Protein AF-A0A7S4T4F6-F1 (afdb_monomer_lite)

Organism: NCBI:txid49249

Structure (mmCIF, N/CA/C/O backbone):
data_AF-A0A7S4T4F6-F1
#
_entry.id   AF-A0A7S4T4F6-F1
#
loop_
_atom_site.group_PDB
_atom_site.id
_atom_site.type_symbol
_atom_site.label_atom_id
_atom_site.label_alt_id
_atom_site.label_comp_id
_atom_site.label_asym_id
_atom_site.label_entity_id
_atom_site.label_seq_id
_atom_site.pdbx_PDB_ins_code
_atom_site.Cartn_x
_atom_site.Cartn_y
_atom_site.Cartn_z
_atom_site.occupancy
_atom_site.B_iso_or_equiv
_atom_site.auth_seq_id
_atom_site.auth_comp_id
_atom_site.auth_asym_id
_atom_site.auth_atom_id
_atom_site.pdbx_PDB_model_num
ATOM 1 N N . VAL A 1 1 ? -30.226 56.289 17.827 1.00 36.41 1 VAL A N 1
ATOM 2 C CA . VAL A 1 1 ? -30.047 55.655 19.162 1.00 36.41 1 VAL A CA 1
ATOM 3 C C . VAL A 1 1 ? -30.844 54.356 19.282 1.00 36.41 1 VAL A C 1
ATOM 5 O O . VAL A 1 1 ? -30.226 53.341 19.565 1.00 36.41 1 VAL A O 1
ATOM 8 N N . ALA A 1 2 ? -32.145 54.332 18.961 1.00 25.84 2 ALA A N 1
ATOM 9 C CA . ALA A 1 2 ? -32.967 53.109 18.965 1.00 25.84 2 ALA A CA 1
ATOM 10 C C . ALA A 1 2 ? -32.409 51.965 18.088 1.00 25.84 2 ALA A C 1
ATOM 12 O O . ALA A 1 2 ? -32.264 50.851 18.567 1.00 25.84 2 ALA A O 1
ATOM 13 N N . MET A 1 3 ? -31.965 52.248 16.858 1.00 32.84 3 MET A N 1
ATOM 14 C CA . MET A 1 3 ? -31.343 51.246 15.973 1.00 32.84 3 MET A CA 1
ATOM 15 C C . MET A 1 3 ? -29.999 50.713 16.511 1.00 32.84 3 MET A C 1
ATOM 17 O O . MET A 1 3 ? -29.707 49.529 16.394 1.00 32.84 3 MET A O 1
ATOM 21 N N . ARG A 1 4 ? -29.211 51.557 17.201 1.00 39.66 4 ARG A N 1
ATOM 22 C CA . ARG A 1 4 ? -27.985 51.129 17.905 1.00 39.66 4 ARG A CA 1
ATOM 23 C C . ARG A 1 4 ? -28.301 50.245 19.111 1.00 39.66 4 ARG A C 1
ATOM 25 O O . ARG A 1 4 ? -27.572 49.296 19.350 1.00 39.66 4 ARG A O 1
ATOM 32 N N . LEU A 1 5 ? -29.381 50.530 19.838 1.00 32.03 5 LEU A N 1
ATOM 33 C CA . LEU A 1 5 ? -29.854 49.698 20.945 1.00 32.03 5 LEU A CA 1
ATOM 34 C C . LEU A 1 5 ? -30.435 48.369 20.447 1.00 32.03 5 LEU A C 1
ATOM 36 O O . LEU A 1 5 ? -30.176 47.352 21.068 1.00 32.03 5 LEU A O 1
ATOM 40 N N . ILE A 1 6 ? -31.141 48.340 19.314 1.00 38.28 6 ILE A N 1
ATOM 41 C CA . ILE A 1 6 ? -31.662 47.106 18.698 1.00 38.28 6 ILE A CA 1
ATOM 42 C C . ILE A 1 6 ? -30.519 46.218 18.202 1.00 38.28 6 ILE A C 1
ATOM 44 O O . ILE A 1 6 ? -30.516 45.025 18.492 1.00 38.28 6 ILE A O 1
ATOM 48 N N . ILE A 1 7 ? -29.511 46.795 17.538 1.00 44.72 7 ILE A N 1
ATOM 49 C CA . ILE A 1 7 ? -28.300 46.064 17.150 1.00 44.72 7 ILE A CA 1
ATOM 50 C C . ILE A 1 7 ? -27.578 45.571 18.404 1.00 44.72 7 ILE A C 1
ATOM 52 O O . ILE A 1 7 ? -27.249 44.399 18.476 1.00 44.72 7 ILE A O 1
ATOM 56 N N . TRP A 1 8 ? -27.393 46.400 19.433 1.00 39.00 8 TRP A N 1
ATOM 57 C CA . TRP A 1 8 ? -26.679 46.003 20.650 1.00 39.00 8 TRP A CA 1
ATOM 58 C C . TRP A 1 8 ? -27.422 44.922 21.459 1.00 39.00 8 TRP A C 1
ATOM 60 O O . TRP A 1 8 ? -26.824 43.910 21.807 1.00 39.00 8 TRP A O 1
ATOM 70 N N . PHE A 1 9 ? -28.734 45.051 21.679 1.00 36.75 9 PHE A N 1
ATOM 71 C CA . PHE A 1 9 ? -29.552 44.031 22.353 1.00 36.75 9 PHE A CA 1
ATOM 72 C C . PHE A 1 9 ? -29.740 42.763 21.510 1.00 36.75 9 PHE A C 1
ATOM 74 O O . PHE A 1 9 ? -29.747 41.667 22.067 1.00 36.75 9 PHE A O 1
ATOM 81 N N . GLY A 1 10 ? -29.866 42.885 20.186 1.00 50.22 10 GLY A N 1
ATOM 82 C CA . GLY A 1 10 ? -29.889 41.752 19.258 1.00 50.22 10 GLY A CA 1
ATOM 83 C C . GLY A 1 10 ? -28.550 41.014 19.222 1.00 50.22 10 GLY A C 1
ATOM 84 O O . GLY A 1 10 ? -28.529 39.788 19.239 1.00 50.22 10 GLY A O 1
ATOM 85 N N . THR A 1 11 ? -27.439 41.752 19.292 1.00 50.75 11 THR A N 1
ATOM 86 C CA . THR A 1 11 ? -26.080 41.202 19.372 1.00 50.75 11 THR A CA 1
ATOM 87 C C . THR A 1 11 ? -25.874 40.506 20.714 1.00 50.75 11 THR A C 1
ATOM 89 O O . THR A 1 11 ? -25.476 39.356 20.720 1.00 50.75 11 THR A O 1
ATOM 92 N N . VAL A 1 12 ? -26.238 41.109 21.852 1.00 51.62 12 VAL A N 1
ATOM 93 C CA . VAL A 1 12 ? -26.118 40.465 23.177 1.00 51.62 12 VAL A CA 1
ATOM 94 C C . VAL A 1 12 ? -27.013 39.223 23.298 1.00 51.62 12 VAL A C 1
ATOM 96 O O . VAL A 1 12 ? -26.560 38.194 23.795 1.00 51.62 12 VAL A O 1
ATOM 99 N N . LYS A 1 13 ? -28.258 39.261 22.802 1.00 51.31 13 LYS A N 1
ATOM 100 C CA . LYS A 1 13 ? -29.128 38.070 22.753 1.00 51.31 13 LYS A CA 1
ATOM 101 C C . LYS A 1 13 ? -28.569 36.990 21.823 1.00 51.31 13 LYS A C 1
ATOM 103 O O . LYS A 1 13 ? -28.566 35.825 22.201 1.00 51.31 13 LYS A O 1
ATOM 108 N N . GLY A 1 14 ? -28.067 37.364 20.646 1.00 51.72 14 GLY A N 1
ATOM 109 C CA . GLY A 1 14 ? -27.404 36.445 19.717 1.00 51.72 14 GLY A CA 1
ATOM 110 C C . GLY A 1 14 ? -26.154 35.806 20.326 1.00 51.72 14 GLY A C 1
ATOM 111 O O . GLY A 1 14 ? -25.976 34.599 20.221 1.00 51.72 14 GLY A O 1
ATOM 112 N N . ILE A 1 15 ? -25.357 36.593 21.051 1.00 53.47 15 ILE A N 1
ATOM 113 C CA . ILE A 1 15 ? -24.171 36.167 21.803 1.00 53.47 15 ILE A CA 1
ATOM 114 C C . ILE A 1 15 ? -24.536 35.145 22.890 1.00 53.47 15 ILE A C 1
ATOM 116 O O . ILE A 1 15 ? -23.893 34.104 22.994 1.00 53.47 15 ILE A O 1
ATOM 120 N N . LEU A 1 16 ? -25.581 35.414 23.677 1.00 56.31 16 LEU A N 1
ATOM 121 C CA . LEU A 1 16 ? -26.024 34.530 24.761 1.00 56.31 16 LEU A CA 1
ATOM 122 C C . LEU A 1 16 ? -26.673 33.233 24.253 1.00 56.31 16 LEU A C 1
ATOM 124 O O . LEU A 1 16 ? -26.617 32.216 24.939 1.00 56.31 16 LEU A O 1
ATOM 128 N N . LEU A 1 17 ? -27.275 33.251 23.060 1.00 57.47 17 LEU A N 1
ATOM 129 C CA . LEU A 1 17 ? -27.930 32.084 22.460 1.00 57.47 17 LEU A CA 1
ATOM 130 C C . LEU A 1 17 ? -27.002 31.259 21.552 1.00 57.47 17 LEU A C 1
ATOM 132 O O . LEU A 1 17 ? -27.320 30.111 21.242 1.00 57.47 17 LEU A O 1
ATOM 136 N N . PHE A 1 18 ? -25.852 31.799 21.139 1.00 58.59 18 PHE A N 1
ATOM 137 C CA . PHE A 1 18 ? -24.901 31.117 20.254 1.00 58.59 18 PHE A CA 1
ATOM 138 C C . PHE A 1 18 ? -24.456 29.728 20.771 1.00 58.59 18 PHE A C 1
ATOM 140 O O . PHE A 1 18 ? -24.470 28.777 19.983 1.00 58.59 18 PHE A O 1
ATOM 147 N N . PRO A 1 19 ? -24.177 29.539 22.083 1.00 59.53 19 PRO A N 1
ATOM 148 C CA . PRO A 1 19 ? -23.882 28.221 22.661 1.00 59.53 19 PRO A CA 1
ATOM 149 C C . PRO A 1 19 ? -25.005 27.193 22.593 1.00 59.53 19 PRO A C 1
ATOM 151 O O . PRO A 1 19 ? -24.742 26.003 22.734 1.00 59.53 19 PRO A O 1
ATOM 154 N N . VAL A 1 20 ? -26.237 27.628 22.335 1.00 64.38 20 VAL A N 1
ATOM 155 C CA . VAL A 1 20 ? -27.398 26.750 22.150 1.00 64.38 20 VAL A CA 1
ATOM 156 C C . VAL A 1 20 ? -27.617 26.436 20.666 1.00 64.38 20 VAL A C 1
ATOM 158 O O . VAL A 1 20 ? -27.946 25.304 20.314 1.00 64.38 20 VAL A O 1
ATOM 161 N N . PHE A 1 21 ? -27.388 27.406 19.775 1.00 61.88 21 PHE A N 1
ATOM 162 C CA . PHE A 1 21 ? -27.631 27.247 18.337 1.00 61.88 21 PHE A CA 1
ATOM 163 C C . PHE A 1 21 ? -26.670 26.281 17.644 1.00 61.88 21 PHE A C 1
ATOM 165 O O . PHE A 1 21 ? -27.113 25.514 16.793 1.00 61.88 21 PHE A O 1
ATOM 172 N N . VAL A 1 22 ? -25.381 26.284 17.996 1.00 63.88 22 VAL A N 1
ATOM 173 C CA . VAL A 1 22 ? -24.397 25.367 17.392 1.00 63.88 22 VAL A CA 1
ATOM 174 C C . VAL A 1 22 ? -24.760 23.891 17.638 1.00 63.88 22 VAL A C 1
ATOM 176 O O . VAL A 1 22 ? -24.910 23.163 16.654 1.00 63.88 22 VAL A O 1
ATOM 179 N N . PRO A 1 23 ? -24.985 23.426 18.889 1.00 66.06 23 PRO A N 1
ATOM 180 C CA . PRO A 1 23 ? -25.430 22.051 19.126 1.00 66.06 23 PRO A CA 1
ATOM 181 C C . PRO A 1 23 ? -26.770 21.733 18.455 1.00 66.06 23 PRO A C 1
ATOM 183 O O . PRO A 1 23 ? -26.920 20.654 17.881 1.00 66.06 23 PRO A O 1
ATOM 186 N N . ALA A 1 24 ? -27.733 22.662 18.484 1.00 68.19 24 ALA A N 1
ATOM 187 C CA . ALA A 1 24 ? -29.025 22.478 17.821 1.00 68.19 24 ALA A CA 1
ATOM 188 C C . ALA A 1 24 ? -28.875 22.319 16.296 1.00 68.19 24 ALA A C 1
ATOM 190 O O . ALA A 1 24 ? -29.521 21.459 15.698 1.00 68.19 24 ALA A O 1
ATOM 191 N N . GLY A 1 25 ? -27.975 23.088 15.677 1.00 70.56 25 GLY A N 1
ATOM 192 C CA . GLY A 1 25 ? -27.618 22.980 14.265 1.00 70.56 25 GLY A CA 1
ATOM 193 C C . GLY A 1 25 ? -27.027 21.612 13.929 1.00 70.56 25 GLY A C 1
ATOM 194 O O . GLY A 1 25 ? -27.522 20.948 13.017 1.00 70.56 25 GLY A O 1
ATOM 195 N N . CYS A 1 26 ? -26.052 21.138 14.711 1.00 72.50 26 CYS A N 1
ATOM 196 C CA . CYS A 1 26 ? -25.473 19.801 14.541 1.00 72.50 26 CYS A CA 1
ATOM 197 C C . CYS A 1 26 ? -26.543 18.699 14.628 1.00 72.50 26 CYS A C 1
ATOM 199 O O . CYS A 1 26 ? -26.627 17.849 13.743 1.00 72.50 26 CYS A O 1
ATOM 201 N N . LEU A 1 27 ? -27.406 18.746 15.650 1.00 78.00 27 LEU A N 1
ATOM 202 C CA . LEU A 1 27 ? -28.495 17.779 15.827 1.00 78.00 27 LEU A CA 1
ATOM 203 C C . LEU A 1 27 ? -29.506 17.826 14.676 1.00 78.00 27 LEU A C 1
ATOM 205 O O . LEU A 1 27 ? -29.941 16.779 14.198 1.00 78.00 27 LEU A O 1
ATOM 209 N N . SER A 1 28 ? -29.855 19.023 14.197 1.00 78.50 28 SER A N 1
ATOM 210 C CA . SER A 1 28 ? -30.766 19.184 13.059 1.00 78.50 28 SER A CA 1
ATOM 211 C C . SER A 1 28 ? -30.188 18.588 11.772 1.00 78.50 28 SER A C 1
ATOM 213 O O . SER A 1 28 ? -30.903 17.917 11.029 1.00 78.50 28 SER A O 1
ATOM 215 N N . HIS A 1 29 ? -28.880 18.754 11.544 1.00 81.62 29 HIS A N 1
ATOM 216 C CA . HIS A 1 29 ? -28.192 18.175 10.397 1.00 81.62 29 HIS A CA 1
ATOM 217 C C . HIS A 1 29 ? -28.142 16.647 10.491 1.00 81.62 29 HIS A C 1
ATOM 219 O O . HIS A 1 29 ? -28.449 15.962 9.519 1.00 81.62 29 HIS A O 1
ATOM 225 N N . MET A 1 30 ? -27.835 16.096 11.668 1.00 85.75 30 MET A N 1
ATOM 226 C CA . MET A 1 30 ? -27.898 14.649 11.896 1.00 85.75 30 MET A CA 1
ATOM 227 C C . MET A 1 30 ? -29.306 14.099 11.646 1.00 85.75 30 MET A C 1
ATOM 229 O O . MET A 1 30 ? -29.468 13.101 10.951 1.00 85.75 30 MET A O 1
ATOM 233 N N . LEU A 1 31 ? -30.347 14.766 12.148 1.00 88.88 31 LEU A N 1
ATOM 234 C CA . LEU A 1 31 ? -31.725 14.350 11.895 1.00 88.88 31 LEU A CA 1
ATOM 235 C C . LEU A 1 31 ? 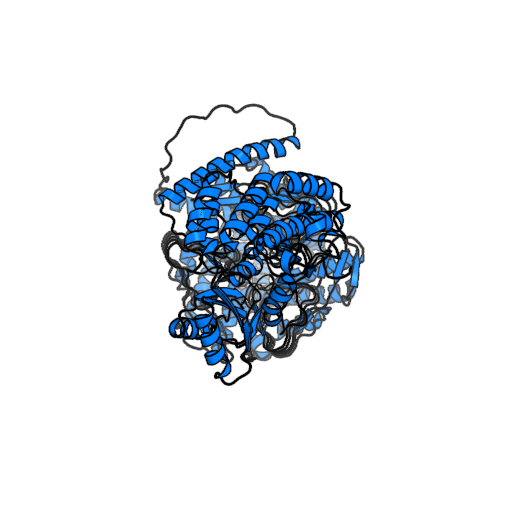-32.052 14.366 10.393 1.00 88.88 31 LEU A C 1
ATOM 237 O O . LEU A 1 31 ? -32.653 13.419 9.887 1.00 88.88 31 LEU A O 1
ATOM 241 N N . LEU A 1 32 ? -31.609 15.397 9.669 1.00 87.94 32 LEU A N 1
ATOM 242 C CA . LEU A 1 32 ? -31.768 15.485 8.219 1.00 87.94 32 LEU A CA 1
ATOM 243 C C . LEU A 1 32 ? -31.060 14.329 7.498 1.00 87.94 32 LEU A C 1
ATOM 245 O O . LEU A 1 32 ? -31.666 13.695 6.638 1.00 87.94 32 LEU A O 1
ATOM 249 N N . VAL A 1 33 ? -29.813 14.020 7.864 1.00 91.31 33 VAL A N 1
ATOM 250 C CA . VAL A 1 33 ? -29.036 12.902 7.298 1.00 91.31 33 VAL A CA 1
ATOM 251 C C . VAL A 1 33 ? -29.753 11.573 7.535 1.00 91.31 33 VAL A C 1
ATOM 253 O O . VAL A 1 33 ? -29.905 10.784 6.602 1.00 91.31 33 VAL A O 1
ATOM 256 N N . PHE A 1 34 ? -30.246 11.348 8.756 1.00 94.00 34 PHE A N 1
ATOM 257 C CA . PHE A 1 34 ? -31.019 10.160 9.108 1.00 94.00 34 PHE A CA 1
ATOM 258 C C . PHE A 1 34 ? -32.267 10.029 8.225 1.00 94.00 34 PHE A C 1
ATOM 260 O O . PHE A 1 34 ? -32.463 8.995 7.584 1.00 94.00 34 PHE A O 1
ATOM 267 N N . ILE A 1 35 ? -33.080 11.087 8.127 1.00 94.25 35 ILE A N 1
ATOM 268 C CA . ILE A 1 35 ? -34.299 11.089 7.306 1.00 94.25 35 ILE A CA 1
ATOM 269 C C . ILE A 1 35 ? -33.954 10.839 5.835 1.00 94.25 35 ILE A C 1
ATOM 271 O O . ILE A 1 35 ? -34.536 9.951 5.214 1.00 94.25 35 ILE A O 1
ATOM 275 N N . LEU A 1 36 ? -32.990 11.579 5.277 1.00 93.00 36 LEU A N 1
ATOM 276 C CA . LEU A 1 36 ? -32.601 11.458 3.871 1.00 93.00 36 LEU A CA 1
ATOM 277 C C . LEU A 1 36 ? -32.107 10.051 3.538 1.00 93.00 36 LEU A C 1
ATOM 279 O O . LEU A 1 36 ? -32.530 9.490 2.530 1.00 93.00 36 LEU A O 1
ATOM 283 N N . LYS A 1 37 ? -31.274 9.446 4.390 1.00 94.62 37 LYS A N 1
ATOM 284 C CA . LYS A 1 37 ? -30.804 8.068 4.200 1.00 94.62 37 LYS A CA 1
ATOM 285 C C . LYS A 1 37 ? -31.983 7.098 4.109 1.00 94.62 37 LYS A C 1
ATOM 287 O O . LYS A 1 37 ? -32.087 6.338 3.144 1.00 94.62 37 LYS A O 1
ATOM 292 N N . TRP A 1 38 ? -32.898 7.140 5.077 1.00 95.19 38 TRP A N 1
ATOM 293 C CA . TRP A 1 38 ? -34.017 6.196 5.140 1.00 95.19 38 TRP A CA 1
ATOM 294 C C . TRP A 1 38 ? -35.079 6.428 4.055 1.00 95.19 38 TRP A C 1
ATOM 296 O O . TRP A 1 38 ? -35.651 5.458 3.565 1.00 95.19 38 TRP A O 1
ATOM 306 N N . VAL A 1 39 ? -35.305 7.675 3.630 1.00 96.06 39 VAL A N 1
ATOM 307 C CA . VAL A 1 39 ? -36.279 8.020 2.578 1.00 96.06 39 VAL A CA 1
ATOM 308 C C . VAL A 1 39 ? -35.734 7.753 1.171 1.00 96.06 39 VAL A C 1
ATOM 310 O O . VAL A 1 39 ? -36.457 7.245 0.314 1.00 96.06 39 VAL A O 1
ATOM 313 N N . VAL A 1 40 ? -34.471 8.096 0.899 1.00 95.00 40 VAL A N 1
ATOM 314 C CA . VAL A 1 40 ? -33.906 8.028 -0.460 1.00 95.00 40 VAL A CA 1
ATOM 315 C C . VAL A 1 40 ? -33.525 6.596 -0.840 1.00 95.00 40 VAL A C 1
ATOM 317 O O . VAL A 1 40 ? -33.903 6.132 -1.926 1.00 95.00 40 VAL A O 1
ATOM 320 N N . ILE A 1 41 ? -32.779 5.904 0.034 1.00 94.56 41 ILE A N 1
ATOM 321 C CA . ILE A 1 41 ? -32.227 4.567 -0.245 1.00 94.56 41 ILE A CA 1
ATOM 322 C C . ILE A 1 41 ? -32.757 3.472 0.684 1.00 94.56 41 ILE A C 1
ATOM 324 O O . ILE A 1 41 ? -32.818 2.316 0.273 1.00 94.56 41 ILE A O 1
ATOM 328 N N . GLY A 1 42 ? -33.184 3.807 1.905 1.00 93.31 42 GLY A N 1
ATOM 329 C CA . GLY A 1 42 ? -33.629 2.811 2.879 1.00 93.31 42 GLY A CA 1
ATOM 330 C C . GLY A 1 42 ? -32.447 2.019 3.437 1.00 93.31 42 GLY A C 1
ATOM 331 O O . GLY A 1 42 ? -31.597 2.593 4.115 1.00 93.31 42 GLY A O 1
ATOM 332 N N . ARG A 1 43 ? -32.397 0.707 3.173 1.00 92.44 43 ARG A N 1
ATOM 333 C CA . ARG A 1 43 ? -31.244 -0.150 3.502 1.00 92.44 43 ARG A CA 1
ATOM 334 C C . ARG A 1 43 ? -30.447 -0.457 2.244 1.00 92.44 43 ARG A C 1
ATOM 336 O O . ARG A 1 43 ? -31.029 -0.907 1.256 1.00 92.44 43 ARG A O 1
ATOM 343 N N . PHE A 1 44 ? -29.128 -0.287 2.302 1.00 90.31 44 PHE A N 1
ATOM 344 C CA . PHE A 1 44 ? -28.256 -0.792 1.242 1.00 90.31 44 PHE A CA 1
ATOM 345 C C . PHE A 1 44 ? -28.384 -2.318 1.127 1.00 90.31 44 PHE A C 1
ATOM 347 O O . PHE A 1 44 ? -28.424 -3.027 2.133 1.00 90.31 44 PHE A O 1
ATOM 354 N N . GLN A 1 45 ? -28.456 -2.823 -0.104 1.00 86.94 45 GLN A N 1
ATOM 355 C CA . GLN A 1 45 ? -28.524 -4.257 -0.386 1.00 86.94 45 GLN A CA 1
ATOM 356 C C . GLN A 1 45 ? -27.231 -4.732 -1.046 1.00 86.94 45 GLN A C 1
ATOM 358 O O . GLN A 1 45 ? -26.673 -4.047 -1.902 1.00 86.94 45 GLN A O 1
ATOM 363 N N . VAL A 1 46 ? -26.781 -5.928 -0.661 1.00 90.44 46 VAL A N 1
ATOM 364 C CA . VAL A 1 46 ? -25.695 -6.640 -1.348 1.00 90.44 46 VAL A CA 1
ATOM 365 C C . VAL A 1 46 ? -26.138 -6.927 -2.780 1.00 90.44 46 VAL A C 1
ATOM 367 O O . VAL A 1 46 ? -27.240 -7.427 -3.000 1.00 90.44 46 VAL A O 1
ATOM 370 N N . GLY A 1 47 ? -25.291 -6.615 -3.759 1.00 89.69 47 GLY A N 1
ATOM 371 C CA . GLY A 1 47 ? -25.640 -6.793 -5.164 1.00 89.69 47 GLY A CA 1
ATOM 372 C C . GLY A 1 47 ? -24.892 -5.857 -6.101 1.00 89.69 47 GLY A C 1
ATOM 373 O O . GLY A 1 47 ? -23.913 -5.219 -5.725 1.00 89.69 47 GLY A O 1
ATOM 374 N N . LYS A 1 48 ? -25.361 -5.790 -7.350 1.00 92.00 48 LYS A N 1
ATOM 375 C CA . LYS A 1 48 ? -24.743 -5.013 -8.430 1.00 92.00 48 LYS A CA 1
ATOM 376 C C . LYS A 1 48 ? -25.725 -3.982 -8.974 1.00 92.00 48 LYS A C 1
ATOM 378 O O . LYS A 1 48 ? -26.874 -4.306 -9.259 1.00 92.00 48 LYS A O 1
ATOM 383 N N . ALA A 1 49 ? -25.250 -2.763 -9.186 1.00 90.88 49 ALA A N 1
ATOM 384 C CA . ALA A 1 49 ? -25.960 -1.688 -9.859 1.00 90.88 49 ALA A CA 1
ATOM 385 C C . ALA A 1 49 ? -25.111 -1.159 -11.020 1.00 90.88 49 ALA A C 1
ATOM 387 O O . ALA A 1 49 ? -23.887 -1.094 -10.942 1.00 90.88 49 ALA A O 1
ATOM 388 N N . ARG A 1 50 ? -25.749 -0.758 -12.122 1.00 89.12 50 ARG A N 1
ATOM 389 C CA . ARG A 1 50 ? -25.031 -0.093 -13.220 1.00 89.12 50 ARG A CA 1
ATOM 390 C C . ARG A 1 50 ? -24.649 1.326 -12.805 1.00 89.12 50 ARG A C 1
ATOM 392 O O . ARG A 1 50 ? -25.471 2.022 -12.194 1.00 89.12 50 ARG A O 1
ATOM 399 N N . MET A 1 51 ? -23.447 1.768 -13.174 1.00 86.31 51 MET A N 1
ATOM 400 C CA . MET A 1 51 ? -23.069 3.176 -13.050 1.00 86.31 51 MET A CA 1
ATOM 401 C C . MET A 1 51 ? -24.063 4.080 -13.782 1.00 86.31 51 MET A C 1
ATOM 403 O O . MET A 1 51 ? -24.661 3.684 -14.783 1.00 86.31 51 MET A O 1
ATOM 407 N N . PHE A 1 52 ? -24.254 5.288 -13.250 1.00 81.81 52 PHE A N 1
ATOM 408 C CA . PHE A 1 52 ? -25.175 6.301 -13.784 1.00 81.81 52 PHE A CA 1
ATOM 409 C C . PHE A 1 52 ? -26.649 5.861 -13.893 1.00 81.81 52 PHE A C 1
ATOM 411 O O . PHE A 1 52 ? -27.454 6.528 -14.537 1.00 81.81 52 PHE A O 1
ATOM 418 N N . SER A 1 53 ? -27.038 4.764 -13.236 1.00 89.12 53 SER A N 1
ATOM 419 C CA . SER A 1 53 ? -28.446 4.410 -13.039 1.00 89.12 53 SER A CA 1
ATOM 420 C C . SER A 1 53 ? -29.111 5.300 -11.980 1.00 89.12 53 SER A C 1
ATOM 422 O O . SER A 1 53 ? -28.446 5.961 -11.183 1.00 89.12 53 SER A O 1
ATOM 424 N N . PHE A 1 54 ? -30.443 5.274 -11.898 1.00 90.94 54 PHE A N 1
ATOM 425 C CA . PHE A 1 54 ? -31.157 5.984 -10.830 1.00 90.94 54 PHE A CA 1
ATOM 426 C C . PHE A 1 54 ? -30.766 5.481 -9.429 1.00 90.94 54 PHE A C 1
ATOM 428 O O . PHE A 1 54 ? -30.679 6.263 -8.486 1.00 90.94 54 PHE A O 1
ATOM 435 N N . TYR A 1 55 ? -30.459 4.185 -9.294 1.00 91.56 55 TYR A N 1
ATOM 436 C CA . TYR A 1 55 ? -29.931 3.635 -8.046 1.00 91.56 55 TYR A CA 1
ATOM 437 C C . TYR A 1 55 ? -28.537 4.192 -7.724 1.00 91.56 55 TYR A C 1
ATOM 439 O O . TYR A 1 55 ? -28.281 4.571 -6.585 1.00 91.56 55 TYR A O 1
ATOM 447 N N . PHE A 1 56 ? -27.658 4.310 -8.725 1.00 90.50 56 PHE A N 1
ATOM 448 C CA . PHE A 1 56 ? -26.351 4.952 -8.561 1.00 90.50 56 PHE A CA 1
ATOM 449 C C . PHE A 1 56 ? -26.488 6.402 -8.075 1.00 90.50 56 PHE A C 1
ATOM 451 O O . PHE A 1 56 ? -25.768 6.802 -7.168 1.00 90.50 56 PHE A O 1
ATOM 458 N N . LEU A 1 57 ? -27.445 7.171 -8.610 1.00 90.19 57 LEU A N 1
ATOM 459 C CA . LEU A 1 57 ? -27.715 8.539 -8.150 1.00 90.19 57 LEU A CA 1
ATOM 460 C C . LEU A 1 57 ? -28.162 8.580 -6.680 1.00 90.19 57 LEU A C 1
ATOM 462 O O . LEU A 1 57 ? -27.675 9.413 -5.917 1.00 90.19 57 LEU A O 1
ATOM 466 N N . LYS A 1 58 ? -29.056 7.668 -6.268 1.00 92.88 58 LYS A N 1
ATOM 467 C CA . LYS A 1 58 ? -29.477 7.532 -4.862 1.00 92.88 58 LYS A CA 1
ATOM 468 C C . LYS A 1 58 ? -28.298 7.204 -3.948 1.00 92.88 58 LYS A C 1
ATOM 470 O O . LYS A 1 58 ? -28.141 7.848 -2.915 1.00 92.88 58 LYS A O 1
ATOM 475 N N . TRP A 1 59 ? -27.477 6.225 -4.337 1.00 92.12 59 TRP A N 1
ATOM 476 C CA . TRP A 1 59 ? -26.268 5.849 -3.603 1.00 92.12 59 TRP A CA 1
ATOM 477 C C . TRP A 1 59 ? -25.307 7.033 -3.484 1.00 92.12 59 TRP A C 1
ATOM 479 O O . TRP A 1 59 ? -24.920 7.377 -2.373 1.00 92.12 59 TRP A O 1
ATOM 489 N N . TRP A 1 60 ? -24.998 7.707 -4.595 1.00 90.44 60 TRP A N 1
ATOM 490 C CA . TRP A 1 60 ? -24.117 8.874 -4.624 1.00 90.44 60 TRP A CA 1
ATOM 491 C C . TRP A 1 60 ? -24.611 9.986 -3.689 1.00 90.44 60 TRP A C 1
ATOM 493 O O . TRP A 1 60 ? -23.837 10.500 -2.883 1.00 90.44 60 TRP A O 1
ATOM 503 N N . LEU A 1 61 ? -25.906 10.318 -3.743 1.00 90.00 61 LEU A N 1
ATOM 504 C CA . LEU A 1 61 ? -26.493 11.373 -2.916 1.00 90.00 61 LEU A CA 1
ATOM 505 C C . LEU A 1 61 ? -26.387 11.036 -1.425 1.00 90.00 61 LEU A C 1
ATOM 507 O O . LEU A 1 61 ? -25.935 11.860 -0.632 1.00 90.00 61 LEU A O 1
ATOM 511 N N . VAL A 1 62 ? -26.783 9.821 -1.040 1.00 91.75 62 VAL A N 1
ATOM 512 C CA . VAL A 1 62 ? -26.746 9.390 0.364 1.00 91.75 62 VAL A CA 1
ATOM 513 C C . VAL A 1 62 ? -25.305 9.306 0.870 1.00 91.75 62 VAL A C 1
ATOM 515 O O . VAL A 1 62 ? -25.025 9.808 1.957 1.00 91.75 62 VAL A O 1
ATOM 518 N N . ARG A 1 63 ? -24.378 8.772 0.063 1.00 89.25 63 ARG A N 1
ATOM 519 C CA . ARG A 1 63 ? -22.937 8.720 0.356 1.00 89.25 63 ARG A CA 1
ATOM 520 C C . ARG A 1 63 ? -22.380 10.117 0.664 1.00 89.25 63 ARG A C 1
ATOM 522 O O . ARG A 1 63 ? -21.677 10.292 1.658 1.00 89.25 63 ARG A O 1
ATOM 529 N N . ARG A 1 64 ? -22.755 11.132 -0.127 1.00 86.38 64 ARG A N 1
ATOM 530 C CA . ARG A 1 64 ? -22.354 12.535 0.097 1.00 86.38 64 ARG A CA 1
ATOM 531 C C . ARG A 1 64 ? -22.927 13.115 1.382 1.00 86.38 64 ARG A C 1
ATOM 533 O O . ARG A 1 64 ? -22.189 13.723 2.149 1.00 86.38 64 ARG A O 1
ATOM 540 N N . VAL A 1 65 ? -24.218 12.913 1.631 1.00 86.62 65 VAL A N 1
ATOM 541 C CA . VAL A 1 65 ? -24.888 13.429 2.833 1.00 86.62 65 VAL A CA 1
ATOM 542 C C . VAL A 1 65 ? -24.302 12.798 4.103 1.00 86.62 65 VAL A C 1
ATOM 544 O O . VAL A 1 65 ? -24.020 13.512 5.064 1.00 86.62 65 VAL A O 1
ATOM 547 N N . ILE A 1 66 ? -24.038 11.486 4.096 1.00 89.25 66 ILE A N 1
ATOM 548 C CA . ILE A 1 66 ? -23.378 10.798 5.216 1.00 89.25 66 ILE A CA 1
ATOM 549 C C . ILE A 1 66 ? -21.956 11.326 5.411 1.00 89.25 66 ILE A C 1
ATOM 551 O O . ILE A 1 66 ? -21.585 11.639 6.540 1.00 89.25 66 ILE A O 1
ATOM 555 N N . HIS A 1 67 ? -21.173 11.495 4.344 1.00 84.69 67 HIS A N 1
ATOM 556 C CA . HIS A 1 67 ? -19.833 12.057 4.482 1.00 84.69 67 HIS A CA 1
ATOM 557 C C . HIS A 1 67 ? -19.855 13.472 5.074 1.00 84.69 67 HIS A C 1
ATOM 559 O O . HIS A 1 67 ? -19.119 13.743 6.016 1.00 84.69 67 HIS A O 1
ATOM 565 N N . VAL A 1 68 ? -20.720 14.368 4.586 1.00 79.75 68 VAL A N 1
ATOM 566 C CA . VAL A 1 68 ? -20.841 15.734 5.132 1.00 79.75 68 VAL A CA 1
ATOM 567 C C . VAL A 1 68 ? -21.218 15.703 6.617 1.00 79.75 68 VAL A C 1
ATOM 569 O O . VAL A 1 68 ? -20.714 16.517 7.389 1.00 79.75 68 VAL A O 1
ATOM 572 N N . SER A 1 69 ? -22.011 14.717 7.051 1.00 82.38 69 SER A N 1
ATOM 573 C CA . SER A 1 69 ? -22.358 14.550 8.467 1.00 82.38 69 SER A CA 1
ATOM 574 C C . SER A 1 69 ? -21.135 14.351 9.374 1.00 82.38 69 SER A C 1
ATOM 576 O O . SER A 1 69 ? -21.173 14.767 10.532 1.00 82.38 69 SER A O 1
ATOM 578 N N . THR A 1 70 ? -20.018 13.825 8.846 1.00 76.88 70 THR A N 1
ATOM 579 C CA . THR A 1 70 ? -18.769 13.642 9.610 1.00 76.88 70 THR A CA 1
ATOM 580 C C . THR A 1 70 ? -18.177 14.959 10.125 1.00 76.88 70 THR A C 1
ATOM 582 O O . THR A 1 70 ? -17.566 14.982 11.195 1.00 76.88 70 THR A O 1
ATOM 585 N N . LEU A 1 71 ? -18.463 16.085 9.454 1.00 70.31 71 LEU A N 1
ATOM 586 C CA . LEU A 1 71 ? -18.101 17.436 9.908 1.00 70.31 71 LEU A CA 1
ATOM 587 C C . LEU A 1 71 ? -18.828 17.861 11.192 1.00 70.31 71 LEU A C 1
ATOM 589 O O . LEU A 1 71 ? -18.398 18.803 11.858 1.00 70.31 71 LEU A O 1
ATOM 593 N N . TYR A 1 72 ? -19.908 17.169 11.555 1.00 74.69 72 TYR A N 1
ATOM 594 C CA . TYR A 1 72 ? -20.713 17.443 12.745 1.00 74.69 72 TYR A CA 1
ATOM 595 C C . TYR A 1 72 ? -20.592 16.337 13.796 1.00 74.69 72 TYR A C 1
ATOM 597 O O . TYR A 1 72 ? -20.768 16.605 14.984 1.00 74.69 72 TYR A O 1
ATOM 605 N N . THR A 1 73 ? -20.269 15.105 13.389 1.00 78.62 73 THR A N 1
ATOM 606 C CA . THR A 1 73 ? -20.201 13.956 14.303 1.00 78.62 73 THR A CA 1
ATOM 607 C C . THR A 1 73 ? -18.838 13.737 14.948 1.00 78.62 73 THR A C 1
ATOM 609 O O . THR A 1 73 ? -18.753 12.933 15.870 1.00 78.62 73 THR A O 1
ATOM 612 N N . TRP A 1 74 ? -17.790 14.457 14.534 1.00 78.00 74 TRP A N 1
ATOM 613 C CA . TRP A 1 74 ? -16.434 14.323 15.094 1.00 78.00 74 TRP A CA 1
ATOM 614 C C . TRP A 1 74 ? -16.348 14.567 16.614 1.00 78.00 74 TRP A C 1
ATOM 616 O O . TRP A 1 74 ? -15.428 14.092 17.282 1.00 78.00 74 TRP A O 1
ATOM 626 N N . VAL A 1 75 ? -17.313 15.303 17.181 1.00 78.00 75 VAL A N 1
ATOM 627 C CA . VAL A 1 75 ? -17.432 15.534 18.631 1.00 78.00 75 VAL A CA 1
ATOM 628 C C . VAL A 1 75 ? -17.896 14.268 19.365 1.00 78.00 75 VAL A C 1
ATOM 630 O O . VAL A 1 75 ? -17.760 14.190 20.575 1.00 78.00 75 VAL A O 1
ATOM 633 N N . PHE A 1 76 ? -18.441 13.266 18.670 1.00 79.25 76 PHE A N 1
ATOM 634 C CA . PHE A 1 76 ? -18.925 12.011 19.262 1.00 79.25 76 PHE A CA 1
ATOM 635 C C . PHE A 1 76 ? -17.921 10.862 19.179 1.00 79.25 76 PHE A C 1
ATOM 637 O O . PHE A 1 76 ? -18.172 9.804 19.764 1.00 79.25 76 PHE A O 1
ATOM 644 N N . ASP A 1 77 ? -16.824 11.037 18.446 1.00 81.50 77 ASP A N 1
ATOM 645 C CA . ASP A 1 77 ? -15.796 10.011 18.281 1.00 81.50 77 ASP A CA 1
ATOM 646 C C . ASP A 1 77 ? -15.264 9.531 19.635 1.00 81.50 77 ASP A C 1
ATOM 648 O O . ASP A 1 77 ? -15.155 10.304 20.589 1.00 81.50 77 ASP A O 1
ATOM 652 N N . GLU A 1 78 ? -14.935 8.243 19.711 1.00 78.50 78 GLU A N 1
ATOM 653 C CA . GLU A 1 78 ? -14.448 7.567 20.924 1.00 78.50 78 GLU A CA 1
ATOM 654 C C . GLU A 1 78 ? -15.429 7.633 22.116 1.00 78.50 78 GLU A C 1
ATOM 656 O O . GLU A 1 78 ? -15.064 7.401 23.271 1.00 78.50 78 GLU A O 1
ATOM 661 N N . THR A 1 79 ? -16.708 7.916 21.841 1.00 83.75 79 THR A N 1
ATOM 662 C CA . THR A 1 79 ? -17.802 7.830 22.816 1.00 83.75 79 THR A CA 1
ATOM 663 C C . THR A 1 79 ? -18.883 6.847 22.359 1.00 83.75 79 THR A C 1
ATOM 665 O O . THR A 1 79 ? -19.042 6.623 21.153 1.00 83.75 79 THR A O 1
ATOM 668 N N . PRO A 1 80 ? -19.732 6.334 23.272 1.00 83.56 80 PRO A N 1
ATOM 669 C CA . PRO A 1 80 ? -20.877 5.498 22.902 1.00 83.56 80 PRO A CA 1
ATOM 670 C C . PRO A 1 80 ? -21.865 6.150 21.914 1.00 83.56 80 PRO A C 1
ATOM 672 O O . PRO A 1 80 ? -22.636 5.436 21.266 1.00 83.56 80 PRO A O 1
ATOM 675 N N . MET A 1 81 ? -21.854 7.485 21.778 1.00 83.44 81 MET A N 1
ATOM 676 C CA . MET A 1 81 ? -22.722 8.211 20.842 1.00 83.44 81 MET A CA 1
ATOM 677 C C . MET A 1 81 ? -22.364 7.934 19.378 1.00 83.44 81 MET A C 1
ATOM 679 O O . MET A 1 81 ? -23.270 7.831 18.554 1.00 83.44 81 MET A O 1
ATOM 683 N N . SER A 1 82 ? -21.082 7.726 19.053 1.00 86.25 82 SER A N 1
ATOM 684 C CA . SER A 1 82 ? -20.646 7.342 17.698 1.00 86.25 82 SER A CA 1
ATOM 685 C C . SER A 1 82 ? -21.267 6.007 17.262 1.00 86.25 82 SER A C 1
ATOM 687 O O . SER A 1 82 ? -21.856 5.894 16.187 1.00 86.25 82 SER A O 1
ATOM 689 N N . SER A 1 83 ? -21.237 5.015 18.155 1.00 89.25 83 SER A N 1
ATOM 690 C CA . SER A 1 83 ? -21.856 3.707 17.936 1.00 89.25 83 SER A CA 1
ATOM 691 C C . SER A 1 83 ? -23.378 3.810 17.818 1.00 89.25 83 SER A C 1
ATOM 693 O O . SER A 1 83 ? -23.985 3.131 16.993 1.00 89.25 83 SER A O 1
ATOM 695 N N . PHE A 1 84 ? -24.021 4.659 18.630 1.00 88.94 84 PHE A N 1
ATOM 696 C CA . PHE A 1 84 ? -25.460 4.912 18.519 1.00 88.94 84 PHE A CA 1
ATOM 697 C C . PHE A 1 84 ? -25.825 5.526 17.164 1.00 88.94 84 PHE A C 1
ATOM 699 O O . PHE A 1 84 ? -26.759 5.054 16.520 1.00 88.94 84 PHE A O 1
ATOM 706 N N . TRP A 1 85 ? -25.066 6.527 16.716 1.00 90.44 85 TRP A N 1
ATOM 707 C CA . TRP A 1 85 ? -25.274 7.181 15.429 1.00 90.44 85 TRP A CA 1
ATOM 708 C C . TRP A 1 85 ? -25.159 6.199 14.256 1.00 90.44 85 TRP A C 1
ATOM 710 O O . TRP A 1 85 ? -26.068 6.122 13.431 1.00 90.44 85 TRP A O 1
ATOM 720 N N . LEU A 1 86 ? -24.113 5.369 14.220 1.00 92.38 86 LEU A N 1
ATOM 721 C CA . LEU A 1 86 ? -23.958 4.356 13.170 1.00 92.38 86 LEU A CA 1
ATOM 722 C C . LEU A 1 86 ? -25.069 3.297 13.193 1.00 92.38 86 LEU A C 1
ATOM 724 O O . LEU A 1 86 ? -25.565 2.917 12.132 1.00 92.38 86 LEU A O 1
ATOM 728 N N . ARG A 1 87 ? -25.518 2.866 14.382 1.00 94.12 87 ARG A N 1
ATOM 729 C CA . ARG A 1 87 ? -26.677 1.966 14.514 1.00 94.12 87 ARG A CA 1
ATOM 730 C C . ARG A 1 87 ? -27.968 2.601 14.002 1.00 94.12 87 ARG A C 1
ATOM 732 O O . ARG A 1 87 ? -28.744 1.929 13.331 1.00 94.12 87 ARG A O 1
ATOM 739 N N . ALA A 1 88 ? -28.187 3.892 14.258 1.00 93.56 88 ALA A N 1
ATOM 740 C CA . ALA A 1 88 ? -29.336 4.624 13.720 1.00 93.56 88 ALA A CA 1
ATOM 741 C C . ALA A 1 88 ? -29.300 4.701 12.182 1.00 93.56 88 ALA A C 1
ATOM 743 O O . ALA A 1 88 ? -30.342 4.633 11.525 1.00 93.56 88 ALA A O 1
ATOM 744 N N . LEU A 1 89 ? -28.104 4.780 11.594 1.00 94.06 89 LEU A N 1
ATOM 745 C CA . LEU A 1 89 ? -27.916 4.701 10.146 1.00 94.06 89 LEU A CA 1
ATOM 746 C C . LEU A 1 89 ? -27.973 3.269 9.590 1.00 94.06 89 LEU A C 1
ATOM 748 O O . LEU A 1 89 ? -28.024 3.120 8.374 1.00 94.06 89 LEU A O 1
ATOM 752 N N . GLY A 1 90 ? -28.032 2.235 10.434 1.00 94.44 90 GLY A N 1
ATOM 753 C CA . GLY A 1 90 ? -28.285 0.844 10.040 1.00 94.44 90 GLY A CA 1
ATOM 754 C C . GLY A 1 90 ? -27.130 -0.139 10.242 1.00 94.44 90 GLY A C 1
ATOM 755 O O . GLY A 1 90 ? -27.332 -1.329 10.013 1.00 94.44 90 GLY A O 1
ATOM 756 N N . ALA A 1 91 ? -25.956 0.310 10.698 1.00 95.50 91 ALA A N 1
ATOM 757 C CA . ALA A 1 91 ? -24.849 -0.595 11.017 1.00 95.50 91 ALA A CA 1
ATOM 758 C C . ALA A 1 91 ? -25.148 -1.472 12.237 1.00 95.50 91 ALA A C 1
ATOM 760 O O . ALA A 1 91 ? -25.846 -1.063 13.167 1.00 95.50 91 ALA A O 1
ATOM 761 N N . SER A 1 92 ? -24.541 -2.656 12.276 1.00 95.69 92 SER A N 1
ATOM 762 C CA . SER A 1 92 ? -24.445 -3.450 13.500 1.00 95.69 92 SER A CA 1
ATOM 763 C C . SER A 1 92 ? -23.135 -3.091 14.195 1.00 95.69 92 SER A C 1
ATOM 765 O O . SER A 1 92 ? -22.068 -3.341 13.650 1.00 95.69 92 SER A O 1
ATOM 767 N N . VAL A 1 93 ? -23.208 -2.459 15.368 1.00 95.06 93 VAL A N 1
ATOM 768 C CA . VAL A 1 93 ? -22.027 -2.091 16.166 1.00 95.06 93 VAL A CA 1
ATOM 769 C C . VAL A 1 93 ? -22.212 -2.618 17.579 1.00 95.06 93 VAL A C 1
ATOM 771 O O . VAL A 1 93 ? -23.189 -2.246 18.247 1.00 95.06 93 VAL A O 1
ATOM 774 N N . GLY A 1 94 ? -21.284 -3.467 18.018 1.00 90.69 94 GLY A N 1
ATOM 775 C CA . GLY A 1 94 ? -21.268 -4.089 19.333 1.00 90.69 94 GLY A CA 1
ATOM 776 C C . GLY A 1 94 ? -21.081 -3.106 20.489 1.00 90.69 94 GLY A C 1
ATOM 777 O O . GLY A 1 94 ? -21.022 -1.880 20.339 1.00 90.69 94 GLY A O 1
ATOM 778 N N . LYS A 1 95 ? -21.048 -3.654 21.703 1.00 86.94 95 LYS A N 1
ATOM 779 C CA . LYS A 1 95 ? -20.832 -2.879 22.932 1.00 86.94 95 LYS A CA 1
ATOM 780 C C . LYS A 1 95 ? -19.356 -2.505 23.071 1.00 86.94 95 LYS A C 1
ATOM 782 O O . LYS A 1 95 ? -18.496 -3.169 22.506 1.00 86.94 95 LYS A O 1
ATOM 787 N N . ASN A 1 96 ? -19.080 -1.438 23.825 1.00 81.06 96 ASN A N 1
ATOM 788 C CA . ASN A 1 96 ? -17.724 -0.975 24.163 1.00 81.06 96 ASN A CA 1
ATOM 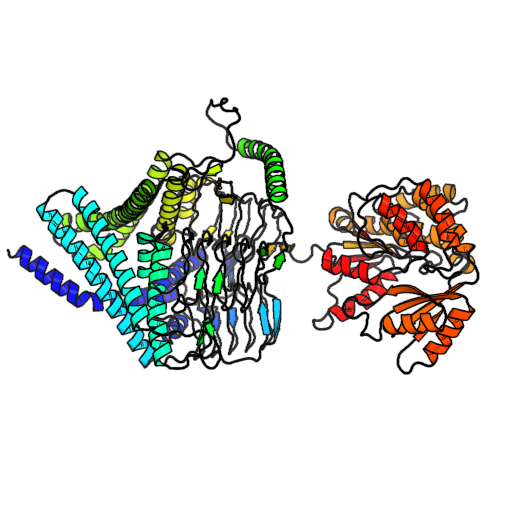789 C C . ASN A 1 96 ? -16.783 -0.786 22.959 1.00 81.06 96 ASN A C 1
ATOM 791 O O . ASN A 1 96 ? -15.571 -0.913 23.093 1.00 81.06 96 ASN A O 1
ATOM 795 N N . THR A 1 97 ? -17.333 -0.500 21.780 1.00 87.25 97 THR A N 1
ATOM 796 C CA . THR A 1 97 ? -16.530 -0.270 20.581 1.00 87.25 97 THR A CA 1
ATOM 797 C C . THR A 1 97 ? -16.072 1.182 20.536 1.00 87.25 97 THR A C 1
ATOM 799 O O . THR A 1 97 ? -16.900 2.095 20.607 1.00 87.25 97 THR A O 1
ATOM 802 N N . SER A 1 98 ? -14.763 1.398 20.406 1.00 86.12 98 SER A N 1
ATOM 803 C CA . SER A 1 98 ? -14.186 2.727 20.208 1.00 86.12 98 SER A CA 1
ATOM 804 C C . SER A 1 98 ? -14.033 3.018 18.721 1.00 86.12 98 SER A C 1
ATOM 806 O O . SER A 1 98 ? -13.464 2.218 17.978 1.00 86.12 98 SER A O 1
ATOM 808 N N . LEU A 1 99 ? -14.545 4.169 18.292 1.00 88.69 99 LEU A N 1
ATOM 809 C CA . LEU A 1 99 ? -14.575 4.591 16.897 1.00 88.69 99 LEU A CA 1
ATOM 810 C C . LEU A 1 99 ? -13.908 5.958 16.770 1.00 88.69 99 LEU A C 1
ATOM 812 O O . LEU A 1 99 ? -14.463 6.958 17.226 1.00 88.69 99 LEU A O 1
ATOM 816 N N . GLU A 1 100 ? -12.734 6.008 16.148 1.00 86.12 100 GLU A N 1
ATOM 817 C CA . GLU A 1 100 ? -11.974 7.239 15.954 1.00 86.12 100 GLU A CA 1
ATOM 818 C C . GLU A 1 100 ? -12.041 7.702 14.488 1.00 86.12 100 GLU A C 1
ATOM 820 O O . GLU A 1 100 ? -11.202 7.343 13.668 1.00 86.12 100 GLU A O 1
ATOM 825 N N . GLN A 1 101 ? -13.053 8.507 14.137 1.00 82.38 101 GLN A N 1
ATOM 826 C CA . GLN A 1 101 ? -13.284 8.986 12.760 1.00 82.38 101 GLN A CA 1
ATOM 827 C C . GLN A 1 101 ? -13.275 7.876 11.690 1.00 82.38 101 GLN A C 1
ATOM 829 O O . GLN A 1 101 ? -12.586 8.019 10.674 1.00 82.38 101 GLN A O 1
ATOM 834 N N . PRO A 1 102 ? -14.018 6.763 11.871 1.00 86.12 102 PRO A N 1
ATOM 835 C CA . PRO A 1 102 ? -14.073 5.739 10.844 1.00 86.12 102 PRO A CA 1
ATOM 836 C C . PRO A 1 102 ? -14.831 6.256 9.617 1.00 86.12 102 PRO A C 1
ATOM 838 O O . PRO A 1 102 ? -15.872 6.912 9.713 1.00 86.12 102 PRO A O 1
ATOM 841 N N . TYR A 1 103 ? -14.329 5.905 8.443 1.00 87.50 103 TYR A N 1
ATOM 842 C CA . TYR A 1 103 ? -14.941 6.212 7.166 1.00 87.50 103 TYR A CA 1
ATOM 843 C C . TYR A 1 103 ? -15.912 5.097 6.770 1.00 87.50 103 TYR A C 1
ATOM 845 O O . TYR A 1 103 ? -15.508 4.066 6.231 1.00 87.50 103 TYR A O 1
ATOM 853 N N . ILE A 1 104 ? -17.196 5.288 7.091 1.00 91.38 104 ILE A N 1
ATOM 854 C CA . ILE A 1 104 ? -18.270 4.317 6.841 1.00 91.38 104 ILE A CA 1
ATOM 855 C C . ILE A 1 104 ? -19.420 5.033 6.138 1.00 91.38 104 ILE A C 1
ATOM 857 O O . ILE A 1 104 ? -20.154 5.799 6.763 1.00 91.38 104 ILE A O 1
ATOM 861 N N . LEU A 1 105 ? -19.585 4.785 4.839 1.00 90.44 105 LEU A N 1
ATOM 862 C CA . LEU A 1 105 ? -20.589 5.486 4.032 1.00 90.44 105 LEU A CA 1
ATOM 863 C C . LEU A 1 105 ? -21.800 4.643 3.645 1.00 90.44 105 LEU A C 1
ATOM 865 O O . LEU A 1 105 ? -22.841 5.195 3.293 1.00 90.44 105 LEU A O 1
ATOM 869 N N . GLU A 1 106 ? -21.711 3.324 3.796 1.00 94.06 106 GLU A N 1
ATOM 870 C CA . GLU A 1 106 ? -22.850 2.417 3.676 1.00 94.06 106 GLU A CA 1
ATOM 871 C C . GLU A 1 106 ? -23.037 1.608 4.975 1.00 94.06 106 GLU A C 1
ATOM 873 O O . GLU A 1 106 ? -22.748 0.409 5.017 1.00 94.06 106 GLU A O 1
ATOM 878 N N . PRO A 1 107 ? -23.519 2.242 6.064 1.00 94.31 107 PRO A N 1
ATOM 879 C CA . PRO A 1 107 ? -23.540 1.630 7.393 1.00 94.31 107 PRO A CA 1
ATOM 880 C C . PRO A 1 107 ? -24.271 0.281 7.448 1.00 94.31 107 PRO A C 1
ATOM 882 O O . PRO A 1 107 ? -23.793 -0.624 8.119 1.00 94.31 107 PRO A O 1
ATOM 885 N N . ASP A 1 108 ? -25.367 0.096 6.697 1.00 94.69 108 ASP A N 1
ATOM 886 C CA . ASP A 1 108 ? -26.152 -1.157 6.684 1.00 94.69 108 ASP A CA 1
ATOM 887 C C . ASP A 1 108 ? -25.353 -2.408 6.273 1.00 94.69 108 ASP A C 1
ATOM 889 O O . ASP A 1 108 ? -25.782 -3.533 6.533 1.00 94.69 108 ASP A O 1
ATOM 893 N N . LEU A 1 109 ? -24.222 -2.230 5.588 1.00 96.44 109 LEU A N 1
ATOM 894 C CA . LEU A 1 109 ? -23.381 -3.320 5.094 1.00 96.44 109 LEU A CA 1
ATOM 895 C C . LEU A 1 109 ? -22.187 -3.611 6.013 1.00 96.44 109 LEU A C 1
ATOM 897 O O . LEU A 1 109 ? -21.346 -4.444 5.673 1.00 96.44 109 LEU A O 1
ATOM 901 N N . VAL A 1 110 ? -22.114 -2.956 7.173 1.00 97.38 110 VAL A N 1
ATOM 902 C CA . VAL A 1 110 ? -21.023 -3.100 8.137 1.00 97.38 110 VAL A CA 1
ATOM 903 C C . VAL A 1 110 ? -21.524 -3.753 9.425 1.00 97.38 110 VAL A C 1
ATOM 905 O O . VAL A 1 110 ? -22.490 -3.297 10.044 1.00 97.38 110 VAL A O 1
ATOM 908 N N . ASN A 1 111 ? -20.827 -4.809 9.847 1.00 97.69 111 ASN A N 1
ATOM 909 C CA . ASN A 1 111 ? -21.015 -5.452 11.142 1.00 97.69 111 ASN A CA 1
ATOM 910 C C . ASN A 1 111 ? -19.712 -5.410 11.948 1.00 97.69 111 ASN A C 1
ATOM 912 O O . ASN A 1 111 ? -18.697 -5.924 11.488 1.00 97.69 111 ASN A O 1
ATOM 916 N N . ILE A 1 112 ? -19.759 -4.800 13.129 1.00 96.94 112 ILE A N 1
ATOM 917 C CA . ILE A 1 112 ? -18.651 -4.660 14.074 1.00 96.94 112 ILE A CA 1
ATOM 918 C C . ILE A 1 112 ? -19.050 -5.342 15.380 1.00 96.94 112 ILE A C 1
ATOM 920 O O . ILE A 1 112 ? -20.080 -4.995 15.967 1.00 96.94 112 ILE A O 1
ATOM 924 N N . GLY A 1 113 ? -18.230 -6.292 15.824 1.00 94.75 113 GLY A N 1
ATOM 925 C CA . GLY A 1 113 ? -18.388 -7.014 17.081 1.00 94.75 113 GLY A CA 1
ATOM 926 C C . GLY A 1 113 ? -18.225 -6.150 18.335 1.00 94.75 113 GLY A C 1
ATOM 927 O O . GLY A 1 113 ? -18.135 -4.923 18.289 1.00 94.75 113 GLY A O 1
ATOM 928 N N . ASN A 1 114 ? -18.229 -6.797 19.495 1.00 91.75 114 ASN A N 1
ATOM 929 C CA . ASN A 1 114 ? -18.017 -6.158 20.792 1.00 91.75 114 ASN A CA 1
ATOM 930 C C . ASN A 1 114 ? -16.537 -5.838 21.031 1.00 91.75 114 ASN A C 1
ATOM 932 O O . ASN A 1 114 ? -15.656 -6.497 20.485 1.00 91.75 114 ASN A O 1
ATOM 936 N N . ASP A 1 115 ? -16.272 -4.838 21.875 1.00 88.31 115 ASP A N 1
ATOM 937 C CA . ASP A 1 115 ? -14.934 -4.497 22.382 1.00 88.31 115 ASP A CA 1
ATOM 938 C C . ASP A 1 115 ? -13.890 -4.260 21.267 1.00 88.31 115 ASP A C 1
ATOM 940 O O . ASP A 1 115 ? -12.705 -4.562 21.417 1.00 88.31 115 ASP A O 1
ATOM 944 N N . CYS A 1 116 ? -14.341 -3.737 20.123 1.00 90.88 116 CYS A N 1
ATOM 945 C CA . CYS A 1 116 ? -13.487 -3.410 18.986 1.00 90.88 116 CYS A CA 1
ATOM 946 C C . CYS A 1 116 ? -12.899 -1.998 19.101 1.00 90.88 116 CYS A C 1
ATOM 948 O O . CYS A 1 116 ? -13.513 -1.091 19.667 1.00 90.88 116 CYS A O 1
ATOM 950 N N . VAL A 1 117 ? -11.730 -1.781 18.501 1.00 89.44 117 VAL A N 1
ATOM 951 C CA . VAL A 1 117 ? -11.100 -0.456 18.402 1.00 89.44 117 VAL A CA 1
ATOM 952 C C . VAL A 1 117 ? -10.777 -0.164 16.950 1.00 89.44 117 VAL A C 1
ATOM 954 O O . VAL A 1 117 ? -9.955 -0.845 16.347 1.00 89.44 117 VAL A O 1
ATOM 957 N N . LEU A 1 118 ? -11.417 0.859 16.391 1.00 92.50 118 LEU A N 1
ATOM 958 C CA . LEU A 1 118 ? -11.105 1.388 15.069 1.00 92.50 118 LEU A CA 1
ATOM 959 C C . LEU A 1 118 ? -10.363 2.707 15.257 1.00 92.50 118 LEU A C 1
ATOM 961 O O . LEU A 1 118 ? -10.943 3.682 15.739 1.00 92.50 118 LEU A O 1
ATOM 965 N N . GLU A 1 119 ? -9.082 2.714 14.906 1.00 89.88 119 GLU A N 1
ATOM 966 C CA . GLU A 1 119 ? -8.224 3.888 15.026 1.00 89.88 119 GLU A CA 1
ATOM 967 C C . GLU A 1 119 ? -8.454 4.893 13.888 1.00 89.88 119 GLU A C 1
ATOM 969 O O . GLU A 1 119 ? -9.153 4.625 12.903 1.00 89.88 119 GLU A O 1
ATOM 974 N N . PHE A 1 120 ? -7.833 6.062 14.049 1.00 86.38 120 PHE A N 1
ATOM 975 C CA . PHE A 1 120 ? -7.935 7.221 13.170 1.00 86.38 120 PHE A CA 1
ATOM 976 C C . PHE A 1 120 ? -7.957 6.894 11.664 1.00 86.38 120 PHE A C 1
ATOM 978 O O . PHE A 1 120 ? -7.063 6.224 11.142 1.00 86.38 120 PHE A O 1
ATOM 985 N N . GLU A 1 121 ? -8.958 7.426 10.952 1.00 85.81 121 GLU A N 1
ATOM 986 C CA . GLU A 1 121 ? -9.117 7.331 9.488 1.00 85.81 121 GLU A CA 1
ATOM 987 C C . GLU A 1 121 ? -9.195 5.889 8.932 1.00 85.81 121 GLU A C 1
ATOM 989 O O . GLU A 1 121 ? -8.890 5.654 7.760 1.00 85.81 121 GLU A O 1
ATOM 994 N N . THR A 1 122 ? -9.628 4.912 9.737 1.00 91.44 122 THR A N 1
ATOM 995 C CA . THR A 1 122 ? -9.957 3.560 9.245 1.00 91.44 122 THR A CA 1
ATOM 996 C C . THR A 1 122 ? -11.094 3.623 8.224 1.00 91.44 122 THR A C 1
ATOM 998 O O . THR A 1 122 ? -12.121 4.240 8.495 1.00 91.44 122 THR A O 1
ATOM 1001 N N . GLN A 1 123 ? -10.964 2.953 7.077 1.00 91.31 123 GLN A N 1
ATOM 1002 C CA . GLN A 1 123 ? -11.981 2.957 6.023 1.00 91.31 123 GLN A CA 1
ATOM 1003 C C . GLN A 1 123 ? -12.634 1.588 5.857 1.00 91.31 123 GLN A C 1
ATOM 1005 O O . GLN A 1 123 ? -11.955 0.608 5.557 1.00 91.31 123 GLN A O 1
ATOM 1010 N N . LEU A 1 124 ? -13.961 1.531 6.000 1.00 94.31 124 LEU A N 1
ATOM 1011 C CA . LEU A 1 124 ? -14.756 0.331 5.735 1.00 94.31 124 LEU A CA 1
ATOM 1012 C C . LEU A 1 124 ? -15.583 0.569 4.469 1.00 94.31 124 LEU A C 1
ATOM 1014 O O . LEU A 1 124 ? -16.699 1.090 4.514 1.00 94.31 124 LEU A O 1
ATOM 1018 N N . ASN A 1 125 ? -15.005 0.219 3.323 1.00 91.12 125 ASN A N 1
ATOM 1019 C CA . ASN A 1 125 ? -15.567 0.508 2.009 1.00 91.12 125 ASN A CA 1
ATOM 1020 C C . ASN A 1 125 ? -16.305 -0.715 1.468 1.00 91.12 125 ASN A C 1
ATOM 1022 O O . ASN A 1 125 ? -15.710 -1.654 0.948 1.00 91.12 125 ASN A O 1
ATOM 1026 N N . THR A 1 126 ? -17.629 -0.690 1.571 1.00 92.62 126 THR A N 1
ATOM 1027 C CA . THR A 1 126 ? -18.495 -1.822 1.197 1.00 92.62 126 THR A CA 1
ATOM 1028 C C . THR A 1 126 ? -18.862 -1.831 -0.288 1.00 92.62 126 THR A C 1
ATOM 1030 O O . THR A 1 126 ? -19.363 -2.831 -0.805 1.00 92.62 126 THR A O 1
ATOM 1033 N N . SER A 1 127 ? -18.612 -0.716 -0.977 1.00 90.19 127 SER A N 1
ATOM 1034 C CA . SER A 1 127 ? -18.914 -0.523 -2.389 1.00 90.19 127 SER A CA 1
ATOM 1035 C C . SER A 1 127 ? -17.644 -0.372 -3.220 1.00 90.19 127 SER A C 1
ATOM 1037 O O . SER A 1 127 ? -16.754 0.396 -2.851 1.00 90.19 127 SER A O 1
ATOM 1039 N N . GLU A 1 128 ? -17.612 -1.001 -4.385 1.00 87.75 128 GLU A N 1
ATOM 1040 C CA . GLU A 1 128 ? -16.540 -0.852 -5.366 1.00 87.75 128 GLU A CA 1
ATOM 1041 C C . GLU A 1 128 ? -17.133 -0.611 -6.752 1.00 87.75 128 GLU A C 1
ATOM 1043 O O . GLU A 1 128 ? -18.182 -1.159 -7.095 1.00 87.75 128 GLU A O 1
ATOM 1048 N N . ILE A 1 129 ? -16.461 0.207 -7.558 1.00 86.31 129 ILE A N 1
ATOM 1049 C CA . ILE A 1 129 ? -16.803 0.399 -8.962 1.00 86.31 129 ILE A CA 1
ATOM 1050 C C . ILE A 1 129 ? -15.756 -0.329 -9.803 1.00 86.31 129 ILE A C 1
ATOM 1052 O O . ILE A 1 129 ? -14.594 0.062 -9.791 1.00 86.31 129 ILE A O 1
ATOM 1056 N N . LYS A 1 130 ? -16.178 -1.353 -10.551 1.00 77.06 130 LYS A N 1
ATOM 1057 C CA . LYS A 1 130 ? -15.315 -2.112 -11.467 1.00 77.06 130 LYS A CA 1
ATOM 1058 C C . LYS A 1 130 ? -15.998 -2.272 -12.816 1.00 77.06 130 LYS A C 1
ATOM 1060 O O . LYS A 1 130 ? -17.153 -2.702 -12.879 1.00 77.06 130 LYS A O 1
ATOM 1065 N N . LYS A 1 131 ? -15.307 -1.922 -13.908 1.00 76.12 131 LYS A N 1
ATOM 1066 C CA . LYS A 1 131 ? -15.827 -2.056 -15.293 1.00 76.12 131 LYS A CA 1
ATOM 1067 C C . LYS A 1 131 ? -17.250 -1.486 -15.490 1.00 76.12 131 LYS A C 1
ATOM 1069 O O . LYS A 1 131 ? -18.099 -2.110 -16.127 1.00 76.12 131 LYS A O 1
ATOM 1074 N N . GLY A 1 132 ? -17.544 -0.320 -14.910 1.00 79.88 132 GLY A N 1
ATOM 1075 C CA . GLY A 1 132 ? -18.855 0.337 -15.040 1.00 79.88 132 GLY A CA 1
ATOM 1076 C C . GLY A 1 132 ? -19.977 -0.233 -14.155 1.00 79.88 132 GLY A C 1
ATOM 1077 O O . GLY A 1 132 ? -21.140 0.165 -14.292 1.00 79.88 132 GLY A O 1
ATOM 1078 N N . ILE A 1 133 ? -19.659 -1.161 -13.248 1.00 87.94 133 ILE A N 1
ATOM 1079 C CA . ILE A 1 133 ? -20.604 -1.778 -12.313 1.00 87.94 133 ILE A CA 1
ATOM 1080 C C . ILE A 1 133 ? -20.228 -1.370 -10.890 1.00 87.94 133 ILE A C 1
ATOM 1082 O O . ILE A 1 133 ? -19.095 -1.567 -10.465 1.00 87.94 133 ILE A O 1
ATOM 1086 N N . LEU A 1 134 ? -21.199 -0.822 -10.162 1.00 90.50 134 LEU A N 1
ATOM 1087 C CA . LEU A 1 134 ? -21.129 -0.579 -8.727 1.00 90.50 134 LEU A CA 1
ATOM 1088 C C . LEU A 1 134 ? -21.568 -1.853 -7.999 1.00 90.50 134 LEU A C 1
ATOM 1090 O O . LEU A 1 134 ? -22.713 -2.283 -8.142 1.00 90.50 134 LEU A O 1
ATOM 1094 N N . GLU A 1 135 ? -20.675 -2.462 -7.234 1.00 92.50 135 GLU A N 1
ATOM 1095 C CA . GLU A 1 135 ? -20.929 -3.695 -6.494 1.00 92.50 135 GLU A CA 1
ATOM 1096 C C . GLU A 1 135 ? -20.842 -3.458 -4.988 1.00 92.50 135 GLU A C 1
ATOM 1098 O O . GLU A 1 135 ? -19.899 -2.839 -4.504 1.00 92.50 135 GLU A O 1
ATOM 1103 N N . PHE A 1 136 ? -21.828 -3.972 -4.256 1.00 93.56 136 PHE A N 1
ATOM 1104 C CA . PHE A 1 136 ? -21.949 -3.869 -2.807 1.00 93.56 136 PHE A CA 1
ATOM 1105 C C . PHE A 1 136 ? -21.710 -5.220 -2.154 1.00 93.56 136 PHE A C 1
ATOM 1107 O O . PHE A 1 136 ? -22.338 -6.213 -2.532 1.00 93.56 136 PHE A O 1
ATOM 1114 N N . ARG A 1 137 ? -20.858 -5.248 -1.132 1.00 95.06 137 ARG A N 1
ATOM 1115 C CA . ARG A 1 137 ? -20.550 -6.434 -0.329 1.00 95.06 137 ARG A CA 1
ATOM 1116 C C . ARG A 1 137 ? -20.422 -6.045 1.138 1.00 95.06 137 ARG A C 1
ATOM 1118 O O . ARG A 1 137 ? -20.022 -4.934 1.453 1.00 95.06 137 ARG A O 1
ATOM 1125 N N . GLN A 1 138 ? -20.729 -6.970 2.037 1.00 95.94 138 GLN A N 1
ATOM 1126 C CA . GLN A 1 138 ? -20.639 -6.706 3.472 1.00 95.94 138 GLN A CA 1
ATOM 1127 C C . GLN A 1 138 ? -19.203 -6.746 3.989 1.00 95.94 138 GLN A C 1
ATOM 1129 O O . GLN A 1 138 ? -18.382 -7.495 3.467 1.00 95.94 138 GLN A O 1
ATOM 1134 N N . VAL A 1 139 ? -18.936 -5.986 5.046 1.00 97.44 139 VAL A N 1
ATOM 1135 C CA . VAL A 1 139 ? -17.720 -6.080 5.862 1.00 97.44 139 VAL A CA 1
ATOM 1136 C C . VAL A 1 139 ? -18.123 -6.610 7.233 1.00 97.44 139 VAL A C 1
ATOM 1138 O O . VAL A 1 139 ? -19.005 -6.043 7.882 1.00 97.44 139 VAL A O 1
ATOM 1141 N N . ILE A 1 140 ? -17.505 -7.712 7.660 1.00 97.56 140 ILE A N 1
ATOM 1142 C CA . ILE A 1 140 ? -17.811 -8.378 8.930 1.00 97.56 140 ILE A CA 1
ATOM 1143 C C . ILE A 1 140 ? -16.558 -8.390 9.801 1.00 97.56 140 ILE A C 1
ATOM 1145 O O . ILE A 1 140 ? -15.535 -8.956 9.420 1.00 97.56 140 ILE A O 1
ATOM 1149 N N . ILE A 1 141 ? -16.658 -7.791 10.981 1.00 97.56 141 ILE A N 1
ATOM 1150 C CA . ILE A 1 141 ? -15.598 -7.696 11.981 1.00 97.56 141 ILE A CA 1
ATOM 1151 C C . ILE A 1 141 ? -16.088 -8.402 13.251 1.00 97.56 141 ILE A C 1
ATOM 1153 O O . ILE A 1 141 ? -17.146 -8.052 13.775 1.00 97.56 141 ILE A O 1
ATOM 1157 N N . GLY A 1 142 ? -15.343 -9.411 13.710 1.00 95.50 142 GLY A N 1
ATOM 1158 C CA . GLY A 1 142 ? -15.621 -10.160 14.938 1.00 95.50 142 GLY A CA 1
ATOM 1159 C C . GLY A 1 142 ? -15.389 -9.353 16.217 1.00 95.50 142 GLY A C 1
ATOM 1160 O O . GLY A 1 142 ? -15.102 -8.160 16.174 1.00 95.50 142 GLY A O 1
ATOM 1161 N N . ASP A 1 143 ? -15.513 -10.009 17.369 1.00 93.69 143 ASP A N 1
ATOM 1162 C CA . ASP A 1 143 ? -15.311 -9.375 18.676 1.00 93.69 143 ASP A CA 1
ATOM 1163 C C . ASP A 1 143 ? -13.814 -9.130 18.959 1.00 93.69 143 ASP A C 1
ATOM 1165 O O . ASP A 1 143 ? -12.943 -9.829 18.445 1.00 93.69 143 ASP A O 1
ATOM 1169 N N . ARG A 1 144 ? -13.490 -8.140 19.799 1.00 91.25 144 ARG A N 1
ATOM 1170 C CA . ARG A 1 144 ? -12.117 -7.806 20.238 1.00 91.25 144 ARG A CA 1
ATOM 1171 C C . ARG A 1 144 ? -11.120 -7.540 19.103 1.00 91.25 144 ARG A C 1
ATOM 1173 O O . ARG A 1 144 ? -9.925 -7.788 19.252 1.00 91.25 144 ARG A O 1
ATOM 1180 N N . VAL A 1 145 ? -11.594 -7.025 17.970 1.00 93.31 145 VAL A N 1
ATOM 1181 C CA . VAL A 1 145 ? -10.731 -6.673 16.837 1.00 93.31 145 VAL A CA 1
ATOM 1182 C C . VAL A 1 145 ? -10.195 -5.252 16.989 1.00 93.31 145 VAL A C 1
ATOM 1184 O O . VAL A 1 145 ? -10.952 -4.309 17.235 1.00 93.31 145 VAL A O 1
ATOM 1187 N N . LYS A 1 146 ? -8.890 -5.082 16.777 1.00 92.56 146 LYS A N 1
ATOM 1188 C CA . LYS A 1 146 ? -8.253 -3.767 16.639 1.00 92.56 146 LYS A CA 1
ATOM 1189 C C . LYS A 1 146 ? -7.903 -3.505 15.181 1.00 92.56 146 LYS A C 1
ATOM 1191 O O . LYS A 1 146 ? -7.277 -4.340 14.534 1.00 92.56 146 LYS A O 1
ATOM 1196 N N . ILE A 1 147 ? -8.282 -2.334 14.678 1.00 94.19 147 ILE A N 1
ATOM 1197 C CA . ILE A 1 147 ? -7.966 -1.864 13.331 1.00 94.19 147 ILE A CA 1
ATOM 1198 C C . ILE A 1 147 ? -7.112 -0.608 13.428 1.00 94.19 147 ILE A C 1
ATOM 1200 O O . ILE A 1 147 ? -7.555 0.411 13.953 1.00 94.19 147 ILE A O 1
ATOM 1204 N N . GLY A 1 148 ? -5.878 -0.709 12.940 1.00 91.56 148 GLY A N 1
ATOM 1205 C CA . GLY A 1 148 ? -4.870 0.333 13.038 1.00 91.56 148 GLY A CA 1
ATOM 1206 C C . GLY A 1 148 ? -5.123 1.518 12.111 1.00 91.56 148 GLY A C 1
ATOM 1207 O O . GLY A 1 148 ? -5.804 1.394 11.088 1.00 91.56 148 GLY A O 1
ATOM 1208 N N . VAL A 1 149 ? -4.507 2.653 12.451 1.00 89.69 149 VAL A N 1
ATOM 1209 C CA . VAL A 1 149 ? -4.621 3.938 11.734 1.00 89.69 149 VAL A CA 1
ATOM 1210 C C . VAL A 1 149 ? -4.577 3.775 10.213 1.00 89.69 149 VAL A C 1
ATOM 1212 O O . VAL A 1 149 ? -3.664 3.144 9.670 1.00 89.69 149 VAL A O 1
ATOM 1215 N N . ARG A 1 150 ? -5.529 4.413 9.520 1.00 90.06 150 ARG A N 1
ATOM 1216 C CA . ARG A 1 150 ? -5.628 4.465 8.051 1.00 90.06 150 ARG A CA 1
ATOM 1217 C C . ARG A 1 150 ? -5.665 3.099 7.366 1.00 90.06 150 ARG A C 1
ATOM 1219 O O . ARG A 1 150 ? -5.239 3.007 6.225 1.00 90.06 150 ARG A O 1
ATOM 1226 N N . SER A 1 151 ? -6.131 2.044 8.026 1.00 93.94 151 SER A N 1
ATOM 1227 C CA . SER A 1 151 ? -6.335 0.757 7.350 1.00 93.94 151 SER A CA 1
ATOM 1228 C C . SER A 1 151 ? -7.593 0.794 6.480 1.00 93.94 151 SER A C 1
ATOM 1230 O O . SER A 1 151 ? -8.570 1.462 6.821 1.00 93.94 151 SER A O 1
ATOM 1232 N N . VAL A 1 152 ? -7.582 0.064 5.366 1.00 93.44 152 VAL A N 1
ATOM 1233 C CA . VAL A 1 152 ? -8.706 -0.037 4.426 1.00 93.44 152 VAL A CA 1
ATOM 1234 C C . VAL A 1 152 ? -9.212 -1.473 4.403 1.00 93.44 152 VAL A C 1
ATOM 1236 O O . VAL A 1 152 ? -8.447 -2.399 4.145 1.00 93.44 152 VAL A O 1
ATOM 1239 N N . LEU A 1 153 ? -10.507 -1.656 4.651 1.00 95.25 153 LEU A N 1
ATOM 1240 C CA . LEU A 1 153 ? -11.212 -2.925 4.508 1.00 95.25 153 LEU A CA 1
ATOM 1241 C C . LEU A 1 153 ? -12.223 -2.784 3.375 1.00 95.25 153 LEU A C 1
ATOM 1243 O O . LEU A 1 153 ? -13.153 -1.977 3.462 1.00 95.25 153 LEU A O 1
ATOM 1247 N N . LEU A 1 154 ? -12.038 -3.559 2.308 1.00 93.38 154 LEU A N 1
ATOM 1248 C CA . LEU A 1 154 ? -12.967 -3.575 1.184 1.00 93.38 154 LEU A CA 1
ATOM 1249 C C . LEU A 1 154 ? -14.124 -4.558 1.405 1.00 93.38 154 LEU A C 1
ATOM 1251 O O . LEU A 1 154 ? -14.091 -5.438 2.265 1.00 93.38 154 LEU A O 1
ATOM 1255 N N . GLY A 1 155 ? -15.177 -4.410 0.607 1.00 91.56 155 GLY A N 1
ATOM 1256 C CA . GLY A 1 155 ? -16.365 -5.246 0.685 1.00 91.56 155 GLY A CA 1
ATOM 1257 C C . GLY A 1 155 ? -16.069 -6.741 0.482 1.00 91.56 155 GLY A C 1
ATOM 1258 O O . GLY A 1 155 ? -15.300 -7.144 -0.389 1.00 91.56 155 GLY A O 1
ATOM 1259 N N . GLY A 1 156 ? -16.734 -7.582 1.269 1.00 92.00 156 GLY A N 1
ATOM 1260 C CA . GLY A 1 156 ? -16.557 -9.035 1.304 1.00 92.00 156 GLY A CA 1
ATOM 1261 C C . GLY A 1 156 ? -15.565 -9.501 2.371 1.00 92.00 156 GLY A C 1
ATOM 1262 O O . GLY A 1 156 ? -15.423 -10.707 2.564 1.00 92.00 156 GLY A O 1
ATOM 1263 N N . THR A 1 157 ? -14.899 -8.573 3.062 1.00 94.88 157 THR A N 1
ATOM 1264 C CA . THR A 1 157 ? -13.930 -8.891 4.114 1.00 94.88 157 THR A CA 1
ATOM 1265 C C . THR A 1 157 ? -14.587 -9.495 5.355 1.00 94.88 157 THR A C 1
ATOM 1267 O O . THR A 1 157 ? -15.640 -9.038 5.812 1.00 94.88 157 THR A O 1
ATOM 1270 N N . LYS A 1 158 ? -13.944 -10.526 5.914 1.00 96.25 158 LYS A N 1
ATOM 1271 C CA . LYS A 1 158 ? -14.316 -11.153 7.188 1.00 96.25 158 LYS A CA 1
ATOM 1272 C C . LYS A 1 158 ? -13.107 -11.230 8.112 1.00 96.25 158 LYS A C 1
ATOM 1274 O O . LYS A 1 158 ? -12.106 -11.859 7.778 1.00 96.25 158 LYS A O 1
ATOM 1279 N N . VAL A 1 159 ? -13.203 -10.609 9.279 1.00 96.75 159 VAL A N 1
ATOM 1280 C CA . VAL A 1 159 ? -12.129 -10.583 10.275 1.00 96.75 159 VAL A CA 1
ATOM 1281 C C . VAL A 1 159 ? -12.581 -11.365 11.501 1.00 96.75 159 VAL A C 1
ATOM 1283 O O . VAL A 1 159 ? -13.607 -11.029 12.094 1.00 96.75 159 VAL A O 1
ATOM 1286 N N . GLY A 1 160 ? -11.842 -12.421 11.848 1.00 94.38 160 GLY A N 1
ATOM 1287 C CA . GLY A 1 160 ? -12.106 -13.248 13.022 1.00 94.38 160 GLY A CA 1
ATOM 1288 C C . GLY A 1 160 ? -11.956 -12.490 14.342 1.00 94.38 160 GLY A C 1
ATOM 1289 O O . GLY A 1 160 ? -11.384 -11.403 14.408 1.00 94.38 160 GLY A O 1
ATOM 1290 N N . GLU A 1 161 ? -12.465 -13.084 15.414 1.00 94.56 161 GLU A N 1
ATOM 1291 C CA . GLU A 1 161 ? -12.365 -12.551 16.773 1.00 94.56 161 GLU A CA 1
ATOM 1292 C C . GLU A 1 161 ? -10.903 -12.382 17.223 1.00 94.56 161 GLU A C 1
ATOM 1294 O O . GLU A 1 161 ? -10.040 -13.185 16.873 1.00 94.56 161 GLU A O 1
ATOM 1299 N N . GLY A 1 162 ? -10.606 -11.330 17.989 1.00 92.00 162 GLY A N 1
ATOM 1300 C CA . GLY A 1 162 ? -9.290 -11.098 18.597 1.00 92.00 162 GLY A CA 1
ATOM 1301 C C . GLY A 1 162 ? -8.177 -10.671 17.633 1.00 92.00 162 GLY A C 1
ATOM 1302 O O . GLY A 1 162 ? -7.014 -10.609 18.038 1.00 92.00 162 GLY A O 1
ATOM 1303 N N . CYS A 1 163 ? -8.489 -10.395 16.364 1.00 94.06 163 CYS A N 1
ATOM 1304 C CA . CYS A 1 163 ? -7.483 -9.995 15.380 1.00 94.06 163 CYS A CA 1
ATOM 1305 C C . CYS A 1 163 ? -6.939 -8.581 15.621 1.00 94.06 163 CYS A C 1
ATOM 1307 O O . CYS A 1 163 ? -7.654 -7.680 16.063 1.00 94.06 163 CYS A O 1
ATOM 1309 N N . GLU A 1 164 ? -5.686 -8.364 15.229 1.00 93.38 164 GLU A N 1
ATOM 1310 C CA . GLU A 1 164 ? -5.068 -7.039 15.182 1.00 93.38 164 GLU A CA 1
ATOM 1311 C C . GLU A 1 164 ? -4.631 -6.722 13.752 1.00 93.38 164 GLU A C 1
ATOM 1313 O O . GLU A 1 164 ? -3.723 -7.348 13.209 1.00 93.38 164 GLU A O 1
ATOM 1318 N N . ILE A 1 165 ? -5.276 -5.734 13.136 1.00 94.31 165 ILE A N 1
ATOM 1319 C CA . ILE A 1 165 ? -4.898 -5.191 11.832 1.00 94.31 165 ILE A CA 1
ATOM 1320 C C . ILE A 1 165 ? -3.966 -4.006 12.078 1.00 94.31 165 ILE A C 1
ATOM 1322 O O . ILE A 1 165 ? -4.370 -3.006 12.667 1.00 94.31 165 ILE A O 1
ATOM 1326 N N . LEU A 1 166 ? -2.718 -4.105 11.629 1.00 92.62 166 LEU A N 1
ATOM 1327 C CA . LEU A 1 166 ? -1.712 -3.060 11.812 1.00 92.62 166 LEU A CA 1
ATOM 1328 C C . LEU A 1 166 ? -1.953 -1.861 10.885 1.00 92.62 166 LEU A C 1
ATOM 1330 O O . LEU A 1 166 ? -2.650 -1.964 9.876 1.00 92.62 166 LEU A O 1
ATOM 1334 N N . ALA A 1 167 ? -1.357 -0.715 11.221 1.00 91.94 167 ALA A N 1
ATOM 1335 C CA . ALA A 1 167 ? -1.566 0.547 10.513 1.00 91.94 167 ALA A CA 1
ATOM 1336 C C . ALA A 1 167 ? -1.315 0.453 8.994 1.00 91.94 167 ALA A C 1
ATOM 1338 O O . ALA A 1 167 ? -0.399 -0.234 8.531 1.00 91.94 167 ALA A O 1
ATOM 1339 N N . LYS A 1 168 ? -2.125 1.193 8.225 1.00 91.81 168 LYS A N 1
ATOM 1340 C CA . LYS A 1 168 ? -2.132 1.222 6.750 1.00 91.81 168 LYS A CA 1
ATOM 1341 C C . LYS A 1 168 ? -2.196 -0.165 6.097 1.00 91.81 168 LYS A C 1
ATOM 1343 O O . LYS A 1 168 ? -1.608 -0.374 5.034 1.00 91.81 168 LYS A O 1
ATOM 1348 N N . SER A 1 169 ? -2.880 -1.122 6.721 1.00 93.25 169 SER A N 1
ATOM 1349 C CA . SER A 1 169 ? -3.121 -2.418 6.085 1.00 93.25 169 SER A CA 1
ATOM 1350 C C . SER A 1 169 ? -4.306 -2.331 5.124 1.00 93.25 169 SER A C 1
ATOM 1352 O O . SER A 1 169 ? -5.301 -1.671 5.420 1.00 93.25 169 SER A O 1
ATOM 1354 N N . ALA A 1 170 ? -4.209 -3.002 3.977 1.00 92.25 170 ALA A N 1
ATOM 1355 C CA . ALA A 1 170 ? -5.257 -3.049 2.961 1.00 92.25 170 ALA A CA 1
ATOM 1356 C C . ALA A 1 170 ? -5.820 -4.469 2.842 1.00 92.25 170 ALA A C 1
ATOM 1358 O O . ALA A 1 170 ? -5.210 -5.336 2.209 1.00 92.25 170 ALA A O 1
ATOM 1359 N N . LEU A 1 171 ? -6.985 -4.707 3.446 1.00 93.50 171 LEU A N 1
ATOM 1360 C CA . LEU A 1 171 ? -7.728 -5.954 3.302 1.00 93.50 171 LEU A CA 1
ATOM 1361 C C . LEU A 1 171 ? -8.570 -5.873 2.031 1.00 93.50 171 LEU A C 1
ATOM 1363 O O . LEU A 1 171 ? -9.506 -5.075 1.925 1.00 93.50 171 LEU A O 1
ATOM 1367 N N . ASP A 1 172 ? -8.196 -6.697 1.060 1.00 88.50 172 ASP A N 1
ATOM 1368 C CA . ASP A 1 172 ? -8.798 -6.686 -0.264 1.00 88.50 172 ASP A CA 1
ATOM 1369 C C . ASP A 1 172 ? -10.166 -7.400 -0.295 1.00 88.50 172 ASP A C 1
ATOM 1371 O O . ASP A 1 172 ? -10.586 -8.035 0.676 1.00 88.50 172 ASP A O 1
ATOM 1375 N N . LEU A 1 173 ? -10.875 -7.306 -1.419 1.00 87.12 173 LEU A N 1
ATOM 1376 C CA . LEU A 1 173 ? -12.179 -7.920 -1.642 1.00 87.12 173 LEU A CA 1
ATOM 1377 C C . LEU A 1 173 ? -12.208 -9.401 -1.269 1.00 87.12 173 LEU A C 1
ATOM 1379 O O . LEU A 1 173 ? -11.350 -10.179 -1.683 1.00 87.12 173 LEU A O 1
ATOM 1383 N N . ASN A 1 174 ? -13.278 -9.804 -0.585 1.00 85.38 174 ASN A N 1
ATOM 1384 C CA . ASN A 1 174 ? -13.549 -11.205 -0.243 1.00 85.38 174 ASN A CA 1
ATOM 1385 C C . ASN A 1 174 ? -12.410 -11.898 0.538 1.00 85.38 174 ASN A C 1
ATOM 1387 O O . ASN A 1 174 ? -12.323 -13.126 0.522 1.00 85.38 174 ASN A O 1
ATOM 1391 N N . THR A 1 175 ? -11.541 -11.141 1.218 1.00 86.94 175 THR A N 1
ATOM 1392 C CA . THR A 1 175 ? -10.503 -11.723 2.080 1.00 86.94 175 THR A CA 1
ATOM 1393 C C . THR A 1 175 ? -11.092 -12.139 3.430 1.00 86.94 175 THR A C 1
ATOM 1395 O O . THR A 1 175 ? -12.005 -11.503 3.958 1.00 86.94 175 THR A O 1
ATOM 1398 N N . SER A 1 176 ? -10.598 -13.240 3.997 1.00 90.38 176 SER A N 1
ATOM 1399 C CA . SER A 1 176 ? -11.028 -13.729 5.308 1.00 90.38 176 SER A CA 1
ATOM 1400 C C . SER A 1 176 ? -9.809 -14.066 6.145 1.00 90.38 176 SER A C 1
ATOM 1402 O O . SER A 1 176 ? -8.907 -14.743 5.660 1.00 90.38 176 SER A O 1
ATOM 1404 N N . PHE A 1 177 ? -9.807 -13.635 7.401 1.00 90.06 177 PHE A N 1
ATOM 1405 C CA . PHE A 1 177 ? -8.731 -13.914 8.347 1.00 90.06 177 PHE A CA 1
ATOM 1406 C C . PHE A 1 177 ? -9.276 -14.661 9.564 1.00 90.06 177 PHE A C 1
ATOM 1408 O O . PHE A 1 177 ? -10.371 -14.359 10.044 1.00 90.06 177 PHE A O 1
ATOM 1415 N N . GLY A 1 178 ? -8.524 -15.667 10.019 1.00 88.56 178 GLY A N 1
ATOM 1416 C CA . GLY A 1 178 ? -8.865 -16.481 11.186 1.00 88.56 178 GLY A CA 1
ATOM 1417 C C . GLY A 1 178 ? -8.726 -15.712 12.499 1.00 88.56 178 GLY A C 1
ATOM 1418 O O . GLY A 1 178 ? -8.162 -14.623 12.533 1.00 88.56 178 GLY A O 1
ATOM 1419 N N . GLU A 1 179 ? -9.245 -16.282 13.581 1.00 92.81 179 GLU A N 1
ATOM 1420 C CA . GLU A 1 179 ? -9.224 -15.679 14.918 1.00 92.81 179 GLU A CA 1
ATOM 1421 C C . GLU A 1 179 ? -7.802 -15.486 15.461 1.00 92.81 179 GLU A C 1
ATOM 1423 O O . GLU A 1 179 ? -6.898 -16.264 15.160 1.00 92.81 179 GLU A O 1
ATOM 1428 N N . ASN A 1 180 ? -7.625 -14.472 16.311 1.00 91.88 180 ASN A N 1
ATOM 1429 C CA . ASN A 1 180 ? -6.373 -14.144 16.996 1.00 91.88 180 ASN A CA 1
ATOM 1430 C C . ASN A 1 180 ? -5.176 -14.005 16.040 1.00 91.88 180 ASN A C 1
ATOM 1432 O O . ASN A 1 180 ? -4.054 -14.398 16.364 1.00 91.88 180 ASN A O 1
ATOM 1436 N N . THR A 1 181 ? -5.410 -13.460 14.844 1.00 92.25 181 THR A N 1
ATOM 1437 C CA . THR A 1 181 ? -4.356 -13.224 13.855 1.00 92.25 181 THR A CA 1
ATOM 1438 C C . THR A 1 181 ? -3.916 -11.766 13.853 1.00 92.25 181 THR A C 1
ATOM 1440 O O . THR A 1 181 ? -4.715 -10.836 13.975 1.00 92.25 181 THR A O 1
ATOM 1443 N N . MET A 1 182 ? -2.610 -11.563 13.716 1.00 91.50 182 MET A N 1
ATOM 1444 C CA . MET A 1 182 ? -2.019 -10.260 13.447 1.00 91.50 182 MET A CA 1
ATOM 1445 C C . MET A 1 182 ? -1.878 -10.109 11.937 1.00 91.50 182 MET A C 1
ATOM 1447 O O . MET A 1 182 ? -1.303 -10.973 11.274 1.00 91.50 182 MET A O 1
ATOM 1451 N N . ILE A 1 183 ? -2.401 -9.019 11.390 1.00 92.56 183 ILE A N 1
ATOM 1452 C CA . ILE A 1 183 ? -2.540 -8.788 9.953 1.00 92.56 183 ILE A CA 1
ATOM 1453 C C . ILE A 1 183 ? -1.800 -7.501 9.593 1.00 92.56 183 ILE A C 1
ATOM 1455 O O . ILE A 1 183 ? -1.989 -6.474 10.244 1.00 92.56 183 ILE A O 1
ATOM 1459 N N . GLN A 1 184 ? -0.975 -7.534 8.546 1.00 90.44 184 GLN A N 1
ATOM 1460 C CA . GLN A 1 184 ? -0.193 -6.375 8.121 1.00 90.44 184 GLN A CA 1
ATOM 1461 C C . GLN A 1 184 ? -0.083 -6.239 6.603 1.00 90.44 184 GLN A C 1
ATOM 1463 O O . GLN A 1 184 ? 0.085 -7.220 5.879 1.00 90.44 184 GLN A O 1
ATOM 1468 N N . GLY A 1 185 ? -0.068 -4.985 6.156 1.00 86.50 185 GLY A N 1
ATOM 1469 C CA . GLY A 1 185 ? 0.464 -4.556 4.868 1.00 86.50 185 GLY A CA 1
ATOM 1470 C C . GLY A 1 185 ? -0.585 -4.331 3.789 1.00 86.50 185 GLY A C 1
ATOM 1471 O O . GLY A 1 185 ? -1.784 -4.491 4.009 1.00 86.50 185 GLY A O 1
ATOM 1472 N N . ALA A 1 186 ? -0.123 -3.923 2.610 1.00 86.38 186 ALA A N 1
ATOM 1473 C CA . ALA A 1 186 ? -0.945 -3.735 1.420 1.00 86.38 186 ALA A CA 1
ATOM 1474 C C . ALA A 1 186 ? -0.307 -4.538 0.266 1.00 86.38 186 ALA A C 1
ATOM 1476 O O . ALA A 1 186 ? 0.770 -4.165 -0.187 1.00 86.38 186 ALA A O 1
ATOM 1477 N N . PRO A 1 187 ? -0.868 -5.681 -0.171 1.00 87.75 187 PRO A N 1
ATOM 1478 C CA . PRO A 1 187 ? -2.072 -6.308 0.361 1.00 87.75 187 PRO A CA 1
ATOM 1479 C C . PRO A 1 187 ? -1.817 -6.899 1.752 1.00 87.75 187 PRO A C 1
ATOM 1481 O O . PRO A 1 187 ? -0.698 -7.307 2.069 1.00 87.75 187 PRO A O 1
ATOM 1484 N N . ALA A 1 188 ? -2.866 -6.954 2.566 1.00 87.94 188 ALA A N 1
ATOM 1485 C CA . ALA A 1 188 ? -2.801 -7.483 3.918 1.00 87.94 188 ALA A CA 1
ATOM 1486 C C . ALA A 1 188 ? -2.475 -8.982 3.928 1.00 87.94 188 ALA A C 1
ATOM 1488 O O . ALA A 1 188 ? -3.074 -9.767 3.190 1.00 87.94 188 ALA A O 1
ATOM 1489 N N . LYS A 1 189 ? -1.536 -9.381 4.789 1.00 87.19 189 LYS A N 1
ATOM 1490 C CA . LYS A 1 189 ? -1.136 -10.775 5.030 1.00 87.19 189 LYS A CA 1
ATOM 1491 C C . LYS A 1 189 ? -1.051 -11.054 6.525 1.00 87.19 189 LYS A C 1
ATOM 1493 O O . LYS A 1 189 ? -0.890 -10.129 7.319 1.00 87.19 189 LYS A O 1
ATOM 1498 N N . VAL A 1 190 ? -1.125 -12.330 6.902 1.00 88.00 190 VAL A N 1
ATOM 1499 C CA . VAL A 1 190 ? -0.885 -12.757 8.286 1.00 88.00 190 VAL A CA 1
ATOM 1500 C C . VAL A 1 190 ? 0.586 -12.507 8.630 1.00 88.00 190 VAL A C 1
ATOM 1502 O O . VAL A 1 190 ? 1.484 -13.030 7.974 1.00 88.00 190 VAL A O 1
ATOM 1505 N N . ALA A 1 191 ? 0.820 -11.676 9.641 1.00 81.62 191 ALA A N 1
ATOM 1506 C CA . ALA A 1 191 ? 2.137 -11.348 10.180 1.00 81.62 191 ALA A CA 1
ATOM 1507 C C . ALA A 1 191 ? 2.485 -12.195 11.417 1.00 81.62 191 ALA A C 1
ATOM 1509 O O . ALA A 1 191 ? 3.659 -12.384 11.728 1.00 81.62 191 ALA A O 1
ATOM 1510 N N . GLY A 1 192 ? 1.476 -12.721 12.116 1.00 86.31 192 GLY A N 1
ATOM 1511 C CA . GLY A 1 192 ? 1.651 -13.540 13.311 1.00 86.31 192 GLY A CA 1
ATOM 1512 C C . GLY A 1 192 ? 0.327 -13.814 14.019 1.00 86.31 192 GLY A C 1
ATOM 1513 O O . GLY A 1 192 ? -0.741 -13.629 13.438 1.00 86.31 192 GLY A O 1
ATOM 1514 N N . ASN A 1 193 ? 0.410 -14.214 15.286 1.00 88.12 193 ASN A N 1
ATOM 1515 C CA . ASN A 1 193 ? -0.749 -14.430 16.152 1.00 88.12 193 ASN A CA 1
ATOM 1516 C C . ASN A 1 193 ? -0.798 -13.361 17.249 1.00 88.12 193 ASN A C 1
ATOM 1518 O O . ASN A 1 193 ? 0.239 -12.868 17.694 1.00 88.12 193 ASN A O 1
ATOM 1522 N N . THR A 1 194 ? -2.002 -13.030 17.694 1.00 84.56 194 THR A N 1
ATOM 1523 C CA . THR A 1 194 ? -2.268 -12.142 18.827 1.00 84.56 194 THR A CA 1
ATOM 1524 C C . THR A 1 194 ? -2.718 -12.968 20.030 1.00 84.56 194 THR A C 1
ATOM 1526 O O . THR A 1 194 ? -3.159 -14.109 19.904 1.00 84.56 194 THR A O 1
ATOM 1529 N N . ASN A 1 195 ? -2.655 -12.378 21.222 1.00 76.00 195 ASN A N 1
ATOM 1530 C CA . ASN A 1 195 ? -3.193 -13.000 22.436 1.00 76.00 195 ASN A CA 1
ATOM 1531 C C . ASN A 1 195 ? -4.701 -12.731 22.625 1.00 76.00 195 ASN A C 1
ATOM 1533 O O . ASN A 1 195 ? -5.227 -12.969 23.712 1.00 76.00 195 ASN A O 1
ATOM 1537 N N . GLY A 1 196 ? -5.391 -12.196 21.607 1.00 65.50 196 GLY A N 1
ATOM 1538 C CA . GLY A 1 196 ? -6.820 -11.871 21.677 1.00 65.50 196 GLY A CA 1
ATOM 1539 C C . GLY A 1 196 ? -7.178 -10.856 22.768 1.00 65.50 196 GLY A C 1
ATOM 1540 O O . GLY A 1 196 ? -8.240 -10.973 23.390 1.00 65.50 196 GLY A O 1
ATOM 1541 N N . GLU A 1 197 ? -6.278 -9.905 23.045 1.00 70.50 197 GLU A N 1
ATOM 1542 C CA . GLU A 1 197 ? -6.434 -8.945 24.140 1.00 70.50 197 GLU A CA 1
ATOM 1543 C C . GLU A 1 197 ? -7.698 -8.088 23.989 1.00 70.50 197 GLU A C 1
ATOM 1545 O O . GLU A 1 197 ? -8.090 -7.689 22.894 1.00 70.50 197 GLU A O 1
ATOM 1550 N N . VAL A 1 198 ? -8.340 -7.777 25.120 1.00 65.62 198 VAL A N 1
ATOM 1551 C CA . VAL A 1 198 ? -9.436 -6.803 25.161 1.00 65.62 198 VAL A CA 1
ATOM 1552 C C . VAL A 1 198 ? -8.840 -5.400 25.141 1.00 65.62 198 VAL A C 1
ATOM 1554 O O . VAL A 1 198 ? -8.160 -4.986 26.083 1.00 65.62 198 VAL A O 1
ATOM 1557 N N . TRP A 1 199 ? -9.163 -4.642 24.103 1.00 67.50 199 TRP A N 1
ATOM 1558 C CA . TRP A 1 199 ? -8.752 -3.254 23.953 1.00 67.50 199 TRP A CA 1
ATOM 1559 C C . TRP A 1 199 ? -9.752 -2.349 24.693 1.00 67.50 199 TRP A C 1
ATOM 1561 O O . TRP A 1 199 ? -10.840 -2.072 24.195 1.00 67.50 199 TRP A O 1
ATOM 1571 N N . GLN A 1 200 ? -9.449 -1.929 25.927 1.00 62.69 200 GLN A N 1
ATOM 1572 C CA . GLN A 1 200 ? -10.404 -1.134 26.713 1.00 62.69 200 GLN A CA 1
ATOM 1573 C C . GLN A 1 200 ? -10.423 0.347 26.317 1.00 62.69 200 GLN A C 1
ATOM 1575 O O . GLN A 1 200 ? -9.402 1.026 26.364 1.00 62.69 200 GLN A O 1
ATOM 1580 N N . VAL A 1 201 ? -11.630 0.886 26.107 1.00 55.41 201 VAL A N 1
ATOM 1581 C CA . VAL A 1 201 ? -11.925 2.318 26.280 1.00 55.41 201 VAL A CA 1
ATOM 1582 C C . VAL A 1 201 ? -13.221 2.448 27.083 1.00 55.41 201 VAL A C 1
ATOM 1584 O O . VAL A 1 201 ? -14.316 2.212 26.577 1.00 55.41 201 VAL A O 1
ATOM 1587 N N . LYS A 1 202 ? -13.118 2.790 28.373 1.00 55.03 202 LYS A N 1
ATOM 1588 C CA . LYS A 1 202 ? -14.288 3.008 29.240 1.00 55.03 202 LYS A CA 1
ATOM 1589 C C . LYS A 1 202 ? -14.656 4.488 29.287 1.00 55.03 202 LYS A C 1
ATOM 1591 O O . LYS A 1 202 ? -14.157 5.229 30.128 1.00 55.03 202 LYS A O 1
ATOM 1596 N N . THR A 1 203 ? -15.609 4.893 28.456 1.00 57.25 203 THR A N 1
ATOM 1597 C CA . THR A 1 203 ? -16.398 6.115 28.669 1.00 57.25 203 THR A CA 1
ATOM 1598 C C . THR A 1 203 ? -17.871 5.730 28.806 1.00 57.25 203 THR A C 1
ATOM 1600 O O . THR A 1 203 ? -18.527 5.303 27.860 1.00 57.25 203 THR A O 1
ATOM 1603 N N . GLY A 1 204 ? -18.409 5.825 30.026 1.00 62.12 204 GLY A N 1
ATOM 1604 C CA . GLY A 1 204 ? -19.843 5.630 30.259 1.00 62.12 204 GLY A CA 1
ATOM 1605 C C . GLY A 1 204 ? -20.667 6.738 29.592 1.00 62.12 204 GLY A C 1
ATOM 1606 O O . GLY A 1 204 ? -20.195 7.868 29.465 1.00 62.12 204 GLY A O 1
ATOM 1607 N N . CYS A 1 205 ? -21.911 6.442 29.199 1.00 64.81 205 CYS A N 1
ATOM 1608 C CA . CYS A 1 205 ? -22.762 7.385 28.457 1.00 64.81 205 CYS A CA 1
ATOM 1609 C C . CYS A 1 205 ? -22.953 8.738 29.166 1.00 64.81 205 CYS A C 1
ATOM 1611 O O . CYS A 1 205 ? -22.973 9.771 28.508 1.00 64.81 205 CYS A O 1
ATOM 1613 N N . SER A 1 206 ? -23.064 8.754 30.498 1.00 65.69 206 SER A N 1
ATOM 1614 C CA . SER A 1 206 ? -23.251 9.988 31.275 1.00 65.69 206 SER A CA 1
ATOM 1615 C C . SER A 1 206 ? -22.032 10.914 31.227 1.00 65.69 206 SER A C 1
ATOM 1617 O O . SER A 1 206 ? -22.186 12.120 31.041 1.00 65.69 206 SER A O 1
ATOM 1619 N N . LEU A 1 207 ? -20.824 10.355 31.342 1.00 71.06 207 LEU A N 1
ATOM 1620 C CA . LEU A 1 207 ? -19.577 11.113 31.242 1.00 71.06 207 LEU A CA 1
ATOM 1621 C C . LEU A 1 207 ? -19.364 11.627 29.814 1.00 71.06 207 LEU A C 1
ATOM 1623 O O . LEU A 1 207 ? -19.067 12.804 29.636 1.00 71.06 207 LEU A O 1
ATOM 1627 N N . ALA A 1 208 ? -19.620 10.783 28.810 1.00 72.31 208 ALA A N 1
ATOM 1628 C CA . ALA A 1 208 ? -19.545 11.166 27.403 1.00 72.31 208 ALA A CA 1
ATOM 1629 C C . ALA A 1 208 ? -20.459 12.359 27.075 1.00 72.31 208 ALA A C 1
ATOM 1631 O O . ALA A 1 208 ? -20.016 13.324 26.458 1.00 72.31 208 ALA A O 1
ATOM 1632 N N . CYS A 1 209 ? -21.715 12.341 27.538 1.00 72.25 209 CYS A N 1
ATOM 1633 C CA . CYS A 1 209 ? -22.642 13.454 27.326 1.00 72.25 209 CYS A CA 1
ATOM 1634 C C . CYS A 1 209 ? -22.122 14.767 27.928 1.00 72.25 209 CYS A C 1
ATOM 1636 O O . CYS A 1 209 ? -22.181 15.803 27.271 1.00 72.25 209 CYS A O 1
ATOM 1638 N N . LEU A 1 210 ? -21.579 14.736 29.149 1.00 69.88 210 LEU A N 1
ATOM 1639 C CA . LEU A 1 210 ? -21.012 15.929 29.788 1.00 69.88 210 LEU A CA 1
ATOM 1640 C C . LEU A 1 210 ? -19.785 16.460 29.038 1.00 69.88 210 LEU A C 1
ATOM 1642 O O . LEU A 1 210 ? -19.648 17.670 28.873 1.00 69.88 210 LEU A O 1
ATOM 1646 N N . GLN A 1 211 ? -18.924 15.569 28.546 1.00 74.88 211 GLN A N 1
ATOM 1647 C CA . GLN A 1 211 ? -17.749 15.935 27.754 1.00 74.88 211 GLN A CA 1
ATOM 1648 C C . GLN A 1 211 ? -18.136 16.594 26.424 1.00 74.88 211 GLN A C 1
ATOM 1650 O O . GLN A 1 211 ? -17.581 17.633 26.070 1.00 74.88 211 GLN A O 1
ATOM 1655 N N . ILE A 1 212 ? -19.128 16.035 25.726 1.00 73.38 212 ILE A N 1
ATOM 1656 C CA . ILE A 1 212 ? -19.679 16.595 24.487 1.00 73.38 212 ILE A CA 1
ATOM 1657 C C . ILE A 1 212 ? -20.278 17.977 24.752 1.00 73.38 212 ILE A C 1
ATOM 1659 O O . ILE A 1 212 ? -19.957 18.928 24.045 1.00 73.38 212 ILE A O 1
ATOM 1663 N N . ILE A 1 213 ? -21.120 18.111 25.782 1.00 72.12 213 ILE A N 1
ATOM 1664 C CA . ILE A 1 213 ? -21.750 19.391 26.133 1.00 72.12 213 ILE A CA 1
ATOM 1665 C C . ILE A 1 213 ? -20.680 20.437 26.459 1.00 72.12 213 ILE A C 1
ATOM 1667 O O . ILE A 1 213 ? -20.716 21.535 25.908 1.00 72.12 213 ILE A O 1
ATOM 1671 N N . GLY A 1 214 ? -19.698 20.091 27.296 1.00 73.50 214 GLY A N 1
ATOM 1672 C CA . GLY A 1 214 ? -18.589 20.981 27.636 1.00 73.50 214 GLY A CA 1
ATOM 1673 C C . GLY A 1 214 ? -17.784 21.416 26.410 1.00 73.50 214 GLY A C 1
ATOM 1674 O O . GLY A 1 214 ? -17.491 22.600 26.260 1.00 73.50 214 GLY A O 1
ATOM 1675 N N . MET A 1 215 ? -17.493 20.487 25.496 1.00 75.06 215 MET A N 1
ATOM 1676 C CA . MET A 1 215 ? -16.790 20.770 24.243 1.00 75.06 215 MET A CA 1
ATOM 1677 C C . MET A 1 215 ? -17.584 21.710 23.336 1.00 75.06 215 MET A C 1
ATOM 1679 O O . MET A 1 215 ? -17.045 22.693 22.833 1.00 75.06 215 MET A O 1
ATOM 1683 N N . VAL A 1 216 ? -18.876 21.448 23.145 1.00 71.06 216 VAL A N 1
ATOM 1684 C CA . VAL A 1 216 ? -19.722 22.292 22.297 1.00 71.06 216 VAL A CA 1
ATOM 1685 C C . VAL A 1 216 ? -19.868 23.694 22.886 1.00 71.06 216 VAL A C 1
ATOM 1687 O O . VAL A 1 216 ? -19.760 24.674 22.150 1.00 71.06 216 VAL A O 1
ATOM 1690 N N . ILE A 1 217 ? -20.048 23.807 24.204 1.00 69.38 217 ILE A N 1
ATOM 1691 C CA . ILE A 1 217 ? -20.077 25.102 24.893 1.00 69.38 217 ILE A CA 1
ATOM 1692 C C . ILE A 1 217 ? -18.750 25.835 24.691 1.00 69.38 217 ILE A C 1
ATOM 1694 O O . ILE A 1 217 ? -18.755 27.012 24.337 1.00 69.38 217 ILE A O 1
ATOM 1698 N N . PHE A 1 218 ? -17.618 25.150 24.864 1.00 74.81 218 PHE A N 1
ATOM 1699 C CA . PHE A 1 218 ? -16.297 25.744 24.676 1.00 74.81 218 PHE A CA 1
ATOM 1700 C C . PHE A 1 218 ? -16.104 26.278 23.249 1.00 74.81 218 PHE A C 1
ATOM 1702 O O . PHE A 1 218 ? -15.731 27.438 23.064 1.00 74.81 218 PHE A O 1
ATOM 1709 N N . LEU A 1 219 ? -16.425 25.474 22.234 1.00 68.12 219 LEU A N 1
ATOM 1710 C CA . LEU A 1 219 ? -16.348 25.900 20.835 1.00 68.12 219 LEU A CA 1
ATOM 1711 C C . LEU A 1 219 ? -17.292 27.061 20.536 1.00 68.12 219 LEU A C 1
ATOM 1713 O O . LEU A 1 219 ? -16.942 27.954 19.769 1.00 68.12 219 LEU A O 1
ATOM 1717 N N . ALA A 1 220 ? -18.475 27.075 21.143 1.00 65.69 220 ALA A N 1
ATOM 1718 C CA . ALA A 1 220 ? -19.406 28.170 20.964 1.00 65.69 220 ALA A CA 1
ATOM 1719 C C . ALA A 1 220 ? -18.924 29.469 21.617 1.00 65.69 220 ALA A C 1
ATOM 1721 O O . ALA A 1 220 ? -19.084 30.526 21.016 1.00 65.69 220 ALA A O 1
ATOM 1722 N N . ILE A 1 221 ? -18.297 29.404 22.796 1.00 67.19 221 ILE A N 1
ATOM 1723 C CA . ILE A 1 221 ? -17.635 30.557 23.428 1.00 67.19 221 ILE A CA 1
ATOM 1724 C C . ILE A 1 221 ? -16.521 31.086 22.519 1.00 67.19 221 ILE A C 1
ATOM 1726 O O . ILE A 1 221 ? -16.358 32.293 22.355 1.00 67.19 221 ILE A O 1
ATOM 1730 N N . LEU A 1 222 ? -15.774 30.196 21.876 1.00 65.25 222 LEU A N 1
ATOM 1731 C CA . LEU A 1 222 ? -14.703 30.596 20.978 1.00 65.25 222 LEU A CA 1
ATOM 1732 C C . LEU A 1 222 ? -15.210 31.220 19.665 1.00 65.25 222 LEU A C 1
ATOM 1734 O O . LEU A 1 222 ? -14.723 32.259 19.211 1.00 65.25 222 LEU A O 1
ATOM 1738 N N . ALA A 1 223 ? -16.220 30.607 19.056 1.00 62.59 223 ALA A N 1
ATOM 1739 C CA . ALA A 1 223 ? -16.893 31.154 17.888 1.00 62.59 223 ALA A CA 1
ATOM 1740 C C . ALA A 1 223 ? -17.556 32.503 18.212 1.00 62.59 223 ALA A C 1
ATOM 1742 O O . ALA A 1 223 ? -17.521 33.418 17.393 1.00 62.59 223 ALA A O 1
ATOM 1743 N N . LEU A 1 224 ? -18.060 32.667 19.436 1.00 62.78 224 LEU A N 1
ATOM 1744 C CA . LEU A 1 224 ? -18.538 33.936 19.966 1.00 62.78 224 LEU A CA 1
ATOM 1745 C C . LEU A 1 224 ? -17.428 35.003 20.010 1.00 62.78 224 LEU A C 1
ATOM 1747 O O . LEU A 1 224 ? -17.651 36.112 19.530 1.00 62.78 224 LEU A O 1
ATOM 1751 N N . ILE A 1 225 ? -16.235 34.688 20.525 1.00 64.00 225 ILE A N 1
ATOM 1752 C CA . ILE A 1 225 ? -15.089 35.622 20.518 1.00 64.00 225 ILE A CA 1
ATOM 1753 C C . ILE A 1 225 ? -14.789 36.090 19.083 1.00 64.00 225 ILE A C 1
ATOM 1755 O O . ILE A 1 225 ? -14.609 37.284 18.833 1.00 64.00 225 ILE A O 1
ATOM 1759 N N . THR A 1 226 ? -14.831 35.161 18.127 1.00 59.25 226 THR A N 1
ATOM 1760 C CA . THR A 1 226 ? -14.621 35.447 16.699 1.00 59.25 226 THR A CA 1
ATOM 1761 C C . THR A 1 226 ? -15.737 36.331 16.122 1.00 59.25 226 THR A C 1
ATOM 1763 O O . THR A 1 226 ? -15.473 37.303 15.412 1.00 59.25 226 THR A O 1
ATOM 1766 N N . PHE A 1 227 ? -16.996 36.042 16.463 1.00 58.84 227 PHE A N 1
ATOM 1767 C CA . PHE A 1 227 ? -18.172 36.797 16.026 1.00 58.84 227 PHE A CA 1
ATOM 1768 C C . PHE A 1 227 ? -18.191 38.232 16.574 1.00 58.84 227 PHE A C 1
ATOM 1770 O O . PHE A 1 227 ? -18.527 39.170 15.847 1.00 58.84 227 PHE A O 1
ATOM 1777 N N . VAL A 1 228 ? -17.783 38.431 17.831 1.00 59.97 228 VAL A N 1
ATOM 1778 C CA . VAL A 1 228 ? -17.615 39.766 18.426 1.00 59.97 228 VAL A CA 1
ATOM 1779 C C . VAL A 1 228 ? -16.565 40.563 17.650 1.00 59.97 228 VAL A C 1
ATOM 1781 O O . VAL A 1 228 ? -16.826 41.710 17.290 1.00 59.97 228 VAL A O 1
ATOM 1784 N N . GLY A 1 229 ? -15.426 39.948 17.308 1.00 57.38 229 GLY A N 1
ATOM 1785 C CA . GLY A 1 229 ? -14.402 40.571 16.463 1.00 57.38 229 GLY A CA 1
ATOM 1786 C C . GLY A 1 229 ? -14.938 40.995 15.090 1.00 57.38 229 GLY A C 1
ATOM 1787 O O . GLY A 1 229 ? -14.765 42.143 14.679 1.00 57.38 229 GLY A O 1
ATOM 1788 N N . ALA A 1 230 ? -15.675 40.109 14.413 1.00 55.56 230 ALA A N 1
ATOM 1789 C CA . ALA A 1 230 ? -16.307 40.413 13.127 1.00 55.56 230 ALA A CA 1
ATOM 1790 C C . ALA A 1 230 ? -17.337 41.557 13.230 1.00 55.56 230 ALA A C 1
ATOM 1792 O O . ALA A 1 230 ? -17.366 42.453 12.384 1.00 55.56 230 ALA A O 1
ATOM 1793 N N . THR A 1 231 ? -18.140 41.579 14.296 1.00 56.31 231 THR A N 1
ATOM 1794 C CA . THR A 1 231 ? -19.156 42.617 14.540 1.00 56.31 231 THR A CA 1
ATOM 1795 C C . THR A 1 231 ? -18.526 43.983 14.825 1.00 56.31 231 THR A C 1
ATOM 1797 O O . THR A 1 231 ? -19.035 45.010 14.369 1.00 56.31 231 THR A O 1
ATOM 1800 N N . ILE A 1 232 ? -17.390 44.020 15.532 1.00 59.28 232 ILE A N 1
ATOM 1801 C CA . ILE A 1 232 ? -16.591 45.241 15.715 1.00 59.28 232 ILE A CA 1
ATOM 1802 C C . ILE A 1 232 ? -16.083 45.739 14.356 1.00 59.28 232 ILE A C 1
ATOM 1804 O O . ILE A 1 232 ? -16.223 46.925 14.059 1.00 59.28 232 ILE A O 1
ATOM 1808 N N . GLY A 1 233 ? -15.581 44.843 13.499 1.00 55.47 233 GLY A N 1
ATOM 1809 C CA . GLY A 1 233 ? -15.183 45.169 12.125 1.00 55.47 233 GLY A CA 1
ATOM 1810 C C . GLY A 1 233 ? -16.318 45.792 11.298 1.00 55.47 233 GLY A C 1
ATOM 1811 O O . GLY A 1 233 ? -16.140 46.859 10.709 1.00 55.47 233 GLY A O 1
ATOM 1812 N N . LEU A 1 234 ? -17.511 45.191 11.327 1.00 53.75 234 LEU A N 1
ATOM 1813 C CA . LEU A 1 234 ? -18.715 45.712 10.656 1.00 53.75 234 LEU A CA 1
ATOM 1814 C C . LEU A 1 234 ? -19.203 47.046 11.257 1.00 53.75 234 LEU A C 1
ATOM 1816 O O . LEU A 1 234 ? -19.686 47.931 10.552 1.00 53.75 234 LEU A O 1
ATOM 1820 N N . SER A 1 235 ? -19.044 47.244 12.565 1.00 56.19 235 SER A N 1
ATOM 1821 C CA . SER A 1 235 ? -19.389 48.515 13.220 1.00 56.19 235 SER A CA 1
ATOM 1822 C C . SER A 1 235 ? -18.431 49.643 12.817 1.00 56.19 235 SER A C 1
ATOM 1824 O O . SER A 1 235 ? -18.849 50.792 12.653 1.00 56.19 235 SER A O 1
ATOM 1826 N N . LEU A 1 236 ? -17.148 49.321 12.620 1.00 57.59 236 LEU A N 1
ATOM 1827 C CA . LEU A 1 236 ? -16.147 50.247 12.087 1.00 57.59 236 LEU A CA 1
ATOM 1828 C C . LEU A 1 236 ? -16.427 50.577 10.612 1.00 57.59 236 LEU A C 1
ATOM 1830 O O . LEU A 1 236 ? -16.301 51.736 10.226 1.00 57.59 236 LEU A O 1
ATOM 1834 N N . GLN A 1 237 ? -16.905 49.621 9.809 1.00 56.28 237 GLN A N 1
ATOM 1835 C CA . GLN A 1 237 ? -17.339 49.867 8.426 1.00 56.28 237 GLN A CA 1
ATOM 1836 C C . GLN A 1 237 ? -18.394 50.973 8.334 1.00 56.28 237 GLN A C 1
ATOM 1838 O O . GLN A 1 237 ? -18.232 51.895 7.538 1.00 56.28 237 GLN A O 1
ATOM 1843 N N . HIS A 1 238 ? -19.447 50.931 9.158 1.00 56.97 238 HIS A N 1
ATOM 1844 C CA . HIS A 1 238 ? -20.485 51.972 9.149 1.00 56.97 238 HIS A CA 1
ATOM 1845 C C . HIS A 1 238 ? -19.900 53.367 9.458 1.00 56.97 238 HIS A C 1
ATOM 1847 O O . HIS A 1 238 ? -20.455 54.392 9.061 1.00 56.97 238 HIS A O 1
ATOM 1853 N N . ARG A 1 239 ? -18.769 53.427 10.166 1.00 59.19 239 ARG A N 1
ATOM 1854 C CA . ARG A 1 239 ? -18.099 54.678 10.529 1.00 59.19 239 ARG A CA 1
ATOM 1855 C C . ARG A 1 239 ? -17.156 55.209 9.442 1.00 59.19 239 ARG A C 1
ATOM 1857 O O . ARG A 1 239 ? -16.978 56.421 9.383 1.00 59.19 239 ARG A O 1
ATOM 1864 N N . PHE A 1 240 ? -16.572 54.339 8.612 1.00 59.53 240 PHE A N 1
ATOM 1865 C CA . PHE A 1 240 ? -15.517 54.698 7.646 1.00 59.53 240 PHE A CA 1
ATOM 1866 C C . PHE A 1 240 ? -15.868 54.450 6.161 1.00 59.53 240 PHE A C 1
ATOM 1868 O O . PHE A 1 240 ? -15.132 54.885 5.282 1.00 59.53 240 PHE A O 1
ATOM 1875 N N . GLY A 1 241 ? -17.000 53.807 5.856 1.00 54.94 241 GLY A N 1
ATOM 1876 C CA . GLY A 1 241 ? -17.700 53.901 4.566 1.00 54.94 241 GLY A CA 1
ATOM 1877 C C . GLY A 1 241 ? -17.134 53.146 3.354 1.00 54.94 241 GLY A C 1
ATOM 1878 O O . GLY A 1 241 ? -17.786 53.162 2.314 1.00 54.94 241 GLY A O 1
ATOM 1879 N N . SER A 1 242 ? -15.980 52.470 3.427 1.00 63.69 242 SER A N 1
ATOM 1880 C CA . SER A 1 242 ? -15.407 51.766 2.264 1.00 63.69 242 SER A CA 1
ATOM 1881 C C . SER A 1 242 ? -15.466 50.237 2.381 1.00 63.69 242 SER A C 1
ATOM 1883 O O . SER A 1 242 ? -15.122 49.655 3.409 1.00 63.69 242 SER A O 1
ATOM 1885 N N . VAL A 1 243 ? -15.863 49.567 1.291 1.00 56.19 243 VAL A N 1
ATOM 1886 C CA . VAL A 1 243 ? -15.881 48.093 1.162 1.00 56.19 243 VAL A CA 1
ATOM 1887 C C . VAL A 1 243 ? -14.477 47.498 1.337 1.00 56.19 243 VAL A C 1
ATOM 1889 O O . VAL A 1 243 ? -14.317 46.449 1.957 1.00 56.19 243 VAL A O 1
ATOM 1892 N N . ALA A 1 244 ? -13.441 48.206 0.876 1.00 57.06 244 ALA A N 1
ATOM 1893 C CA . ALA A 1 244 ? -12.044 47.812 1.059 1.00 57.06 244 ALA A CA 1
ATOM 1894 C C . ALA A 1 244 ? -11.660 47.680 2.544 1.00 57.06 244 ALA A C 1
ATOM 1896 O O . ALA A 1 244 ? -10.944 46.755 2.927 1.00 57.06 244 ALA A O 1
ATOM 1897 N N . MET A 1 245 ? -12.192 48.554 3.403 1.00 58.59 245 MET A N 1
ATOM 1898 C CA . MET A 1 245 ? -11.930 48.511 4.840 1.00 58.59 245 MET A CA 1
ATOM 1899 C C . MET A 1 245 ? -12.621 47.325 5.528 1.00 58.59 245 MET A C 1
ATOM 1901 O O . MET A 1 245 ? -12.109 46.831 6.527 1.00 58.59 245 MET A O 1
ATOM 1905 N N . VAL A 1 246 ? -13.722 46.809 4.969 1.00 55.19 246 VAL A N 1
ATOM 1906 C CA . VAL A 1 246 ? -14.420 45.598 5.452 1.00 55.19 246 VAL A CA 1
ATOM 1907 C C . VAL A 1 246 ? -13.583 44.356 5.223 1.00 55.19 246 VAL A C 1
ATOM 1909 O O . VAL A 1 246 ? -13.381 43.565 6.141 1.00 55.19 246 VAL A O 1
ATOM 1912 N N . VAL A 1 247 ? -13.082 44.201 3.998 1.00 57.41 247 VAL A N 1
ATOM 1913 C CA . VAL A 1 247 ? -12.242 43.063 3.617 1.00 57.41 247 VAL A CA 1
ATOM 1914 C C . VAL A 1 247 ? -10.955 43.081 4.440 1.00 57.41 247 VAL A C 1
ATOM 1916 O O . VAL A 1 247 ? -10.572 42.059 5.003 1.00 57.41 247 VAL A O 1
ATOM 1919 N N . TYR A 1 248 ? -10.340 44.259 4.589 1.00 60.78 248 TYR A N 1
ATOM 1920 C CA . TYR A 1 248 ? -9.118 44.426 5.369 1.00 60.78 248 TYR A CA 1
ATOM 1921 C C . TYR A 1 248 ? -9.321 44.149 6.867 1.00 60.78 248 TYR A C 1
ATOM 1923 O O . TYR A 1 248 ? -8.625 43.312 7.439 1.00 60.78 248 TYR A O 1
ATOM 1931 N N . LEU A 1 249 ? -10.294 44.802 7.515 1.00 60.94 249 LEU A N 1
ATOM 1932 C CA . LEU A 1 249 ? -10.550 44.596 8.945 1.00 60.94 249 LEU A CA 1
ATOM 1933 C C . LEU A 1 249 ? -11.029 43.171 9.228 1.00 60.94 249 LEU A C 1
ATOM 1935 O O . LEU A 1 249 ? -10.568 42.560 10.189 1.00 60.94 249 LEU A O 1
ATOM 1939 N N . GLY A 1 250 ? -11.893 42.611 8.380 1.00 60.50 250 GLY A N 1
ATOM 1940 C CA . GLY A 1 250 ? -12.324 41.219 8.484 1.00 60.50 250 GLY A CA 1
ATOM 1941 C C . GLY A 1 250 ? -11.148 40.245 8.427 1.00 60.50 250 GLY A C 1
ATOM 1942 O O . GLY A 1 250 ? -11.087 39.318 9.235 1.00 60.50 250 GLY A O 1
ATOM 1943 N N . ALA A 1 251 ? -10.187 40.473 7.522 1.00 61.38 251 ALA A N 1
ATOM 1944 C CA . ALA A 1 251 ? -8.998 39.630 7.397 1.00 61.38 251 ALA A CA 1
ATOM 1945 C C . ALA A 1 251 ? -8.128 39.692 8.655 1.00 61.38 251 ALA A C 1
ATOM 1947 O O . ALA A 1 251 ? -7.754 38.657 9.211 1.00 61.38 251 ALA A O 1
ATOM 1948 N N . VAL A 1 252 ? -7.886 40.901 9.165 1.00 66.38 252 VAL A N 1
ATOM 1949 C CA . VAL A 1 252 ? -7.130 41.119 10.403 1.00 66.38 252 VAL A CA 1
ATOM 1950 C C . VAL A 1 252 ? -7.810 40.433 11.594 1.00 66.38 252 VAL A C 1
ATOM 1952 O O . VAL A 1 252 ? -7.160 39.680 12.318 1.00 66.38 252 VAL A O 1
ATOM 1955 N N . PHE A 1 253 ? -9.121 40.613 11.778 1.00 66.56 253 PHE A N 1
ATOM 1956 C CA . PHE A 1 253 ? -9.857 39.994 12.887 1.00 66.56 253 PHE A CA 1
ATOM 1957 C C . PHE A 1 253 ? -9.920 38.468 12.790 1.00 66.56 253 PHE A C 1
ATOM 1959 O O . PHE A 1 253 ? -9.765 37.790 13.808 1.00 66.56 253 PHE A O 1
ATOM 1966 N N . SER A 1 254 ? -10.106 37.912 11.589 1.00 66.88 254 SER A N 1
ATOM 1967 C CA . SER A 1 254 ? -10.074 36.460 11.376 1.00 66.88 254 SER A CA 1
ATOM 1968 C C . SER A 1 254 ? -8.715 35.877 11.761 1.00 66.88 254 SER A C 1
ATOM 1970 O O . SER A 1 254 ? -8.658 34.857 12.445 1.00 66.88 254 SER A O 1
ATOM 1972 N N . THR A 1 255 ? -7.629 36.541 11.360 1.00 69.81 255 THR A N 1
ATOM 1973 C CA . THR A 1 255 ? -6.254 36.122 11.675 1.00 69.81 255 THR A CA 1
ATOM 1974 C C . THR A 1 255 ? -6.003 36.168 13.175 1.00 69.81 255 THR A C 1
ATOM 1976 O O . THR A 1 255 ? -5.574 35.177 13.756 1.00 69.81 255 THR A O 1
ATOM 1979 N N . LEU A 1 256 ? -6.348 37.284 13.827 1.00 71.44 256 LEU A N 1
ATOM 1980 C CA . LEU A 1 256 ? -6.220 37.445 15.277 1.00 71.44 256 LEU A CA 1
ATOM 1981 C C . LEU A 1 256 ? -7.013 36.383 16.044 1.00 71.44 256 LEU A C 1
ATOM 1983 O O . LEU A 1 256 ? -6.515 35.850 17.031 1.00 71.44 256 LEU A O 1
ATOM 1987 N N . SER A 1 257 ? -8.217 36.047 15.579 1.00 70.31 257 SER A N 1
ATOM 1988 C CA . SER A 1 257 ? -9.062 35.028 16.211 1.00 70.31 257 SER A CA 1
ATOM 1989 C C . SER A 1 257 ? -8.467 33.624 16.066 1.00 70.31 257 SER A C 1
ATOM 1991 O O . SER A 1 257 ? -8.445 32.874 17.039 1.00 70.31 257 SER A O 1
ATOM 1993 N N . CYS A 1 258 ? -7.926 33.281 14.889 1.00 75.06 258 CYS A N 1
ATOM 1994 C CA . CYS A 1 258 ? -7.230 32.008 14.668 1.00 75.06 258 CYS A CA 1
ATOM 1995 C C . CYS A 1 258 ? -5.967 31.909 15.535 1.00 75.06 258 CYS A C 1
ATOM 1997 O O . CYS A 1 258 ? -5.757 30.900 16.203 1.00 75.06 258 CYS A O 1
ATOM 1999 N N . THR A 1 259 ? -5.169 32.978 15.602 1.00 77.25 259 THR A N 1
ATOM 2000 C CA . THR A 1 259 ? -3.982 33.040 16.465 1.00 77.25 259 THR A CA 1
ATOM 2001 C C . THR A 1 259 ? -4.353 32.914 17.941 1.00 77.25 259 THR A C 1
ATOM 2003 O O . THR A 1 259 ? -3.737 32.135 18.663 1.00 77.25 259 THR A O 1
ATOM 2006 N N . LEU A 1 260 ? -5.384 33.630 18.399 1.00 79.94 260 LEU A N 1
ATOM 2007 C CA . LEU A 1 260 ? -5.869 33.533 19.775 1.00 79.94 260 LEU A CA 1
ATOM 2008 C C . LEU A 1 260 ? -6.356 32.117 20.094 1.00 79.94 260 LEU A C 1
ATOM 2010 O O . LEU A 1 260 ? -6.055 31.604 21.167 1.00 79.94 260 LEU A O 1
ATOM 2014 N N . PHE A 1 261 ? -7.064 31.468 19.166 1.00 79.38 261 PHE A N 1
ATOM 2015 C CA . PHE A 1 261 ? -7.484 30.083 19.336 1.00 79.38 261 PHE A CA 1
ATOM 2016 C C . PHE A 1 261 ? -6.293 29.143 19.522 1.00 79.38 261 PHE A C 1
ATOM 2018 O O . PHE A 1 261 ? -6.286 28.377 20.481 1.00 79.38 261 PHE A O 1
ATOM 2025 N N . LEU A 1 262 ? -5.270 29.254 18.668 1.00 83.62 262 LEU A N 1
ATOM 2026 C CA . LEU A 1 262 ? -4.045 28.459 18.777 1.00 83.62 262 LEU A CA 1
ATOM 2027 C C . LEU A 1 262 ? -3.349 28.678 20.133 1.00 83.62 262 LEU A C 1
ATOM 2029 O O . LEU A 1 262 ? -2.973 27.719 20.808 1.00 83.62 262 LEU A O 1
ATOM 2033 N N . LEU A 1 263 ? -3.241 29.929 20.591 1.00 86.75 263 LEU A N 1
ATOM 2034 C CA . LEU A 1 263 ? -2.665 30.246 21.903 1.00 86.75 263 LEU A CA 1
ATOM 2035 C C . LEU A 1 263 ? -3.483 29.656 23.060 1.00 86.75 263 LEU A C 1
ATOM 2037 O O . LEU A 1 263 ? -2.907 29.096 23.991 1.00 86.75 263 LEU A O 1
ATOM 2041 N N . ILE A 1 264 ? -4.816 29.734 22.994 1.00 85.69 264 ILE A N 1
ATOM 2042 C CA . ILE A 1 264 ? -5.704 29.121 23.989 1.00 85.69 264 ILE A CA 1
ATOM 2043 C C . ILE A 1 264 ? -5.520 27.603 23.996 1.00 85.69 264 ILE A C 1
ATOM 2045 O O . ILE A 1 264 ? -5.441 27.013 25.070 1.00 85.69 264 ILE A O 1
ATOM 2049 N N . THR A 1 265 ? -5.421 26.955 22.833 1.00 87.81 265 THR A N 1
ATOM 2050 C CA . THR A 1 265 ? -5.211 25.503 22.776 1.00 87.81 265 THR A CA 1
ATOM 2051 C C . THR A 1 265 ? -3.856 25.094 23.346 1.00 87.81 265 THR A C 1
ATOM 2053 O O . THR A 1 265 ? -3.796 24.107 24.075 1.00 87.81 265 THR A O 1
ATOM 2056 N N . ALA A 1 266 ? -2.792 25.867 23.111 1.00 89.44 266 ALA A N 1
ATOM 2057 C CA . ALA A 1 266 ? -1.497 25.614 23.741 1.00 89.44 266 ALA A CA 1
ATOM 2058 C C . ALA A 1 266 ? -1.549 25.798 25.268 1.00 89.44 266 ALA A C 1
ATOM 2060 O O . ALA A 1 266 ? -1.088 24.941 26.017 1.00 89.44 266 ALA A O 1
ATOM 2061 N N . PHE A 1 267 ? -2.195 26.865 25.741 1.00 90.75 267 PHE A N 1
ATOM 2062 C CA . PHE A 1 267 ? -2.390 27.113 27.171 1.00 90.75 267 PHE A CA 1
ATOM 2063 C C . PHE A 1 267 ? -3.201 26.002 27.857 1.00 90.75 267 PHE A C 1
ATOM 2065 O O . PHE A 1 267 ? -2.837 25.533 28.936 1.00 90.75 267 PHE A O 1
ATOM 2072 N N . LEU A 1 268 ? -4.282 25.541 27.221 1.00 89.50 268 LEU A N 1
ATOM 2073 C CA . LEU A 1 268 ? -5.082 24.422 27.717 1.00 89.50 268 LEU A CA 1
ATOM 2074 C C . LEU A 1 268 ? -4.278 23.125 27.757 1.00 89.50 268 LEU A C 1
ATOM 2076 O O . LEU A 1 268 ? -4.393 22.387 28.731 1.00 89.50 268 LEU A O 1
ATOM 2080 N N . HIS A 1 269 ? -3.453 22.855 26.742 1.00 90.44 269 HIS A N 1
ATOM 2081 C CA . HIS A 1 269 ? -2.575 21.685 26.731 1.00 90.44 269 HIS A CA 1
ATOM 2082 C C . HIS A 1 269 ? -1.650 21.674 27.955 1.00 90.44 269 HIS A C 1
ATOM 2084 O O . HIS A 1 269 ? -1.617 20.675 28.669 1.00 90.44 269 HIS A O 1
ATOM 2090 N N . TRP A 1 270 ? -1.022 22.809 28.280 1.00 89.44 270 TRP A N 1
ATOM 2091 C CA . TRP A 1 270 ? -0.135 22.938 29.444 1.00 89.44 270 TRP A CA 1
ATOM 2092 C C . TRP A 1 270 ? -0.857 22.735 30.776 1.00 89.44 270 TRP A C 1
ATOM 2094 O O . TRP A 1 270 ? -0.348 22.056 31.663 1.00 89.44 270 TRP A O 1
ATOM 2104 N N . ILE A 1 271 ? -2.058 23.301 30.925 1.00 90.38 271 ILE A N 1
ATOM 2105 C CA . ILE A 1 271 ? -2.848 23.152 32.157 1.00 90.38 271 ILE A CA 1
ATOM 2106 C C . ILE A 1 271 ? -3.347 21.720 32.329 1.00 90.38 271 ILE A C 1
ATOM 2108 O O . ILE A 1 271 ? -3.365 21.187 33.440 1.00 90.38 271 ILE A O 1
ATOM 2112 N N . LEU A 1 272 ? -3.810 21.102 31.245 1.00 89.00 272 LEU A N 1
ATOM 2113 C CA . LEU A 1 272 ? -4.395 19.770 31.302 1.00 89.00 272 LEU A CA 1
ATOM 2114 C C . LEU A 1 272 ? -3.320 18.681 31.421 1.00 89.00 272 LEU A C 1
ATOM 2116 O O . LEU A 1 272 ? -3.606 17.651 32.044 1.00 89.00 272 LEU A O 1
ATOM 2120 N N . PHE A 1 273 ? -2.115 18.925 30.893 1.00 89.56 273 PHE A N 1
ATOM 2121 C CA . PHE A 1 273 ? -0.997 17.978 30.820 1.00 89.56 273 PHE A CA 1
ATOM 2122 C C . PHE A 1 273 ? 0.365 18.593 31.208 1.00 89.56 273 PHE A C 1
ATOM 2124 O O . PHE A 1 273 ? 1.288 18.592 30.396 1.00 89.56 273 PHE A O 1
ATOM 2131 N N . PRO A 1 274 ? 0.536 19.075 32.453 1.00 79.88 274 PRO A N 1
ATOM 2132 C CA . PRO A 1 274 ? 1.795 19.685 32.891 1.00 79.88 274 PRO A CA 1
ATOM 2133 C C . PRO A 1 274 ? 2.959 18.681 32.986 1.00 79.88 274 PRO A C 1
ATOM 2135 O O . PRO A 1 274 ? 4.109 19.060 32.798 1.00 79.88 274 PRO A O 1
ATOM 2138 N N . GLU A 1 275 ? 2.669 17.401 33.252 1.00 71.44 275 GLU A N 1
ATOM 2139 C CA . GLU A 1 275 ? 3.666 16.332 33.410 1.00 71.44 275 GLU A CA 1
ATOM 2140 C C . GLU A 1 275 ? 3.218 15.056 32.672 1.00 71.44 275 GLU A C 1
ATOM 2142 O O . GLU A 1 275 ? 2.600 14.148 33.236 1.00 71.44 275 GLU A O 1
ATOM 2147 N N . LEU A 1 276 ? 3.508 14.997 31.370 1.00 83.75 276 LEU A N 1
ATOM 2148 C CA . LEU A 1 276 ? 3.432 13.768 30.575 1.00 83.75 276 LEU A CA 1
ATOM 2149 C C . LEU A 1 276 ? 4.814 13.108 30.573 1.00 83.75 276 LEU A C 1
ATOM 2151 O O . LEU A 1 276 ? 5.753 13.605 29.952 1.00 83.75 276 LEU A O 1
ATOM 2155 N N . SER A 1 277 ? 4.953 12.010 31.312 1.00 84.56 277 SER A N 1
ATOM 2156 C CA . SER A 1 277 ? 6.204 11.261 31.427 1.00 84.56 277 SER A CA 1
ATOM 2157 C C . SER A 1 277 ? 6.240 10.112 30.424 1.00 84.56 277 SER A C 1
ATOM 2159 O O . SER A 1 277 ? 5.279 9.351 30.294 1.00 84.56 277 SER A O 1
ATOM 2161 N N . ALA A 1 278 ? 7.381 9.949 29.753 1.00 84.06 278 ALA A N 1
ATOM 2162 C CA . ALA A 1 278 ? 7.593 8.826 28.851 1.00 84.06 278 ALA A CA 1
ATOM 2163 C C . ALA A 1 278 ? 7.596 7.496 29.628 1.00 84.06 278 ALA A C 1
ATOM 2165 O O . ALA A 1 278 ? 8.163 7.402 30.716 1.00 84.06 278 ALA A O 1
ATOM 2166 N N . GLY A 1 279 ? 6.954 6.469 29.072 1.00 81.00 279 GLY A N 1
ATOM 2167 C CA . GLY A 1 279 ? 6.897 5.115 29.631 1.00 81.00 279 GLY A CA 1
ATOM 2168 C C . GLY A 1 279 ? 5.941 4.911 30.814 1.00 81.00 279 GLY A C 1
ATOM 2169 O O . GLY A 1 279 ? 5.741 3.770 31.225 1.00 81.00 279 GLY A O 1
ATOM 2170 N N . VAL A 1 280 ? 5.310 5.965 31.344 1.00 83.56 280 VAL A N 1
ATOM 2171 C CA . VAL A 1 280 ? 4.299 5.842 32.410 1.00 83.56 280 VAL A CA 1
ATOM 2172 C C . VAL A 1 280 ? 2.953 5.429 31.814 1.00 83.56 280 VAL A C 1
ATOM 2174 O O . VAL A 1 280 ? 2.492 6.004 30.829 1.00 83.56 280 VAL A O 1
ATOM 2177 N N . GLU A 1 281 ? 2.311 4.425 32.417 1.00 82.94 281 GLU A N 1
ATOM 2178 C CA . GLU A 1 281 ? 0.995 3.938 31.998 1.00 82.94 281 GLU A CA 1
ATOM 2179 C C . GLU A 1 281 ? -0.129 4.696 32.721 1.00 82.94 281 GLU A C 1
ATOM 2181 O O . GLU A 1 281 ? -0.310 4.590 33.936 1.00 82.94 281 GLU A O 1
ATOM 2186 N N . TYR A 1 282 ? -0.906 5.467 31.961 1.00 82.56 282 TYR A N 1
ATOM 2187 C CA . TYR A 1 282 ? -2.025 6.255 32.461 1.00 82.56 282 TYR A CA 1
ATOM 2188 C C . TYR A 1 282 ? -3.336 5.471 32.346 1.00 82.56 282 TYR A C 1
ATOM 2190 O O . TYR A 1 282 ? -3.765 5.098 31.253 1.00 82.56 282 TYR A O 1
ATOM 2198 N N . THR A 1 283 ? -3.999 5.259 33.485 1.00 81.31 283 THR A N 1
ATOM 2199 C CA . THR A 1 283 ? -5.204 4.410 33.598 1.00 81.31 283 THR A CA 1
ATOM 2200 C C . THR A 1 283 ? -6.432 5.152 34.149 1.00 81.31 283 THR A C 1
ATOM 2202 O O . THR A 1 283 ? -7.546 4.632 34.136 1.00 81.31 283 THR A O 1
ATOM 2205 N N . SER A 1 284 ? -6.255 6.387 34.631 1.00 81.25 284 SER A N 1
ATOM 2206 C CA . SER A 1 284 ? -7.312 7.167 35.286 1.00 81.25 284 SER A CA 1
ATOM 2207 C C . SER A 1 284 ? -8.387 7.648 34.309 1.00 81.25 284 SER A C 1
ATOM 2209 O O . SER A 1 284 ? -8.086 8.297 33.307 1.00 81.25 284 SER A O 1
ATOM 2211 N N . THR A 1 285 ? -9.662 7.465 34.667 1.00 78.44 285 THR A N 1
ATOM 2212 C CA . THR A 1 285 ? -10.816 8.009 33.928 1.00 78.44 285 THR A CA 1
ATOM 2213 C C . THR A 1 285 ? -10.710 9.521 33.701 1.00 78.44 285 THR A C 1
ATOM 2215 O O . THR A 1 285 ? -11.083 10.018 32.641 1.00 78.44 285 THR A O 1
ATOM 2218 N N . TRP A 1 286 ? -10.163 10.271 34.665 1.00 81.38 286 TRP A N 1
ATOM 2219 C CA . TRP A 1 286 ? -9.980 11.720 34.529 1.00 81.38 286 TRP A CA 1
ATOM 2220 C C . TRP A 1 286 ? -8.871 12.089 33.539 1.00 81.38 286 TRP A C 1
ATOM 2222 O O . TRP A 1 286 ? -8.955 13.107 32.852 1.00 81.38 286 TRP A O 1
ATOM 2232 N N . PHE A 1 287 ? -7.825 11.265 33.437 1.00 84.69 287 PHE A N 1
ATOM 2233 C CA . PHE A 1 287 ? -6.814 11.424 32.395 1.00 84.69 287 PHE A CA 1
ATOM 2234 C C . PHE A 1 287 ? -7.438 11.230 31.009 1.00 84.69 287 PHE A C 1
ATOM 2236 O O . PHE A 1 287 ? -7.332 12.124 30.173 1.00 84.69 287 PHE A O 1
ATOM 2243 N N . PHE A 1 288 ? -8.175 10.133 30.802 1.00 80.75 288 PHE A N 1
ATOM 2244 C CA . PHE A 1 288 ? -8.879 9.876 29.542 1.00 80.75 288 PHE A CA 1
ATOM 2245 C C . PHE A 1 288 ? -9.875 10.979 29.188 1.00 80.75 288 PHE A C 1
ATOM 2247 O O . PHE A 1 288 ? -9.976 11.354 28.023 1.00 80.75 288 PHE A O 1
ATOM 2254 N N . ALA A 1 289 ? -10.565 11.547 30.181 1.00 81.56 289 ALA A N 1
ATOM 2255 C CA . ALA A 1 289 ? -11.523 12.611 29.931 1.00 81.56 289 ALA A CA 1
ATOM 2256 C C . ALA A 1 289 ? -10.868 13.903 29.417 1.00 81.56 289 ALA A C 1
ATOM 2258 O O . ALA A 1 289 ? -11.349 14.491 28.445 1.00 81.56 289 ALA A O 1
ATOM 2259 N N . ARG A 1 290 ? -9.752 14.313 30.036 1.00 86.00 290 ARG A N 1
ATOM 2260 C CA . ARG A 1 290 ? -8.942 15.456 29.584 1.00 86.00 290 ARG A CA 1
ATOM 2261 C C . ARG A 1 290 ? -8.289 15.180 28.232 1.00 86.00 290 ARG A C 1
ATOM 2263 O O . ARG A 1 290 ? -8.274 16.065 27.381 1.00 86.00 290 ARG A O 1
ATOM 2270 N N . LYS A 1 291 ? -7.772 13.959 28.030 1.00 85.88 291 LYS A N 1
ATOM 2271 C CA . LYS A 1 291 ? -7.117 13.536 26.781 1.00 85.88 291 LYS A CA 1
ATOM 2272 C C . LYS A 1 291 ? -8.091 13.617 25.623 1.00 85.88 291 LYS A C 1
ATOM 2274 O O . LYS A 1 291 ? -7.808 14.297 24.646 1.00 85.88 291 LYS A O 1
ATOM 2279 N N . TRP A 1 292 ? -9.266 13.015 25.790 1.00 86.00 292 TRP A N 1
ATOM 2280 C CA . TRP A 1 292 ? -10.339 13.074 24.811 1.00 86.00 292 TRP A CA 1
ATOM 2281 C C . TRP A 1 292 ? -10.687 14.520 24.445 1.00 86.00 292 TRP A C 1
ATOM 2283 O O . TRP A 1 292 ? -10.708 14.858 23.267 1.00 86.00 292 TRP A O 1
ATOM 2293 N N . PHE A 1 293 ? -10.885 15.398 25.437 1.00 86.06 293 PHE A N 1
ATOM 2294 C CA . PHE A 1 293 ? -11.219 16.806 25.192 1.00 86.06 293 PHE A CA 1
ATOM 2295 C C . PHE A 1 293 ? -10.144 17.509 24.352 1.00 86.06 293 PHE A C 1
ATOM 2297 O O . PHE A 1 293 ? -10.459 18.189 23.376 1.00 86.06 293 PHE A O 1
ATOM 2304 N N . MET A 1 294 ? -8.874 17.299 24.695 1.00 87.75 294 MET A N 1
ATOM 2305 C CA . MET A 1 294 ? -7.758 17.926 23.996 1.00 87.75 294 MET A CA 1
ATOM 2306 C C . MET A 1 294 ? -7.538 17.353 22.589 1.00 87.75 294 MET A C 1
ATOM 2308 O O . MET A 1 294 ? -7.345 18.114 21.644 1.00 87.75 294 MET A O 1
ATOM 2312 N N . ASP A 1 295 ? -7.640 16.034 22.410 1.00 86.00 295 ASP A N 1
ATOM 2313 C CA . ASP A 1 295 ? -7.554 15.408 21.087 1.00 86.00 295 ASP A CA 1
ATOM 2314 C C . ASP A 1 295 ? -8.713 15.840 20.183 1.00 86.00 295 ASP A C 1
ATOM 2316 O O . ASP A 1 295 ? -8.503 16.090 18.995 1.00 86.00 295 ASP A O 1
ATOM 2320 N N . ARG A 1 296 ? -9.927 15.998 20.733 1.00 85.88 296 ARG A N 1
ATOM 2321 C CA . ARG A 1 296 ? -11.059 16.574 19.998 1.00 85.88 296 ARG A CA 1
ATOM 2322 C C . ARG A 1 296 ? -10.770 18.020 19.595 1.00 85.88 296 ARG A C 1
ATOM 2324 O O . ARG A 1 296 ? -11.061 18.387 18.462 1.00 85.88 296 ARG A O 1
ATOM 2331 N N . LEU A 1 297 ? -10.162 18.836 20.460 1.00 84.19 297 LEU A N 1
ATOM 2332 C CA . LEU A 1 297 ? -9.753 20.197 20.089 1.00 84.19 297 LEU A CA 1
ATOM 2333 C C . LEU A 1 297 ? -8.764 20.193 18.923 1.00 84.19 297 LEU A C 1
ATOM 2335 O O . LEU A 1 297 ? -9.021 20.885 17.939 1.00 84.19 297 LEU A O 1
ATOM 2339 N N . PHE A 1 298 ? -7.709 19.377 18.982 1.00 84.38 298 PHE A N 1
ATOM 2340 C CA . PHE A 1 298 ? -6.723 19.261 17.901 1.00 84.38 298 PHE A CA 1
ATOM 2341 C C . PHE A 1 298 ? -7.309 18.705 16.595 1.00 84.38 298 PHE A C 1
ATOM 2343 O O . PHE A 1 298 ? -6.893 19.099 15.509 1.00 84.38 298 PHE A O 1
ATOM 2350 N N . LEU A 1 299 ? -8.299 17.814 16.671 1.00 79.44 299 LEU A N 1
ATOM 2351 C CA . LEU A 1 299 ? -8.974 17.278 15.486 1.00 79.44 299 LEU A CA 1
ATOM 2352 C C . LEU A 1 299 ? -10.113 18.149 14.964 1.00 79.44 299 LEU A C 1
ATOM 2354 O O . LEU A 1 299 ? -10.641 17.855 13.889 1.00 79.44 299 LEU A O 1
ATOM 2358 N N . SER A 1 300 ? -10.511 19.181 15.706 1.00 77.25 300 SER A N 1
ATOM 2359 C CA . SER A 1 300 ? -11.657 20.001 15.340 1.00 77.25 300 SER A CA 1
ATOM 2360 C C . SER A 1 300 ? -11.436 20.678 13.980 1.00 77.25 300 SER A C 1
ATOM 2362 O O . SER A 1 300 ? -10.325 21.136 13.691 1.00 77.25 300 SER A O 1
ATOM 2364 N N . PRO A 1 301 ? -12.485 20.827 13.147 1.00 73.31 301 PRO A N 1
ATOM 2365 C CA . PRO A 1 301 ? -12.387 21.586 11.902 1.00 73.31 301 PRO A CA 1
ATOM 2366 C C . PRO A 1 301 ? -11.896 23.020 12.125 1.00 73.31 301 PRO A C 1
ATOM 2368 O O . PRO A 1 301 ? -11.195 23.563 11.281 1.00 73.31 301 PRO A O 1
ATOM 2371 N N . ILE A 1 302 ? -12.221 23.616 13.278 1.00 73.19 302 ILE A N 1
ATOM 2372 C CA . ILE A 1 302 ? -11.774 24.960 13.668 1.00 73.19 302 ILE A CA 1
ATOM 2373 C C . ILE A 1 302 ? -10.265 24.982 13.913 1.00 73.19 302 ILE A C 1
ATOM 2375 O O . ILE A 1 302 ? -9.606 25.914 13.467 1.00 73.19 302 ILE A O 1
ATOM 2379 N N . PHE A 1 303 ? -9.706 23.966 14.576 1.00 78.44 303 PHE A N 1
ATOM 2380 C CA . PHE A 1 303 ? -8.260 23.859 14.750 1.00 78.44 303 PHE A CA 1
ATOM 2381 C C . PHE A 1 303 ? -7.544 23.629 13.445 1.00 78.44 303 PHE A C 1
ATOM 2383 O O . PHE A 1 303 ? -6.629 24.389 13.154 1.00 78.44 303 PHE A O 1
ATOM 2390 N N . ARG A 1 304 ? -7.998 22.662 12.640 1.00 74.62 304 ARG A N 1
ATOM 2391 C CA . ARG A 1 304 ? -7.426 22.425 11.310 1.00 74.62 304 ARG A CA 1
ATOM 2392 C C . ARG A 1 304 ? -7.423 23.714 10.505 1.00 74.62 304 ARG A C 1
ATOM 2394 O O . ARG A 1 304 ? -6.367 24.136 10.061 1.00 74.62 304 ARG A O 1
ATOM 2401 N N . TYR A 1 305 ? -8.556 24.410 10.472 1.00 70.94 305 TYR A N 1
ATOM 2402 C CA . TYR A 1 305 ? -8.690 25.705 9.821 1.00 70.94 305 TYR A CA 1
ATOM 2403 C C . TYR A 1 305 ? -7.763 26.778 10.402 1.00 70.94 305 TYR A C 1
ATOM 2405 O O . TYR A 1 305 ? -7.116 27.481 9.642 1.00 70.94 305 TYR A O 1
ATOM 2413 N N . ALA A 1 306 ? -7.670 26.934 11.723 1.00 73.06 306 ALA A N 1
ATOM 2414 C CA . ALA A 1 306 ? -6.808 27.942 12.341 1.00 73.06 306 ALA A CA 1
ATOM 2415 C C . ALA A 1 306 ? -5.320 27.640 12.107 1.00 73.06 306 ALA A C 1
ATOM 2417 O O . ALA A 1 306 ? -4.554 28.540 11.770 1.00 73.06 306 ALA A O 1
ATOM 2418 N N . SER A 1 307 ? -4.914 26.373 12.229 1.00 73.44 307 SER A N 1
ATOM 2419 C CA . SER A 1 307 ? -3.553 25.928 11.928 1.00 73.44 307 SER A CA 1
ATOM 2420 C C . SER A 1 307 ? -3.231 26.051 10.441 1.00 73.44 307 SER A C 1
ATOM 2422 O O . SER A 1 307 ? -2.141 26.491 10.096 1.00 73.44 307 SER A O 1
ATOM 2424 N N . GLU A 1 308 ? -4.191 25.746 9.565 1.00 66.00 308 GLU A N 1
ATOM 2425 C CA . GLU A 1 308 ? -4.096 25.958 8.123 1.00 66.00 308 GLU A CA 1
ATOM 2426 C C . GLU A 1 308 ? -3.890 27.448 7.841 1.00 66.00 308 GLU A C 1
ATOM 2428 O O . GLU A 1 308 ? -2.847 27.851 7.353 1.00 66.00 308 GLU A O 1
ATOM 2433 N N . ARG A 1 309 ? -4.808 28.308 8.277 1.00 60.59 309 ARG A N 1
ATOM 2434 C CA . ARG A 1 309 ? -4.798 29.751 7.990 1.00 60.59 309 ARG A CA 1
ATOM 2435 C C . ARG A 1 309 ? -3.586 30.499 8.536 1.00 60.59 309 ARG A C 1
ATOM 2437 O O . ARG A 1 309 ? -3.110 31.421 7.882 1.00 60.59 309 ARG A O 1
ATOM 2444 N N . THR A 1 310 ? -3.142 30.164 9.746 1.00 61.81 310 THR A N 1
ATOM 2445 C CA . THR A 1 310 ? -2.114 30.937 10.457 1.00 61.81 310 THR A CA 1
ATOM 2446 C C . THR A 1 310 ? -0.719 30.335 10.294 1.00 61.81 310 THR A C 1
ATOM 2448 O O . THR A 1 310 ? 0.262 31.074 10.346 1.00 61.81 310 THR A O 1
ATOM 2451 N N . LEU A 1 311 ? -0.608 29.013 10.110 1.00 66.81 311 LEU A N 1
ATOM 2452 C CA . LEU A 1 311 ? 0.668 28.300 10.193 1.00 66.81 311 LEU A CA 1
ATOM 2453 C C . LEU A 1 311 ? 1.058 27.546 8.900 1.00 66.81 311 LEU A C 1
ATOM 2455 O O . LEU A 1 311 ? 2.188 27.049 8.864 1.00 66.81 311 LEU A O 1
ATOM 2459 N N . GLN A 1 312 ? 0.210 27.489 7.848 1.00 54.88 312 GLN A N 1
ATOM 2460 C CA . GLN A 1 312 ? 0.377 26.593 6.674 1.00 54.88 312 GLN A CA 1
ATOM 2461 C C . GLN A 1 312 ? 1.730 26.642 5.976 1.00 54.88 312 GLN A C 1
ATOM 2463 O O . GLN A 1 312 ? 2.164 25.625 5.444 1.00 54.88 312 GLN A O 1
ATOM 2468 N N . THR A 1 313 ? 2.388 27.800 5.929 1.00 52.50 313 THR A N 1
ATOM 2469 C CA . THR A 1 313 ? 3.562 27.979 5.056 1.00 52.50 313 THR A CA 1
ATOM 2470 C C . THR A 1 313 ? 4.801 28.423 5.794 1.00 52.50 313 THR A C 1
ATOM 2472 O O . THR A 1 313 ? 5.616 29.184 5.274 1.00 52.50 313 THR A O 1
ATOM 2475 N N . SER A 1 314 ? 4.929 28.011 7.045 1.00 53.28 314 SER A N 1
ATOM 2476 C CA . SER A 1 314 ? 5.751 28.772 7.955 1.00 53.28 314 SER A CA 1
ATOM 2477 C C . SER A 1 314 ? 6.833 27.930 8.616 1.00 53.28 314 SER A C 1
ATOM 2479 O O . SER A 1 314 ? 6.589 26.903 9.243 1.00 53.28 314 SER A O 1
ATOM 2481 N N . SER A 1 315 ? 8.021 28.518 8.639 1.00 52.19 315 SER A N 1
ATOM 2482 C CA . SER A 1 315 ? 8.952 28.401 9.755 1.00 52.19 315 SER A CA 1
ATOM 2483 C C . SER A 1 315 ? 8.297 28.647 11.131 1.00 52.19 315 SER A C 1
ATOM 2485 O O . SER A 1 315 ? 8.963 28.416 12.130 1.00 52.19 315 SER A O 1
ATOM 2487 N N . THR A 1 316 ? 7.022 29.082 11.213 1.00 65.50 316 THR A N 1
ATOM 2488 C CA . THR A 1 316 ? 6.241 29.333 12.441 1.00 65.50 316 THR A CA 1
ATOM 2489 C C . THR A 1 316 ? 5.456 28.126 12.975 1.00 65.50 316 THR A C 1
ATOM 2491 O O . THR A 1 316 ? 5.230 28.065 14.180 1.00 65.50 316 THR A O 1
ATOM 2494 N N . PHE A 1 317 ? 5.116 27.115 12.162 1.00 76.56 317 PHE A N 1
ATOM 2495 C CA . PHE A 1 317 ? 4.534 25.860 12.671 1.00 76.56 317 PHE A CA 1
ATOM 2496 C C . PHE A 1 317 ? 5.479 25.156 13.668 1.00 76.56 317 PHE A C 1
ATOM 2498 O O . PHE A 1 317 ? 5.018 24.789 14.752 1.00 76.56 317 PHE A O 1
ATOM 2505 N N . PRO A 1 318 ? 6.806 25.069 13.403 1.00 78.38 318 PRO A N 1
ATOM 2506 C CA . PRO A 1 318 ? 7.803 24.713 14.414 1.00 78.38 318 PRO A CA 1
ATOM 2507 C C . PRO A 1 318 ? 7.655 25.450 15.752 1.00 78.38 318 PRO A C 1
ATOM 2509 O O . PRO A 1 318 ? 7.786 24.833 16.804 1.00 78.38 318 PRO A O 1
ATOM 2512 N N . TRP A 1 319 ? 7.352 26.754 15.747 1.00 79.12 319 TRP A N 1
ATOM 2513 C CA . TRP A 1 319 ? 7.180 27.531 16.982 1.00 79.12 319 TRP A CA 1
ATOM 2514 C C . TRP A 1 319 ? 5.926 27.130 17.743 1.00 79.12 319 TRP A C 1
ATOM 2516 O O . TRP A 1 319 ? 5.957 27.054 18.967 1.00 79.12 319 TRP A O 1
ATOM 2526 N N . TYR A 1 320 ? 4.835 26.843 17.037 1.00 85.00 320 TYR A N 1
ATOM 2527 C CA . TYR A 1 320 ? 3.624 26.357 17.681 1.00 85.00 320 TYR A CA 1
ATOM 2528 C C . TYR A 1 320 ? 3.825 24.968 18.307 1.00 85.00 320 TYR A C 1
ATOM 2530 O O . TYR A 1 320 ? 3.378 24.724 19.423 1.00 85.00 320 TYR A O 1
ATOM 2538 N N . LEU A 1 321 ? 4.578 24.080 17.652 1.00 85.81 321 LEU A N 1
ATOM 2539 C CA . LEU A 1 321 ? 4.957 22.793 18.244 1.00 85.81 321 LEU A CA 1
ATOM 2540 C C . LEU A 1 321 ? 5.871 22.954 19.467 1.00 85.81 321 LEU A C 1
ATOM 2542 O O . LEU A 1 321 ? 5.651 22.275 20.469 1.00 85.81 321 LEU A O 1
ATOM 2546 N N . LYS A 1 322 ? 6.823 23.899 19.440 1.00 86.81 322 LYS A N 1
ATOM 2547 C CA . LYS A 1 322 ? 7.611 24.278 20.629 1.00 86.81 322 LYS A CA 1
ATOM 2548 C C . LYS A 1 322 ? 6.724 24.782 21.764 1.00 86.81 322 LYS A C 1
ATOM 2550 O O . LYS A 1 322 ? 6.934 24.405 22.911 1.00 86.81 322 LYS A O 1
ATOM 2555 N N . LEU A 1 323 ? 5.706 25.591 21.450 1.00 88.44 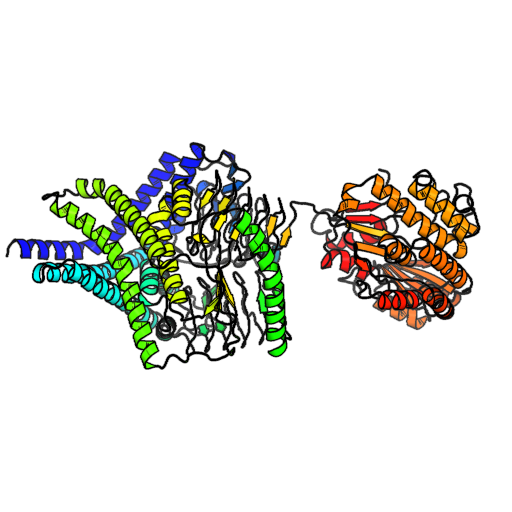323 LEU A N 1
ATOM 2556 C CA . LEU A 1 323 ? 4.708 26.030 22.430 1.00 88.44 323 LEU A CA 1
ATOM 2557 C C . LEU A 1 323 ? 3.915 24.856 23.010 1.00 88.44 323 LEU A C 1
ATOM 2559 O O . LEU A 1 323 ? 3.489 24.949 24.148 1.00 88.44 323 LEU A O 1
ATOM 2563 N N . LEU A 1 324 ? 3.740 23.751 22.286 1.00 88.31 324 LEU A N 1
ATOM 2564 C CA . LEU A 1 324 ? 3.127 22.517 22.797 1.00 88.31 324 LEU A CA 1
ATOM 2565 C C . LEU A 1 324 ? 4.123 21.575 23.505 1.00 88.31 324 LEU A C 1
ATOM 2567 O O . LEU A 1 324 ? 3.738 20.491 23.940 1.00 88.31 324 LEU A O 1
ATOM 2571 N N . GLY A 1 325 ? 5.391 21.978 23.634 1.00 87.75 325 GLY A N 1
ATOM 2572 C CA . GLY A 1 325 ? 6.436 21.228 24.331 1.00 87.75 325 GLY A CA 1
ATOM 2573 C C . GLY A 1 325 ? 7.243 20.254 23.467 1.00 87.75 325 GLY A C 1
ATOM 2574 O O . GLY A 1 325 ? 8.012 19.479 24.025 1.00 87.75 325 GLY A O 1
ATOM 2575 N N . ALA A 1 326 ? 7.089 20.260 22.138 1.00 88.25 326 ALA A N 1
ATOM 2576 C CA . ALA A 1 326 ? 7.936 19.467 21.242 1.00 88.25 326 ALA A CA 1
ATOM 2577 C C . ALA A 1 326 ? 9.337 20.089 21.088 1.00 88.25 326 ALA A C 1
ATOM 2579 O O . ALA A 1 326 ? 9.480 21.315 21.047 1.00 88.25 326 ALA A O 1
ATOM 2580 N N . ASP A 1 327 ? 10.365 19.254 20.930 1.00 89.12 327 ASP A N 1
ATOM 2581 C CA . ASP A 1 327 ? 11.735 19.709 20.660 1.00 89.12 327 ASP A CA 1
ATOM 2582 C C . ASP A 1 327 ? 11.942 19.848 19.147 1.00 89.12 327 ASP A C 1
ATOM 2584 O O . ASP A 1 327 ? 12.063 18.850 18.442 1.00 89.12 327 ASP A O 1
ATOM 2588 N N . VAL A 1 328 ? 11.935 21.081 18.628 1.00 87.31 328 VAL A N 1
ATOM 2589 C CA . VAL A 1 328 ? 12.037 21.344 17.182 1.00 87.31 328 VAL A CA 1
ATOM 2590 C C . VAL A 1 328 ? 13.270 22.196 16.848 1.00 87.31 328 VAL A C 1
ATOM 2592 O O . VAL A 1 328 ? 13.455 23.292 17.378 1.00 87.31 328 VAL A O 1
ATOM 2595 N N . GLY A 1 329 ? 14.114 21.732 15.933 1.00 80.94 329 GLY A N 1
ATOM 2596 C CA . GLY A 1 329 ? 15.311 22.418 15.455 1.00 80.94 329 GLY A CA 1
ATOM 2597 C C . GLY A 1 329 ? 15.010 23.622 14.559 1.00 80.94 329 GLY A C 1
ATOM 2598 O O . GLY A 1 329 ? 13.868 23.885 14.174 1.00 80.94 329 GLY A O 1
ATOM 2599 N N . GLU A 1 330 ? 16.046 24.394 14.236 1.00 73.19 330 GLU A N 1
ATOM 2600 C CA . GLU A 1 330 ? 15.935 25.512 13.292 1.00 73.19 330 GLU A CA 1
ATOM 2601 C C . GLU A 1 330 ? 15.724 25.007 11.853 1.00 73.19 330 GLU A C 1
ATOM 2603 O O . GLU A 1 330 ? 16.189 23.931 11.486 1.00 73.19 330 GLU A O 1
ATOM 2608 N N . HIS A 1 331 ? 14.991 25.774 11.040 1.00 70.50 331 HIS A N 1
ATOM 2609 C CA . HIS A 1 331 ? 14.703 25.481 9.623 1.00 70.50 331 HIS A CA 1
ATOM 2610 C C . HIS A 1 331 ? 13.977 24.154 9.315 1.00 70.50 331 HIS A C 1
ATOM 2612 O O . HIS A 1 331 ? 13.793 23.834 8.142 1.00 70.50 331 HIS A O 1
ATOM 2618 N N . ALA A 1 332 ? 13.498 23.414 10.323 1.00 72.50 332 ALA A N 1
ATOM 2619 C CA . ALA A 1 332 ? 12.646 22.248 10.103 1.00 72.50 332 ALA A CA 1
ATOM 2620 C C . ALA A 1 332 ? 11.384 22.649 9.320 1.00 72.50 332 ALA A C 1
ATOM 2622 O O . ALA A 1 332 ? 10.650 23.563 9.715 1.00 72.50 332 ALA A O 1
ATOM 2623 N N . TRP A 1 333 ? 11.133 21.963 8.207 1.00 70.75 333 TRP A N 1
ATOM 2624 C CA . TRP A 1 333 ? 9.993 22.229 7.339 1.00 70.75 333 TRP A CA 1
ATOM 2625 C C . TRP A 1 333 ? 8.929 21.158 7.538 1.00 70.75 333 TRP A C 1
ATOM 2627 O O . TRP A 1 333 ? 9.191 19.963 7.402 1.00 70.75 333 TRP A O 1
ATOM 2637 N N . MET A 1 334 ? 7.713 21.585 7.868 1.00 71.94 334 MET A N 1
ATOM 2638 C CA . MET A 1 334 ? 6.600 20.689 8.160 1.00 71.94 334 MET A CA 1
ATOM 2639 C C . MET A 1 334 ? 5.346 21.170 7.463 1.00 71.94 334 MET A C 1
ATOM 2641 O O . MET A 1 334 ? 5.022 22.356 7.502 1.00 71.94 334 MET A O 1
ATOM 2645 N N . ASN A 1 335 ? 4.617 20.229 6.875 1.00 65.50 335 ASN A N 1
ATOM 2646 C CA . ASN A 1 335 ? 3.347 20.503 6.231 1.00 65.50 335 ASN A CA 1
ATOM 2647 C C . ASN A 1 335 ? 2.264 19.630 6.882 1.00 65.50 335 ASN A C 1
ATOM 2649 O O . ASN A 1 335 ? 2.316 18.408 6.791 1.00 65.50 335 ASN A O 1
ATOM 2653 N N . HIS A 1 336 ? 1.305 20.239 7.583 1.00 65.75 336 HIS A N 1
ATOM 2654 C CA . HIS A 1 336 ? 0.125 19.557 8.147 1.00 65.75 336 HIS A CA 1
ATOM 2655 C C . HIS A 1 336 ? 0.373 18.250 8.932 1.00 65.75 336 HIS A C 1
ATOM 2657 O O . HIS A 1 336 ? -0.207 17.218 8.577 1.00 65.75 336 HIS A O 1
ATOM 2663 N N . PRO A 1 337 ? 1.203 18.227 9.994 1.00 69.19 337 PRO A N 1
ATOM 2664 C CA . PRO A 1 337 ? 1.258 17.063 10.871 1.00 69.19 337 PRO A CA 1
ATOM 2665 C C . PRO A 1 337 ? -0.012 16.980 11.731 1.00 69.19 337 PRO A C 1
ATOM 2667 O O . PRO A 1 337 ? -0.493 17.983 12.264 1.00 69.19 337 PRO A O 1
ATOM 2670 N N . TYR A 1 338 ? -0.543 15.771 11.908 1.00 75.06 338 TYR A N 1
ATOM 2671 C CA . TYR A 1 338 ? -1.634 15.545 12.857 1.00 75.06 338 TYR A CA 1
ATOM 2672 C C . TYR A 1 338 ? -1.105 15.617 14.296 1.00 75.06 338 TYR A C 1
ATOM 2674 O O . TYR A 1 338 ? -0.261 14.813 14.689 1.00 75.06 338 TYR A O 1
ATOM 2682 N N . ILE A 1 339 ? -1.609 16.581 15.073 1.00 77.50 339 ILE A N 1
ATOM 2683 C CA . ILE A 1 339 ? -1.202 16.824 16.465 1.00 77.50 339 ILE A CA 1
ATOM 2684 C C . ILE A 1 339 ? -2.091 16.026 17.430 1.00 77.50 339 ILE A C 1
ATOM 2686 O O . ILE A 1 339 ? -3.310 15.950 17.268 1.00 77.50 339 ILE A O 1
ATOM 2690 N N . ARG A 1 340 ? -1.459 15.455 18.460 1.00 84.69 340 ARG A N 1
ATOM 2691 C CA . ARG A 1 340 ? -2.072 14.707 19.568 1.00 84.69 340 ARG A CA 1
ATOM 2692 C C . ARG A 1 340 ? -1.535 15.206 20.903 1.00 84.69 340 ARG A C 1
ATOM 2694 O O . ARG A 1 340 ? -0.511 15.884 20.945 1.00 84.69 340 ARG A O 1
ATOM 2701 N N . VAL A 1 341 ? -2.181 14.820 22.004 1.00 83.44 341 VAL A N 1
ATOM 2702 C CA . VAL A 1 341 ? -1.733 15.160 23.370 1.00 83.44 341 VAL A CA 1
ATOM 2703 C C . VAL A 1 341 ? -0.255 14.829 23.624 1.00 83.44 341 VAL A C 1
ATOM 2705 O O . VAL A 1 341 ? 0.428 15.627 24.259 1.00 83.44 341 VAL A O 1
ATOM 2708 N N . GLY A 1 342 ? 0.258 13.718 23.085 1.00 83.06 342 GLY A N 1
ATOM 2709 C CA . GLY A 1 342 ? 1.644 13.272 23.278 1.00 83.06 342 GLY A CA 1
ATOM 2710 C C . GLY A 1 342 ? 2.701 13.949 22.394 1.00 83.06 342 GLY A C 1
ATOM 2711 O O . GLY A 1 342 ? 3.770 13.373 22.191 1.00 83.06 342 GLY A O 1
ATOM 2712 N N . ILE A 1 343 ? 2.408 15.119 21.819 1.00 85.88 343 ILE A N 1
ATOM 2713 C CA . ILE A 1 343 ? 3.317 15.862 20.928 1.00 85.88 343 ILE A CA 1
ATOM 2714 C C . ILE A 1 343 ? 4.611 16.322 21.619 1.00 85.88 343 ILE A C 1
ATOM 2716 O O . ILE A 1 343 ? 5.644 16.446 20.972 1.00 85.88 343 ILE A O 1
ATOM 2720 N N . ASN A 1 344 ? 4.584 16.490 22.941 1.00 87.94 344 ASN A N 1
ATOM 2721 C CA . ASN A 1 344 ? 5.745 16.797 23.783 1.00 87.94 344 ASN A CA 1
ATOM 2722 C C . ASN A 1 344 ? 6.821 15.690 23.788 1.00 87.94 344 ASN A C 1
ATOM 2724 O O . ASN A 1 344 ? 7.928 15.901 24.270 1.00 87.94 344 ASN A O 1
ATOM 2728 N N . HIS A 1 345 ? 6.500 14.504 23.266 1.00 90.06 345 HIS A N 1
ATOM 2729 C CA . HIS A 1 345 ? 7.437 13.393 23.096 1.00 90.06 345 HIS A CA 1
ATOM 2730 C C . HIS A 1 345 ? 7.975 13.278 21.661 1.00 90.06 345 HIS A C 1
ATOM 2732 O O . HIS A 1 345 ? 8.611 12.284 21.322 1.00 90.06 345 HIS A O 1
ATOM 2738 N N . VAL A 1 346 ? 7.722 14.262 20.800 1.00 89.75 346 VAL A N 1
ATOM 2739 C CA . VAL A 1 346 ? 8.267 14.297 19.441 1.00 89.75 346 VAL A CA 1
ATOM 2740 C C . VAL A 1 346 ? 9.460 15.249 19.409 1.00 89.75 346 VAL A C 1
ATOM 2742 O O . VAL A 1 346 ? 9.335 16.414 19.791 1.00 89.75 346 VAL A O 1
ATOM 2745 N N . SER A 1 347 ? 10.607 14.754 18.942 1.00 90.25 347 SER A N 1
ATOM 2746 C CA . SER A 1 347 ? 11.781 15.574 18.645 1.00 90.25 347 SER A CA 1
ATOM 2747 C C . SER A 1 347 ? 12.059 15.584 17.141 1.00 90.25 347 SER A C 1
ATOM 2749 O O . SER A 1 347 ? 12.024 14.547 16.479 1.00 90.25 347 SER A O 1
ATOM 2751 N N . ILE A 1 348 ? 12.280 16.773 16.583 1.00 88.62 348 ILE A N 1
ATOM 2752 C CA . ILE A 1 348 ? 12.559 17.007 15.163 1.00 88.62 348 ILE A CA 1
ATOM 2753 C C . ILE A 1 348 ? 13.746 17.957 15.084 1.00 88.62 348 ILE A C 1
ATOM 2755 O O . ILE A 1 348 ? 13.603 19.130 15.402 1.00 88.62 348 ILE A O 1
ATOM 2759 N N . ARG A 1 349 ? 14.923 17.486 14.680 1.00 88.81 349 ARG A N 1
ATOM 2760 C CA . ARG A 1 349 ? 16.145 18.301 14.600 1.00 88.81 349 ARG A CA 1
ATOM 2761 C C . ARG A 1 349 ? 16.159 19.214 13.366 1.00 88.81 349 ARG A C 1
ATOM 2763 O O . ARG A 1 349 ? 15.196 19.290 12.603 1.00 88.81 349 ARG A O 1
ATOM 2770 N N . ALA A 1 350 ? 17.239 19.981 13.223 1.00 82.12 350 ALA A N 1
ATOM 2771 C CA . ALA A 1 350 ? 17.368 21.004 12.192 1.00 82.12 350 ALA A CA 1
ATOM 2772 C C . ALA A 1 350 ? 17.312 20.423 10.766 1.00 82.12 350 ALA A C 1
ATOM 2774 O O . ALA A 1 350 ? 17.718 19.286 10.520 1.00 82.12 350 ALA A O 1
ATOM 2775 N N . ASP A 1 351 ? 16.797 21.218 9.825 1.00 75.81 351 ASP A N 1
ATOM 2776 C CA . ASP A 1 351 ? 16.703 20.893 8.390 1.00 75.81 351 ASP A CA 1
ATOM 2777 C C . ASP A 1 351 ? 15.906 19.615 8.029 1.00 75.81 351 ASP A C 1
ATOM 2779 O O . ASP A 1 351 ? 15.916 19.175 6.873 1.00 75.81 351 ASP A O 1
ATOM 2783 N N . ALA A 1 352 ? 15.185 19.010 8.979 1.00 80.56 352 ALA A N 1
ATOM 2784 C CA . ALA A 1 352 ? 14.292 17.889 8.700 1.00 80.56 352 ALA A CA 1
ATOM 2785 C C . ALA A 1 352 ? 13.082 18.347 7.864 1.00 80.56 352 ALA A C 1
ATOM 2787 O O . ALA A 1 352 ? 12.475 19.387 8.136 1.00 80.56 352 ALA A O 1
ATOM 2788 N N . HIS A 1 353 ? 12.720 17.556 6.853 1.00 77.81 353 HIS A N 1
ATOM 2789 C CA . HIS A 1 353 ? 11.602 17.823 5.949 1.00 77.81 353 HIS A CA 1
ATOM 2790 C C . HIS A 1 353 ? 10.500 16.785 6.146 1.00 77.81 353 HIS A C 1
ATOM 2792 O O . HIS A 1 353 ? 10.699 15.602 5.874 1.00 77.81 353 HIS A O 1
ATOM 2798 N N . LEU A 1 354 ? 9.325 17.228 6.595 1.00 77.69 354 LEU A N 1
ATOM 2799 C CA . LEU A 1 354 ? 8.171 16.370 6.844 1.00 77.69 354 LEU A CA 1
ATOM 2800 C C . LEU A 1 354 ? 7.089 16.575 5.786 1.00 77.69 354 LEU A C 1
ATOM 2802 O O . LEU A 1 354 ? 6.489 17.647 5.671 1.00 77.69 354 LEU A O 1
ATOM 2806 N N . GLY A 1 355 ? 6.802 15.504 5.050 1.00 73.88 355 GLY A N 1
ATOM 2807 C CA . GLY A 1 355 ? 5.726 15.452 4.077 1.00 73.88 355 GLY A CA 1
ATOM 2808 C C . GLY A 1 355 ? 4.336 15.604 4.700 1.00 73.88 355 GLY A C 1
ATOM 2809 O O . GLY A 1 355 ? 4.088 15.248 5.855 1.00 73.88 355 GLY A O 1
ATOM 2810 N N . MET A 1 356 ? 3.415 16.098 3.872 1.00 75.06 356 MET A N 1
ATOM 2811 C CA . MET A 1 356 ? 2.040 16.442 4.227 1.00 75.06 356 MET A CA 1
ATOM 2812 C C . MET A 1 356 ? 1.255 15.302 4.889 1.00 75.06 356 MET A C 1
ATOM 2814 O O . MET A 1 356 ? 1.398 14.147 4.488 1.00 75.06 356 MET A O 1
ATOM 2818 N N . LEU A 1 357 ? 0.372 15.622 5.844 1.00 76.38 357 LEU A N 1
ATOM 2819 C CA . LEU A 1 357 ? -0.575 14.682 6.472 1.00 76.38 357 LEU A CA 1
ATOM 2820 C C . LEU A 1 357 ? 0.090 13.473 7.159 1.00 76.38 357 LEU A C 1
ATOM 2822 O O . LEU A 1 357 ? -0.538 12.414 7.301 1.00 76.38 357 LEU A O 1
ATOM 2826 N N . SER A 1 358 ? 1.351 13.599 7.574 1.00 83.44 358 SER A N 1
ATOM 2827 C CA . SER A 1 358 ? 2.042 12.571 8.358 1.00 83.44 358 SER A CA 1
ATOM 2828 C C . SER A 1 358 ? 1.453 12.475 9.772 1.00 83.44 358 SER A C 1
ATOM 2830 O O . SER A 1 358 ? 1.093 13.485 10.382 1.00 83.44 358 SER A O 1
ATOM 2832 N N . TYR A 1 359 ? 1.314 11.250 10.279 1.00 86.00 359 TYR A N 1
ATOM 2833 C CA . TYR A 1 359 ? 0.696 10.951 11.572 1.00 86.00 359 TYR A CA 1
ATOM 2834 C C . TYR A 1 359 ? 1.754 10.481 12.574 1.00 86.00 359 TYR A C 1
ATOM 2836 O O . TYR A 1 359 ? 2.394 9.453 12.349 1.00 86.00 359 TYR A O 1
ATOM 2844 N N . PHE A 1 360 ? 1.920 11.218 13.675 1.00 87.25 360 PHE A N 1
ATOM 2845 C CA . PHE A 1 360 ? 2.840 10.881 14.765 1.00 87.25 360 PHE A CA 1
ATOM 2846 C C . PHE A 1 360 ? 2.054 10.353 15.963 1.00 87.25 360 PHE A C 1
ATOM 2848 O O . PHE A 1 360 ? 1.355 11.103 16.642 1.00 87.25 360 PHE A O 1
ATOM 2855 N N . SER A 1 361 ? 2.178 9.055 16.226 1.00 88.75 361 SER A N 1
ATOM 2856 C CA . SER A 1 361 ? 1.526 8.385 17.347 1.00 88.75 361 SER A CA 1
ATOM 2857 C C . SER A 1 361 ? 2.546 8.031 18.413 1.00 88.75 361 SER A C 1
ATOM 2859 O O . SER A 1 361 ? 3.116 6.943 18.398 1.00 88.75 361 SER A O 1
ATOM 2861 N N . THR A 1 362 ? 2.761 8.924 19.375 1.00 88.50 362 THR A N 1
ATOM 2862 C CA . THR A 1 362 ? 3.600 8.628 20.551 1.00 88.50 362 THR A CA 1
ATOM 2863 C C . THR A 1 362 ? 2.907 7.683 21.537 1.00 88.50 362 THR A C 1
ATOM 2865 O O . THR A 1 362 ? 3.541 7.171 22.453 1.00 88.50 362 THR A O 1
ATOM 2868 N N . GLU A 1 363 ? 1.622 7.395 21.331 1.00 88.06 363 GLU A N 1
ATOM 2869 C CA . GLU A 1 363 ? 0.793 6.554 22.191 1.00 88.06 363 GLU A CA 1
ATOM 2870 C C . GLU A 1 363 ? 1.002 5.051 21.943 1.00 88.06 363 GLU A C 1
ATOM 2872 O O . GLU A 1 363 ? 0.957 4.584 20.802 1.00 88.06 363 GLU A O 1
ATOM 2877 N N . ARG A 1 364 ? 1.122 4.277 23.030 1.00 85.44 364 ARG A N 1
ATOM 2878 C CA . ARG A 1 364 ? 0.871 2.828 23.067 1.00 85.44 364 ARG A CA 1
ATOM 2879 C C . ARG A 1 364 ? -0.373 2.562 23.895 1.00 85.44 364 ARG A C 1
ATOM 2881 O O . ARG A 1 364 ? -0.384 2.828 25.099 1.00 85.44 364 ARG A O 1
ATOM 2888 N N . LYS A 1 365 ? -1.404 2.027 23.242 1.00 78.31 365 LYS A N 1
ATOM 2889 C CA . LYS A 1 365 ? -2.639 1.563 23.882 1.00 78.31 365 LYS A CA 1
ATOM 2890 C C . LYS A 1 365 ? -2.441 0.112 24.329 1.00 78.31 365 LYS A C 1
ATOM 2892 O O . LYS A 1 365 ? -2.055 -0.725 23.516 1.00 78.31 365 LYS A O 1
ATOM 2897 N N . SER A 1 366 ? -2.699 -0.169 25.601 1.00 72.38 366 SER A N 1
ATOM 2898 C CA . SER A 1 366 ? -2.706 -1.513 26.188 1.00 72.38 366 SER A CA 1
ATOM 2899 C C . SER A 1 366 ? -4.109 -1.842 26.716 1.00 72.38 366 SER A C 1
ATOM 2901 O O . SER A 1 366 ? -5.002 -0.992 26.740 1.00 72.38 366 SER A O 1
ATOM 2903 N N . SER A 1 367 ? -4.304 -3.064 27.209 1.00 67.00 367 SER A N 1
ATOM 2904 C CA . SER A 1 367 ? -5.527 -3.445 27.931 1.00 67.00 367 SER A CA 1
ATOM 2905 C C . SER A 1 367 ? -5.707 -2.730 29.283 1.00 67.00 367 SER A C 1
ATOM 2907 O O . SER A 1 367 ? -6.807 -2.737 29.841 1.00 67.00 367 SER A O 1
ATOM 2909 N N . ARG A 1 368 ? -4.646 -2.108 29.820 1.00 68.44 368 ARG A N 1
ATOM 2910 C CA . ARG A 1 368 ? -4.626 -1.449 31.137 1.00 68.44 368 ARG A CA 1
ATOM 2911 C C . ARG A 1 368 ? -4.674 0.075 31.054 1.00 68.44 368 ARG A C 1
ATOM 2913 O O . ARG A 1 368 ? -5.208 0.696 31.972 1.00 68.44 368 ARG A O 1
ATOM 2920 N N . GLY A 1 369 ? -4.153 0.680 29.987 1.00 76.69 369 GLY A N 1
ATOM 2921 C CA . GLY A 1 369 ? -4.087 2.132 29.851 1.00 76.69 369 GLY A CA 1
ATOM 2922 C C . GLY A 1 369 ? -3.378 2.616 28.587 1.00 76.69 369 GLY A C 1
ATOM 2923 O O . GLY A 1 369 ? -3.256 1.897 27.596 1.00 76.69 369 GLY A O 1
ATOM 2924 N N . VAL A 1 370 ? -2.923 3.871 28.621 1.00 85.12 370 VAL A N 1
ATOM 2925 C CA . VAL A 1 370 ? -2.128 4.488 27.548 1.00 85.12 370 VAL A CA 1
ATOM 2926 C C . VAL A 1 370 ? -0.782 4.926 28.106 1.00 85.12 370 VAL A C 1
ATOM 2928 O O . VAL A 1 370 ? -0.734 5.587 29.140 1.00 85.12 370 VAL A O 1
ATOM 2931 N N . SER A 1 371 ? 0.301 4.583 27.414 1.00 88.75 371 SER A N 1
ATOM 2932 C CA . SER A 1 371 ? 1.647 5.105 27.688 1.00 88.75 371 SER A CA 1
ATOM 2933 C C . SER A 1 371 ? 2.168 5.901 26.497 1.00 88.75 371 SER A C 1
ATOM 2935 O O . SER A 1 371 ? 1.714 5.698 25.370 1.00 88.75 371 SER A O 1
ATOM 2937 N N . PHE A 1 372 ? 3.112 6.808 26.741 1.00 90.50 372 PHE A N 1
ATOM 2938 C CA . PHE A 1 372 ? 3.715 7.641 25.701 1.00 90.50 372 PHE A CA 1
ATOM 2939 C C . PHE A 1 372 ? 5.198 7.321 25.555 1.00 90.50 372 PHE A C 1
ATOM 2941 O O . PHE A 1 372 ? 5.902 7.184 26.554 1.00 90.50 372 PHE A O 1
ATOM 2948 N N . TRP A 1 373 ? 5.676 7.213 24.319 1.00 91.19 373 TRP A N 1
ATOM 2949 C CA . TRP A 1 373 ? 7.078 6.945 24.007 1.00 91.19 373 TRP A CA 1
ATOM 2950 C C . TRP A 1 373 ? 7.590 7.919 22.951 1.00 91.19 373 TRP A C 1
ATOM 2952 O O . TRP A 1 373 ? 6.826 8.290 22.052 1.00 91.19 373 TRP A O 1
ATOM 2962 N N . PRO A 1 374 ? 8.866 8.328 23.050 1.00 91.12 374 PRO A N 1
ATOM 2963 C CA . PRO A 1 374 ? 9.411 9.349 22.178 1.00 91.12 374 PRO A CA 1
ATOM 2964 C C . PRO A 1 374 ? 9.468 8.904 20.719 1.00 91.12 374 PRO A C 1
ATOM 2966 O O . PRO A 1 374 ? 9.636 7.721 20.426 1.00 91.12 374 PRO A O 1
ATOM 2969 N N . ILE A 1 375 ? 9.327 9.865 19.811 1.00 92.88 375 ILE A N 1
ATOM 2970 C CA . ILE A 1 375 ? 9.654 9.711 18.392 1.00 92.88 375 ILE A CA 1
ATOM 2971 C C . ILE A 1 375 ? 10.738 10.736 18.081 1.00 92.88 375 ILE A C 1
ATOM 2973 O O . ILE A 1 375 ? 10.524 11.928 18.302 1.00 92.88 375 ILE A O 1
ATOM 2977 N N . ASN A 1 376 ? 11.881 10.272 17.579 1.00 92.25 376 ASN A N 1
ATOM 2978 C CA . ASN A 1 376 ? 13.037 11.124 17.316 1.00 92.25 376 ASN A CA 1
ATOM 2979 C C . ASN A 1 376 ? 13.342 11.179 15.820 1.00 92.25 376 ASN A C 1
ATOM 2981 O O . ASN A 1 376 ? 13.483 10.143 15.167 1.00 92.25 376 ASN A O 1
ATOM 2985 N N . VAL A 1 377 ? 13.445 12.395 15.291 1.00 91.31 377 VAL A N 1
ATOM 2986 C CA . VAL A 1 377 ? 13.811 12.691 13.905 1.00 91.31 377 VAL A CA 1
ATOM 2987 C C . VAL A 1 377 ? 15.070 13.553 13.924 1.00 91.31 377 VAL A C 1
ATOM 2989 O O . VAL A 1 377 ? 15.016 14.712 14.332 1.00 91.31 377 VAL A O 1
ATOM 2992 N N . GLU A 1 378 ? 16.200 12.987 13.506 1.00 89.94 378 GLU A N 1
ATOM 2993 C CA . GLU A 1 378 ? 17.497 13.669 13.479 1.00 89.94 378 GLU A CA 1
ATOM 2994 C C . GLU A 1 378 ? 17.645 14.651 12.298 1.00 89.94 378 GLU A C 1
ATOM 2996 O O . GLU A 1 378 ? 16.712 14.904 11.529 1.00 89.94 378 GLU A O 1
ATOM 3001 N N . GLU A 1 379 ? 18.815 15.286 12.196 1.00 84.56 379 GLU A N 1
ATOM 3002 C CA . GLU A 1 379 ? 19.071 16.354 11.228 1.00 84.56 379 GLU A CA 1
ATOM 3003 C C . GLU A 1 379 ? 18.973 15.875 9.773 1.00 84.56 379 GLU A C 1
ATOM 3005 O O . GLU A 1 379 ? 19.401 14.770 9.422 1.00 84.56 379 GLU A O 1
ATOM 3010 N N . LYS A 1 380 ? 18.443 16.747 8.903 1.00 79.56 380 LYS A N 1
ATOM 3011 C CA . LYS A 1 380 ? 18.362 16.534 7.442 1.00 79.56 380 LYS A CA 1
ATOM 3012 C C . LYS A 1 380 ? 17.635 15.249 7.019 1.00 79.56 380 LYS A C 1
ATOM 3014 O O . LYS A 1 380 ? 17.850 14.737 5.919 1.00 79.56 380 LYS A O 1
ATOM 3019 N N . VAL A 1 381 ? 16.758 14.731 7.873 1.00 83.38 381 VAL A N 1
ATOM 3020 C CA . VAL A 1 381 ? 15.887 13.604 7.539 1.00 83.38 381 VAL A CA 1
ATOM 3021 C C . VAL A 1 381 ? 14.812 14.046 6.549 1.00 83.38 381 VAL A C 1
ATOM 3023 O O . VAL A 1 381 ? 14.213 15.113 6.696 1.00 83.38 381 VAL A O 1
ATOM 3026 N N . SER A 1 382 ? 14.550 13.215 5.540 1.00 83.12 382 SER A N 1
ATOM 3027 C CA . SER A 1 382 ? 13.516 13.460 4.529 1.00 83.12 382 SER A CA 1
ATOM 3028 C C . SER A 1 382 ? 12.370 12.463 4.672 1.00 83.12 382 SER A C 1
ATOM 3030 O O . SER A 1 382 ? 12.545 11.267 4.455 1.00 83.12 382 SER A O 1
ATOM 3032 N N . ILE A 1 383 ? 11.182 12.948 5.025 1.00 84.69 383 ILE A N 1
ATOM 3033 C CA . ILE A 1 383 ? 9.976 12.142 5.230 1.00 84.69 383 ILE A CA 1
ATOM 3034 C C . ILE A 1 383 ? 8.964 12.442 4.123 1.00 84.69 383 ILE A C 1
ATOM 3036 O O . ILE A 1 383 ? 8.544 13.582 3.929 1.00 84.69 383 ILE A O 1
ATOM 3040 N N . GLY A 1 384 ? 8.531 11.401 3.417 1.00 79.81 384 GLY A N 1
ATOM 3041 C CA . GLY A 1 384 ? 7.450 11.460 2.442 1.00 79.81 384 GLY A CA 1
ATOM 3042 C C . GLY A 1 384 ? 6.088 11.754 3.078 1.00 79.81 384 GLY A C 1
ATOM 3043 O O . GLY A 1 384 ? 5.920 11.794 4.293 1.00 79.81 384 GLY A O 1
ATOM 3044 N N . GLN A 1 385 ? 5.082 11.988 2.243 1.00 80.00 385 GLN A N 1
ATOM 3045 C CA . GLN A 1 385 ? 3.746 12.359 2.713 1.00 80.00 385 GLN A CA 1
ATOM 3046 C C . GLN A 1 385 ? 2.990 11.165 3.306 1.00 80.00 385 GLN A C 1
ATOM 3048 O O . GLN A 1 385 ? 3.238 10.015 2.941 1.00 80.00 385 GLN A O 1
ATOM 3053 N N . ARG A 1 386 ? 2.019 11.443 4.185 1.00 82.38 386 ARG A N 1
ATOM 3054 C CA . ARG A 1 386 ? 1.057 10.474 4.739 1.00 82.38 386 ARG A CA 1
ATOM 3055 C C . ARG A 1 386 ? 1.701 9.255 5.417 1.00 82.38 386 ARG A C 1
ATOM 3057 O O . ARG A 1 386 ? 1.061 8.200 5.539 1.00 82.38 386 ARG A O 1
ATOM 3064 N N . CYS A 1 387 ? 2.934 9.407 5.893 1.00 88.69 387 CYS A N 1
ATOM 3065 C CA . CYS A 1 387 ? 3.632 8.414 6.701 1.00 88.69 387 CYS A CA 1
ATOM 3066 C C . CYS A 1 387 ? 2.963 8.253 8.071 1.00 88.69 387 CYS A C 1
ATOM 3068 O O . CYS A 1 387 ? 2.311 9.175 8.570 1.00 88.69 387 CYS A O 1
ATOM 3070 N N . VAL A 1 388 ? 3.106 7.073 8.670 1.00 91.06 388 VAL A N 1
ATOM 3071 C CA . VAL A 1 388 ? 2.628 6.779 10.027 1.00 91.06 388 VAL A CA 1
ATOM 3072 C C . VAL A 1 388 ? 3.826 6.389 10.881 1.00 91.06 388 VAL A C 1
ATOM 3074 O O . VAL A 1 388 ? 4.484 5.388 10.608 1.00 91.06 388 VAL A O 1
ATOM 3077 N N . PHE A 1 389 ? 4.090 7.180 11.916 1.00 91.12 389 PHE A N 1
ATOM 3078 C CA . PHE A 1 389 ? 5.153 6.950 12.885 1.00 91.12 389 PHE A CA 1
ATOM 3079 C C . PHE A 1 389 ? 4.536 6.450 14.179 1.00 91.12 389 PHE A C 1
ATOM 3081 O O . PHE A 1 389 ? 3.779 7.177 14.828 1.00 91.12 389 PHE A O 1
ATOM 3088 N N . LEU A 1 390 ? 4.834 5.207 14.540 1.00 90.62 390 LEU A N 1
ATOM 3089 C CA . LEU A 1 390 ? 4.416 4.651 15.815 1.00 90.62 390 LEU A CA 1
ATOM 3090 C C . LEU A 1 390 ? 5.477 4.909 16.890 1.00 90.62 390 LEU A C 1
ATOM 3092 O O . LEU A 1 390 ? 6.644 5.186 16.623 1.00 90.62 390 LEU A O 1
ATOM 3096 N N . SER A 1 391 ? 5.035 4.857 18.137 1.00 90.06 391 SER A N 1
ATOM 3097 C CA . SER A 1 391 ? 5.795 5.303 19.299 1.00 90.06 391 SER A CA 1
ATOM 3098 C C . SER A 1 391 ? 7.142 4.569 19.438 1.00 90.06 391 SER A C 1
ATOM 3100 O O . SER A 1 391 ? 7.164 3.334 19.360 1.00 90.06 391 SER A O 1
ATOM 3102 N N . GLY A 1 392 ? 8.227 5.269 19.758 1.00 87.75 392 GLY A N 1
ATOM 3103 C CA . GLY A 1 392 ? 9.569 4.680 19.852 1.00 87.75 392 GLY A CA 1
ATOM 3104 C C . GLY A 1 392 ? 10.340 4.656 18.528 1.00 87.75 392 GLY A C 1
ATOM 3105 O O . GLY A 1 392 ? 11.453 4.143 18.500 1.00 87.75 392 GLY A O 1
ATOM 3106 N N . ALA A 1 393 ? 9.776 5.178 17.433 1.00 89.75 393 ALA A N 1
ATOM 3107 C CA . ALA A 1 393 ? 10.490 5.295 16.164 1.00 89.75 393 ALA A CA 1
ATOM 3108 C C . ALA A 1 393 ? 11.660 6.295 16.257 1.00 89.75 393 ALA A C 1
ATOM 3110 O O . ALA A 1 393 ? 11.498 7.406 16.767 1.00 89.75 393 ALA A O 1
ATOM 3111 N N . ASN A 1 394 ? 12.821 5.911 15.722 1.00 89.75 394 ASN A N 1
ATOM 3112 C CA . ASN A 1 394 ? 14.033 6.730 15.686 1.00 89.75 394 ASN A CA 1
ATOM 3113 C C . ASN A 1 394 ? 14.586 6.797 14.259 1.00 89.75 394 ASN A C 1
ATOM 3115 O O . ASN A 1 394 ? 14.838 5.763 13.636 1.00 89.75 394 ASN A O 1
ATOM 3119 N N . LEU A 1 395 ? 14.769 8.010 13.743 1.00 91.06 395 LEU A N 1
ATOM 3120 C CA . LEU A 1 395 ? 15.323 8.269 12.418 1.00 91.06 395 LEU A CA 1
ATOM 3121 C C . LEU A 1 395 ? 16.641 9.022 12.577 1.00 91.06 395 LEU A C 1
ATOM 3123 O O . LEU A 1 395 ? 16.636 10.159 13.041 1.00 91.06 395 LEU A O 1
ATOM 3127 N N . GLU A 1 396 ? 17.748 8.393 12.193 1.00 86.69 396 GLU A N 1
ATOM 3128 C CA . GLU A 1 396 ? 19.091 8.978 12.252 1.00 86.69 396 GLU A CA 1
ATOM 3129 C C . GLU A 1 396 ? 19.351 9.946 11.086 1.00 86.69 396 GLU A C 1
ATOM 3131 O O . GLU A 1 396 ? 18.567 10.037 10.134 1.00 86.69 396 GLU A O 1
ATOM 3136 N N . GLN A 1 397 ? 20.459 10.687 11.166 1.00 83.88 397 GLN A N 1
ATOM 3137 C CA . GLN A 1 397 ? 20.795 11.768 10.237 1.00 83.88 397 GLN A CA 1
ATOM 3138 C C . GLN A 1 397 ? 20.794 11.299 8.775 1.00 83.88 397 GLN A C 1
ATOM 3140 O O . GLN A 1 397 ? 21.139 10.159 8.459 1.00 83.88 397 GLN A O 1
ATOM 3145 N N . TYR A 1 398 ? 20.388 12.180 7.859 1.00 79.38 398 TYR A N 1
ATOM 3146 C CA . TYR A 1 398 ? 20.351 11.905 6.411 1.00 79.38 398 TYR A CA 1
ATOM 3147 C C . TYR A 1 398 ? 19.461 10.726 5.975 1.00 79.38 398 TYR A C 1
ATOM 3149 O O . TYR A 1 398 ? 19.482 10.343 4.801 1.00 79.38 398 TYR A O 1
ATOM 3157 N N . SER A 1 399 ? 18.682 10.131 6.881 1.00 83.94 399 SER A N 1
ATOM 3158 C CA . SER A 1 399 ? 17.783 9.039 6.528 1.00 83.94 399 SER A CA 1
ATOM 3159 C C . SER A 1 399 ? 16.591 9.527 5.699 1.00 83.94 399 SER A C 1
ATOM 3161 O O . SER A 1 399 ? 16.187 10.694 5.741 1.00 83.94 399 SER A O 1
ATOM 3163 N N . THR A 1 400 ? 16.030 8.620 4.898 1.00 84.06 400 THR A N 1
ATOM 3164 C CA . THR A 1 400 ? 14.879 8.898 4.033 1.00 84.06 400 THR A CA 1
ATOM 3165 C C . THR A 1 400 ? 13.745 7.919 4.310 1.00 84.06 400 THR A C 1
ATOM 3167 O O . THR A 1 400 ? 13.944 6.706 4.331 1.00 84.06 400 THR A O 1
ATOM 3170 N N . VAL A 1 401 ? 12.531 8.437 4.477 1.00 86.62 401 VAL A N 1
ATOM 3171 C CA . VAL A 1 401 ? 11.306 7.644 4.606 1.00 86.62 401 VAL A CA 1
ATOM 3172 C C . VAL A 1 401 ? 10.406 7.934 3.416 1.00 86.62 401 VAL A C 1
ATOM 3174 O O . VAL A 1 401 ? 10.002 9.071 3.194 1.00 86.62 401 VAL A O 1
ATOM 3177 N N . GLY A 1 402 ? 10.080 6.903 2.645 1.00 84.00 402 GLY A N 1
ATOM 3178 C CA . GLY A 1 402 ? 9.200 7.007 1.489 1.00 84.00 402 GLY A CA 1
ATOM 3179 C C . GLY A 1 402 ? 7.772 7.410 1.837 1.00 84.00 402 GLY A C 1
ATOM 3180 O O . GLY A 1 402 ? 7.305 7.134 2.939 1.00 84.00 402 GLY A O 1
ATOM 3181 N N . ALA A 1 403 ? 7.042 8.000 0.887 1.00 82.31 403 ALA A N 1
ATOM 3182 C CA . ALA A 1 403 ? 5.628 8.334 1.076 1.00 82.31 403 ALA A CA 1
ATOM 3183 C C . ALA A 1 403 ? 4.790 7.103 1.466 1.00 82.31 403 ALA A C 1
ATOM 3185 O O . ALA A 1 403 ? 5.090 5.984 1.056 1.00 82.31 403 ALA A O 1
ATOM 3186 N N . GLU A 1 404 ? 3.735 7.316 2.257 1.00 85.88 404 GLU A N 1
ATOM 3187 C CA . GLU A 1 404 ? 2.810 6.282 2.748 1.00 85.88 404 GLU A CA 1
ATOM 3188 C C . GLU A 1 404 ? 3.487 5.144 3.554 1.00 85.88 404 GLU A C 1
ATOM 3190 O O . GLU A 1 404 ? 2.894 4.082 3.742 1.00 85.88 404 GLU A O 1
ATOM 3195 N N . THR A 1 405 ? 4.711 5.340 4.050 1.00 89.62 405 THR A N 1
ATOM 3196 C CA . THR A 1 405 ? 5.440 4.330 4.839 1.00 89.62 405 THR A CA 1
ATOM 3197 C C . THR A 1 405 ? 4.928 4.273 6.279 1.00 89.62 405 THR A C 1
ATOM 3199 O O . THR A 1 405 ? 4.563 5.298 6.863 1.00 89.62 405 THR A O 1
ATOM 3202 N N . VAL A 1 406 ? 4.909 3.075 6.868 1.00 91.94 406 VAL A N 1
ATOM 3203 C CA . VAL A 1 406 ? 4.658 2.875 8.304 1.00 91.94 406 VAL A CA 1
ATOM 3204 C C . VAL A 1 406 ? 5.973 2.533 8.978 1.00 91.94 406 VAL A C 1
ATOM 3206 O O . VAL A 1 406 ? 6.618 1.566 8.585 1.00 91.94 406 VAL A O 1
ATOM 3209 N N . LEU A 1 407 ? 6.346 3.279 10.017 1.00 90.88 407 LEU A N 1
ATOM 3210 C CA . LEU A 1 407 ? 7.399 2.872 10.944 1.00 90.88 407 LEU A CA 1
ATOM 3211 C C . LEU A 1 407 ? 6.749 2.248 12.190 1.00 90.88 407 LEU A C 1
ATOM 3213 O O . LEU A 1 407 ? 6.042 2.958 12.913 1.00 90.88 407 LEU A O 1
ATOM 3217 N N . PRO A 1 408 ? 6.934 0.932 12.426 1.00 88.12 408 PRO A N 1
ATOM 3218 C CA . PRO A 1 408 ? 6.425 0.239 13.604 1.00 88.12 408 PRO A CA 1
ATOM 3219 C C . PRO A 1 408 ? 6.941 0.812 14.926 1.00 88.12 408 PRO A C 1
ATOM 3221 O O . PRO A 1 408 ? 7.862 1.628 14.959 1.00 88.12 408 PRO A O 1
ATOM 3224 N N . HIS A 1 409 ? 6.364 0.340 16.032 1.00 87.12 409 HIS A N 1
ATOM 3225 C CA . HIS A 1 409 ? 6.890 0.638 17.361 1.00 87.12 409 HIS A CA 1
ATOM 3226 C C . HIS A 1 409 ? 8.365 0.222 17.462 1.00 87.12 409 HIS A C 1
ATOM 3228 O O . HIS A 1 409 ? 8.735 -0.842 16.969 1.00 87.12 409 HIS A O 1
ATOM 3234 N N . ASP A 1 410 ? 9.185 1.059 18.102 1.00 87.06 410 ASP A N 1
ATOM 3235 C CA . ASP A 1 410 ? 10.619 0.803 18.327 1.00 87.06 410 ASP A CA 1
ATOM 3236 C C . ASP A 1 410 ? 11.447 0.586 17.043 1.00 87.06 410 ASP A C 1
ATOM 3238 O O . ASP A 1 410 ? 12.476 -0.091 17.060 1.00 87.06 410 ASP A O 1
ATOM 3242 N N . TYR A 1 411 ? 11.007 1.140 15.907 1.00 86.75 411 TYR A N 1
ATOM 3243 C CA . TYR A 1 411 ? 11.709 0.990 14.633 1.00 86.75 411 TYR A CA 1
ATOM 3244 C C . TYR A 1 411 ? 12.840 2.013 14.465 1.00 86.75 411 TYR A C 1
ATOM 3246 O O . TYR A 1 411 ? 12.653 3.204 14.713 1.00 86.75 411 TYR A O 1
ATOM 3254 N N . PHE A 1 412 ? 13.995 1.554 13.978 1.00 84.88 412 PHE A N 1
ATOM 3255 C CA . PHE A 1 412 ? 15.186 2.377 13.763 1.00 84.88 412 PHE A CA 1
ATOM 3256 C C . PHE A 1 412 ? 15.512 2.486 12.273 1.00 84.88 412 PHE A C 1
ATOM 3258 O O . PHE A 1 412 ? 15.663 1.473 11.587 1.00 84.88 412 PHE A O 1
ATOM 3265 N N . VAL A 1 413 ? 15.653 3.716 11.780 1.00 84.31 413 VAL A N 1
ATOM 3266 C CA . VAL A 1 413 ? 16.205 4.003 10.453 1.00 84.31 413 VAL A CA 1
ATOM 3267 C C . VAL A 1 413 ? 17.598 4.585 10.646 1.00 84.31 413 VAL A C 1
ATOM 3269 O O . VAL A 1 413 ? 17.737 5.712 11.112 1.00 84.31 413 VAL A O 1
ATOM 3272 N N . TYR A 1 414 ? 18.614 3.793 10.309 1.00 81.44 414 TYR A N 1
ATOM 3273 C CA . TYR A 1 414 ? 20.018 4.175 10.470 1.00 81.44 414 TYR A CA 1
ATOM 3274 C C . TYR A 1 414 ? 20.439 5.318 9.541 1.00 81.44 414 TYR A C 1
ATOM 3276 O O . TYR A 1 414 ? 19.794 5.565 8.517 1.00 81.44 414 TYR A O 1
ATOM 3284 N N . GLU A 1 415 ? 21.557 5.962 9.876 1.00 79.94 415 GLU A N 1
ATOM 3285 C CA . GLU A 1 415 ? 22.130 7.094 9.150 1.00 79.94 415 GLU A CA 1
ATOM 3286 C C . GLU A 1 415 ? 22.284 6.797 7.649 1.00 79.94 415 GLU A C 1
ATOM 3288 O O . GLU A 1 415 ? 22.791 5.743 7.247 1.00 79.94 415 GLU A O 1
ATOM 3293 N N . GLY A 1 416 ? 21.786 7.708 6.804 1.00 72.94 416 GLY A N 1
ATOM 3294 C CA . GLY A 1 416 ? 21.772 7.557 5.340 1.00 72.94 416 GLY A CA 1
ATOM 3295 C C . GLY A 1 416 ? 20.923 6.387 4.811 1.00 72.94 416 GLY A C 1
ATOM 3296 O O . GLY A 1 416 ? 20.918 6.111 3.607 1.00 72.94 416 GLY A O 1
ATOM 3297 N N . GLY A 1 417 ? 20.219 5.674 5.691 1.00 74.81 417 GLY A N 1
ATOM 3298 C CA . GLY A 1 417 ? 19.331 4.569 5.368 1.00 74.81 417 GLY A CA 1
ATOM 3299 C C . GLY A 1 417 ? 18.005 5.040 4.784 1.00 74.81 417 GLY A C 1
ATOM 3300 O O . GLY A 1 417 ? 17.537 6.149 5.040 1.00 74.81 417 GLY A O 1
ATOM 3301 N N . THR A 1 418 ? 17.382 4.171 3.994 1.00 81.25 418 THR A N 1
ATOM 3302 C CA . THR A 1 418 ? 16.126 4.477 3.311 1.00 81.25 418 THR A CA 1
ATOM 3303 C C . THR A 1 418 ? 15.062 3.434 3.654 1.00 81.25 418 THR A C 1
ATOM 3305 O O . THR A 1 418 ? 15.287 2.244 3.449 1.00 81.25 418 THR A O 1
ATOM 3308 N N . ALA A 1 419 ? 13.904 3.858 4.166 1.00 81.19 419 ALA A N 1
ATOM 3309 C CA . ALA A 1 419 ? 12.783 2.986 4.531 1.00 81.19 419 ALA A CA 1
ATOM 3310 C C . ALA A 1 419 ? 11.552 3.261 3.654 1.00 81.19 419 ALA A C 1
ATOM 3312 O O . ALA A 1 419 ? 11.130 4.408 3.518 1.00 81.19 419 ALA A O 1
ATOM 3313 N N . PHE A 1 420 ? 10.957 2.213 3.082 1.00 83.50 420 PHE A N 1
ATOM 3314 C CA . PHE A 1 420 ? 9.753 2.313 2.246 1.00 83.50 420 PHE A CA 1
ATOM 3315 C C . PHE A 1 420 ? 8.746 1.214 2.573 1.00 83.50 420 PHE A C 1
ATOM 3317 O O . PHE A 1 420 ? 9.116 0.044 2.618 1.00 83.50 420 PHE A O 1
ATOM 3324 N N . GLY A 1 421 ? 7.468 1.568 2.710 1.00 82.12 421 GLY A N 1
ATOM 3325 C CA . GLY A 1 421 ? 6.368 0.602 2.694 1.00 82.12 421 GLY A CA 1
ATOM 3326 C C . GLY A 1 421 ? 5.659 0.329 4.017 1.00 82.12 421 GLY A C 1
ATOM 3327 O O . GLY A 1 421 ? 5.899 0.963 5.041 1.00 82.12 421 GLY A O 1
ATOM 3328 N N . SER A 1 422 ? 4.739 -0.634 3.974 1.00 80.38 422 SER A N 1
ATOM 3329 C CA . SER A 1 422 ? 4.058 -1.202 5.142 1.00 80.38 422 SER A CA 1
ATOM 3330 C C . SER A 1 422 ? 3.896 -2.716 4.925 1.00 80.38 422 SER A C 1
ATOM 3332 O O . SER A 1 422 ? 3.087 -3.104 4.077 1.00 80.38 422 SER A O 1
ATOM 3334 N N . PRO A 1 423 ? 4.667 -3.582 5.617 1.00 77.38 423 PRO A N 1
ATOM 3335 C CA . PRO A 1 423 ? 5.780 -3.249 6.517 1.00 77.38 423 PRO A CA 1
ATOM 3336 C C . PRO A 1 423 ? 6.932 -2.522 5.793 1.00 77.38 423 PRO A C 1
ATOM 3338 O O . PRO A 1 423 ? 7.092 -2.695 4.583 1.00 77.38 423 PRO A O 1
ATOM 3341 N N . PRO A 1 424 ? 7.741 -1.719 6.507 1.00 81.69 424 PRO A N 1
ATOM 3342 C CA . PRO A 1 424 ? 8.838 -0.983 5.894 1.00 81.69 424 PRO A CA 1
ATOM 3343 C C . PRO A 1 424 ? 9.971 -1.928 5.474 1.00 81.69 424 PRO A C 1
ATOM 3345 O O . PRO A 1 424 ? 10.457 -2.747 6.258 1.00 81.69 424 PRO A O 1
ATOM 3348 N N . VAL A 1 425 ? 10.425 -1.781 4.234 1.00 74.75 425 VAL A N 1
ATOM 3349 C CA . VAL A 1 425 ? 11.634 -2.400 3.693 1.00 74.75 425 VAL A CA 1
ATOM 3350 C C . VAL A 1 425 ? 12.778 -1.402 3.812 1.00 74.75 425 VAL A C 1
ATOM 3352 O O . VAL A 1 425 ? 12.672 -0.267 3.346 1.00 74.75 425 VAL A O 1
ATOM 3355 N N . PHE A 1 426 ? 13.871 -1.839 4.434 1.00 71.19 426 PHE A N 1
ATOM 3356 C CA . PHE A 1 426 ? 15.070 -1.033 4.619 1.00 71.19 426 PHE A CA 1
ATOM 3357 C C . PHE A 1 426 ? 16.074 -1.261 3.485 1.00 71.19 426 PHE A C 1
ATOM 3359 O O . PHE A 1 426 ? 16.417 -2.399 3.156 1.00 71.19 426 PHE A O 1
ATOM 3366 N N . PHE A 1 427 ? 16.600 -0.168 2.943 1.00 62.56 427 PHE A N 1
ATOM 3367 C CA . PHE A 1 427 ? 17.685 -0.147 1.975 1.00 62.56 427 PHE A CA 1
ATOM 3368 C C . PHE A 1 427 ? 18.886 0.569 2.586 1.00 62.56 427 PHE A C 1
ATOM 3370 O O . PHE A 1 427 ? 18.791 1.710 3.040 1.00 62.56 427 PHE A O 1
ATOM 3377 N N . ARG A 1 428 ? 20.038 -0.108 2.580 1.00 47.75 428 ARG A N 1
ATOM 3378 C CA . ARG A 1 428 ? 21.307 0.488 2.993 1.00 47.75 428 ARG A CA 1
ATOM 3379 C C . ARG A 1 428 ? 21.947 1.147 1.779 1.00 47.75 428 ARG A C 1
ATOM 3381 O O . ARG A 1 428 ? 22.558 0.472 0.955 1.00 47.75 428 ARG A O 1
ATOM 3388 N N . THR A 1 429 ? 21.789 2.453 1.652 1.00 46.75 429 THR A N 1
ATOM 3389 C CA . THR A 1 429 ? 22.468 3.242 0.624 1.00 46.75 429 THR A CA 1
ATOM 3390 C C . THR A 1 429 ? 23.917 3.474 1.053 1.00 46.75 429 THR A C 1
ATOM 3392 O O . THR A 1 429 ? 24.216 4.392 1.803 1.00 46.75 429 THR A O 1
ATOM 3395 N N . SER A 1 430 ? 24.844 2.621 0.606 1.00 34.72 430 SER A N 1
ATOM 3396 C CA . SER A 1 430 ? 26.281 2.923 0.640 1.00 34.72 430 SER A CA 1
ATOM 3397 C C . SER A 1 430 ? 26.622 3.771 -0.583 1.00 34.72 430 SER A C 1
ATOM 3399 O O . SER A 1 430 ? 27.087 3.244 -1.592 1.00 34.72 430 SER A O 1
ATOM 3401 N N . VAL A 1 431 ? 26.300 5.060 -0.558 1.00 37.59 431 VAL A N 1
ATOM 3402 C CA . VAL A 1 431 ? 26.560 5.930 -1.709 1.00 37.59 431 VAL A CA 1
ATOM 3403 C C . VAL A 1 431 ? 27.183 7.217 -1.191 1.00 37.59 431 VAL A C 1
ATOM 3405 O O . VAL A 1 431 ? 26.532 7.972 -0.475 1.00 37.59 431 VAL A O 1
ATOM 3408 N N . SER A 1 432 ? 28.464 7.425 -1.506 1.00 37.50 432 SER A N 1
ATOM 3409 C CA . SER A 1 432 ? 29.162 8.688 -1.260 1.00 37.50 432 SER A CA 1
ATOM 3410 C C . SER A 1 432 ? 28.472 9.832 -2.011 1.00 37.50 432 SER A C 1
ATOM 3412 O O . SER A 1 432 ? 27.832 9.609 -3.042 1.00 37.50 432 SER A O 1
ATOM 3414 N N . GLU A 1 433 ? 28.624 11.062 -1.515 1.00 36.66 433 GLU A N 1
ATOM 3415 C CA . GLU A 1 433 ? 28.103 12.300 -2.122 1.00 36.66 433 GLU A CA 1
ATOM 3416 C C . GLU A 1 433 ? 28.353 12.353 -3.649 1.00 36.66 433 GLU A C 1
ATOM 3418 O O . GLU A 1 433 ? 27.478 12.711 -4.433 1.00 36.66 433 GLU A O 1
ATOM 3423 N N . GLU A 1 434 ? 29.526 11.886 -4.084 1.00 32.75 434 GLU A N 1
ATOM 3424 C CA . GLU A 1 434 ? 29.977 11.840 -5.482 1.00 32.75 434 GLU A CA 1
ATOM 3425 C C . GLU A 1 434 ? 29.152 10.879 -6.355 1.00 32.75 434 GLU A C 1
ATOM 3427 O O . GLU A 1 434 ? 28.865 11.176 -7.515 1.00 32.75 434 GLU A O 1
ATOM 3432 N N . ALA A 1 435 ? 28.705 9.751 -5.800 1.00 34.19 435 ALA A N 1
ATOM 3433 C CA . ALA A 1 435 ? 27.868 8.792 -6.513 1.00 34.19 435 ALA A CA 1
ATOM 3434 C C . ALA A 1 435 ? 26.380 9.203 -6.529 1.00 34.19 435 ALA A C 1
ATOM 3436 O O . ALA A 1 435 ? 25.676 8.853 -7.477 1.00 34.19 435 ALA A O 1
ATOM 3437 N N . ARG A 1 436 ? 25.913 10.031 -5.574 1.00 39.16 436 ARG A N 1
ATOM 3438 C CA . ARG A 1 436 ? 24.615 10.733 -5.696 1.00 39.16 436 ARG A CA 1
ATOM 3439 C C . ARG A 1 436 ? 24.651 11.739 -6.842 1.00 39.16 436 ARG A C 1
ATOM 3441 O O . ARG A 1 436 ? 23.716 11.769 -7.636 1.00 39.16 436 ARG A O 1
ATOM 3448 N N . VAL A 1 437 ? 25.732 12.510 -6.984 1.00 35.41 437 VAL A N 1
ATOM 3449 C CA . VAL A 1 437 ? 25.907 13.449 -8.109 1.00 35.41 437 VAL A CA 1
ATOM 3450 C C . VAL A 1 437 ? 25.966 12.701 -9.448 1.00 35.41 437 VAL A C 1
ATOM 3452 O O . VAL A 1 437 ? 25.298 13.110 -10.396 1.00 35.41 437 VAL A O 1
ATOM 3455 N N . ALA A 1 438 ? 26.658 11.558 -9.511 1.00 31.11 438 ALA A N 1
ATOM 3456 C CA . ALA A 1 438 ? 26.715 10.718 -10.710 1.00 31.11 438 ALA A CA 1
ATOM 3457 C C . ALA A 1 438 ? 25.357 10.079 -11.073 1.00 31.11 438 ALA A C 1
ATOM 3459 O O . ALA A 1 438 ? 24.963 10.122 -12.235 1.00 31.11 438 ALA A O 1
ATOM 3460 N N . GLN A 1 439 ? 24.588 9.569 -10.099 1.00 31.80 439 GLN A N 1
ATOM 3461 C CA . GLN A 1 439 ? 23.216 9.086 -10.337 1.00 31.80 439 GLN A CA 1
ATOM 3462 C C . GLN A 1 439 ? 22.262 10.211 -10.751 1.00 31.80 439 GLN A C 1
ATOM 3464 O O . GLN A 1 439 ? 21.352 9.984 -11.544 1.00 31.80 439 GLN A O 1
ATOM 3469 N N . THR A 1 440 ? 22.475 11.432 -10.256 1.00 34.12 440 THR A N 1
ATOM 3470 C CA . THR A 1 440 ? 21.697 12.613 -10.663 1.00 34.12 440 THR A CA 1
ATOM 3471 C C . THR A 1 440 ? 22.044 13.029 -12.101 1.00 34.12 440 THR A C 1
ATOM 3473 O O . THR A 1 440 ? 21.159 13.429 -12.854 1.00 34.12 440 THR A O 1
ATOM 3476 N N . GLN A 1 441 ? 23.302 12.861 -12.528 1.00 30.94 441 GLN A N 1
ATOM 3477 C CA . GLN A 1 441 ? 23.729 13.054 -13.921 1.00 30.94 441 GLN A CA 1
ATOM 3478 C C . GLN A 1 441 ? 23.227 11.942 -14.858 1.00 30.94 441 GLN A C 1
ATOM 3480 O O . GLN A 1 441 ? 22.794 12.247 -15.966 1.00 30.94 441 GLN A O 1
ATOM 3485 N N . GLU A 1 442 ? 23.196 10.677 -14.423 1.00 28.33 442 GLU A N 1
ATOM 3486 C CA . GLU A 1 442 ? 22.569 9.573 -15.171 1.00 28.33 442 GLU A CA 1
ATOM 3487 C C . GLU A 1 442 ? 21.040 9.718 -15.253 1.00 28.33 442 GLU A C 1
ATOM 3489 O O . GLU A 1 442 ? 20.453 9.459 -16.302 1.00 28.33 442 GLU A O 1
ATOM 3494 N N . ALA A 1 443 ? 20.382 10.210 -14.197 1.00 30.72 443 ALA A N 1
ATOM 3495 C CA . ALA A 1 443 ? 18.973 10.603 -14.239 1.00 30.72 443 ALA A CA 1
ATOM 3496 C C . ALA A 1 443 ? 18.751 11.787 -15.198 1.00 30.72 443 ALA A C 1
ATOM 3498 O O . ALA A 1 443 ? 17.766 11.797 -15.934 1.00 30.72 443 ALA A O 1
ATOM 3499 N N . GLY A 1 444 ? 19.700 12.730 -15.261 1.00 27.91 444 GLY A N 1
ATOM 3500 C CA . GLY A 1 444 ? 19.784 13.783 -16.280 1.00 27.91 444 GLY A CA 1
ATOM 3501 C C . GLY A 1 444 ? 19.957 13.245 -17.711 1.00 27.91 444 GLY A C 1
ATOM 3502 O O . GLY A 1 444 ? 19.394 13.792 -18.656 1.00 27.91 444 GLY A O 1
ATOM 3503 N N . ALA A 1 445 ? 20.666 12.127 -17.884 1.00 29.94 445 ALA A N 1
ATOM 3504 C CA . ALA A 1 445 ? 20.811 11.444 -19.170 1.00 29.94 445 ALA A CA 1
ATOM 3505 C C . ALA A 1 445 ? 19.552 10.640 -19.559 1.00 29.94 445 ALA A C 1
ATOM 3507 O O . ALA A 1 445 ? 19.167 10.628 -20.728 1.00 29.94 445 ALA A O 1
ATOM 3508 N N . LEU A 1 446 ? 18.843 10.044 -18.592 1.00 31.06 446 LEU A N 1
ATOM 3509 C CA . LEU A 1 446 ? 17.498 9.478 -18.785 1.00 31.06 446 LEU A CA 1
ATOM 3510 C C . LEU A 1 446 ? 16.454 10.573 -19.092 1.00 31.06 446 LEU A C 1
ATOM 3512 O O . LEU A 1 446 ? 15.519 10.338 -19.855 1.00 31.06 446 LEU A O 1
ATOM 3516 N N . LEU A 1 447 ? 16.652 11.795 -18.588 1.00 33.91 447 LEU A N 1
ATOM 3517 C CA . LEU A 1 447 ? 15.883 12.995 -18.945 1.00 33.91 447 LEU A CA 1
ATOM 3518 C C . LEU A 1 447 ? 16.039 13.371 -20.432 1.00 33.91 447 LEU A C 1
ATOM 3520 O O . LEU A 1 447 ? 15.061 13.792 -21.046 1.00 33.91 447 LEU A O 1
ATOM 3524 N N . ASN A 1 448 ? 17.187 13.101 -21.066 1.00 30.14 448 ASN A N 1
ATOM 3525 C CA . ASN A 1 448 ? 17.327 13.243 -22.526 1.00 30.14 448 ASN A CA 1
ATOM 3526 C C . ASN A 1 448 ? 16.517 12.201 -23.315 1.00 30.14 448 ASN A C 1
ATOM 3528 O O . ASN A 1 448 ? 16.062 12.497 -24.417 1.00 30.14 448 ASN A O 1
ATOM 3532 N N . ILE A 1 449 ? 16.257 11.020 -22.747 1.00 33.94 449 ILE A N 1
ATOM 3533 C CA . ILE A 1 449 ? 15.308 10.051 -23.324 1.00 33.94 449 ILE A CA 1
ATOM 3534 C C . ILE A 1 449 ? 13.863 10.520 -23.078 1.00 33.94 449 ILE A C 1
ATOM 3536 O O . ILE A 1 449 ? 12.996 10.329 -23.931 1.00 33.94 449 ILE A O 1
ATOM 3540 N N . SER A 1 450 ? 13.602 11.222 -21.968 1.00 35.88 450 SER A N 1
ATOM 3541 C CA . SER A 1 450 ? 12.296 11.841 -21.701 1.00 35.88 450 SER A CA 1
ATOM 3542 C C . SER A 1 450 ? 11.973 13.026 -22.623 1.00 35.88 450 SER A C 1
ATOM 3544 O O . SER A 1 450 ? 10.805 13.223 -22.946 1.00 35.88 450 SER A O 1
ATOM 3546 N N . ASN A 1 451 ? 12.978 13.738 -23.150 1.00 32.16 451 ASN A N 1
ATOM 3547 C CA . ASN A 1 451 ? 12.771 14.750 -24.194 1.00 32.16 451 ASN A CA 1
ATOM 3548 C C . ASN A 1 451 ? 12.195 14.139 -25.483 1.00 32.16 451 ASN A C 1
ATOM 3550 O O . ASN A 1 451 ? 11.370 14.763 -26.145 1.00 32.16 451 ASN A O 1
ATOM 3554 N N . HIS A 1 452 ? 12.516 12.876 -25.781 1.00 32.19 452 HIS A N 1
ATOM 3555 C CA . HIS A 1 452 ? 11.906 12.154 -26.899 1.00 32.19 452 HIS A CA 1
ATOM 3556 C C . HIS A 1 452 ? 10.449 11.734 -26.604 1.00 32.19 452 HIS A C 1
ATOM 3558 O O . HIS A 1 452 ? 9.630 11.636 -27.512 1.00 32.19 452 HIS A O 1
ATOM 3564 N N . LEU A 1 453 ? 10.077 11.551 -25.329 1.00 35.81 453 LEU A N 1
ATOM 3565 C CA . LEU A 1 453 ? 8.682 11.332 -24.910 1.00 35.81 453 LEU A CA 1
ATOM 3566 C C . LEU A 1 453 ? 7.862 12.637 -24.896 1.00 35.81 453 LEU A C 1
ATOM 3568 O O . LEU A 1 453 ? 6.656 12.599 -25.144 1.00 35.81 453 LEU A O 1
ATOM 3572 N N . ILE A 1 454 ? 8.504 13.791 -24.682 1.00 38.53 454 ILE A N 1
ATOM 3573 C CA . ILE A 1 454 ? 7.890 15.121 -24.844 1.00 38.53 454 ILE A CA 1
ATOM 3574 C C . ILE A 1 454 ? 7.540 15.382 -26.326 1.00 38.53 454 ILE A C 1
ATOM 3576 O O . ILE A 1 454 ? 6.480 15.946 -26.605 1.00 38.53 454 ILE A O 1
ATOM 3580 N N . GLU A 1 455 ? 8.329 14.886 -27.288 1.00 33.66 455 GLU A N 1
ATOM 3581 C CA . GLU A 1 455 ? 7.982 14.920 -28.727 1.00 33.66 455 GLU A CA 1
ATOM 3582 C C . GLU A 1 455 ? 6.767 14.040 -29.087 1.00 33.66 455 GLU A C 1
ATOM 3584 O O . GLU A 1 455 ? 5.965 14.395 -29.957 1.00 33.66 455 GLU A O 1
ATOM 3589 N N . VAL A 1 456 ? 6.571 12.916 -28.386 1.00 36.47 456 VAL A N 1
ATOM 3590 C CA . VAL A 1 456 ? 5.408 12.029 -28.594 1.00 36.47 456 VAL A CA 1
ATOM 3591 C C . VAL A 1 456 ? 4.143 12.581 -27.914 1.00 36.47 456 VAL A C 1
ATOM 3593 O O . VAL A 1 456 ? 3.042 12.444 -28.444 1.00 36.47 456 VAL A O 1
ATOM 3596 N N . GLY A 1 457 ? 4.276 13.272 -26.776 1.00 33.50 457 GLY A N 1
ATOM 3597 C CA . GLY A 1 457 ? 3.158 13.958 -26.110 1.00 33.50 457 GLY A CA 1
ATOM 3598 C C . GLY A 1 457 ? 2.681 15.222 -26.839 1.00 33.50 457 GLY A C 1
ATOM 3599 O O . GLY A 1 457 ? 1.489 15.527 -26.847 1.00 33.50 457 GLY A O 1
ATOM 3600 N N . THR A 1 458 ? 3.585 15.935 -27.516 1.00 34.97 458 THR A N 1
ATOM 3601 C CA . THR A 1 458 ? 3.265 17.149 -28.295 1.00 34.97 458 THR A CA 1
ATOM 3602 C C . THR A 1 458 ? 2.598 16.855 -29.642 1.00 34.97 458 THR A C 1
ATOM 3604 O O . THR A 1 458 ? 1.981 17.745 -30.232 1.00 34.97 458 THR A O 1
ATOM 3607 N N . THR A 1 459 ? 2.606 15.606 -30.122 1.00 30.48 459 THR A N 1
ATOM 3608 C CA . THR A 1 459 ? 1.934 15.246 -31.384 1.00 30.48 459 THR A CA 1
ATOM 3609 C C . THR A 1 459 ? 0.400 15.198 -31.281 1.00 30.48 459 THR A C 1
ATOM 3611 O O . THR A 1 459 ? -0.270 15.144 -32.312 1.00 30.48 459 THR A O 1
ATOM 3614 N N . LEU A 1 460 ? -0.173 15.301 -30.073 1.00 33.66 460 LEU A N 1
ATOM 3615 C CA . LEU A 1 460 ? -1.625 15.370 -29.829 1.00 33.66 460 LEU A CA 1
ATOM 3616 C C . LEU A 1 460 ? -2.160 16.780 -29.511 1.00 33.66 460 LEU A C 1
ATOM 3618 O O . LEU A 1 460 ? -3.344 16.929 -29.217 1.00 33.66 460 LEU A O 1
ATOM 3622 N N . GLY A 1 461 ? -1.342 17.828 -29.645 1.00 29.09 461 GLY A N 1
ATOM 3623 C CA . GLY A 1 461 ? -1.783 19.213 -29.459 1.00 29.09 461 GLY A CA 1
ATOM 3624 C C . GLY A 1 461 ? -1.016 20.193 -30.340 1.00 29.09 461 GLY A C 1
ATOM 3625 O O . GLY A 1 461 ? -0.094 20.850 -29.874 1.00 29.09 461 GLY A O 1
ATOM 3626 N N . LYS A 1 462 ? -1.391 20.322 -31.619 1.00 27.52 462 LYS A N 1
ATOM 3627 C CA . LYS A 1 462 ? -0.906 21.421 -32.471 1.00 27.52 462 LYS A CA 1
ATOM 3628 C C . LYS A 1 462 ? -1.887 22.593 -32.462 1.00 27.52 462 LYS A C 1
ATOM 3630 O O . LYS A 1 462 ? -2.957 22.463 -33.046 1.00 27.52 462 LYS A O 1
ATOM 3635 N N . SER A 1 463 ? -1.453 23.741 -31.935 1.00 25.58 463 SER A N 1
ATOM 3636 C CA . SER A 1 463 ? -1.407 25.028 -32.663 1.00 25.58 463 SER A CA 1
ATOM 3637 C C . SER A 1 463 ? -0.813 26.155 -31.798 1.00 25.58 463 SER A C 1
ATOM 3639 O O . SER A 1 463 ? -1.247 26.290 -30.658 1.00 25.58 463 SER A O 1
ATOM 3641 N N . THR A 1 464 ? 0.073 26.965 -32.416 1.00 26.62 464 THR A N 1
ATOM 3642 C CA . THR A 1 464 ? 0.513 28.359 -32.086 1.00 26.62 464 THR A CA 1
ATOM 3643 C C . THR A 1 464 ? 1.230 28.558 -30.740 1.00 26.62 464 THR A C 1
ATOM 3645 O O . THR A 1 464 ? 0.669 28.202 -29.717 1.00 26.62 464 THR A O 1
ATOM 3648 N N . ASP A 1 465 ? 2.445 29.092 -30.577 1.00 27.39 465 ASP A N 1
ATOM 3649 C CA . ASP A 1 465 ? 3.405 29.918 -31.340 1.00 27.39 465 ASP A CA 1
ATOM 3650 C C . ASP A 1 465 ? 4.826 29.508 -30.842 1.00 27.39 465 ASP A C 1
ATOM 3652 O O . ASP A 1 465 ? 4.951 28.972 -29.747 1.00 27.39 465 ASP A O 1
ATOM 3656 N N . GLY A 1 466 ? 5.944 29.558 -31.573 1.00 26.89 466 GLY A N 1
ATOM 3657 C CA . GLY A 1 466 ? 6.552 30.729 -32.203 1.00 26.89 466 GLY A CA 1
ATOM 3658 C C . GLY A 1 466 ? 7.492 31.465 -31.225 1.00 26.89 466 GLY A C 1
ATOM 3659 O O . GLY A 1 466 ? 7.034 32.360 -30.530 1.00 26.89 466 GLY A O 1
ATOM 3660 N N . ASN A 1 467 ? 8.795 31.130 -31.253 1.00 26.81 467 ASN A N 1
ATOM 3661 C CA . ASN A 1 467 ? 9.958 31.785 -30.605 1.00 26.81 467 ASN A CA 1
ATOM 3662 C C . ASN A 1 467 ? 10.274 31.491 -29.121 1.00 26.81 467 ASN A C 1
ATOM 3664 O O . ASN A 1 467 ? 9.705 32.116 -28.235 1.00 26.81 467 ASN A O 1
ATOM 3668 N N . SER A 1 468 ? 11.333 30.700 -28.885 1.00 25.27 468 SER A N 1
ATOM 3669 C CA . SER A 1 468 ? 12.440 31.053 -27.967 1.00 25.27 468 SER A CA 1
ATOM 3670 C C . SER A 1 468 ? 13.585 30.021 -28.055 1.00 25.27 468 SER A C 1
ATOM 3672 O O . SER A 1 468 ? 13.751 29.178 -27.177 1.00 25.27 468 SER A O 1
ATOM 3674 N N . GLU A 1 469 ? 14.376 30.075 -29.130 1.00 24.92 469 GLU A N 1
ATOM 3675 C CA . GLU A 1 469 ? 15.765 29.593 -29.121 1.00 24.92 469 GLU A CA 1
ATOM 3676 C C . GLU A 1 469 ? 16.654 30.784 -28.759 1.00 24.92 469 GLU A C 1
ATOM 3678 O O . GLU A 1 469 ? 16.879 31.646 -29.604 1.00 24.92 469 GLU A O 1
ATOM 3683 N N . GLN A 1 470 ? 17.092 30.861 -27.502 1.00 24.94 470 GLN A N 1
ATOM 3684 C CA . GLN A 1 470 ? 18.301 31.548 -27.026 1.00 24.94 470 GLN A CA 1
ATOM 3685 C C . GLN A 1 470 ? 18.268 31.518 -25.497 1.00 24.94 470 GLN A C 1
ATOM 3687 O O . GLN A 1 470 ? 17.495 32.249 -24.898 1.00 24.94 470 GLN A O 1
ATOM 3692 N N . ASP A 1 471 ? 19.022 30.590 -24.907 1.00 24.34 471 ASP A N 1
ATOM 3693 C CA . ASP A 1 471 ? 19.730 30.743 -23.624 1.00 24.34 471 ASP A CA 1
ATOM 3694 C C . ASP A 1 471 ? 20.419 29.409 -23.302 1.00 24.34 471 ASP A C 1
ATOM 3696 O O . ASP A 1 471 ? 20.035 28.636 -22.426 1.00 24.34 471 ASP A O 1
ATOM 3700 N N . SER A 1 472 ? 21.453 29.111 -24.090 1.00 26.05 472 SER A N 1
ATOM 3701 C CA . SER A 1 472 ? 22.447 28.084 -23.792 1.00 26.05 472 SER A CA 1
ATOM 3702 C C . SER A 1 472 ? 23.791 28.771 -23.564 1.00 26.05 472 SER A C 1
ATOM 3704 O O . SER A 1 472 ? 24.666 28.739 -24.427 1.00 26.05 472 SER A O 1
ATOM 3706 N N . GLU A 1 473 ? 23.956 29.405 -22.407 1.00 23.12 473 GLU A N 1
ATOM 3707 C CA . GLU A 1 473 ? 25.274 29.754 -21.879 1.00 23.12 473 GLU A CA 1
ATOM 3708 C C . GLU A 1 473 ? 25.422 29.171 -20.473 1.00 23.12 473 GLU A C 1
ATOM 3710 O O . GLU A 1 473 ? 24.564 29.330 -19.605 1.00 23.12 473 GLU A O 1
ATOM 3715 N N . GLY A 1 474 ? 26.507 28.417 -20.282 1.00 28.95 474 GLY A N 1
ATOM 3716 C CA . GLY A 1 474 ? 26.833 27.745 -19.033 1.00 28.95 474 GLY A CA 1
ATOM 3717 C C . GLY A 1 474 ? 27.000 28.738 -17.886 1.00 28.95 474 GLY A C 1
ATOM 3718 O O . GLY A 1 474 ? 27.931 29.539 -17.883 1.00 28.95 474 GLY A O 1
ATOM 3719 N N . GLY A 1 475 ? 26.114 28.647 -16.896 1.00 22.31 475 GLY A N 1
ATOM 3720 C CA . GLY A 1 475 ? 26.180 29.387 -15.640 1.00 22.31 475 GLY A CA 1
ATOM 3721 C C . GLY A 1 475 ? 26.399 28.442 -14.461 1.00 22.31 475 GLY A C 1
ATOM 3722 O O . GLY A 1 475 ? 25.727 27.421 -14.337 1.00 22.31 475 GLY A O 1
ATOM 3723 N N . GLU A 1 476 ? 27.364 28.792 -13.617 1.00 23.48 476 GLU A N 1
ATOM 3724 C CA . GLU A 1 476 ? 27.821 28.091 -12.415 1.00 23.48 476 GLU A CA 1
ATOM 3725 C C . GLU A 1 476 ? 26.697 27.463 -11.566 1.00 23.48 476 GLU A C 1
ATOM 3727 O O . GLU A 1 476 ? 25.821 28.136 -11.019 1.00 23.48 476 GLU A O 1
ATOM 3732 N N . ILE A 1 477 ? 26.780 26.144 -11.385 1.00 28.70 477 ILE A N 1
ATOM 3733 C CA . ILE A 1 477 ? 25.977 25.379 -10.431 1.00 28.70 477 ILE A CA 1
ATOM 3734 C C . ILE A 1 477 ? 26.542 25.644 -9.027 1.00 28.70 477 ILE A C 1
ATOM 3736 O O . ILE A 1 477 ? 27.648 25.207 -8.720 1.00 28.70 477 ILE A O 1
ATOM 3740 N N . GLY A 1 478 ? 25.779 26.319 -8.158 1.00 27.45 478 GLY A N 1
ATOM 3741 C CA . GLY A 1 478 ? 25.999 26.234 -6.706 1.00 27.45 478 GLY A CA 1
ATOM 3742 C C . GLY A 1 478 ? 26.188 27.533 -5.916 1.00 27.45 478 GLY A C 1
ATOM 3743 O O . GLY A 1 478 ? 27.094 27.609 -5.089 1.00 27.45 478 GLY A O 1
ATOM 3744 N N . ARG A 1 479 ? 25.295 28.523 -6.038 1.00 24.78 479 ARG A N 1
ATOM 3745 C CA . ARG A 1 479 ? 25.076 29.486 -4.939 1.00 24.78 479 ARG A CA 1
ATOM 3746 C C . ARG A 1 479 ? 23.636 29.416 -4.445 1.00 24.78 479 ARG A C 1
ATOM 3748 O O . ARG A 1 479 ? 22.719 29.857 -5.132 1.00 24.78 479 ARG A O 1
ATOM 3755 N N . ARG A 1 480 ? 23.449 28.893 -3.223 1.00 36.50 480 ARG A N 1
ATOM 3756 C CA . ARG A 1 480 ? 22.274 29.202 -2.394 1.00 36.50 480 ARG A CA 1
ATOM 3757 C C . ARG A 1 480 ? 22.190 30.727 -2.305 1.00 36.50 480 ARG A C 1
ATOM 3759 O O . ARG A 1 480 ? 23.127 31.357 -1.823 1.00 36.50 480 ARG A O 1
ATOM 3766 N N . GLN A 1 481 ? 21.110 31.327 -2.799 1.00 35.25 481 GLN A N 1
ATOM 3767 C CA . GLN A 1 481 ? 20.805 32.710 -2.446 1.00 35.25 481 GLN A CA 1
ATOM 3768 C C . GLN A 1 481 ? 20.425 32.719 -0.964 1.00 35.25 481 GLN A C 1
ATOM 3770 O O . GLN A 1 481 ? 19.303 32.368 -0.603 1.00 35.25 481 GLN A O 1
ATOM 3775 N N . ASP A 1 482 ? 21.377 33.080 -0.107 1.00 35.59 482 ASP A N 1
ATOM 3776 C CA . ASP A 1 482 ? 21.111 33.383 1.295 1.00 35.59 482 ASP A CA 1
ATOM 3777 C C . ASP A 1 482 ? 20.185 34.602 1.356 1.00 35.59 482 ASP A C 1
ATOM 3779 O O . ASP A 1 482 ? 20.598 35.752 1.185 1.00 35.59 482 ASP A O 1
ATOM 3783 N N . ILE A 1 483 ? 18.896 34.354 1.585 1.00 43.91 483 ILE A N 1
ATOM 3784 C CA . ILE A 1 483 ? 17.941 35.405 1.919 1.00 43.91 483 ILE A CA 1
ATOM 3785 C C . ILE A 1 483 ? 18.364 35.944 3.291 1.00 43.91 483 ILE A C 1
ATOM 3787 O O . ILE A 1 483 ? 18.212 35.272 4.310 1.00 43.91 483 ILE A O 1
ATOM 3791 N N . GLY A 1 484 ? 18.920 37.158 3.335 1.00 39.34 484 GLY A N 1
ATOM 3792 C CA . GLY A 1 484 ? 19.308 37.798 4.594 1.00 39.34 484 GLY A CA 1
ATOM 3793 C C . GLY A 1 484 ? 18.147 37.834 5.601 1.00 39.34 484 GLY A C 1
ATOM 3794 O O . GLY A 1 484 ? 16.990 38.028 5.220 1.00 39.34 484 GLY A O 1
ATOM 3795 N N . LYS A 1 485 ? 18.450 37.689 6.903 1.00 44.78 485 LYS A N 1
ATOM 3796 C CA . LYS A 1 485 ? 17.458 37.571 7.999 1.00 44.78 485 LYS A CA 1
ATOM 3797 C C . LYS A 1 485 ? 16.323 38.614 7.949 1.00 44.78 485 LYS A C 1
ATOM 3799 O O . LYS A 1 485 ? 15.195 38.292 8.303 1.00 44.78 485 LYS A O 1
ATOM 3804 N N . GLY A 1 486 ? 16.586 39.844 7.493 1.00 40.19 486 GLY A N 1
ATOM 3805 C CA . GLY A 1 486 ? 15.566 40.898 7.352 1.00 40.19 486 GLY A CA 1
ATOM 3806 C C . GLY A 1 486 ? 14.586 40.698 6.183 1.00 40.19 486 GLY A C 1
ATOM 3807 O O . GLY A 1 486 ? 13.395 40.990 6.316 1.00 40.19 486 GLY A O 1
ATOM 3808 N N . GLY A 1 487 ? 15.054 40.142 5.061 1.00 49.72 487 GLY A N 1
ATOM 3809 C CA . GLY A 1 487 ? 14.203 39.781 3.922 1.00 49.72 487 GLY A CA 1
ATOM 3810 C C . GLY A 1 487 ? 13.297 38.596 4.247 1.00 49.72 487 GLY A C 1
ATOM 3811 O O . GLY A 1 487 ? 12.122 38.609 3.894 1.00 49.72 487 GLY A O 1
ATOM 3812 N N . PHE A 1 488 ? 13.810 37.631 5.016 1.00 51.03 488 PHE A N 1
ATOM 3813 C CA . PHE A 1 488 ? 13.070 36.448 5.456 1.00 51.03 488 PHE A CA 1
ATOM 3814 C C . PHE A 1 488 ? 11.838 36.785 6.314 1.00 51.03 488 PHE A C 1
ATOM 3816 O O . PHE A 1 488 ? 10.755 36.263 6.067 1.00 51.03 488 PHE A O 1
ATOM 3823 N N . TRP A 1 489 ? 11.950 37.695 7.288 1.00 55.00 489 TRP A N 1
ATOM 3824 C CA . TRP A 1 489 ? 10.802 38.073 8.131 1.00 55.00 489 TRP A CA 1
ATOM 3825 C C . TRP A 1 489 ? 9.755 38.899 7.390 1.00 55.00 489 TRP A C 1
ATOM 3827 O O . TRP A 1 489 ? 8.558 38.676 7.563 1.00 55.00 489 TRP A O 1
ATOM 3837 N N . THR A 1 490 ? 10.198 39.812 6.527 1.00 55.41 490 THR A N 1
ATOM 3838 C CA . THR A 1 490 ? 9.295 40.575 5.653 1.00 55.41 490 THR A CA 1
ATOM 3839 C C . THR A 1 490 ? 8.513 39.627 4.734 1.00 55.41 490 THR A C 1
ATOM 3841 O O . THR A 1 490 ? 7.310 39.790 4.545 1.00 55.41 490 THR A O 1
ATOM 3844 N N . TYR A 1 491 ? 9.181 38.580 4.246 1.00 57.78 491 TYR A N 1
ATOM 3845 C CA . TYR A 1 491 ? 8.606 37.491 3.462 1.00 57.78 491 TYR A CA 1
ATOM 3846 C C . TYR A 1 491 ? 7.573 36.655 4.245 1.00 57.78 491 TYR A C 1
ATOM 3848 O O . TYR A 1 491 ? 6.445 36.499 3.778 1.00 57.78 491 TYR A O 1
ATOM 3856 N N . VAL A 1 492 ? 7.900 36.185 5.457 1.00 57.94 492 VAL A N 1
ATOM 3857 C CA . VAL A 1 492 ? 6.965 35.418 6.308 1.00 57.94 492 VAL A CA 1
ATOM 3858 C C . VAL A 1 492 ? 5.708 36.237 6.614 1.00 57.94 492 VAL A C 1
ATOM 3860 O O . VAL A 1 492 ? 4.592 35.731 6.507 1.00 57.94 492 VAL A O 1
ATOM 3863 N N . LEU A 1 493 ? 5.872 37.522 6.942 1.00 60.53 493 LEU A N 1
ATOM 3864 C CA . LEU A 1 493 ? 4.753 38.415 7.244 1.00 60.53 493 LEU A CA 1
ATOM 3865 C C . LEU A 1 493 ? 3.871 38.686 6.017 1.00 60.53 493 LEU A C 1
ATOM 3867 O O . LEU A 1 493 ? 2.647 38.674 6.141 1.00 60.53 493 LEU A O 1
ATOM 3871 N N . ALA A 1 494 ? 4.462 38.875 4.833 1.00 59.62 494 ALA A N 1
ATOM 3872 C CA . ALA A 1 494 ? 3.712 39.045 3.588 1.00 59.62 494 ALA A CA 1
ATOM 3873 C C . ALA A 1 494 ? 2.911 37.785 3.211 1.00 59.62 494 ALA A C 1
ATOM 3875 O O . ALA A 1 494 ? 1.769 37.904 2.766 1.00 59.62 494 ALA A O 1
ATOM 3876 N N . MET A 1 495 ? 3.462 36.585 3.434 1.00 58.44 495 MET A N 1
ATOM 3877 C CA . MET A 1 495 ? 2.743 35.324 3.203 1.00 58.44 495 MET A CA 1
ATOM 3878 C C . MET A 1 495 ? 1.562 35.146 4.152 1.00 58.44 495 MET A C 1
ATOM 3880 O O . MET A 1 495 ? 0.455 34.888 3.682 1.00 58.44 495 MET A O 1
ATOM 3884 N N . ILE A 1 496 ? 1.780 35.334 5.461 1.00 59.25 496 ILE A N 1
ATOM 3885 C CA . ILE A 1 496 ? 0.707 35.273 6.465 1.00 59.25 496 ILE A CA 1
ATOM 3886 C C . ILE A 1 496 ? -0.397 36.262 6.082 1.00 59.25 496 ILE A C 1
ATOM 3888 O O . ILE A 1 496 ? -1.575 35.913 6.109 1.00 59.25 496 ILE A O 1
ATOM 3892 N N . PHE A 1 497 ? -0.029 37.474 5.659 1.00 58.75 497 PHE A N 1
ATOM 3893 C CA . PHE A 1 497 ? -0.979 38.498 5.236 1.00 58.75 497 PHE A CA 1
ATOM 3894 C C . PHE A 1 497 ? -1.780 38.098 3.983 1.00 58.75 497 PHE A C 1
ATOM 3896 O O . PHE A 1 497 ? -3.009 38.153 4.018 1.00 58.75 497 PHE A O 1
ATOM 3903 N N . LEU A 1 498 ? -1.126 37.653 2.901 1.00 58.34 498 LEU A N 1
ATOM 3904 C CA . LEU A 1 498 ? -1.795 37.239 1.657 1.00 58.34 498 LEU A CA 1
ATOM 3905 C C . LEU A 1 498 ? -2.714 36.026 1.873 1.00 58.34 498 LEU A C 1
ATOM 3907 O O . LEU A 1 498 ? -3.871 36.046 1.454 1.00 58.34 498 LEU A O 1
ATOM 3911 N N . GLN A 1 499 ? -2.246 35.006 2.594 1.00 57.84 499 GLN A N 1
ATOM 3912 C CA . GLN A 1 499 ? -3.038 33.811 2.913 1.00 57.84 499 GLN A CA 1
ATOM 3913 C C . GLN A 1 499 ? -4.203 34.103 3.851 1.00 57.84 499 GLN A C 1
ATOM 3915 O O . GLN A 1 499 ? -5.249 33.468 3.749 1.00 57.84 499 GLN A O 1
ATOM 3920 N N . SER A 1 500 ? -4.057 35.086 4.737 1.00 54.56 500 SER A N 1
ATOM 3921 C CA . SER A 1 500 ? -5.141 35.523 5.615 1.00 54.56 500 SER A CA 1
ATOM 3922 C C . SER A 1 500 ? -6.202 36.341 4.876 1.00 54.56 500 SER A C 1
ATOM 3924 O O . SER A 1 500 ? -7.389 36.243 5.192 1.00 54.56 500 SER A O 1
ATOM 3926 N N . LEU A 1 501 ? -5.806 37.131 3.871 1.00 54.56 501 LEU A N 1
ATOM 3927 C CA . LEU A 1 501 ? -6.720 37.962 3.083 1.00 54.56 501 LEU A CA 1
ATOM 3928 C C . LEU A 1 501 ? -7.626 37.133 2.171 1.00 54.56 501 LEU A C 1
ATOM 3930 O O . LEU A 1 501 ? -8.809 37.435 2.032 1.00 54.56 501 LEU A O 1
ATOM 3934 N N . MET A 1 502 ? -7.085 36.093 1.538 1.00 55.69 502 MET A N 1
ATOM 3935 C CA . MET A 1 502 ? -7.733 35.440 0.395 1.00 55.69 502 MET A CA 1
ATOM 3936 C C . MET A 1 502 ? -8.997 34.642 0.758 1.00 55.69 502 MET A C 1
ATOM 3938 O O . MET A 1 502 ? -10.034 34.833 0.123 1.00 55.69 502 MET A O 1
ATOM 3942 N N . PRO A 1 503 ? -9.018 33.815 1.810 1.00 50.94 503 PRO A N 1
ATOM 3943 C CA . PRO A 1 503 ? -10.231 33.115 2.200 1.00 50.94 503 PRO A CA 1
ATOM 3944 C C . PRO A 1 503 ? -11.204 33.996 2.992 1.00 50.94 503 PRO A C 1
ATOM 3946 O O . PRO A 1 503 ? -12.380 33.657 3.107 1.00 50.94 503 PRO A O 1
ATOM 3949 N N . VAL A 1 504 ? -10.729 35.115 3.548 1.00 49.59 504 VAL A N 1
ATOM 3950 C CA . VAL A 1 504 ? -11.588 36.135 4.154 1.00 49.59 504 VAL A CA 1
ATOM 3951 C C . VAL A 1 504 ? -12.262 36.966 3.073 1.00 49.59 504 VAL A C 1
ATOM 3953 O O . VAL A 1 504 ? -13.438 37.263 3.222 1.00 49.59 504 VAL A O 1
ATOM 3956 N N . ALA A 1 505 ? -11.613 37.231 1.938 1.00 48.50 505 ALA A N 1
ATOM 3957 C CA . ALA A 1 505 ? -12.263 37.772 0.743 1.00 48.50 505 ALA A CA 1
ATOM 3958 C C . ALA A 1 505 ? -13.376 36.835 0.220 1.00 48.50 505 ALA A C 1
ATOM 3960 O O . 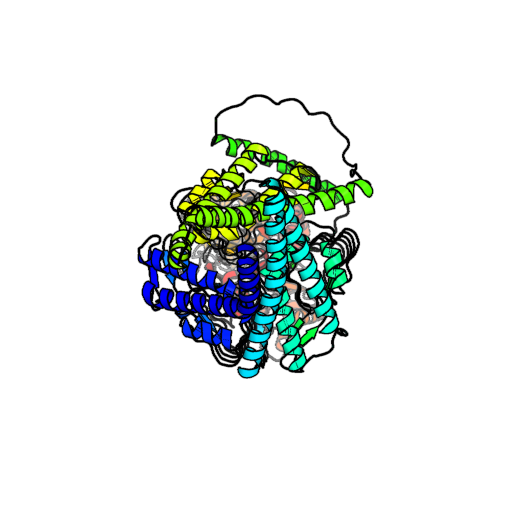ALA A 1 505 ? -14.428 37.295 -0.212 1.00 48.50 505 ALA A O 1
ATOM 3961 N N . LEU A 1 506 ? -13.204 35.514 0.350 1.00 50.06 506 LEU A N 1
ATOM 3962 C CA . LEU A 1 506 ? -14.209 34.516 -0.042 1.00 50.06 506 LEU A CA 1
ATOM 3963 C C . LEU A 1 506 ? -15.321 34.322 1.004 1.00 50.06 506 LEU A C 1
ATOM 3965 O O . LEU A 1 506 ? -16.498 34.339 0.659 1.00 50.06 506 LEU A O 1
ATOM 3969 N N . GLY A 1 507 ? -14.996 34.212 2.293 1.00 50.66 507 GLY A N 1
ATOM 3970 C CA . GLY A 1 507 ? -15.987 34.194 3.377 1.00 50.66 507 GLY A CA 1
ATOM 3971 C C . GLY A 1 507 ? -16.794 35.494 3.448 1.00 50.66 507 GLY A C 1
ATOM 3972 O O . GLY A 1 507 ? -18.006 35.466 3.650 1.00 50.66 507 GLY A O 1
ATO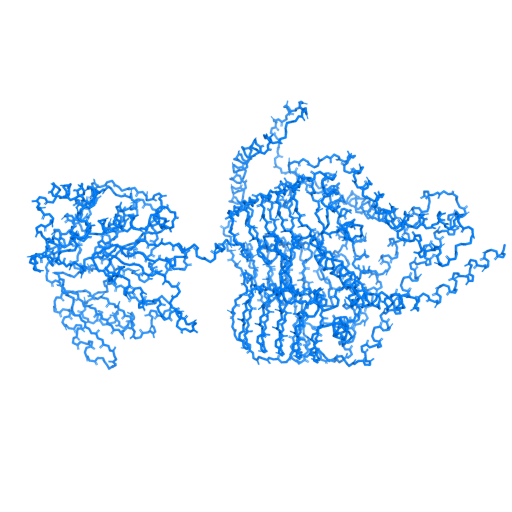M 3973 N N . SER A 1 508 ? -16.143 36.632 3.189 1.00 48.00 508 SER A N 1
ATOM 3974 C CA . SER A 1 508 ? -16.802 37.930 3.036 1.00 48.00 508 SER A CA 1
ATOM 3975 C C . SER A 1 508 ? -17.571 38.047 1.730 1.00 48.00 508 SER A C 1
ATOM 3977 O O . SER A 1 508 ? -18.502 38.829 1.713 1.00 48.00 508 SER A O 1
ATOM 3979 N N . SER A 1 509 ? -17.300 37.255 0.685 1.00 48.72 509 SER A N 1
ATOM 3980 C CA . SER A 1 509 ? -18.185 37.185 -0.487 1.00 48.72 509 SER A CA 1
ATOM 3981 C C . SER A 1 509 ? -19.515 36.489 -0.163 1.00 48.72 509 SER A C 1
ATOM 3983 O O . SER A 1 509 ? -20.568 37.030 -0.488 1.00 48.72 509 SER A O 1
ATOM 3985 N N . TYR A 1 510 ? -19.504 35.377 0.590 1.00 52.09 510 TYR A N 1
ATOM 3986 C CA . TYR A 1 510 ? -20.736 34.769 1.122 1.00 52.09 510 TYR A CA 1
ATOM 3987 C C . TYR A 1 510 ? -21.446 35.707 2.108 1.00 52.09 510 TYR A C 1
ATOM 3989 O O . TYR A 1 510 ? -22.661 35.879 2.031 1.00 52.09 510 TYR A O 1
ATOM 3997 N N . GLY A 1 511 ? -20.688 36.359 2.995 1.00 51.53 511 GLY A N 1
ATOM 3998 C CA . GLY A 1 511 ? -21.208 37.361 3.928 1.00 51.53 511 GLY A CA 1
ATOM 3999 C C . GLY A 1 511 ? -21.739 38.624 3.239 1.00 51.53 511 GLY A C 1
ATOM 4000 O O . GLY A 1 511 ? -22.732 39.185 3.685 1.00 51.53 511 GLY A O 1
ATOM 4001 N N . PHE A 1 512 ? -21.133 39.047 2.129 1.00 49.00 512 PHE A N 1
ATOM 4002 C CA . PHE A 1 512 ? -21.552 40.181 1.306 1.00 49.00 512 PHE A CA 1
ATOM 4003 C C . PHE A 1 512 ? -22.808 39.845 0.512 1.00 49.00 512 PHE A C 1
ATOM 4005 O O . PHE A 1 512 ? -23.727 40.648 0.501 1.00 49.00 512 PHE A O 1
ATOM 4012 N N . LEU A 1 513 ? -22.903 38.656 -0.089 1.00 54.19 513 LEU A N 1
ATOM 4013 C CA . LEU A 1 513 ? -24.132 38.189 -0.740 1.00 54.19 513 LEU A CA 1
ATOM 4014 C C . LEU A 1 513 ? -25.284 38.069 0.264 1.00 54.19 513 LEU A C 1
ATOM 4016 O O . LEU A 1 513 ? -26.406 38.468 -0.036 1.00 54.19 513 LEU A O 1
ATOM 4020 N N . PHE A 1 514 ? -24.995 37.588 1.476 1.00 54.16 514 PHE A N 1
ATOM 4021 C CA . PHE A 1 514 ? -25.951 37.580 2.579 1.00 54.16 514 PHE A CA 1
ATOM 4022 C C . PHE A 1 514 ? -26.356 39.004 2.991 1.00 54.16 514 PHE A C 1
ATOM 4024 O O . PHE A 1 514 ? -27.538 39.286 3.149 1.00 54.16 514 PHE A O 1
ATOM 4031 N N . TYR A 1 515 ? -25.400 39.928 3.093 1.00 50.84 515 TYR A N 1
ATOM 4032 C CA . TYR A 1 515 ? -25.657 41.334 3.407 1.00 50.84 515 TYR A CA 1
ATOM 4033 C C . TYR A 1 515 ? -26.471 42.051 2.315 1.00 50.84 515 TYR A C 1
ATOM 4035 O O . TYR A 1 515 ? -27.433 42.755 2.611 1.00 50.84 515 TYR A O 1
ATOM 4043 N N . VAL A 1 516 ? -26.149 41.828 1.042 1.00 51.62 516 VAL A N 1
ATOM 4044 C CA . VAL A 1 516 ? -26.909 42.334 -0.107 1.00 51.62 516 VAL A CA 1
ATOM 4045 C C . VAL A 1 516 ? -28.326 41.767 -0.093 1.00 51.62 516 VAL A C 1
ATOM 4047 O O . VAL A 1 516 ? -29.268 42.524 -0.296 1.00 51.62 516 VAL A O 1
ATOM 4050 N N . ALA A 1 517 ? -28.506 40.484 0.239 1.00 51.44 517 ALA A N 1
ATOM 4051 C CA . ALA A 1 517 ? -29.836 39.928 0.464 1.00 51.44 517 ALA A CA 1
ATOM 4052 C C . ALA A 1 517 ? -30.565 40.675 1.599 1.00 51.44 517 ALA A C 1
ATOM 4054 O O . ALA A 1 517 ? -31.704 41.081 1.398 1.00 51.44 517 ALA A O 1
ATOM 4055 N N . THR A 1 518 ? -29.904 40.950 2.735 1.00 53.84 518 THR A N 1
ATOM 4056 C CA . THR A 1 518 ? -30.488 41.742 3.844 1.00 53.84 518 THR A CA 1
ATOM 4057 C C . THR A 1 518 ? -30.852 43.179 3.491 1.00 53.84 518 THR A C 1
ATOM 4059 O O . THR A 1 518 ? -31.736 43.733 4.128 1.00 53.84 518 THR A O 1
ATOM 4062 N N . ILE A 1 519 ? -30.211 43.771 2.482 1.00 52.84 519 ILE A N 1
ATOM 4063 C CA . ILE A 1 519 ? -30.556 45.108 1.979 1.00 52.84 519 ILE A CA 1
ATOM 4064 C C . ILE A 1 519 ? -31.699 45.046 0.959 1.00 52.84 519 ILE A C 1
ATOM 4066 O O . ILE A 1 519 ? -32.549 45.925 0.936 1.00 52.84 519 ILE A O 1
ATOM 4070 N N . ILE A 1 520 ? -31.713 44.036 0.083 1.00 54.31 520 ILE A N 1
ATOM 4071 C CA . ILE A 1 520 ? -32.749 43.883 -0.952 1.00 54.31 520 ILE A CA 1
ATOM 4072 C C . ILE A 1 520 ? -34.102 43.528 -0.325 1.00 54.31 520 ILE A C 1
ATOM 4074 O O . ILE A 1 520 ? -35.145 43.960 -0.811 1.00 54.31 520 ILE A O 1
ATOM 4078 N N . PHE A 1 521 ? -34.087 42.736 0.744 1.00 55.88 521 PHE A N 1
ATOM 4079 C CA . PHE A 1 521 ? -35.280 42.324 1.468 1.00 55.88 521 PHE A CA 1
ATOM 4080 C C . PHE A 1 521 ? -35.262 42.983 2.855 1.00 55.88 521 PHE A C 1
ATOM 4082 O O . PHE A 1 521 ? -34.763 42.390 3.810 1.00 55.88 521 PHE A O 1
ATOM 4089 N N . ASP A 1 522 ? -35.809 44.203 2.947 1.00 49.59 522 ASP A N 1
ATOM 4090 C CA . ASP A 1 522 ? -35.879 45.034 4.171 1.00 49.59 522 ASP A CA 1
ATOM 4091 C C . ASP A 1 522 ? -36.446 44.290 5.407 1.00 49.59 522 ASP A C 1
ATOM 4093 O O . ASP A 1 522 ? -36.134 44.647 6.540 1.00 49.59 522 ASP A O 1
ATOM 4097 N N . ASP A 1 523 ? -37.218 43.215 5.193 1.00 54.91 523 ASP A N 1
ATOM 4098 C CA . ASP A 1 523 ? -37.716 42.277 6.208 1.00 54.91 523 ASP A CA 1
ATOM 4099 C C . ASP A 1 523 ? -37.420 40.817 5.794 1.00 54.91 523 ASP A C 1
ATOM 4101 O O . ASP A 1 523 ? -38.302 40.056 5.377 1.00 54.91 523 ASP A O 1
ATOM 4105 N N . LEU A 1 524 ? -36.160 40.380 5.890 1.00 55.12 524 LEU A N 1
ATOM 4106 C CA . LEU A 1 524 ? -35.825 38.961 5.712 1.00 55.12 524 LEU A CA 1
ATOM 4107 C C . LEU A 1 524 ? -36.389 38.130 6.867 1.00 55.12 524 LEU A C 1
ATOM 4109 O O . LEU A 1 524 ? -35.770 37.962 7.919 1.00 55.12 524 LEU A O 1
ATOM 4113 N N . SER A 1 525 ? -37.564 37.539 6.649 1.00 60.12 525 SER A N 1
ATOM 4114 C CA . SER A 1 525 ? -38.018 36.440 7.497 1.00 60.12 525 SER A CA 1
ATOM 4115 C C . SER A 1 525 ? -37.018 35.276 7.413 1.00 60.12 525 SER A C 1
ATOM 4117 O O . SER A 1 525 ? -36.368 35.064 6.386 1.00 60.12 525 SER A O 1
ATOM 4119 N N . ILE A 1 526 ? -36.912 34.474 8.479 1.00 55.25 526 ILE A N 1
ATOM 4120 C CA . ILE A 1 526 ? -36.063 33.265 8.520 1.00 55.25 526 ILE A CA 1
ATOM 4121 C C . ILE A 1 526 ? -36.317 32.364 7.295 1.00 55.25 526 ILE A C 1
ATOM 4123 O O . ILE A 1 526 ? -35.394 31.749 6.766 1.00 55.25 526 ILE A O 1
ATOM 4127 N N . THR A 1 527 ? -37.550 32.347 6.784 1.00 60.41 527 THR A N 1
ATOM 4128 C CA . THR A 1 527 ? -37.939 31.635 5.564 1.00 60.41 527 THR A CA 1
ATOM 4129 C C . THR A 1 527 ? -37.178 32.119 4.328 1.00 60.41 527 THR A C 1
ATOM 4131 O O . THR A 1 527 ? -36.680 31.295 3.568 1.00 60.41 527 THR A O 1
ATOM 4134 N N . HIS A 1 528 ? -37.027 33.431 4.136 1.00 65.31 528 HIS A N 1
ATOM 4135 C CA . HIS A 1 528 ? -36.275 33.985 3.005 1.00 65.31 528 HIS A CA 1
ATOM 4136 C C . HIS A 1 528 ? -34.779 33.662 3.114 1.00 65.31 528 HIS A C 1
ATOM 4138 O O . HIS A 1 528 ? -34.144 33.356 2.105 1.00 65.31 528 HIS A O 1
ATOM 4144 N N . ILE A 1 529 ? -34.223 33.641 4.332 1.00 60.69 529 ILE A N 1
ATOM 4145 C CA . ILE A 1 529 ? -32.829 33.237 4.575 1.00 60.69 529 ILE A CA 1
ATOM 4146 C C . ILE A 1 529 ? -32.625 31.770 4.179 1.00 60.69 529 ILE A C 1
ATOM 4148 O O . ILE A 1 529 ? -31.702 31.446 3.435 1.00 60.69 529 ILE A O 1
ATOM 4152 N N . ILE A 1 530 ? -33.514 30.883 4.631 1.00 63.66 530 ILE A N 1
ATOM 4153 C CA . ILE A 1 530 ? -33.432 29.446 4.339 1.00 63.66 530 ILE A CA 1
ATOM 4154 C C . ILE A 1 530 ? -33.592 29.176 2.836 1.00 63.66 530 ILE A C 1
ATOM 4156 O O . ILE A 1 530 ? -32.859 28.359 2.284 1.00 63.66 530 ILE A O 1
ATOM 4160 N N . LEU A 1 531 ? -34.517 29.868 2.163 1.00 68.69 531 LEU A N 1
ATOM 4161 C CA . LEU A 1 531 ? -34.772 29.673 0.732 1.00 68.69 531 LEU A CA 1
ATOM 4162 C C . LEU A 1 531 ? -33.673 30.262 -0.167 1.00 68.69 531 LEU A C 1
ATOM 4164 O O . LEU A 1 531 ? -33.424 29.728 -1.245 1.00 68.69 531 LEU A O 1
ATOM 4168 N N . SER A 1 532 ? -32.999 31.334 0.263 1.00 69.06 532 SER A N 1
ATOM 4169 C CA . SER A 1 532 ? -31.926 31.981 -0.511 1.00 69.06 532 SER A CA 1
ATOM 4170 C C . SER A 1 532 ? -30.536 31.392 -0.255 1.00 69.06 532 SER A C 1
ATOM 4172 O O . SER A 1 532 ? -29.676 31.480 -1.132 1.00 69.06 532 SER A O 1
ATOM 4174 N N . ALA A 1 533 ? -30.302 30.741 0.891 1.00 69.31 533 ALA A N 1
ATOM 4175 C CA . ALA A 1 533 ? -28.998 30.180 1.250 1.00 69.31 533 ALA A CA 1
ATOM 4176 C C . ALA A 1 533 ? -28.404 29.216 0.197 1.00 69.31 533 ALA A C 1
ATOM 4178 O O . ALA A 1 533 ? -27.221 29.370 -0.120 1.00 69.31 533 ALA A O 1
ATOM 4179 N N . PRO A 1 534 ? -29.164 28.281 -0.418 1.00 75.25 534 PRO A N 1
ATOM 4180 C CA . PRO A 1 534 ? -28.634 27.436 -1.490 1.00 75.25 534 PRO A CA 1
ATOM 4181 C C . PRO A 1 534 ? -28.204 28.242 -2.719 1.00 75.25 534 PRO A C 1
ATOM 4183 O O . PRO A 1 534 ? -27.151 27.975 -3.289 1.00 75.25 534 PRO A O 1
ATOM 4186 N N . ALA A 1 535 ? -28.985 29.254 -3.108 1.00 76.25 535 ALA A N 1
ATOM 4187 C CA . ALA A 1 535 ? -28.662 30.110 -4.246 1.00 76.25 535 ALA A CA 1
ATOM 4188 C C . ALA A 1 535 ? -27.395 30.936 -3.978 1.00 76.25 535 ALA A C 1
ATOM 4190 O O . ALA A 1 535 ? -26.504 30.978 -4.823 1.00 76.25 535 ALA A O 1
ATOM 4191 N N . ILE A 1 536 ? -27.271 31.517 -2.781 1.00 72.25 536 ILE A N 1
ATOM 4192 C CA . ILE A 1 536 ? -26.066 32.236 -2.342 1.00 72.25 536 ILE A CA 1
ATOM 4193 C C . ILE A 1 536 ? -24.851 31.305 -2.356 1.00 72.25 536 ILE A C 1
ATOM 4195 O O . ILE A 1 536 ? -23.792 31.686 -2.854 1.00 72.25 536 ILE A O 1
ATOM 4199 N N . TYR A 1 537 ? -25.001 30.078 -1.853 1.00 75.81 537 TYR A N 1
ATOM 4200 C CA . TYR A 1 537 ? -23.923 29.097 -1.839 1.00 75.81 537 TYR A CA 1
ATOM 4201 C C . TYR A 1 537 ? -23.467 28.712 -3.255 1.00 75.81 537 TYR A C 1
ATOM 4203 O O . TYR A 1 537 ? -22.267 28.694 -3.534 1.00 75.81 537 TYR A O 1
ATOM 4211 N N . ILE A 1 538 ? -24.413 28.461 -4.167 1.00 81.00 538 ILE A N 1
ATOM 4212 C CA . ILE A 1 538 ? -24.128 28.137 -5.572 1.00 81.00 538 ILE A CA 1
ATOM 4213 C C . ILE A 1 538 ? -23.432 29.311 -6.265 1.00 81.00 538 ILE A C 1
ATOM 4215 O O . ILE A 1 538 ? -22.397 29.116 -6.900 1.00 81.00 538 ILE A O 1
ATOM 4219 N N . ILE A 1 539 ? -23.959 30.530 -6.124 1.00 79.94 539 ILE A N 1
ATOM 4220 C CA . ILE A 1 539 ? -23.375 31.731 -6.736 1.00 79.94 539 ILE A CA 1
ATOM 4221 C C . ILE A 1 539 ? -21.963 31.968 -6.192 1.00 79.94 539 ILE A C 1
ATOM 4223 O O . ILE A 1 539 ? -21.036 32.147 -6.978 1.00 79.94 539 ILE A O 1
ATOM 4227 N N . GLY A 1 540 ? -21.770 31.898 -4.873 1.00 76.25 540 GLY A N 1
ATOM 4228 C CA . GLY A 1 540 ? -20.450 32.049 -4.257 1.00 76.25 540 GLY A CA 1
ATOM 4229 C C . GLY A 1 540 ? -19.459 30.969 -4.702 1.00 76.25 540 GLY A C 1
ATOM 4230 O O . GLY A 1 540 ? -18.301 31.277 -4.981 1.00 76.25 540 GLY A O 1
ATOM 4231 N N . SER A 1 541 ? -19.919 29.725 -4.872 1.00 81.12 541 SER A N 1
ATOM 4232 C CA . SER A 1 541 ? -19.102 28.624 -5.399 1.00 81.12 541 SER A CA 1
ATOM 4233 C C . SER A 1 541 ? -18.677 28.871 -6.850 1.00 81.12 541 SER A C 1
ATOM 4235 O O . SER A 1 541 ? -17.505 28.706 -7.184 1.00 81.12 541 SER A O 1
ATOM 4237 N N . LEU A 1 542 ? -19.594 29.336 -7.707 1.00 83.31 542 LEU A N 1
ATOM 4238 C CA . LEU A 1 542 ? -19.293 29.690 -9.099 1.00 83.31 542 LEU A CA 1
ATOM 4239 C C . LEU A 1 542 ? -18.337 30.885 -9.195 1.00 83.31 542 LEU A C 1
ATOM 4241 O O . LEU A 1 542 ? -17.411 30.864 -10.004 1.00 83.31 542 LEU A O 1
ATOM 4245 N N . MET A 1 543 ? -18.521 31.904 -8.351 1.00 80.75 543 MET A N 1
ATOM 4246 C CA . MET A 1 543 ? -17.608 33.047 -8.267 1.00 80.75 543 MET A CA 1
ATOM 4247 C C . MET A 1 543 ? -16.207 32.615 -7.826 1.00 80.75 543 MET A C 1
ATOM 4249 O O . MET A 1 543 ? -15.226 33.066 -8.413 1.00 80.75 543 MET A O 1
ATOM 4253 N N . LEU A 1 544 ? -16.102 31.710 -6.847 1.00 78.19 544 LEU A N 1
ATOM 4254 C CA . LEU A 1 544 ? -14.830 31.126 -6.421 1.00 78.19 544 LEU A CA 1
ATOM 4255 C C . LEU A 1 544 ? -14.155 30.362 -7.567 1.00 78.19 544 LEU A C 1
ATOM 4257 O O . LEU A 1 544 ? -12.974 30.567 -7.834 1.00 78.19 544 LEU A O 1
ATOM 4261 N N . MET A 1 545 ? -14.902 29.521 -8.282 1.00 82.25 545 MET A N 1
ATOM 4262 C CA . MET A 1 545 ? -14.377 28.784 -9.435 1.00 82.25 545 MET A CA 1
ATOM 4263 C C . MET A 1 545 ? -13.889 29.725 -10.547 1.00 82.25 545 MET A C 1
ATOM 4265 O O . MET A 1 545 ? -12.823 29.495 -11.116 1.00 82.25 545 MET A O 1
ATOM 4269 N N . LEU A 1 546 ? -14.631 30.800 -10.834 1.00 84.44 546 LEU A N 1
ATOM 4270 C CA . LEU A 1 546 ? -14.233 31.811 -11.815 1.00 84.44 546 LEU A CA 1
ATOM 4271 C C . LEU A 1 546 ? -12.983 32.575 -11.363 1.00 84.44 546 LEU A C 1
ATOM 4273 O O . LEU A 1 546 ? -12.072 32.785 -12.158 1.00 84.44 546 LEU A O 1
ATOM 4277 N N . PHE A 1 547 ? -12.913 32.951 -10.087 1.00 82.19 547 PHE A N 1
ATOM 4278 C CA . PHE A 1 547 ? -11.753 33.624 -9.510 1.00 82.19 547 PHE A CA 1
ATOM 4279 C C . PHE A 1 547 ? -10.483 32.774 -9.616 1.00 82.19 547 PHE A C 1
ATOM 4281 O O . PHE A 1 547 ? -9.444 33.288 -10.024 1.00 82.19 547 PHE A O 1
ATOM 4288 N N . LEU A 1 548 ? -10.570 31.470 -9.325 1.00 81.31 548 LEU A N 1
ATOM 4289 C CA . LEU A 1 548 ? -9.450 30.543 -9.513 1.00 81.31 548 LEU A CA 1
ATOM 4290 C C . LEU A 1 548 ? -8.987 30.494 -10.968 1.00 81.31 548 LEU A C 1
ATOM 4292 O O . LEU A 1 548 ? -7.785 30.499 -11.221 1.00 81.31 548 LEU A O 1
ATOM 4296 N N . LYS A 1 549 ? -9.921 30.508 -11.925 1.00 85.56 549 LYS A N 1
ATOM 4297 C CA . LYS A 1 549 ? -9.559 30.541 -13.343 1.00 85.56 549 LYS A CA 1
ATOM 4298 C C . LYS A 1 549 ? -8.866 31.840 -13.732 1.00 85.56 549 LYS A C 1
ATOM 4300 O O . LYS A 1 549 ? -7.857 31.802 -14.427 1.00 85.56 549 LYS A O 1
ATOM 4305 N N . VAL A 1 550 ? -9.382 32.980 -13.278 1.00 83.31 550 VAL A N 1
ATOM 4306 C CA . VAL A 1 550 ? -8.755 34.284 -13.531 1.00 83.31 550 VAL A CA 1
ATOM 4307 C C . VAL A 1 550 ? -7.350 34.318 -12.938 1.00 83.31 550 VAL A C 1
ATOM 4309 O O . VAL A 1 550 ? -6.422 34.731 -13.623 1.00 83.31 550 VAL A O 1
ATOM 4312 N N . MET A 1 551 ? -7.169 33.821 -11.712 1.00 77.75 551 MET A N 1
ATOM 4313 C CA . MET A 1 551 ? -5.846 33.707 -11.095 1.00 77.75 551 MET A CA 1
ATOM 4314 C C . MET A 1 551 ? -4.903 32.847 -11.938 1.00 77.75 551 MET A C 1
ATOM 4316 O O . MET A 1 551 ? -3.830 33.324 -12.289 1.00 77.75 551 MET A O 1
ATOM 4320 N N . GLN A 1 552 ? -5.337 31.651 -12.353 1.00 80.81 552 GLN A N 1
ATOM 4321 C CA . GLN A 1 552 ? -4.566 30.778 -13.247 1.00 80.81 552 GLN A CA 1
ATOM 4322 C C . GLN A 1 552 ? -4.138 31.502 -14.533 1.00 80.81 552 GLN A C 1
ATOM 4324 O O . GLN A 1 552 ? -2.986 31.406 -14.942 1.00 80.81 552 GLN A O 1
ATOM 4329 N N . MET A 1 553 ? -5.052 32.254 -15.158 1.00 80.31 553 MET A N 1
ATOM 4330 C CA . MET A 1 553 ? -4.767 33.016 -16.378 1.00 80.31 553 MET A CA 1
ATOM 4331 C C . MET A 1 553 ? -3.771 34.157 -16.143 1.00 80.31 553 MET A C 1
ATOM 4333 O O . MET A 1 553 ? -2.939 34.418 -17.005 1.00 80.31 553 MET A O 1
ATOM 4337 N N . LEU A 1 554 ? -3.849 34.833 -14.993 1.00 75.25 554 LEU A N 1
ATOM 4338 C CA . LEU A 1 554 ? -2.970 35.954 -14.653 1.00 75.25 554 LEU A CA 1
ATOM 4339 C C . LEU A 1 554 ? -1.552 35.508 -14.286 1.00 75.25 554 LEU A C 1
ATOM 4341 O O . LEU A 1 554 ? -0.601 36.209 -14.618 1.00 75.25 554 LEU A O 1
ATOM 4345 N N . GLY A 1 555 ? -1.397 34.374 -13.600 1.00 67.31 555 GLY A N 1
ATOM 4346 C CA . GLY A 1 555 ? -0.075 33.863 -13.227 1.00 67.31 555 GLY A CA 1
ATOM 4347 C C . GLY A 1 555 ? 0.594 32.963 -14.267 1.00 67.31 555 GLY A C 1
ATOM 4348 O O . GLY A 1 555 ? 1.721 32.531 -14.039 1.00 67.31 555 GLY A O 1
ATOM 4349 N N . GLY A 1 556 ? -0.069 32.712 -15.400 1.00 63.94 556 GLY A N 1
ATOM 4350 C CA . GLY A 1 556 ? 0.420 31.849 -16.473 1.00 63.94 556 GLY A CA 1
ATOM 4351 C C . GLY A 1 556 ? 0.234 30.355 -16.189 1.00 63.94 556 GLY A C 1
ATOM 4352 O O . GLY A 1 556 ? 0.062 29.927 -15.046 1.00 63.94 556 GLY A O 1
ATOM 4353 N N . SER A 1 557 ? 0.260 29.542 -17.249 1.00 57.19 557 SER A N 1
ATOM 4354 C CA . SER A 1 557 ? 0.292 28.082 -17.122 1.00 57.19 557 SER A CA 1
ATOM 4355 C C . SER A 1 557 ? 1.624 27.645 -16.517 1.00 57.19 557 SER A C 1
ATOM 4357 O O . SER A 1 557 ? 2.681 28.084 -16.975 1.00 57.19 557 SER A O 1
ATOM 4359 N N . PHE A 1 558 ? 1.586 26.753 -15.529 1.00 64.06 558 PHE A N 1
ATOM 4360 C CA . PHE A 1 558 ? 2.793 26.107 -15.019 1.00 64.06 558 PHE A CA 1
ATOM 4361 C C . PHE A 1 558 ? 3.455 25.326 -16.163 1.00 64.06 558 PHE A C 1
ATOM 4363 O O . PHE A 1 558 ? 2.840 24.433 -16.744 1.00 64.06 558 PHE A O 1
ATOM 4370 N N . SER A 1 559 ? 4.682 25.692 -16.535 1.00 57.59 559 SER A N 1
ATOM 4371 C CA . SER A 1 559 ? 5.439 24.986 -17.568 1.00 57.59 559 SER A CA 1
ATOM 4372 C C . SER A 1 559 ? 6.119 23.746 -16.987 1.00 57.59 559 SER A C 1
ATOM 4374 O O . SER A 1 559 ? 6.440 23.682 -15.799 1.00 57.59 559 SER A O 1
ATOM 4376 N N . ILE A 1 560 ? 6.344 22.740 -17.834 1.00 59.41 560 ILE A N 1
ATOM 4377 C CA . ILE A 1 560 ? 7.195 21.597 -17.487 1.00 59.41 560 ILE A CA 1
ATOM 4378 C C . ILE A 1 560 ? 8.609 22.145 -17.234 1.00 59.41 560 ILE A C 1
ATOM 4380 O O . ILE A 1 560 ? 9.183 22.778 -18.119 1.00 59.41 560 ILE A O 1
ATOM 4384 N N . GLY A 1 561 ? 9.161 21.940 -16.035 1.00 59.12 561 GLY A N 1
ATOM 4385 C CA . GLY A 1 561 ? 10.473 22.487 -15.678 1.00 59.12 561 GLY A CA 1
ATOM 4386 C C . GLY A 1 561 ? 10.807 22.436 -14.187 1.00 59.12 561 GLY A C 1
ATOM 4387 O O . GLY A 1 561 ? 10.018 21.962 -13.366 1.00 59.12 561 GLY A O 1
ATOM 4388 N N . THR A 1 562 ? 12.007 22.914 -13.850 1.00 57.78 562 THR A N 1
ATOM 4389 C CA . THR A 1 562 ? 12.539 23.025 -12.485 1.00 57.78 562 THR A CA 1
ATOM 4390 C C . THR A 1 562 ? 12.273 24.412 -11.906 1.00 57.78 562 THR A C 1
ATOM 4392 O O . THR A 1 562 ? 12.563 25.437 -12.518 1.00 57.78 562 THR A O 1
ATOM 4395 N N . SER A 1 563 ? 11.763 24.460 -10.680 1.00 60.66 563 SER A N 1
ATOM 4396 C CA . SER A 1 563 ? 11.649 25.683 -9.894 1.00 60.66 563 SER A CA 1
ATOM 4397 C C . SER A 1 563 ? 12.453 25.535 -8.611 1.00 60.66 563 SER A C 1
ATOM 4399 O O . SER A 1 563 ? 12.286 24.568 -7.868 1.00 60.66 563 SER A O 1
ATOM 4401 N N . ASN A 1 564 ? 13.336 26.493 -8.330 1.00 64.81 564 ASN A N 1
ATOM 4402 C CA . ASN A 1 564 ? 14.033 26.518 -7.049 1.00 64.81 564 ASN A CA 1
ATOM 4403 C C . ASN A 1 564 ? 13.025 26.749 -5.920 1.00 64.81 564 ASN A C 1
ATOM 4405 O O . ASN A 1 564 ? 12.121 27.591 -6.037 1.00 64.81 564 ASN A O 1
ATOM 4409 N N . PHE A 1 565 ? 13.216 26.033 -4.810 1.00 59.19 565 PHE A N 1
ATOM 4410 C CA . PHE A 1 565 ? 12.512 26.341 -3.573 1.00 59.19 565 PHE A CA 1
ATOM 4411 C C . PHE A 1 565 ? 12.743 27.808 -3.204 1.00 59.19 565 PHE A C 1
ATOM 4413 O O . PHE A 1 565 ? 13.831 28.352 -3.387 1.00 59.19 565 PHE A O 1
ATOM 4420 N N . PHE A 1 566 ? 11.690 28.448 -2.707 1.00 62.22 566 PHE A N 1
ATOM 4421 C CA . PHE A 1 566 ? 11.665 29.871 -2.368 1.00 62.22 566 PHE A CA 1
ATOM 4422 C C . PHE A 1 566 ? 11.766 30.864 -3.543 1.00 62.22 566 PHE A C 1
ATOM 4424 O O . PHE A 1 566 ? 11.991 32.055 -3.327 1.00 62.22 566 PHE A O 1
ATOM 4431 N N . SER A 1 567 ? 11.566 30.419 -4.786 1.00 65.88 567 SER A N 1
ATOM 4432 C CA . SER A 1 567 ? 11.371 31.332 -5.919 1.00 65.88 567 SER A CA 1
ATOM 4433 C C . SER A 1 567 ? 9.945 31.905 -5.954 1.00 65.88 567 SER A C 1
ATOM 4435 O O . SER A 1 567 ? 9.002 31.293 -5.450 1.00 65.88 567 SER A O 1
ATOM 4437 N N . PHE A 1 568 ? 9.753 33.053 -6.618 1.00 69.00 568 PHE A N 1
ATOM 4438 C CA . PHE A 1 568 ? 8.414 33.617 -6.858 1.00 69.00 568 PHE A CA 1
ATOM 4439 C C . PHE A 1 568 ? 7.468 32.609 -7.531 1.00 69.00 568 PHE A C 1
ATOM 4441 O O . PHE A 1 568 ? 6.297 32.521 -7.171 1.00 69.00 568 PHE A O 1
ATOM 4448 N N . HIS A 1 569 ? 7.996 31.802 -8.453 1.00 69.19 569 HIS A N 1
ATOM 4449 C CA . HIS A 1 569 ? 7.240 30.763 -9.147 1.00 69.19 569 HIS A CA 1
ATOM 4450 C C . HIS A 1 569 ? 6.766 29.649 -8.198 1.00 69.19 569 HIS A C 1
ATOM 4452 O O . HIS A 1 569 ? 5.588 29.294 -8.212 1.00 69.19 569 HIS A O 1
ATOM 4458 N N . PHE A 1 570 ? 7.646 29.155 -7.317 1.00 72.62 570 PHE A N 1
ATOM 4459 C CA . PHE A 1 570 ? 7.277 28.207 -6.260 1.00 72.62 570 PHE A CA 1
ATOM 4460 C C . PHE A 1 570 ? 6.184 28.780 -5.345 1.00 72.62 570 PHE A C 1
ATOM 4462 O O . PHE A 1 570 ? 5.229 28.081 -5.012 1.00 72.62 570 PHE A O 1
ATOM 4469 N N . PHE A 1 571 ? 6.285 30.058 -4.966 1.00 70.06 571 PHE A N 1
ATOM 4470 C CA . PHE A 1 571 ? 5.286 30.701 -4.106 1.00 70.06 571 PHE A CA 1
ATOM 4471 C C . PHE A 1 571 ? 3.932 30.851 -4.773 1.00 70.06 571 PHE A C 1
ATOM 4473 O O . PHE A 1 571 ? 2.912 30.552 -4.152 1.00 70.06 571 PHE A O 1
ATOM 4480 N N . TYR A 1 572 ? 3.927 31.295 -6.027 1.00 74.56 572 TYR A N 1
ATOM 4481 C CA . TYR A 1 572 ? 2.707 31.398 -6.804 1.00 74.56 572 TYR A CA 1
ATOM 4482 C C . TYR A 1 572 ? 2.022 30.030 -6.918 1.00 74.56 572 TYR A C 1
ATOM 4484 O O . TYR A 1 572 ? 0.846 29.915 -6.569 1.00 74.56 572 TYR A O 1
ATOM 4492 N N . TRP A 1 573 ? 2.770 28.981 -7.292 1.00 78.38 573 TRP A N 1
ATOM 4493 C CA . TRP A 1 573 ? 2.254 27.610 -7.316 1.00 78.38 573 TRP A CA 1
ATOM 4494 C C . TRP A 1 573 ? 1.685 27.186 -5.966 1.00 78.38 573 TRP A C 1
ATOM 4496 O O . TRP A 1 573 ? 0.563 26.697 -5.901 1.00 78.38 573 TRP A O 1
ATOM 4506 N N . HIS A 1 574 ? 2.438 27.377 -4.887 1.00 73.69 574 HIS A N 1
ATOM 4507 C CA . HIS A 1 574 ? 2.058 26.884 -3.572 1.00 73.69 574 HIS A CA 1
ATOM 4508 C C . HIS A 1 574 ? 0.761 27.530 -3.065 1.00 73.69 574 HIS A C 1
ATOM 4510 O O . HIS A 1 574 ? -0.150 26.826 -2.628 1.00 73.69 574 HIS A O 1
ATOM 4516 N N . ILE A 1 575 ? 0.642 28.858 -3.197 1.00 73.00 575 ILE A N 1
ATOM 4517 C CA . ILE A 1 575 ? -0.581 29.600 -2.856 1.00 73.00 575 ILE A CA 1
ATOM 4518 C C . ILE A 1 575 ? -1.745 29.107 -3.716 1.00 73.00 575 ILE A C 1
ATOM 4520 O O . ILE A 1 575 ? -2.818 28.802 -3.197 1.00 73.00 575 ILE A O 1
ATOM 4524 N N . PHE A 1 576 ? -1.534 28.989 -5.024 1.00 76.44 576 PHE A N 1
ATOM 4525 C CA . PHE A 1 576 ? -2.568 28.556 -5.954 1.00 76.44 576 PHE A CA 1
ATOM 4526 C C . PHE A 1 576 ? -3.044 27.117 -5.683 1.00 76.44 576 PHE A C 1
ATOM 4528 O O . PHE A 1 576 ? -4.247 26.856 -5.635 1.00 76.44 576 PHE A O 1
ATOM 4535 N N . ALA A 1 577 ? -2.118 26.193 -5.421 1.00 76.19 577 ALA A N 1
ATOM 4536 C CA . ALA A 1 577 ? -2.395 24.803 -5.075 1.00 76.19 577 ALA A CA 1
ATOM 4537 C C . ALA A 1 577 ? -3.217 24.682 -3.783 1.00 76.19 577 ALA A C 1
ATOM 4539 O O . ALA A 1 577 ? -4.169 23.900 -3.720 1.00 76.19 577 ALA A O 1
ATOM 4540 N N . ASP A 1 578 ? -2.893 25.477 -2.763 1.00 72.75 578 ASP A N 1
ATOM 4541 C CA . ASP A 1 578 ? -3.650 25.507 -1.511 1.00 72.75 578 ASP A CA 1
ATOM 4542 C C . ASP A 1 578 ? -5.044 26.131 -1.693 1.00 72.75 578 ASP A C 1
ATOM 4544 O O . ASP A 1 578 ? -6.020 25.652 -1.109 1.00 72.75 578 ASP A O 1
ATOM 4548 N N . MET A 1 579 ? -5.185 27.136 -2.563 1.00 73.25 579 MET A N 1
ATOM 4549 C CA . MET A 1 579 ? -6.494 27.692 -2.924 1.00 73.25 579 MET A CA 1
ATOM 4550 C C . MET A 1 579 ? -7.376 26.668 -3.642 1.00 73.25 579 MET A C 1
ATOM 4552 O O . MET A 1 579 ? -8.566 26.561 -3.335 1.00 73.25 579 MET A O 1
ATOM 4556 N N . ILE A 1 580 ? -6.808 25.891 -4.566 1.00 77.50 580 ILE A N 1
ATOM 4557 C CA . ILE A 1 580 ? -7.524 24.790 -5.215 1.00 77.50 580 ILE A CA 1
ATOM 4558 C C . ILE A 1 580 ? -7.926 23.729 -4.189 1.00 77.50 580 ILE A C 1
ATOM 4560 O O . ILE A 1 580 ? -9.061 23.243 -4.219 1.00 77.50 580 ILE A O 1
ATOM 4564 N N . TYR A 1 581 ? -7.033 23.382 -3.261 1.00 75.69 581 TYR A N 1
ATOM 4565 C CA . TYR A 1 581 ? -7.335 22.428 -2.198 1.00 75.69 581 TYR A CA 1
ATOM 4566 C C . TYR A 1 581 ? -8.522 22.902 -1.340 1.00 75.69 581 TYR A C 1
ATOM 4568 O O . TYR A 1 581 ? -9.478 22.149 -1.146 1.00 75.69 581 TYR A O 1
ATOM 4576 N N . PHE A 1 582 ? -8.524 24.174 -0.923 1.00 73.81 582 PHE A N 1
ATOM 4577 C CA . PHE A 1 582 ? -9.626 24.788 -0.175 1.00 73.81 582 PHE A CA 1
ATOM 4578 C C . PHE A 1 582 ? -10.936 24.841 -0.974 1.00 73.81 582 PHE A C 1
ATOM 4580 O O . PHE A 1 582 ? -12.007 24.510 -0.462 1.00 73.81 582 PHE A O 1
ATOM 4587 N N . ALA A 1 583 ? -10.886 25.237 -2.246 1.00 75.00 583 ALA A N 1
ATOM 4588 C CA . ALA A 1 583 ? -12.070 25.238 -3.101 1.00 75.00 583 ALA A CA 1
ATOM 4589 C C . ALA A 1 583 ? -12.606 23.822 -3.325 1.00 75.00 583 ALA A C 1
ATOM 4591 O O . ALA A 1 583 ? -13.820 23.623 -3.407 1.00 75.00 583 ALA A O 1
ATOM 4592 N N . THR A 1 584 ? -11.718 22.825 -3.358 1.00 75.69 584 THR A N 1
ATOM 4593 C CA . THR A 1 584 ? -12.128 21.431 -3.473 1.00 75.69 584 THR A CA 1
ATOM 4594 C C . THR A 1 584 ? -12.866 20.957 -2.236 1.00 75.69 584 THR A C 1
ATOM 4596 O O . THR A 1 584 ? -13.922 20.350 -2.382 1.00 75.69 584 THR A O 1
ATOM 4599 N N . SER A 1 585 ? -12.372 21.269 -1.037 1.00 70.69 585 SER A N 1
ATOM 4600 C CA . SER A 1 585 ? -13.018 20.866 0.217 1.00 70.69 585 SER A CA 1
ATOM 4601 C C . SER A 1 585 ? -14.317 21.623 0.513 1.00 70.69 585 SER A C 1
ATOM 4603 O O . SER A 1 585 ? -15.158 21.111 1.247 1.00 70.69 585 SER A O 1
ATOM 4605 N N . THR A 1 586 ? -14.511 22.812 -0.069 1.00 71.25 586 THR A N 1
ATOM 4606 C CA . THR A 1 586 ? -15.677 23.663 0.213 1.00 71.25 586 THR A CA 1
ATOM 4607 C C . THR A 1 586 ? -16.710 23.696 -0.905 1.00 71.25 586 THR A C 1
ATOM 4609 O O . THR A 1 586 ? -17.861 23.374 -0.642 1.00 71.25 586 THR A O 1
ATOM 4612 N N . ALA A 1 587 ? -16.337 24.089 -2.125 1.00 76.19 587 ALA A N 1
ATOM 4613 C CA . ALA A 1 587 ? -17.263 24.385 -3.224 1.00 76.19 587 ALA A CA 1
ATOM 4614 C C . ALA A 1 587 ? -17.431 23.223 -4.212 1.00 76.19 587 ALA A C 1
ATOM 4616 O O . ALA A 1 587 ? -18.518 23.009 -4.746 1.00 76.19 587 ALA A O 1
ATOM 4617 N N . LEU A 1 588 ? -16.366 22.457 -4.465 1.00 79.50 588 LEU A N 1
ATOM 4618 C CA . LEU A 1 588 ? -16.396 21.387 -5.469 1.00 79.50 588 LEU A CA 1
ATOM 4619 C C . LEU A 1 588 ? -16.757 20.026 -4.874 1.00 79.50 588 LEU A C 1
ATOM 4621 O O . LEU A 1 588 ? -17.248 19.156 -5.594 1.00 79.50 588 LEU A O 1
ATOM 4625 N N . TYR A 1 589 ? -16.553 19.836 -3.569 1.00 78.75 589 TYR A N 1
ATOM 4626 C CA . TYR A 1 589 ? -16.888 18.592 -2.885 1.00 78.75 589 TYR A CA 1
ATOM 4627 C C . TYR A 1 589 ? -18.344 18.136 -3.120 1.00 78.75 589 TYR A C 1
ATOM 4629 O O . TYR A 1 589 ? -18.537 16.969 -3.471 1.00 78.75 589 TYR A O 1
ATOM 4637 N N . PRO A 1 590 ? -19.379 19.004 -3.026 1.00 79.19 590 PRO A N 1
ATOM 4638 C CA . PRO A 1 590 ? -20.769 18.580 -3.233 1.00 79.19 590 PRO A CA 1
ATOM 4639 C C . PRO A 1 590 ? -21.058 18.037 -4.635 1.00 79.19 590 PRO A C 1
ATOM 4641 O O . PRO A 1 590 ? -21.969 17.230 -4.801 1.00 79.19 590 PRO A O 1
ATOM 4644 N N . ILE A 1 591 ? -20.287 18.463 -5.641 1.00 82.50 591 ILE A N 1
ATOM 4645 C CA . ILE A 1 591 ? -20.429 18.011 -7.031 1.00 82.50 591 ILE A CA 1
ATOM 4646 C C . ILE A 1 591 ? -19.413 16.923 -7.408 1.00 82.50 591 ILE A C 1
ATOM 4648 O O . ILE A 1 591 ? -19.433 16.433 -8.538 1.00 82.50 591 ILE A O 1
ATOM 4652 N N . SER A 1 592 ? -18.545 16.510 -6.482 1.00 85.38 592 SER A N 1
ATOM 4653 C CA . SER A 1 592 ? -17.585 15.419 -6.666 1.00 85.38 592 SER A CA 1
ATOM 4654 C C . SER A 1 592 ? -18.304 14.116 -7.045 1.00 85.38 592 SER A C 1
ATOM 4656 O O . SER A 1 592 ? -19.350 13.769 -6.485 1.00 85.38 592 SER A O 1
ATOM 4658 N N . GLY A 1 593 ? -17.763 13.358 -7.997 1.00 83.31 593 GLY A N 1
ATOM 4659 C CA . GLY A 1 593 ? -18.402 12.160 -8.558 1.00 83.31 593 GLY A CA 1
ATOM 4660 C C . GLY A 1 593 ? -19.479 12.438 -9.616 1.00 83.31 593 GLY A C 1
ATOM 4661 O O . GLY A 1 593 ? -20.182 11.511 -10.016 1.00 83.31 593 GLY A O 1
ATOM 4662 N N . THR A 1 594 ? -19.624 13.686 -10.080 1.00 86.50 594 THR A N 1
ATOM 4663 C CA . THR A 1 594 ? -20.556 14.065 -11.159 1.00 86.50 594 THR A CA 1
ATOM 4664 C C . THR A 1 594 ? -19.823 14.544 -12.414 1.00 86.50 594 THR A C 1
ATOM 4666 O O . THR A 1 594 ? -18.640 14.893 -12.381 1.00 86.50 594 THR A O 1
ATOM 4669 N N . ALA A 1 595 ? -20.550 14.637 -13.531 1.00 86.25 595 ALA A N 1
ATOM 4670 C CA . ALA A 1 595 ? -20.026 15.222 -14.764 1.00 86.25 595 ALA A CA 1
ATOM 4671 C C . ALA A 1 595 ? -19.628 16.704 -14.606 1.00 86.25 595 ALA A C 1
ATOM 4673 O O . ALA A 1 595 ? -18.723 17.157 -15.303 1.00 86.25 595 ALA A O 1
ATOM 4674 N N . PHE A 1 596 ? -20.243 17.446 -13.673 1.00 87.94 596 PHE A N 1
ATOM 4675 C CA . PHE A 1 596 ? -19.905 18.850 -13.409 1.00 87.94 596 PHE A CA 1
ATOM 4676 C C . PHE A 1 596 ? -18.500 19.007 -12.826 1.00 87.94 596 PHE A C 1
ATOM 4678 O O . PHE A 1 596 ? -17.788 19.935 -13.198 1.00 87.94 596 PHE A O 1
ATOM 4685 N N . TYR A 1 597 ? -18.069 18.073 -11.974 1.00 89.00 597 TYR A N 1
ATOM 4686 C CA . TYR A 1 597 ? -16.707 18.080 -11.440 1.00 89.00 597 TYR A CA 1
ATOM 4687 C C . TYR A 1 597 ? -15.674 17.871 -12.555 1.00 89.00 597 TYR A C 1
ATOM 4689 O O . TYR A 1 597 ? -14.713 18.629 -12.668 1.00 89.00 597 TYR A O 1
ATOM 4697 N N . CYS A 1 598 ? -15.923 16.911 -13.452 1.00 90.38 598 CYS A N 1
ATOM 4698 C CA . CYS A 1 598 ? -15.076 16.700 -14.628 1.00 90.38 598 CYS A CA 1
ATOM 4699 C C . CYS A 1 598 ? -15.088 17.916 -15.570 1.00 90.38 598 CYS A C 1
ATOM 4701 O O . CYS A 1 598 ? -14.050 18.275 -16.116 1.00 90.38 598 CYS A O 1
ATOM 4703 N N . ALA A 1 599 ? -16.240 18.569 -15.755 1.00 90.44 599 ALA A N 1
ATOM 4704 C CA . ALA A 1 599 ? -16.347 19.784 -16.561 1.00 90.44 599 ALA A CA 1
ATOM 4705 C C . ALA A 1 599 ? -15.530 20.943 -15.969 1.00 90.44 599 ALA A C 1
ATOM 4707 O O . ALA A 1 599 ? -14.869 21.661 -16.715 1.00 90.44 599 ALA A O 1
ATOM 4708 N N . TRP A 1 600 ? -15.522 21.095 -14.641 1.00 89.25 600 TRP A N 1
ATOM 4709 C CA . TRP A 1 600 ? -14.684 22.089 -13.976 1.00 89.25 600 TRP A CA 1
ATOM 4710 C C . TRP A 1 600 ? -13.190 21.795 -14.135 1.00 89.25 600 TRP A C 1
ATOM 4712 O O . TRP A 1 600 ? -12.434 22.698 -14.472 1.00 89.25 600 TRP A O 1
ATOM 4722 N N . LEU A 1 601 ? -12.760 20.540 -13.979 1.00 89.88 601 LEU A N 1
ATOM 4723 C CA . LEU A 1 601 ? -11.358 20.177 -14.210 1.00 89.88 601 LEU A CA 1
ATOM 4724 C C . LEU A 1 601 ? -10.921 20.457 -15.657 1.00 89.88 601 LEU A C 1
ATOM 4726 O O . LEU A 1 601 ? -9.846 21.011 -15.867 1.00 89.88 601 LEU A O 1
ATOM 4730 N N . LYS A 1 602 ? -11.780 20.163 -16.645 1.00 91.69 602 LYS A N 1
ATOM 4731 C CA . LYS A 1 602 ? -11.544 20.531 -18.054 1.00 91.69 602 LYS A CA 1
ATOM 4732 C C . LYS A 1 602 ? -11.424 22.040 -18.242 1.00 91.69 602 LYS A C 1
ATOM 4734 O O . LYS A 1 602 ? -10.529 22.508 -18.934 1.00 91.69 602 LYS A O 1
ATOM 4739 N N . PHE A 1 603 ? -12.305 22.812 -17.606 1.00 90.06 603 PHE A N 1
ATOM 4740 C CA . PHE A 1 603 ? -12.247 24.276 -17.626 1.00 90.06 603 PHE A CA 1
ATOM 4741 C C . PHE A 1 603 ? -10.941 24.817 -17.019 1.00 90.06 603 PHE A C 1
ATOM 4743 O O . PHE A 1 603 ? -10.389 25.814 -17.493 1.00 90.06 603 PHE A O 1
ATOM 4750 N N . MET A 1 604 ? -10.414 24.126 -16.010 1.00 86.69 604 MET A N 1
ATOM 4751 C CA . MET A 1 604 ? -9.130 24.415 -15.378 1.00 86.69 604 MET A CA 1
ATOM 4752 C C . MET A 1 604 ? -7.916 23.874 -16.145 1.00 86.69 604 MET A C 1
ATOM 4754 O O . MET A 1 604 ? -6.821 24.111 -15.671 1.00 86.69 604 MET A O 1
ATOM 4758 N N . GLY A 1 605 ? -8.076 23.212 -17.299 1.00 88.00 605 GLY A N 1
ATOM 4759 C CA . GLY A 1 605 ? -6.962 22.798 -18.170 1.00 88.00 605 GLY A CA 1
ATOM 4760 C C . GLY A 1 605 ? -6.670 21.294 -18.228 1.00 88.00 605 GLY A C 1
ATOM 4761 O O . GLY A 1 605 ? -5.861 20.879 -19.052 1.00 88.00 605 GLY A O 1
ATOM 4762 N N . ALA A 1 606 ? -7.346 20.455 -17.433 1.00 90.06 606 ALA A N 1
ATOM 4763 C CA . ALA A 1 606 ? -7.154 19.002 -17.499 1.00 90.06 606 ALA A CA 1
ATOM 4764 C C . ALA A 1 606 ? -7.737 18.395 -18.784 1.00 90.06 606 ALA A C 1
ATOM 4766 O O . ALA A 1 606 ? -8.851 18.725 -19.206 1.00 90.06 606 ALA A O 1
ATOM 4767 N N . ASN A 1 607 ? -7.052 17.401 -19.343 1.00 92.62 607 ASN A N 1
ATOM 4768 C CA . ASN A 1 607 ? -7.592 16.574 -20.414 1.00 92.62 607 ASN A CA 1
ATOM 4769 C C . ASN A 1 607 ? -8.295 15.352 -19.811 1.00 92.62 607 ASN A C 1
ATOM 4771 O O . ASN A 1 607 ? -7.654 14.475 -19.241 1.00 92.62 607 ASN A O 1
ATOM 4775 N N . ILE A 1 608 ? -9.625 15.300 -19.901 1.00 93.62 608 ILE A N 1
ATOM 4776 C CA . ILE A 1 608 ? -10.429 14.219 -19.312 1.00 93.62 608 ILE A CA 1
ATOM 4777 C C . ILE A 1 608 ? -11.317 13.593 -20.389 1.00 93.62 608 ILE A C 1
ATOM 4779 O O . ILE A 1 608 ? -12.065 14.294 -21.079 1.00 93.62 608 ILE A O 1
ATOM 4783 N N . GLY A 1 609 ? -11.293 12.269 -20.482 1.00 92.12 609 GLY A N 1
ATOM 4784 C CA . GLY A 1 609 ? -12.115 11.477 -21.383 1.00 92.12 609 GLY A CA 1
ATOM 4785 C C . GLY A 1 609 ? -13.614 11.504 -21.063 1.00 92.12 609 GLY A C 1
ATOM 4786 O O . GLY A 1 609 ? -14.159 12.384 -20.380 1.00 92.12 609 GLY A O 1
ATOM 4787 N N . LYS A 1 610 ? -14.324 10.525 -21.610 1.00 90.25 610 LYS A N 1
ATOM 4788 C CA . LYS A 1 610 ? -15.758 10.280 -21.438 1.00 90.25 610 LYS A CA 1
ATOM 4789 C C . LYS A 1 610 ? -15.990 9.280 -20.309 1.00 90.25 610 LYS A C 1
ATOM 4791 O O . LYS A 1 610 ? -15.209 8.360 -20.115 1.00 90.25 610 LYS A O 1
ATOM 4796 N N . ARG A 1 611 ? -17.122 9.425 -19.606 1.00 86.75 611 ARG A N 1
ATOM 4797 C CA . ARG A 1 611 ? -17.581 8.496 -18.548 1.00 86.75 611 ARG A CA 1
ATOM 4798 C C . ARG A 1 611 ? -16.565 8.278 -17.414 1.00 86.75 611 ARG A C 1
ATOM 4800 O O . ARG A 1 611 ? -16.575 7.236 -16.771 1.00 86.75 611 ARG A O 1
ATOM 4807 N N . VAL A 1 612 ? -15.741 9.286 -17.140 1.00 90.44 612 VAL A N 1
ATOM 4808 C CA . VAL A 1 612 ? -14.806 9.279 -16.014 1.00 90.44 612 VAL A CA 1
ATOM 4809 C C . VAL A 1 612 ? -15.562 9.558 -14.716 1.00 90.44 612 VAL A C 1
ATOM 4811 O O . VAL A 1 612 ? -16.362 10.494 -14.641 1.00 90.44 612 VAL A O 1
ATOM 4814 N N . PHE A 1 613 ? -15.309 8.753 -13.687 1.00 89.81 613 PHE A N 1
ATOM 4815 C CA . PHE A 1 613 ? -15.820 8.979 -12.339 1.00 89.81 613 PHE A CA 1
ATOM 4816 C C . PHE A 1 613 ? -14.675 9.364 -11.410 1.00 89.81 613 PHE A C 1
ATOM 4818 O O . PHE A 1 613 ? -13.779 8.563 -11.166 1.00 89.81 613 PHE A O 1
ATOM 4825 N N . ILE A 1 614 ? -14.722 10.585 -10.874 1.00 88.81 614 ILE A N 1
ATOM 4826 C CA . ILE A 1 614 ? -13.710 11.092 -9.946 1.00 88.81 614 ILE A CA 1
ATOM 4827 C C . ILE A 1 614 ? -14.389 11.490 -8.646 1.00 88.81 614 ILE A C 1
ATOM 4829 O O . ILE A 1 614 ? -15.203 12.414 -8.633 1.00 88.81 614 ILE A O 1
ATOM 4833 N N . SER A 1 615 ? -14.055 10.794 -7.562 1.00 84.06 615 SER A N 1
ATOM 4834 C CA . SER A 1 615 ? -14.569 11.075 -6.223 1.00 84.06 615 SER A CA 1
ATOM 4835 C C . SER A 1 615 ? -13.418 11.258 -5.232 1.00 84.06 615 SER A C 1
ATOM 4837 O O . SER A 1 615 ? -13.108 10.334 -4.479 1.00 84.06 615 SER A O 1
ATOM 4839 N N . PRO A 1 616 ? -12.756 12.428 -5.217 1.00 74.44 616 PRO A N 1
ATOM 4840 C CA . PRO A 1 616 ? -11.820 12.784 -4.162 1.00 74.44 616 PRO A CA 1
ATOM 4841 C C . PRO A 1 616 ? -12.580 12.983 -2.853 1.00 74.44 616 PRO A C 1
ATOM 4843 O O . PRO A 1 616 ? -13.342 13.937 -2.699 1.00 74.44 616 PRO A O 1
ATOM 4846 N N . GLU A 1 617 ? -12.404 12.061 -1.913 1.00 62.94 617 GLU A N 1
ATOM 4847 C CA . GLU A 1 617 ? -13.031 12.151 -0.593 1.00 62.94 617 GLU A CA 1
ATOM 4848 C C . GLU A 1 617 ? -12.148 12.844 0.461 1.00 62.94 617 GLU A C 1
ATOM 4850 O O . GLU A 1 617 ? -12.684 13.238 1.487 1.00 62.94 617 GLU A O 1
ATOM 4855 N N . ASN A 1 618 ? -10.845 13.052 0.195 1.00 55.97 618 ASN A N 1
ATOM 4856 C CA . ASN A 1 618 ? -9.863 13.622 1.141 1.00 55.97 618 ASN A CA 1
ATOM 4857 C C . ASN A 1 618 ? -8.824 14.573 0.495 1.00 55.97 618 ASN A C 1
ATOM 4859 O O . ASN A 1 618 ? -7.664 14.606 0.902 1.00 55.97 618 ASN A O 1
ATOM 4863 N N . GLY A 1 619 ? -9.220 15.347 -0.518 1.00 56.28 619 GLY A N 1
ATOM 4864 C CA . GLY A 1 619 ? -8.345 16.351 -1.140 1.00 56.28 619 GLY A CA 1
ATOM 4865 C C . GLY A 1 619 ? -8.464 16.399 -2.658 1.00 56.28 619 GLY A C 1
ATOM 4866 O O . GLY A 1 619 ? -8.700 15.381 -3.300 1.00 56.28 619 GLY A O 1
ATOM 4867 N N . GLY A 1 620 ? -8.343 17.602 -3.220 1.00 61.00 620 GLY A N 1
ATOM 4868 C CA . GLY A 1 620 ? -8.420 17.848 -4.660 1.00 61.00 620 GLY A CA 1
ATOM 4869 C C . GLY A 1 620 ? -7.080 17.793 -5.377 1.00 61.00 620 GLY A C 1
ATOM 4870 O O . GLY A 1 620 ? -6.020 17.828 -4.755 1.00 61.00 620 GLY A O 1
ATOM 4871 N N . PHE A 1 621 ? -7.143 17.763 -6.704 1.00 74.88 621 PHE A N 1
ATOM 4872 C CA . PHE A 1 621 ? -5.974 17.876 -7.568 1.00 74.88 621 PHE A CA 1
ATOM 4873 C C . PHE A 1 621 ? -5.386 19.280 -7.496 1.00 74.88 621 PHE A C 1
ATOM 4875 O O . PHE A 1 621 ? -6.110 20.241 -7.724 1.00 74.88 621 PHE A O 1
ATOM 4882 N N . ARG A 1 622 ? -4.091 19.402 -7.199 1.00 76.94 622 ARG A N 1
ATOM 4883 C CA . ARG A 1 622 ? -3.402 20.699 -7.111 1.00 76.94 622 ARG A CA 1
ATOM 4884 C C . ARG A 1 622 ? -2.941 21.178 -8.486 1.00 76.94 622 ARG A C 1
ATOM 4886 O O . ARG A 1 622 ? -3.208 22.310 -8.870 1.00 76.94 622 ARG A O 1
ATOM 4893 N N . GLU A 1 623 ? -2.308 20.295 -9.250 1.00 80.19 623 GLU A N 1
ATOM 4894 C CA . GLU A 1 623 ? -1.729 20.589 -10.563 1.00 80.19 623 GLU A CA 1
ATOM 4895 C C . GLU A 1 623 ? -2.654 20.137 -11.705 1.00 80.19 623 GLU A C 1
ATOM 4897 O O . GLU A 1 623 ? -2.342 19.219 -12.462 1.00 80.19 623 GLU A O 1
ATOM 4902 N N . ILE A 1 624 ? -3.831 20.759 -11.807 1.00 84.75 624 ILE A N 1
ATOM 4903 C CA . ILE A 1 624 ? -4.905 20.310 -12.712 1.00 84.75 624 ILE A CA 1
ATOM 4904 C C . ILE A 1 624 ? -4.462 20.295 -14.187 1.00 84.75 624 ILE A C 1
ATOM 4906 O O . ILE A 1 624 ? -4.816 19.367 -14.911 1.00 84.75 624 ILE A O 1
ATOM 4910 N N . ASP A 1 625 ? -3.644 21.265 -14.605 1.00 83.31 625 ASP A N 1
ATOM 4911 C CA . ASP A 1 625 ? -3.129 21.403 -15.979 1.00 83.31 625 ASP A CA 1
ATOM 4912 C C . ASP A 1 625 ? -2.297 20.201 -16.456 1.00 83.31 625 ASP A C 1
ATOM 4914 O O . ASP A 1 625 ? -2.147 19.968 -17.652 1.00 83.31 625 ASP A O 1
ATOM 4918 N N . PHE A 1 626 ? -1.761 19.412 -15.525 1.00 84.69 626 PHE A N 1
ATOM 4919 C CA . PHE A 1 626 ? -0.896 18.272 -15.820 1.00 84.69 626 PHE A CA 1
ATOM 4920 C C . PHE A 1 626 ? -1.647 16.937 -15.858 1.00 84.69 626 PHE A C 1
ATOM 4922 O O . PHE A 1 626 ? -1.031 15.886 -16.054 1.00 84.69 626 PHE A O 1
ATOM 4929 N N . LEU A 1 627 ? -2.969 16.949 -15.672 1.00 87.62 627 LEU A N 1
ATOM 4930 C CA . LEU A 1 627 ? -3.788 15.742 -15.644 1.00 87.62 627 LEU A CA 1
ATOM 4931 C C . LEU A 1 627 ? -4.292 15.364 -17.036 1.00 87.62 627 LEU A C 1
ATOM 4933 O O . LEU A 1 627 ? -5.065 16.096 -17.656 1.00 87.62 627 LEU A O 1
ATOM 4937 N N . ASN A 1 628 ? -3.924 14.162 -17.472 1.00 91.00 628 ASN A N 1
ATOM 4938 C CA . ASN A 1 628 ? -4.457 13.512 -18.661 1.00 91.00 628 ASN A CA 1
ATOM 4939 C C . ASN A 1 628 ? -5.114 12.192 -18.244 1.00 91.00 628 ASN A C 1
ATOM 4941 O O . ASN A 1 628 ? -4.434 11.278 -17.787 1.00 91.00 628 ASN A O 1
ATOM 4945 N N . ILE A 1 629 ? -6.438 12.101 -18.369 1.00 93.19 629 ILE A N 1
ATOM 4946 C CA . ILE A 1 629 ? -7.242 10.943 -17.963 1.00 93.19 629 ILE A CA 1
ATOM 4947 C C . ILE A 1 629 ? -8.055 10.454 -19.164 1.00 93.19 629 ILE A C 1
ATOM 4949 O O . ILE A 1 629 ? -8.849 11.217 -19.711 1.00 93.19 629 ILE A O 1
ATOM 4953 N N . GLY A 1 630 ? -7.881 9.190 -19.548 1.00 93.56 630 GLY A N 1
ATOM 4954 C CA . GLY A 1 630 ? -8.583 8.532 -20.650 1.00 93.56 630 GLY A CA 1
ATOM 4955 C C . GLY A 1 630 ? -10.074 8.283 -20.402 1.00 93.56 630 GLY A C 1
ATOM 4956 O O . GLY A 1 630 ? -10.672 8.770 -19.437 1.00 93.56 630 GLY A O 1
ATOM 4957 N N . ASP A 1 631 ? -10.700 7.531 -21.306 1.00 92.88 631 ASP A N 1
ATOM 4958 C CA . ASP A 1 631 ? -12.122 7.187 -21.215 1.00 92.88 631 ASP A CA 1
ATOM 4959 C C . ASP A 1 631 ? -12.375 6.110 -20.142 1.00 92.88 631 ASP A C 1
ATOM 4961 O O . ASP A 1 631 ? -11.545 5.240 -19.908 1.00 92.88 631 ASP A O 1
ATOM 4965 N N . ASP A 1 632 ? -13.557 6.114 -19.516 1.00 90.44 632 ASP A N 1
ATOM 4966 C CA . ASP A 1 632 ? -14.022 5.066 -18.585 1.00 90.44 632 ASP A CA 1
ATOM 4967 C C . ASP A 1 632 ? -13.158 4.856 -17.322 1.00 90.44 632 ASP A C 1
ATOM 4969 O O . ASP A 1 632 ? -13.239 3.806 -16.681 1.00 90.44 632 ASP A O 1
ATOM 4973 N N . CYS A 1 633 ? -12.339 5.838 -16.937 1.00 92.12 633 CYS A N 1
ATOM 4974 C CA . CYS A 1 633 ? -11.518 5.754 -15.729 1.00 92.12 633 CYS A CA 1
ATOM 4975 C C . CYS A 1 633 ? -12.333 5.951 -14.443 1.00 92.12 633 CYS A C 1
ATOM 4977 O O . CYS A 1 633 ? -13.283 6.742 -14.387 1.00 92.12 633 CYS A O 1
ATOM 4979 N N . VAL A 1 634 ? -11.916 5.268 -13.377 1.00 91.62 634 VAL A N 1
ATOM 4980 C CA . VAL A 1 634 ? -12.556 5.321 -12.057 1.00 91.62 634 VAL A CA 1
ATOM 4981 C C . VAL A 1 634 ? -11.513 5.678 -11.011 1.00 91.62 634 VAL A C 1
ATOM 4983 O O . VAL A 1 634 ? -10.577 4.928 -10.760 1.00 91.62 634 VAL A O 1
ATOM 4986 N N . LEU A 1 635 ? -11.689 6.831 -10.376 1.00 90.94 635 LEU A N 1
ATOM 4987 C CA . LEU A 1 635 ? -10.767 7.373 -9.391 1.00 90.94 635 LEU A CA 1
ATOM 4988 C C . LEU A 1 635 ? -11.490 7.530 -8.051 1.00 90.94 635 LEU A C 1
ATOM 4990 O O . LEU A 1 635 ? -12.179 8.528 -7.804 1.00 90.94 635 LEU A O 1
ATOM 4994 N N . MET A 1 636 ? -11.346 6.518 -7.194 1.00 85.75 636 MET A N 1
ATOM 4995 C CA . MET A 1 636 ? -11.918 6.468 -5.849 1.00 85.75 636 MET A CA 1
ATOM 4996 C C . MET A 1 636 ? -10.883 6.956 -4.838 1.00 85.75 636 MET A C 1
ATOM 4998 O O . MET A 1 636 ? -10.011 6.207 -4.408 1.00 85.75 636 MET A O 1
ATOM 5002 N N . THR A 1 637 ? -10.983 8.232 -4.464 1.00 80.19 637 THR A N 1
ATOM 5003 C CA . THR A 1 637 ? -10.141 8.839 -3.422 1.00 80.19 637 THR A CA 1
ATOM 5004 C C . THR A 1 637 ? -8.625 8.721 -3.698 1.00 80.19 637 THR A C 1
ATOM 5006 O O . THR A 1 637 ? -7.882 8.293 -2.807 1.00 80.19 637 THR A O 1
ATOM 5009 N N . PRO A 1 638 ? -8.146 9.066 -4.917 1.00 79.62 638 PRO A N 1
ATOM 5010 C CA . PRO A 1 638 ? -6.735 8.923 -5.269 1.00 79.62 638 PRO A CA 1
ATOM 5011 C C . PRO A 1 638 ? -5.874 10.014 -4.615 1.00 79.62 638 PRO A C 1
ATOM 5013 O O . PRO A 1 638 ? -6.323 11.149 -4.451 1.00 79.62 638 PRO A O 1
ATOM 5016 N N . ASN A 1 639 ? -4.606 9.707 -4.343 1.00 80.50 639 ASN A N 1
ATOM 5017 C CA . ASN A 1 639 ? -3.578 10.722 -4.112 1.00 80.50 639 ASN A CA 1
ATOM 5018 C C . ASN A 1 639 ? -2.787 10.898 -5.416 1.00 80.50 639 ASN A C 1
ATOM 5020 O O . ASN A 1 639 ? -1.990 10.031 -5.762 1.00 80.50 639 ASN A O 1
ATOM 5024 N N . ILE A 1 640 ? -3.022 11.976 -6.170 1.00 82.44 640 ILE A N 1
ATOM 5025 C CA . ILE A 1 640 ? -2.308 12.225 -7.433 1.00 82.44 640 ILE A CA 1
ATOM 5026 C C . ILE A 1 640 ? -1.298 13.347 -7.267 1.00 82.44 640 ILE A C 1
ATOM 5028 O O . ILE A 1 640 ? -1.652 14.436 -6.820 1.00 82.44 640 ILE A O 1
ATOM 5032 N N . HIS A 1 641 ? -0.064 13.078 -7.690 1.00 78.31 641 HIS A N 1
ATOM 5033 C CA . HIS A 1 641 ? 1.028 14.039 -7.693 1.00 78.31 641 HIS A CA 1
ATOM 5034 C C . HIS A 1 641 ? 1.504 14.284 -9.121 1.00 78.31 641 HIS A C 1
ATOM 5036 O O . HIS A 1 641 ? 2.022 13.377 -9.770 1.00 78.31 641 HIS A O 1
ATOM 5042 N N . ALA A 1 642 ? 1.377 15.527 -9.584 1.00 78.50 642 ALA A N 1
ATOM 5043 C CA . ALA A 1 642 ? 1.992 15.975 -10.834 1.00 78.50 642 ALA A CA 1
ATOM 5044 C C . ALA A 1 642 ? 3.288 16.767 -10.583 1.00 78.50 642 ALA A C 1
ATOM 5046 O O . ALA A 1 642 ? 3.769 17.496 -11.446 1.00 78.50 642 ALA A O 1
ATOM 5047 N N . HIS A 1 643 ? 3.856 16.646 -9.382 1.00 79.19 643 HIS A N 1
ATOM 5048 C CA . HIS A 1 643 ? 5.140 17.233 -9.035 1.00 79.19 643 HIS A CA 1
ATOM 5049 C C . HIS A 1 643 ? 5.951 16.294 -8.147 1.00 79.19 643 HIS A C 1
ATOM 5051 O O . HIS A 1 643 ? 5.401 15.448 -7.437 1.00 79.19 643 HIS A O 1
ATOM 5057 N N . TYR A 1 644 ? 7.265 16.473 -8.155 1.00 70.44 644 TYR A N 1
ATOM 5058 C CA . TYR A 1 644 ? 8.148 15.903 -7.147 1.00 70.44 644 TYR A CA 1
ATOM 5059 C C . TYR A 1 644 ? 9.211 16.916 -6.735 1.00 70.44 644 TYR A C 1
ATOM 5061 O O . TYR A 1 644 ? 9.520 17.855 -7.469 1.00 70.44 644 TYR A O 1
ATOM 5069 N N . THR A 1 645 ? 9.758 16.709 -5.543 1.00 65.44 645 THR A N 1
ATOM 5070 C CA . THR A 1 645 ? 10.845 17.520 -5.001 1.00 65.44 645 THR A CA 1
ATOM 5071 C C . THR A 1 645 ? 12.121 16.700 -5.008 1.00 65.44 645 THR A C 1
ATOM 5073 O O . THR A 1 645 ? 12.128 15.589 -4.481 1.00 65.44 645 THR A O 1
ATOM 5076 N N . ASP A 1 646 ? 13.191 17.248 -5.572 1.00 55.84 646 ASP A N 1
ATOM 5077 C CA . ASP A 1 646 ? 14.520 16.636 -5.557 1.00 55.84 646 ASP A CA 1
ATOM 5078 C C . ASP A 1 646 ? 15.587 17.722 -5.364 1.00 55.84 646 ASP A C 1
ATOM 5080 O O . ASP A 1 646 ? 15.527 18.767 -6.007 1.00 55.84 646 ASP A O 1
ATOM 5084 N N . ASN A 1 647 ? 16.523 17.517 -4.433 1.00 52.66 647 ASN A N 1
ATOM 5085 C CA . ASN A 1 647 ? 17.613 18.454 -4.108 1.00 52.66 647 ASN A CA 1
ATOM 5086 C C . ASN A 1 647 ? 17.194 19.932 -3.911 1.00 52.66 647 ASN A C 1
ATOM 5088 O O . ASN A 1 647 ? 17.921 20.851 -4.286 1.00 52.66 647 ASN A O 1
ATOM 5092 N N . GLY A 1 648 ? 16.020 20.188 -3.321 1.00 52.09 648 GLY A N 1
ATOM 5093 C CA . GLY A 1 648 ? 15.518 21.556 -3.124 1.00 52.09 648 GLY A CA 1
ATOM 5094 C C . GLY A 1 648 ? 15.022 22.233 -4.408 1.00 52.09 648 GLY A C 1
ATOM 5095 O O . GLY A 1 648 ? 14.900 23.459 -4.454 1.00 52.09 648 GLY A O 1
ATOM 5096 N N . GLN A 1 649 ? 14.717 21.446 -5.442 1.00 58.88 649 GLN A N 1
ATOM 5097 C CA . GLN A 1 649 ? 14.011 21.872 -6.644 1.00 58.88 649 GLN A CA 1
ATOM 5098 C C . GLN A 1 649 ? 12.656 21.172 -6.737 1.00 58.88 649 GLN A C 1
ATOM 5100 O O . GLN A 1 649 ? 12.537 19.972 -6.493 1.00 58.88 649 GLN A O 1
ATOM 5105 N N . LEU A 1 650 ? 11.631 21.938 -7.094 1.00 69.75 650 LEU A N 1
ATOM 5106 C CA . LEU A 1 650 ? 10.303 21.447 -7.431 1.00 69.75 650 LEU A CA 1
ATOM 5107 C C . LEU A 1 650 ? 10.247 21.202 -8.941 1.00 69.75 650 LEU A C 1
ATOM 5109 O O . LEU A 1 650 ? 10.569 22.104 -9.713 1.00 69.75 650 LEU A O 1
ATOM 5113 N N . GLN A 1 651 ? 9.843 20.007 -9.362 1.00 73.50 651 GLN A N 1
ATOM 5114 C CA . GLN A 1 651 ? 9.673 19.669 -10.775 1.00 73.50 651 GLN A CA 1
ATOM 5115 C C . GLN A 1 651 ? 8.241 19.246 -11.064 1.00 73.50 651 GLN A C 1
ATOM 5117 O O . GLN A 1 651 ? 7.723 18.350 -10.396 1.00 73.50 651 GLN A O 1
ATOM 5122 N N . PHE A 1 652 ? 7.632 19.857 -12.081 1.00 77.38 652 PHE A N 1
ATOM 5123 C CA . PHE A 1 652 ? 6.298 19.497 -12.564 1.00 77.38 652 PHE A CA 1
ATOM 5124 C C . PHE A 1 652 ? 6.372 18.481 -13.701 1.00 77.38 652 PHE A C 1
ATOM 5126 O O . PHE A 1 652 ? 7.194 18.606 -14.610 1.00 77.38 652 PHE A O 1
ATOM 5133 N N . CYS A 1 653 ? 5.509 17.470 -13.658 1.00 78.50 653 CYS A N 1
ATOM 5134 C CA . CYS A 1 653 ? 5.451 16.390 -14.635 1.00 78.50 653 CYS A CA 1
ATOM 5135 C C . CYS A 1 653 ? 3.996 15.989 -14.908 1.00 78.50 653 CYS A C 1
ATOM 5137 O O . CYS A 1 653 ? 3.229 15.826 -13.958 1.00 78.50 653 CYS A O 1
ATOM 5139 N N . PRO A 1 654 ? 3.618 15.753 -16.177 1.00 79.81 654 PRO A N 1
ATOM 5140 C CA . PRO A 1 654 ? 2.284 15.276 -16.508 1.00 79.81 654 PRO A CA 1
ATOM 5141 C C . PRO A 1 654 ? 2.001 13.900 -15.896 1.00 79.81 654 PRO A C 1
ATOM 5143 O O . PRO A 1 654 ? 2.877 13.034 -15.819 1.00 79.81 654 PRO A O 1
ATOM 5146 N N . VAL A 1 655 ? 0.747 13.701 -15.496 1.00 85.88 655 VAL A N 1
ATOM 5147 C CA . VAL A 1 655 ? 0.192 12.407 -15.092 1.00 85.88 655 VAL A CA 1
ATOM 5148 C C . VAL A 1 655 ? -0.699 11.917 -16.223 1.00 85.88 655 VAL A C 1
ATOM 5150 O O . VAL A 1 655 ? -1.675 12.582 -16.575 1.00 85.88 655 VAL A O 1
ATOM 5153 N N . LEU A 1 656 ? -0.358 10.758 -16.787 1.00 88.94 656 LEU A N 1
ATOM 5154 C CA . LEU A 1 656 ? -1.083 10.146 -17.896 1.00 88.94 656 LEU A CA 1
ATOM 5155 C C . LEU A 1 656 ? -1.742 8.841 -17.448 1.00 88.94 656 LEU A C 1
ATOM 5157 O O . LEU A 1 656 ? -1.057 7.849 -17.204 1.00 88.94 656 LEU A O 1
ATOM 5161 N N . LEU A 1 657 ? -3.071 8.851 -17.376 1.00 92.94 657 LEU A N 1
ATOM 5162 C CA . LEU A 1 657 ? -3.908 7.673 -17.173 1.00 92.94 657 LEU A CA 1
ATOM 5163 C C . LEU A 1 657 ? -4.591 7.323 -18.497 1.00 92.94 657 LEU A C 1
ATOM 5165 O O . LEU A 1 657 ? -5.388 8.116 -18.992 1.00 92.94 657 LEU A O 1
ATOM 5169 N N . GLU A 1 658 ? -4.299 6.158 -19.075 1.00 94.25 658 GLU A N 1
ATOM 5170 C CA . GLU A 1 658 ? -5.001 5.662 -20.267 1.00 94.25 658 GLU A CA 1
ATOM 5171 C C . GLU A 1 658 ? -6.449 5.231 -19.953 1.00 94.25 658 GLU A C 1
ATOM 5173 O O . GLU A 1 658 ? -6.924 5.351 -18.824 1.00 94.25 658 GLU A O 1
ATOM 5178 N N . ASP A 1 659 ? -7.178 4.734 -20.957 1.00 93.38 659 ASP A N 1
ATOM 5179 C CA . ASP A 1 659 ? -8.571 4.304 -20.797 1.00 93.38 659 ASP A CA 1
ATOM 5180 C C . ASP A 1 659 ? -8.737 3.216 -19.721 1.00 93.38 659 ASP A C 1
ATOM 5182 O O . ASP A 1 659 ? -7.933 2.290 -19.609 1.00 93.38 659 ASP A O 1
ATOM 5186 N N . ARG A 1 660 ? -9.866 3.233 -19.011 1.00 90.94 660 ARG A N 1
ATOM 5187 C CA . ARG A 1 660 ? -10.274 2.220 -18.022 1.00 90.94 660 ARG A CA 1
ATOM 5188 C C . ARG A 1 660 ? -9.304 2.038 -16.854 1.00 90.94 660 ARG A C 1
ATOM 5190 O O . ARG A 1 660 ? -9.367 1.008 -16.189 1.00 90.94 660 ARG A O 1
ATOM 5197 N N . VAL A 1 661 ? -8.418 2.997 -16.598 1.00 93.12 661 VAL A N 1
ATOM 5198 C CA . VAL A 1 661 ? -7.564 2.961 -15.409 1.00 93.12 661 VAL A CA 1
ATOM 5199 C C . VAL A 1 661 ? -8.423 3.125 -14.154 1.00 93.12 661 VAL A C 1
ATOM 5201 O O . VAL A 1 661 ? -9.279 4.013 -14.066 1.00 93.12 661 VAL A O 1
ATOM 5204 N N . GLU A 1 662 ? -8.185 2.261 -13.173 1.00 91.81 662 GLU A N 1
ATOM 5205 C CA . GLU A 1 662 ? -8.865 2.263 -11.880 1.00 91.81 662 GLU A CA 1
ATOM 5206 C C . GLU A 1 662 ? -7.858 2.631 -10.775 1.00 91.81 662 GLU A C 1
ATOM 5208 O O . GLU A 1 662 ? -6.822 1.989 -10.623 1.00 91.81 662 GLU A O 1
ATOM 5213 N N . ILE A 1 663 ? -8.143 3.664 -9.981 1.00 91.12 663 ILE A N 1
ATOM 5214 C CA . ILE A 1 663 ? -7.319 4.072 -8.833 1.00 91.12 663 ILE A CA 1
ATOM 5215 C C . ILE A 1 663 ? -8.177 3.987 -7.574 1.00 91.12 663 ILE A C 1
ATOM 5217 O O . ILE A 1 663 ? -9.210 4.654 -7.480 1.00 91.12 663 ILE A O 1
ATOM 5221 N N . ASN A 1 664 ? -7.765 3.148 -6.627 1.00 88.56 664 ASN A N 1
ATOM 5222 C CA . ASN A 1 664 ? -8.541 2.818 -5.434 1.00 88.56 664 ASN A CA 1
ATOM 5223 C C . ASN A 1 664 ? -8.084 3.611 -4.188 1.00 88.56 664 ASN A C 1
ATOM 5225 O O . ASN A 1 664 ? -7.161 4.427 -4.242 1.00 88.56 664 ASN A O 1
ATOM 5229 N N . PHE A 1 665 ? -8.739 3.366 -3.050 1.00 84.75 665 PHE A N 1
ATOM 5230 C CA . PHE A 1 665 ? -8.619 4.189 -1.844 1.00 84.75 665 PHE A CA 1
ATOM 5231 C C . PHE A 1 665 ? -7.180 4.323 -1.329 1.00 84.75 665 PHE A C 1
ATOM 5233 O O . PHE A 1 665 ? -6.520 3.339 -0.992 1.00 84.75 665 PHE A O 1
ATOM 5240 N N . GLY A 1 666 ? -6.697 5.563 -1.222 1.00 80.56 666 GLY A N 1
ATOM 5241 C CA . GLY A 1 666 ? -5.369 5.849 -0.675 1.00 80.56 666 GLY A CA 1
ATOM 5242 C C . GLY A 1 666 ? -4.207 5.352 -1.540 1.00 80.56 666 GLY A C 1
ATOM 5243 O O . GLY A 1 666 ? -3.075 5.365 -1.063 1.00 80.56 666 GLY A O 1
ATOM 5244 N N . ALA A 1 667 ? -4.465 4.910 -2.777 1.00 88.75 667 ALA A N 1
ATOM 5245 C CA . ALA A 1 667 ? -3.413 4.655 -3.747 1.00 88.75 667 ALA A CA 1
ATOM 5246 C C . ALA A 1 667 ? -2.777 5.980 -4.196 1.00 88.75 667 ALA A C 1
ATOM 5248 O O . ALA A 1 667 ? -3.470 6.981 -4.410 1.00 88.75 667 ALA A O 1
ATOM 5249 N N . THR A 1 668 ? -1.455 5.969 -4.342 1.00 86.94 668 THR A N 1
ATOM 5250 C CA . THR A 1 668 ? -0.651 7.138 -4.690 1.00 86.94 668 THR A CA 1
ATOM 5251 C C . THR A 1 668 ? -0.115 7.005 -6.108 1.00 86.94 668 THR A C 1
ATOM 5253 O O . THR A 1 668 ? 0.645 6.087 -6.426 1.00 86.94 668 THR A O 1
ATOM 5256 N N . VAL A 1 669 ? -0.524 7.954 -6.945 1.00 87.12 669 VAL A N 1
ATOM 5257 C CA . VAL A 1 669 ? -0.121 8.120 -8.338 1.00 87.12 669 VAL A CA 1
ATOM 5258 C C . VAL A 1 669 ? 1.076 9.065 -8.373 1.00 87.12 669 VAL A C 1
ATOM 5260 O O . VAL A 1 669 ? 0.950 10.242 -8.021 1.00 87.12 669 VAL A O 1
ATOM 5263 N N . MET A 1 670 ? 2.237 8.538 -8.761 1.00 83.00 670 MET A N 1
ATOM 5264 C CA . MET A 1 670 ? 3.494 9.287 -8.799 1.00 83.00 670 MET A CA 1
ATOM 5265 C C . MET A 1 670 ? 3.779 9.861 -10.192 1.00 83.00 670 MET A C 1
ATOM 5267 O O . MET A 1 670 ? 3.473 9.208 -11.197 1.00 83.00 670 MET A O 1
ATOM 5271 N N . PRO A 1 671 ? 4.442 11.028 -10.277 1.00 77.69 671 PRO A N 1
ATOM 5272 C CA . PRO A 1 671 ? 4.822 11.625 -11.553 1.00 77.69 671 PRO A CA 1
ATOM 5273 C C . PRO A 1 671 ? 5.769 10.716 -12.350 1.00 77.69 671 PRO A C 1
ATOM 5275 O O . PRO A 1 671 ? 6.495 9.897 -11.779 1.00 77.69 671 PRO A O 1
ATOM 5278 N N . LEU A 1 672 ? 5.778 10.893 -13.678 1.00 75.81 672 LEU A N 1
ATOM 5279 C CA . LEU A 1 672 ? 6.561 10.108 -14.653 1.00 75.81 672 LEU A CA 1
ATOM 5280 C C . LEU A 1 672 ? 6.186 8.619 -14.751 1.00 75.81 672 LEU A C 1
ATOM 5282 O O . LEU A 1 672 ? 6.844 7.869 -15.467 1.00 75.81 672 LEU A O 1
ATOM 5286 N N . THR A 1 673 ? 5.147 8.182 -14.045 1.00 80.31 673 THR A N 1
ATOM 5287 C CA . THR A 1 673 ? 4.625 6.816 -14.142 1.00 80.31 673 THR A CA 1
ATOM 5288 C C . THR A 1 673 ? 3.668 6.719 -15.330 1.00 80.31 673 THR A C 1
ATOM 5290 O O . THR A 1 673 ? 2.822 7.594 -15.514 1.00 80.31 673 THR A O 1
ATOM 5293 N N . GLN A 1 674 ? 3.779 5.656 -16.129 1.00 82.38 674 GLN A N 1
ATOM 5294 C CA . GLN A 1 674 ? 2.831 5.370 -17.211 1.00 82.38 674 GLN A CA 1
ATOM 5295 C C . GLN A 1 674 ? 1.742 4.429 -16.702 1.00 82.38 674 GLN A C 1
ATOM 5297 O O . GLN A 1 674 ? 2.062 3.368 -16.172 1.00 82.38 674 GLN A O 1
ATOM 5302 N N . TYR A 1 675 ? 0.472 4.789 -16.877 1.00 91.75 675 TYR A N 1
ATOM 5303 C CA . TYR A 1 675 ? -0.661 3.952 -16.479 1.00 91.75 675 TYR A CA 1
ATOM 5304 C C . TYR A 1 675 ? -1.405 3.472 -17.713 1.00 91.75 675 TYR A C 1
ATOM 5306 O O . TYR A 1 675 ? -2.223 4.204 -18.271 1.00 91.75 675 TYR A O 1
ATOM 5314 N N . GLN A 1 676 ? -1.090 2.252 -18.145 1.00 90.44 676 GLN A N 1
ATOM 5315 C CA . GLN A 1 676 ? -1.665 1.676 -19.349 1.00 90.44 676 GLN A CA 1
ATOM 5316 C C . GLN A 1 676 ? -3.116 1.244 -19.146 1.00 90.44 676 GLN A C 1
ATOM 5318 O O . GLN A 1 676 ? -3.610 1.038 -18.032 1.00 90.44 676 GLN A O 1
ATOM 5323 N N . LYS A 1 677 ? -3.794 1.081 -20.278 1.00 90.94 677 LYS A N 1
ATOM 5324 C CA . LYS A 1 677 ? -5.211 0.771 -20.383 1.00 90.94 677 LYS A CA 1
ATOM 5325 C C . LYS A 1 677 ? -5.654 -0.349 -19.445 1.00 90.94 677 LYS A C 1
ATOM 5327 O O . LYS A 1 677 ? -5.159 -1.467 -19.521 1.00 90.94 677 LYS A O 1
ATOM 5332 N N . GLY A 1 678 ? -6.652 -0.077 -18.610 1.00 87.94 678 GLY A N 1
ATOM 5333 C CA . GLY A 1 678 ? -7.258 -1.083 -17.733 1.00 87.94 678 GLY A CA 1
ATOM 5334 C C . GLY A 1 678 ? -6.456 -1.451 -16.483 1.00 87.94 678 GLY A C 1
ATOM 5335 O O . GLY A 1 678 ? -6.915 -2.307 -15.728 1.00 87.94 678 GLY A O 1
ATOM 5336 N N . CYS A 1 679 ? -5.285 -0.848 -16.239 1.00 90.56 679 CYS A N 1
ATOM 5337 C CA . CYS A 1 679 ? -4.541 -1.117 -15.009 1.00 90.56 679 CYS A CA 1
ATOM 5338 C C . CYS A 1 679 ? -5.320 -0.626 -13.772 1.00 90.56 679 CYS A C 1
ATOM 5340 O O . CYS A 1 679 ? -6.043 0.374 -13.831 1.00 90.56 679 CYS A O 1
ATOM 5342 N N . CYS A 1 680 ? -5.178 -1.325 -12.646 1.00 91.00 680 CYS A N 1
ATOM 5343 C CA . CYS A 1 680 ? -5.899 -1.036 -11.408 1.00 91.00 680 CYS A CA 1
ATOM 5344 C C . CYS A 1 680 ? -4.920 -0.900 -10.236 1.00 91.00 680 CYS A C 1
ATOM 5346 O O . CYS A 1 680 ? -4.296 -1.881 -9.840 1.00 91.00 680 CYS A O 1
ATOM 5348 N N . LEU A 1 681 ? -4.789 0.289 -9.643 1.00 91.50 681 LEU A N 1
ATOM 5349 C CA . LEU A 1 681 ? -4.058 0.454 -8.384 1.00 91.50 681 LEU A CA 1
ATOM 5350 C C . LEU A 1 681 ? -4.978 0.129 -7.209 1.00 91.50 681 LEU A C 1
ATOM 5352 O O . LEU A 1 681 ? -5.960 0.832 -6.969 1.00 91.50 681 LEU A O 1
ATOM 5356 N N . ARG A 1 682 ? -4.641 -0.905 -6.441 1.00 91.00 682 ARG A N 1
ATOM 5357 C CA . ARG A 1 682 ? -5.403 -1.347 -5.264 1.00 91.00 682 ARG A CA 1
ATOM 5358 C C . ARG A 1 682 ? -5.101 -0.459 -4.048 1.00 91.00 682 ARG A C 1
ATOM 5360 O O . ARG A 1 682 ? -4.153 0.330 -4.108 1.00 91.00 682 ARG A O 1
ATOM 5367 N N . PRO A 1 683 ? -5.876 -0.537 -2.949 1.00 89.31 683 PRO A N 1
ATOM 5368 C CA . PRO A 1 683 ? -5.717 0.396 -1.836 1.00 89.31 683 PRO A CA 1
ATOM 5369 C C . PRO A 1 683 ? -4.292 0.458 -1.273 1.00 89.31 683 PRO A C 1
ATOM 5371 O O . PRO A 1 683 ? -3.606 -0.562 -1.195 1.00 89.31 683 PRO A O 1
ATOM 5374 N N . HIS A 1 684 ? -3.853 1.660 -0.890 1.00 89.06 684 HIS A N 1
ATOM 5375 C CA . HIS A 1 684 ? -2.494 1.962 -0.400 1.00 89.06 684 HIS A CA 1
ATOM 5376 C C . HIS A 1 684 ? -1.332 1.589 -1.333 1.00 89.06 684 HIS A C 1
ATOM 5378 O O . HIS A 1 684 ? -0.177 1.552 -0.903 1.00 89.06 684 HIS A O 1
ATOM 5384 N N . SER A 1 685 ? -1.605 1.337 -2.614 1.00 90.31 685 SER A N 1
ATOM 5385 C CA . SER A 1 685 ? -0.542 1.074 -3.583 1.00 90.31 685 SER A CA 1
ATOM 5386 C C . SER A 1 685 ? 0.175 2.359 -3.968 1.00 90.31 685 SER A C 1
ATOM 5388 O O . SER A 1 685 ? -0.477 3.341 -4.310 1.00 90.31 685 SER A O 1
ATOM 5390 N N . VAL A 1 686 ? 1.505 2.355 -3.952 1.00 87.94 686 VAL A N 1
ATOM 5391 C CA . VAL A 1 686 ? 2.337 3.525 -4.272 1.00 87.94 686 VAL A CA 1
ATOM 5392 C C . VAL A 1 686 ? 3.253 3.191 -5.434 1.00 87.94 686 VAL A C 1
ATOM 5394 O O . VAL A 1 686 ? 4.169 2.384 -5.282 1.00 87.94 686 VAL A O 1
ATOM 5397 N N . THR A 1 687 ? 3.019 3.794 -6.595 1.00 86.56 687 THR A N 1
ATOM 5398 C CA . THR A 1 687 ? 3.895 3.589 -7.756 1.00 86.56 687 THR A CA 1
ATOM 5399 C C . THR A 1 687 ? 5.272 4.195 -7.535 1.00 86.56 687 THR A C 1
ATOM 5401 O O . THR A 1 687 ? 5.414 5.196 -6.841 1.00 86.56 687 THR A O 1
ATOM 5404 N N . VAL A 1 688 ? 6.305 3.615 -8.137 1.00 78.12 688 VAL A N 1
ATOM 5405 C CA . VAL A 1 688 ? 7.651 4.202 -8.135 1.00 78.12 688 VAL A CA 1
ATOM 5406 C C . VAL A 1 688 ? 7.787 5.162 -9.318 1.00 78.12 688 VAL A C 1
ATOM 5408 O O . VAL A 1 688 ? 7.207 4.935 -10.378 1.00 78.12 688 VAL A O 1
ATOM 5411 N N . LYS A 1 689 ? 8.564 6.239 -9.153 1.00 70.88 689 LYS A N 1
ATOM 5412 C CA . LYS A 1 689 ? 8.887 7.185 -10.233 1.00 70.88 689 LYS A CA 1
ATOM 5413 C C . LYS A 1 689 ? 9.400 6.431 -11.470 1.00 70.88 689 LYS A C 1
ATOM 5415 O O . LYS A 1 689 ? 10.322 5.627 -11.355 1.00 70.88 689 LYS A O 1
ATOM 5420 N N . GLY A 1 690 ? 8.823 6.711 -12.639 1.00 68.19 690 GLY A N 1
ATOM 5421 C CA . GLY A 1 690 ? 9.226 6.092 -13.910 1.00 68.19 690 GLY A CA 1
ATOM 5422 C C . GLY A 1 690 ? 8.709 4.666 -14.137 1.00 68.19 690 GLY A C 1
ATOM 5423 O O . GLY A 1 690 ? 9.071 4.042 -15.132 1.00 68.19 690 GLY A O 1
ATOM 5424 N N . GLN A 1 691 ? 7.885 4.125 -13.235 1.00 78.06 691 GLN A N 1
ATOM 5425 C CA . GLN A 1 691 ? 7.299 2.797 -13.401 1.00 78.06 691 GLN A CA 1
ATOM 5426 C C . GLN A 1 691 ? 6.300 2.768 -14.570 1.00 78.06 691 GLN A C 1
ATOM 5428 O O . GLN A 1 691 ? 5.593 3.738 -14.840 1.00 78.06 691 GLN A O 1
ATOM 5433 N N . ILE A 1 692 ? 6.208 1.621 -15.243 1.00 82.06 692 ILE A N 1
ATOM 5434 C CA . ILE A 1 692 ? 5.144 1.338 -16.208 1.00 82.06 692 ILE A CA 1
ATOM 5435 C C . ILE A 1 692 ? 4.145 0.406 -15.521 1.00 82.06 692 ILE A C 1
ATOM 5437 O O . ILE A 1 692 ? 4.494 -0.706 -15.116 1.00 82.06 692 ILE A O 1
ATOM 5441 N N . CYS A 1 693 ? 2.917 0.883 -15.345 1.00 85.31 693 CYS A N 1
ATOM 5442 C CA . CYS A 1 693 ? 1.787 0.068 -14.934 1.00 85.31 693 CYS A CA 1
ATOM 5443 C C . CYS A 1 693 ? 1.162 -0.536 -16.193 1.00 85.31 693 CYS A C 1
ATOM 5445 O O . CYS A 1 693 ? 0.529 0.175 -16.968 1.00 85.31 693 CYS A O 1
ATOM 5447 N N . GLU A 1 694 ? 1.409 -1.822 -16.415 1.00 82.19 694 GLU A N 1
ATOM 5448 C CA . GLU A 1 694 ? 1.012 -2.578 -17.596 1.00 82.19 694 GLU A CA 1
ATOM 5449 C C . GLU A 1 694 ? -0.511 -2.697 -17.718 1.00 82.19 694 GLU A C 1
ATOM 5451 O O . GLU A 1 694 ? -1.250 -2.668 -16.726 1.00 82.19 694 GLU A O 1
ATOM 5456 N N . ALA A 1 695 ? -0.974 -2.834 -18.961 1.00 83.88 695 ALA A N 1
ATOM 5457 C CA . ALA A 1 695 ? -2.390 -2.916 -19.279 1.00 83.88 695 ALA A CA 1
ATOM 5458 C C . ALA A 1 695 ? -3.085 -4.069 -18.533 1.00 83.88 695 ALA A C 1
ATOM 5460 O O . ALA A 1 695 ? -2.506 -5.136 -18.320 1.00 83.88 695 ALA A O 1
ATOM 5461 N N . ASP A 1 696 ? -4.336 -3.833 -18.133 1.00 82.25 696 ASP A N 1
ATOM 5462 C CA . ASP A 1 696 ? -5.228 -4.797 -17.472 1.00 82.25 696 ASP A CA 1
ATOM 5463 C C . ASP A 1 696 ? -4.611 -5.518 -16.239 1.00 82.25 696 ASP A C 1
ATOM 5465 O O . ASP A 1 696 ? -5.041 -6.610 -15.863 1.00 82.25 696 ASP A O 1
ATOM 5469 N N . THR A 1 697 ? -3.616 -4.903 -15.583 1.00 81.19 697 THR A N 1
ATOM 5470 C CA . THR A 1 697 ? -2.896 -5.464 -14.424 1.00 81.19 697 THR A CA 1
ATOM 5471 C C . THR A 1 697 ? -3.309 -4.793 -13.113 1.00 81.19 697 THR A C 1
ATOM 5473 O O . THR A 1 697 ? -3.464 -3.572 -13.053 1.00 81.19 697 THR A O 1
ATOM 5476 N N . GLU A 1 698 ? -3.459 -5.574 -12.038 1.00 86.12 698 GLU A N 1
ATOM 5477 C CA . GLU A 1 698 ? -3.737 -5.053 -10.696 1.00 86.12 698 GLU A CA 1
ATOM 5478 C C . GLU A 1 698 ? -2.417 -4.822 -9.936 1.00 86.12 698 GLU A C 1
ATOM 5480 O O . GLU A 1 698 ? -1.523 -5.660 -9.917 1.00 86.12 698 GLU A O 1
ATOM 5485 N N . TYR A 1 699 ? -2.249 -3.665 -9.309 1.00 87.00 699 TYR A N 1
ATOM 5486 C CA . TYR A 1 699 ? -1.026 -3.280 -8.607 1.00 87.00 699 TYR A CA 1
ATOM 5487 C C . TYR A 1 699 ? -1.293 -3.152 -7.120 1.00 87.00 699 TYR A C 1
ATOM 5489 O O . TYR A 1 699 ? -2.294 -2.559 -6.722 1.00 87.00 699 TYR A O 1
ATOM 5497 N N . TYR A 1 700 ? -0.366 -3.669 -6.314 1.00 87.44 700 TYR A N 1
ATOM 5498 C CA . TYR A 1 700 ? -0.472 -3.664 -4.861 1.00 87.44 700 TYR A CA 1
ATOM 5499 C C . TYR A 1 700 ? 0.807 -3.194 -4.179 1.00 87.44 700 TYR A C 1
ATOM 5501 O O . TYR A 1 700 ? 1.911 -3.551 -4.594 1.00 87.44 700 TYR A O 1
ATOM 5509 N N . GLY A 1 701 ? 0.638 -2.487 -3.066 1.00 84.88 701 GLY A N 1
ATOM 5510 C CA . GLY A 1 701 ? 1.675 -2.254 -2.066 1.00 84.88 701 GLY A CA 1
ATOM 5511 C C . GLY A 1 701 ? 2.566 -1.050 -2.289 1.00 84.88 701 GLY A C 1
ATOM 5512 O O . GLY A 1 701 ? 2.369 -0.256 -3.202 1.00 84.88 701 GLY A O 1
ATOM 5513 N N . ASN A 1 702 ? 3.535 -0.895 -1.394 1.00 84.19 702 ASN A N 1
ATOM 5514 C CA . ASN A 1 702 ? 4.435 0.248 -1.346 1.00 84.19 702 ASN A CA 1
ATOM 5515 C C . ASN A 1 702 ? 5.871 -0.261 -1.102 1.00 84.19 702 ASN A C 1
ATOM 5517 O O . ASN A 1 702 ? 6.143 -0.733 0.002 1.00 84.19 702 ASN A O 1
ATOM 5521 N N . PRO A 1 703 ? 6.768 -0.230 -2.106 1.00 77.56 703 PRO A N 1
ATOM 5522 C CA . PRO A 1 703 ? 6.514 0.172 -3.493 1.00 77.56 703 PRO A CA 1
ATOM 5523 C C . PRO A 1 703 ? 5.567 -0.804 -4.203 1.00 77.56 703 PRO A C 1
ATOM 5525 O O . PRO A 1 703 ? 5.568 -2.005 -3.911 1.00 77.56 703 PRO A O 1
ATOM 5528 N N . CYS A 1 704 ? 4.760 -0.298 -5.135 1.00 79.69 704 CYS A N 1
ATOM 5529 C CA . CYS A 1 704 ? 3.745 -1.113 -5.777 1.00 79.69 704 CYS A CA 1
ATOM 5530 C C . CYS A 1 704 ? 4.366 -2.114 -6.743 1.00 79.69 704 CYS A C 1
ATOM 5532 O O . CYS A 1 704 ? 5.322 -1.838 -7.472 1.00 79.69 704 CYS A O 1
ATOM 5534 N N . LYS A 1 705 ? 3.791 -3.309 -6.758 1.00 74.44 705 LYS A N 1
ATOM 5535 C CA . LYS A 1 705 ? 4.152 -4.375 -7.682 1.00 74.44 705 LYS A CA 1
ATOM 5536 C C . LYS A 1 705 ? 2.888 -4.836 -8.380 1.00 74.44 705 LYS A C 1
ATOM 5538 O O . LYS A 1 705 ? 1.854 -5.001 -7.733 1.00 74.44 705 LYS A O 1
ATOM 5543 N N . GLY A 1 706 ? 2.981 -5.029 -9.692 1.00 59.41 706 GLY A N 1
ATOM 5544 C CA . GLY A 1 706 ? 1.906 -5.630 -10.470 1.00 59.41 706 GLY A CA 1
ATOM 5545 C C . GLY A 1 706 ? 1.707 -7.059 -9.987 1.00 59.41 706 GLY A C 1
ATOM 5546 O O . GLY A 1 706 ? 2.577 -7.909 -10.179 1.00 59.41 706 GLY A O 1
ATOM 5547 N N . LEU A 1 707 ? 0.589 -7.314 -9.319 1.00 56.84 707 LEU A N 1
ATOM 5548 C CA . LEU A 1 707 ? 0.010 -8.641 -9.253 1.00 56.84 707 LEU A CA 1
ATOM 5549 C C . LEU A 1 707 ? -0.851 -8.743 -10.500 1.00 56.84 707 LEU A C 1
ATOM 5551 O O . LEU A 1 707 ? -2.016 -8.353 -10.504 1.00 56.84 707 LEU A O 1
ATOM 5555 N N . TYR A 1 708 ? -0.249 -9.249 -11.575 1.00 45.50 708 TYR A N 1
ATOM 5556 C CA . TYR A 1 708 ? -1.006 -9.768 -12.706 1.00 45.50 708 TYR A CA 1
ATOM 5557 C C . TYR A 1 708 ? -2.237 -10.480 -12.159 1.00 45.50 708 TYR A C 1
ATOM 5559 O O . TYR A 1 708 ? -2.084 -11.365 -11.305 1.00 45.50 708 TYR A O 1
ATOM 5567 N N . SER A 1 709 ? -3.424 -10.015 -12.579 1.00 33.84 709 SER A N 1
ATOM 5568 C CA . SER A 1 709 ? -4.715 -10.641 -12.286 1.00 33.84 709 SER A CA 1
ATOM 5569 C C . SER A 1 709 ? -4.485 -12.140 -12.218 1.00 33.84 709 SER A C 1
ATOM 5571 O O . SER A 1 709 ? -3.909 -12.635 -13.184 1.00 33.84 709 SER A O 1
ATOM 5573 N N . GLN A 1 710 ? -4.790 -12.790 -11.086 1.00 37.31 710 GLN A N 1
ATOM 5574 C CA . GLN A 1 710 ? -4.514 -14.211 -10.820 1.00 37.31 710 GLN A CA 1
ATOM 5575 C C . GLN A 1 710 ? -3.915 -14.966 -12.027 1.00 37.31 710 GLN A C 1
ATOM 5577 O O . GLN A 1 710 ? -4.624 -15.212 -12.996 1.00 37.31 710 GLN A O 1
ATOM 5582 N N . GLU A 1 711 ? -2.631 -15.339 -11.952 1.00 39.22 711 GLU A N 1
ATOM 5583 C CA . GLU A 1 711 ? -1.915 -16.145 -12.963 1.00 39.22 711 GLU A CA 1
ATOM 5584 C C . GLU A 1 711 ? -1.288 -15.435 -14.191 1.00 39.22 711 GLU A C 1
ATOM 5586 O O . GLU A 1 711 ? -1.425 -15.889 -15.333 1.00 39.22 711 GLU A O 1
ATOM 5591 N N . GLU A 1 712 ? -0.346 -14.507 -13.992 1.00 43.53 712 GLU A N 1
ATOM 5592 C CA . GLU A 1 712 ? 0.894 -14.655 -14.777 1.00 43.53 712 GLU A CA 1
ATOM 5593 C C . GLU A 1 712 ? 1.839 -15.607 -14.058 1.00 43.53 712 GLU A C 1
ATOM 5595 O O . GLU A 1 712 ? 2.755 -15.238 -13.327 1.00 43.53 712 GLU A O 1
ATOM 5600 N N . ASN A 1 713 ? 1.563 -16.887 -14.290 1.00 58.66 713 ASN A N 1
ATOM 5601 C CA . ASN A 1 713 ? 2.450 -18.011 -14.064 1.00 58.66 713 ASN A CA 1
ATOM 5602 C C . ASN A 1 713 ? 3.786 -17.781 -14.806 1.00 58.66 713 ASN A C 1
ATOM 5604 O O . ASN A 1 713 ? 4.009 -18.338 -15.883 1.00 58.66 713 ASN A O 1
ATOM 5608 N N . LYS A 1 714 ? 4.677 -16.940 -14.249 1.00 79.69 714 LYS A N 1
ATOM 5609 C CA . LYS A 1 714 ? 6.075 -16.881 -14.683 1.00 79.69 714 LYS A CA 1
ATOM 5610 C C . LYS A 1 714 ? 6.604 -18.301 -14.617 1.00 79.69 714 LYS A C 1
ATOM 5612 O O . LYS A 1 714 ? 6.457 -18.989 -13.597 1.00 79.69 714 LYS A O 1
ATOM 5617 N N . ALA A 1 715 ? 7.164 -18.733 -15.733 1.00 88.50 715 ALA A N 1
ATOM 5618 C CA . ALA A 1 715 ? 7.528 -20.111 -15.937 1.00 88.50 715 ALA A CA 1
ATOM 5619 C C . ALA A 1 715 ? 9.040 -20.265 -16.052 1.00 88.50 715 ALA A C 1
ATOM 5621 O O . ALA A 1 715 ? 9.733 -19.404 -16.606 1.00 88.50 715 ALA A O 1
ATOM 5622 N N . ALA A 1 716 ? 9.538 -21.379 -15.526 1.00 93.50 716 ALA A N 1
ATOM 5623 C CA . ALA A 1 716 ? 10.903 -21.818 -15.744 1.00 93.50 716 ALA A CA 1
ATOM 5624 C C . ALA A 1 716 ? 10.920 -23.142 -16.503 1.00 93.50 716 ALA A C 1
ATOM 5626 O O . ALA A 1 716 ? 10.180 -24.064 -16.160 1.00 93.50 716 ALA A O 1
ATOM 5627 N N . ILE A 1 717 ? 11.791 -23.242 -17.507 1.00 94.38 717 ILE A N 1
ATOM 5628 C CA . ILE A 1 717 ? 12.080 -24.518 -18.167 1.00 94.38 717 ILE A CA 1
ATOM 5629 C C . ILE A 1 717 ? 13.196 -25.221 -17.407 1.00 94.38 717 ILE A C 1
ATOM 5631 O O . ILE A 1 717 ? 14.210 -24.609 -17.068 1.00 94.38 717 ILE A O 1
ATOM 5635 N N . LEU A 1 718 ? 13.007 -26.511 -17.157 1.00 95.38 718 LEU A N 1
ATOM 5636 C CA . LEU A 1 718 ? 13.939 -27.369 -16.452 1.00 95.38 718 LEU A CA 1
ATOM 5637 C C . LEU A 1 718 ? 14.415 -28.498 -17.360 1.00 95.38 718 LEU A C 1
ATOM 5639 O O . LEU A 1 718 ? 13.605 -29.258 -17.885 1.00 95.38 718 LEU A O 1
ATOM 5643 N N . PHE A 1 719 ? 15.730 -28.639 -17.492 1.00 95.19 719 PHE A N 1
ATOM 5644 C CA . PHE A 1 719 ? 16.350 -29.729 -18.240 1.00 95.19 719 PHE A CA 1
ATOM 5645 C C . PHE A 1 719 ? 16.958 -30.770 -17.287 1.00 95.19 719 PHE A C 1
ATOM 5647 O O . PHE A 1 719 ? 17.833 -30.422 -16.480 1.00 95.19 719 PHE A O 1
ATOM 5654 N N . PRO A 1 720 ? 16.528 -32.044 -17.346 1.00 92.50 720 PRO A N 1
ATOM 5655 C CA . PRO A 1 720 ? 17.100 -33.105 -16.528 1.00 92.50 720 PRO A CA 1
ATOM 5656 C C . PRO A 1 720 ? 18.534 -33.444 -16.953 1.00 92.50 720 PRO A C 1
ATOM 5658 O O . PRO A 1 720 ? 18.979 -33.162 -18.066 1.00 92.50 720 PRO A O 1
ATOM 5661 N N . GLY A 1 721 ? 19.276 -34.044 -16.024 1.00 87.81 721 GLY A N 1
ATOM 5662 C CA . GLY A 1 721 ? 20.613 -34.577 -16.275 1.00 87.81 721 GLY A CA 1
ATOM 5663 C C . GLY A 1 721 ? 20.597 -36.054 -16.672 1.00 87.81 721 GLY A C 1
ATOM 5664 O O . GLY A 1 721 ? 19.550 -36.661 -16.863 1.00 87.81 721 GLY A O 1
ATOM 5665 N N . GLN A 1 722 ? 21.784 -36.661 -16.732 1.00 85.06 722 GLN A N 1
ATOM 5666 C CA . GLN A 1 722 ? 21.930 -38.106 -16.927 1.00 85.06 722 GLN A CA 1
ATOM 5667 C C . GLN A 1 722 ? 21.257 -38.895 -15.789 1.00 85.06 722 GLN A C 1
ATOM 5669 O O . GLN A 1 722 ? 21.426 -38.568 -14.614 1.00 85.06 722 GLN A O 1
ATOM 5674 N N . GLY A 1 723 ? 20.557 -39.975 -16.140 1.00 80.06 723 GLY A N 1
ATOM 5675 C CA . GLY A 1 723 ? 19.879 -40.879 -15.208 1.00 80.06 723 GLY A CA 1
ATOM 5676 C C . GLY A 1 723 ? 18.384 -41.064 -15.478 1.00 80.06 723 GLY A C 1
ATOM 5677 O O . GLY A 1 723 ? 17.782 -41.933 -14.852 1.00 80.06 723 GLY A O 1
ATOM 5678 N N . SER A 1 724 ? 17.800 -40.282 -16.392 1.00 82.31 724 SER A N 1
ATOM 5679 C CA . SER A 1 724 ? 16.384 -40.367 -16.777 1.00 82.31 724 SER A CA 1
ATOM 5680 C C . SER A 1 724 ? 16.152 -40.881 -18.208 1.00 82.31 724 SER A C 1
ATOM 5682 O O . SER A 1 724 ? 15.019 -40.929 -18.675 1.00 82.31 724 SER A O 1
ATOM 5684 N N . GLN A 1 725 ? 17.208 -41.318 -18.900 1.00 86.75 725 GLN A N 1
ATOM 5685 C CA . GLN A 1 725 ? 17.110 -41.945 -20.219 1.00 86.75 725 GLN A CA 1
ATOM 5686 C C . GLN A 1 725 ? 16.364 -43.291 -20.184 1.00 86.75 725 GLN A C 1
ATOM 5688 O O . GLN A 1 725 ? 16.556 -44.094 -19.267 1.00 86.75 725 GLN A O 1
ATOM 5693 N N . TYR A 1 726 ? 15.562 -43.563 -21.218 1.00 87.12 726 TYR A N 1
ATOM 5694 C CA . TYR A 1 726 ? 14.834 -44.823 -21.402 1.00 87.12 726 TYR A CA 1
ATOM 5695 C C . TYR A 1 726 ? 14.698 -45.190 -22.898 1.00 87.12 726 TYR A C 1
ATOM 5697 O O . TYR A 1 726 ? 14.765 -44.296 -23.747 1.00 87.12 726 TYR A O 1
ATOM 5705 N N . PRO A 1 727 ? 14.513 -46.481 -23.248 1.00 88.56 727 PRO A N 1
ATOM 5706 C CA . PRO A 1 727 ? 14.288 -46.900 -24.635 1.00 88.56 727 PRO A CA 1
ATOM 5707 C C . PRO A 1 727 ? 13.037 -46.251 -25.244 1.00 88.56 727 PRO A C 1
ATOM 5709 O O . PRO A 1 727 ? 11.952 -46.318 -24.674 1.00 88.56 727 PRO A O 1
ATOM 5712 N N . GLY A 1 728 ? 13.171 -45.632 -26.415 1.00 87.75 728 GLY A N 1
ATOM 5713 C CA . GLY A 1 728 ? 12.086 -44.949 -27.123 1.00 87.75 728 GLY A CA 1
ATOM 5714 C C . GLY A 1 728 ? 11.836 -43.498 -26.694 1.00 87.75 728 GLY A C 1
ATOM 5715 O O . GLY A 1 728 ? 10.828 -42.923 -27.092 1.00 87.75 728 GLY A O 1
ATOM 5716 N N . MET A 1 729 ? 12.729 -42.868 -25.924 1.00 88.88 729 MET A N 1
ATOM 5717 C CA . MET A 1 729 ? 12.497 -41.527 -25.353 1.00 88.88 729 MET A CA 1
ATOM 5718 C C . MET A 1 729 ? 12.346 -40.365 -26.356 1.00 88.88 729 MET A C 1
ATOM 5720 O O . MET A 1 729 ? 11.942 -39.268 -25.966 1.00 88.88 729 MET A O 1
ATOM 5724 N N . LEU A 1 730 ? 12.673 -40.588 -27.634 1.00 90.75 730 LEU A N 1
ATOM 5725 C CA . LEU A 1 730 ? 12.464 -39.630 -28.728 1.00 90.75 730 LEU A CA 1
ATOM 5726 C C . LEU A 1 730 ? 11.292 -40.003 -29.647 1.00 90.75 730 LEU A C 1
ATOM 5728 O O . LEU A 1 730 ? 10.968 -39.243 -30.556 1.00 90.75 730 LEU A O 1
ATOM 5732 N N . GLU A 1 731 ? 10.642 -41.147 -29.429 1.00 87.94 731 GLU A N 1
ATOM 5733 C CA . GLU A 1 731 ? 9.684 -41.724 -30.379 1.00 87.94 731 GLU A CA 1
ATOM 5734 C C . GLU A 1 731 ? 8.504 -40.790 -30.679 1.00 87.94 731 GLU A C 1
ATOM 5736 O O . GLU A 1 731 ? 8.086 -40.676 -31.826 1.00 87.94 731 GLU A O 1
ATOM 5741 N N . ASN A 1 732 ? 8.018 -40.068 -29.665 1.00 85.56 732 ASN A N 1
ATOM 5742 C CA . ASN A 1 732 ? 6.858 -39.179 -29.780 1.00 85.56 732 ASN A CA 1
ATOM 5743 C C . ASN A 1 732 ? 7.195 -37.792 -30.355 1.00 85.56 732 ASN A C 1
ATOM 5745 O O . ASN A 1 732 ? 6.294 -37.023 -30.685 1.00 85.56 732 ASN A O 1
ATOM 5749 N N . VAL A 1 733 ? 8.484 -37.452 -30.455 1.00 89.94 733 VAL A N 1
ATOM 5750 C CA . VAL A 1 733 ? 8.954 -36.116 -30.860 1.00 89.94 733 VAL A CA 1
ATOM 5751 C C . VAL A 1 733 ? 9.809 -36.139 -32.127 1.00 89.94 733 VAL A C 1
ATOM 5753 O O . VAL A 1 733 ? 9.958 -35.098 -32.766 1.00 89.94 733 VAL A O 1
ATOM 5756 N N . LYS A 1 734 ? 10.312 -37.312 -32.546 1.00 91.00 734 LYS A N 1
ATOM 5757 C CA . LYS A 1 734 ? 11.178 -37.488 -33.729 1.00 91.00 734 LYS A CA 1
ATOM 5758 C C . LYS A 1 734 ? 10.560 -36.969 -35.025 1.00 91.00 734 LYS A C 1
ATOM 5760 O O . LYS A 1 734 ? 11.285 -36.578 -35.934 1.00 91.00 734 LYS A O 1
ATOM 5765 N N . ASP A 1 735 ? 9.229 -36.956 -35.112 1.00 91.12 735 ASP A N 1
ATOM 5766 C CA . ASP A 1 735 ? 8.521 -36.542 -36.319 1.00 91.12 735 ASP A CA 1
ATOM 5767 C C . ASP A 1 735 ? 8.316 -35.028 -36.455 1.00 91.12 735 ASP A C 1
ATOM 5769 O O . ASP A 1 735 ? 7.885 -34.556 -37.511 1.00 91.12 735 ASP A O 1
ATOM 5773 N N . LEU A 1 736 ? 8.669 -34.243 -35.434 1.00 92.06 736 LEU A N 1
ATOM 5774 C CA . LEU A 1 736 ? 8.616 -32.785 -35.509 1.00 92.06 736 LEU A CA 1
ATOM 5775 C C . LEU A 1 736 ? 9.675 -32.251 -36.492 1.00 92.06 736 LEU A C 1
ATOM 5777 O O . LEU A 1 736 ? 10.831 -32.667 -36.409 1.00 92.06 736 LEU A O 1
ATOM 5781 N N . PRO A 1 737 ? 9.342 -31.287 -37.379 1.00 93.38 737 PRO A N 1
ATOM 5782 C CA . PRO A 1 737 ? 10.287 -30.776 -38.377 1.00 93.38 737 PRO A CA 1
ATOM 5783 C C . PRO A 1 737 ? 11.616 -30.283 -37.788 1.00 93.38 737 PRO A C 1
ATOM 5785 O O . PRO A 1 737 ? 12.677 -30.657 -38.281 1.00 93.38 737 PRO A O 1
ATOM 5788 N N . ALA A 1 738 ? 11.568 -29.514 -36.694 1.00 92.31 738 ALA A N 1
ATOM 5789 C CA . ALA A 1 738 ? 12.765 -29.028 -36.002 1.00 92.31 738 ALA A CA 1
ATOM 5790 C C . ALA A 1 738 ? 13.619 -30.176 -35.433 1.00 92.31 738 ALA A C 1
ATOM 5792 O O . ALA A 1 738 ? 14.845 -30.139 -35.507 1.00 92.31 738 ALA A O 1
ATOM 5793 N N . VAL A 1 739 ? 12.973 -31.234 -34.931 1.00 94.69 739 VAL A N 1
ATOM 5794 C CA . VAL A 1 739 ? 13.655 -32.408 -34.375 1.00 94.69 739 VAL A CA 1
ATOM 5795 C C . VAL A 1 739 ? 14.300 -33.246 -35.479 1.00 94.69 739 VAL A C 1
ATOM 5797 O O . VAL A 1 739 ? 15.422 -33.700 -35.293 1.00 94.69 739 VAL A O 1
ATOM 5800 N N . LYS A 1 740 ? 13.673 -33.393 -36.654 1.00 95.31 740 LYS A N 1
ATOM 5801 C CA . LYS A 1 740 ? 14.293 -34.085 -37.803 1.00 95.31 740 LYS A CA 1
ATOM 5802 C C . LYS A 1 740 ? 15.602 -33.423 -38.226 1.00 95.31 740 LYS A C 1
ATOM 5804 O O . LYS A 1 740 ? 16.606 -34.111 -38.385 1.00 95.31 740 LYS A O 1
ATOM 5809 N N . VAL A 1 741 ? 15.602 -32.095 -38.353 1.00 94.88 741 VAL A N 1
ATOM 5810 C CA . VAL A 1 741 ? 16.810 -31.320 -38.687 1.00 94.88 741 VAL A CA 1
ATOM 5811 C C . VAL A 1 741 ? 17.879 -31.495 -37.606 1.00 94.88 741 VAL A C 1
ATOM 5813 O O . VAL A 1 741 ? 19.037 -31.765 -37.919 1.00 94.88 741 VAL A O 1
ATOM 5816 N N . MET A 1 742 ? 17.476 -31.416 -36.336 1.00 95.88 742 MET A N 1
ATOM 5817 C CA . MET A 1 742 ? 18.370 -31.620 -35.199 1.00 95.88 742 MET A CA 1
ATOM 5818 C C . MET A 1 742 ? 19.001 -33.021 -35.189 1.00 95.88 742 MET A C 1
ATOM 5820 O O . MET A 1 742 ? 20.191 -33.141 -34.920 1.00 95.88 742 MET A O 1
ATOM 5824 N N . LEU A 1 743 ? 18.236 -34.074 -35.498 1.00 95.44 743 LEU A N 1
ATOM 5825 C CA . LEU A 1 743 ? 18.722 -35.457 -35.520 1.00 95.44 743 LEU A CA 1
ATOM 5826 C C . LEU A 1 743 ? 19.724 -35.707 -36.652 1.00 95.44 743 LEU A C 1
ATOM 5828 O O . LEU A 1 743 ? 20.748 -36.337 -36.404 1.00 95.44 743 LEU A O 1
ATOM 5832 N N . ILE A 1 744 ? 19.475 -35.167 -37.850 1.00 94.94 744 ILE A N 1
ATOM 5833 C CA . ILE A 1 744 ? 20.422 -35.246 -38.978 1.00 94.94 744 ILE A CA 1
ATOM 5834 C C . ILE A 1 744 ? 21.741 -34.568 -38.593 1.00 94.94 744 ILE A C 1
ATOM 5836 O O . ILE A 1 744 ? 22.812 -35.159 -38.715 1.00 94.94 744 ILE A O 1
ATOM 5840 N N . LYS A 1 745 ? 21.663 -33.347 -38.048 1.00 95.56 745 LYS A N 1
ATOM 5841 C CA . LYS A 1 745 ? 22.851 -32.606 -37.615 1.00 95.56 745 LYS A CA 1
ATOM 5842 C C . LYS A 1 745 ? 23.587 -33.308 -36.473 1.00 95.56 745 LYS A C 1
ATOM 5844 O O . LYS A 1 745 ? 24.815 -33.298 -36.420 1.00 95.56 745 LYS A O 1
ATOM 5849 N N . ALA A 1 746 ? 22.845 -33.936 -35.565 1.00 96.50 746 ALA A N 1
ATOM 5850 C CA . ALA A 1 746 ? 23.423 -34.701 -34.475 1.00 96.50 746 ALA A CA 1
ATOM 5851 C C . ALA A 1 746 ? 24.180 -35.935 -34.972 1.00 96.50 746 ALA A C 1
ATOM 5853 O O . ALA A 1 746 ? 25.264 -36.205 -34.469 1.00 96.50 746 ALA A O 1
ATOM 5854 N N . GLU A 1 747 ? 23.653 -36.652 -35.964 1.00 95.62 747 GLU A N 1
ATOM 5855 C CA . GLU A 1 747 ? 24.324 -37.805 -36.570 1.00 95.62 747 GLU A CA 1
ATOM 5856 C C . GLU A 1 747 ? 25.641 -37.403 -37.254 1.00 95.62 747 GLU A C 1
ATOM 5858 O O . GLU A 1 747 ? 26.655 -38.068 -37.040 1.00 95.62 747 GLU A O 1
ATOM 5863 N N . GLU A 1 748 ? 25.676 -36.263 -37.961 1.00 95.44 748 GLU A N 1
ATOM 5864 C CA . GLU A 1 748 ? 26.912 -35.695 -38.531 1.00 95.44 748 GLU A CA 1
ATOM 5865 C C . GLU A 1 748 ? 27.985 -35.426 -37.461 1.00 95.44 748 GLU A C 1
ATOM 5867 O O . GLU A 1 748 ? 29.159 -35.744 -37.652 1.00 95.44 748 GLU A O 1
ATOM 5872 N N . ILE A 1 749 ? 27.588 -34.839 -36.327 1.00 95.44 749 ILE A N 1
ATOM 5873 C CA . ILE A 1 749 ? 28.509 -34.450 -35.249 1.00 95.44 749 ILE A CA 1
ATOM 5874 C C . ILE A 1 749 ? 28.945 -35.670 -34.434 1.00 95.44 749 ILE A C 1
ATOM 5876 O O . ILE A 1 749 ? 30.120 -35.822 -34.096 1.00 95.44 749 ILE A O 1
ATOM 5880 N N . LEU A 1 750 ? 28.019 -36.562 -34.091 1.00 95.88 750 LEU A N 1
ATOM 5881 C CA . LEU A 1 750 ? 28.268 -37.695 -33.201 1.00 95.88 750 LEU A CA 1
ATOM 5882 C C . LEU A 1 750 ? 28.935 -38.872 -33.921 1.00 95.88 750 LEU A C 1
ATOM 5884 O O . LEU A 1 750 ? 29.747 -39.564 -33.300 1.00 95.88 750 LEU A O 1
ATOM 5888 N N . GLY A 1 751 ? 28.652 -39.049 -35.215 1.00 93.88 751 GLY A N 1
ATOM 5889 C CA . GLY A 1 751 ? 29.150 -40.148 -36.044 1.00 93.88 751 GLY A CA 1
ATOM 5890 C C . GLY A 1 751 ? 28.395 -41.468 -35.853 1.00 93.88 751 GLY A C 1
ATOM 5891 O O . GLY A 1 751 ? 28.925 -42.523 -36.195 1.00 93.88 751 GLY A O 1
ATOM 5892 N N . TRP A 1 752 ? 27.201 -41.432 -35.260 1.00 94.06 752 TRP A N 1
ATOM 5893 C CA . TRP A 1 752 ? 26.323 -42.587 -35.063 1.00 94.06 752 TRP A CA 1
ATOM 5894 C C . TRP A 1 752 ? 24.856 -42.156 -35.051 1.00 94.06 752 TRP A C 1
ATOM 5896 O O . TRP A 1 752 ? 24.533 -41.020 -34.692 1.00 94.06 752 TRP A O 1
ATOM 5906 N N . ASN A 1 753 ? 23.968 -43.077 -35.428 1.00 91.56 753 ASN A N 1
ATOM 5907 C CA . ASN A 1 753 ? 22.547 -42.796 -35.553 1.00 91.56 753 ASN A CA 1
ATOM 5908 C C . ASN A 1 753 ? 21.871 -42.690 -34.179 1.00 91.56 753 ASN A C 1
ATOM 5910 O O . ASN A 1 753 ? 21.814 -43.647 -33.408 1.00 91.56 753 ASN A O 1
ATOM 5914 N N . VAL A 1 754 ? 21.315 -41.520 -33.869 1.00 92.50 754 VAL A N 1
ATOM 5915 C CA . VAL A 1 754 ? 20.697 -41.246 -32.562 1.00 92.50 754 VAL A CA 1
ATOM 5916 C C . VAL A 1 754 ? 19.510 -42.173 -32.275 1.00 92.50 754 VAL A C 1
ATOM 5918 O O . VAL A 1 754 ? 19.363 -42.649 -31.149 1.00 92.50 754 VAL A O 1
ATOM 5921 N N . LEU A 1 755 ? 18.675 -42.458 -33.280 1.00 90.94 755 LEU A N 1
ATOM 5922 C CA . LEU A 1 755 ? 17.454 -43.249 -33.107 1.00 90.94 755 LEU A CA 1
ATOM 5923 C C . LEU A 1 755 ? 17.738 -44.743 -32.924 1.00 90.94 755 LEU A C 1
ATOM 5925 O O . LEU A 1 755 ? 16.971 -45.411 -32.234 1.00 90.94 755 LEU A O 1
ATOM 5929 N N . GLU A 1 756 ? 18.842 -45.262 -33.462 1.00 89.00 756 GLU A N 1
ATOM 5930 C CA . GLU A 1 756 ? 19.283 -46.637 -33.185 1.00 89.00 756 GLU A CA 1
ATOM 5931 C C . GLU A 1 756 ? 19.685 -46.812 -31.713 1.00 89.00 756 GLU A C 1
ATOM 5933 O O . GLU A 1 756 ? 19.359 -47.816 -31.082 1.00 89.00 756 GLU A O 1
ATOM 5938 N N . TYR A 1 757 ? 20.334 -45.799 -31.132 1.00 89.19 757 TYR A N 1
ATOM 5939 C CA . TYR A 1 757 ? 20.881 -45.849 -29.773 1.00 89.19 757 TYR A CA 1
ATOM 5940 C C . TYR A 1 757 ? 19.855 -45.532 -28.675 1.00 89.19 757 TYR A C 1
ATOM 5942 O O . TYR A 1 757 ? 20.105 -45.826 -27.504 1.00 89.19 757 TYR A O 1
ATOM 5950 N N . CYS A 1 758 ? 18.700 -44.954 -29.022 1.00 88.06 758 CYS A N 1
ATOM 5951 C CA . CYS A 1 758 ? 17.613 -44.690 -28.077 1.00 88.06 758 CYS A CA 1
ATOM 5952 C C . CYS A 1 758 ? 16.224 -45.140 -28.548 1.00 88.06 758 CYS A C 1
ATOM 5954 O O . CYS A 1 758 ? 15.221 -44.681 -28.000 1.00 88.06 758 CYS A O 1
ATOM 5956 N N . GLY A 1 759 ? 16.143 -46.012 -29.554 1.00 86.31 759 GLY A N 1
ATOM 5957 C CA . GLY A 1 759 ? 14.894 -46.619 -30.017 1.00 86.31 759 GLY A CA 1
ATOM 5958 C C . GLY A 1 759 ? 14.259 -47.546 -28.973 1.00 86.31 759 GLY A C 1
ATOM 5959 O O . GLY A 1 759 ? 14.821 -47.783 -27.904 1.00 86.31 759 GLY A O 1
ATOM 5960 N N . LYS A 1 760 ? 13.069 -48.085 -29.269 1.00 84.00 760 LYS A N 1
ATOM 5961 C CA . LYS A 1 760 ? 12.338 -48.979 -28.343 1.00 84.00 760 LYS A CA 1
ATOM 5962 C C . LYS A 1 760 ? 13.114 -50.253 -27.992 1.00 84.00 760 LYS A C 1
ATOM 5964 O O . LYS A 1 760 ? 13.037 -50.711 -26.860 1.00 84.00 760 LYS A O 1
ATOM 5969 N N . GLU A 1 761 ? 13.902 -50.756 -28.938 1.00 83.88 761 GLU A N 1
ATOM 5970 C CA . GLU A 1 761 ? 14.729 -51.962 -28.793 1.00 83.88 761 GLU A CA 1
ATOM 5971 C C . GLU A 1 761 ? 16.167 -51.655 -28.325 1.00 83.88 761 GLU A C 1
ATOM 5973 O O . GLU A 1 761 ? 17.045 -52.513 -28.397 1.00 83.88 761 GLU A O 1
ATOM 5978 N N . ALA A 1 762 ? 16.450 -50.423 -27.882 1.00 83.50 762 ALA A N 1
ATOM 5979 C CA . ALA A 1 762 ? 17.801 -50.026 -27.495 1.00 83.50 762 ALA A CA 1
ATOM 5980 C C . ALA A 1 762 ? 18.296 -50.783 -26.247 1.00 83.50 762 ALA A C 1
ATOM 5982 O O . ALA A 1 762 ? 17.602 -50.872 -25.230 1.00 83.50 762 ALA A O 1
ATOM 5983 N N . ASP A 1 763 ? 19.541 -51.272 -26.297 1.00 83.31 763 ASP A N 1
ATOM 5984 C CA . ASP A 1 763 ? 20.180 -51.964 -25.173 1.00 83.31 763 ASP A CA 1
ATOM 5985 C C . ASP A 1 763 ? 20.367 -51.010 -23.979 1.00 83.31 763 ASP A C 1
ATOM 5987 O O . ASP A 1 763 ? 21.037 -49.974 -24.058 1.00 83.31 763 ASP A O 1
ATOM 5991 N N . ALA A 1 764 ? 19.828 -51.404 -22.823 1.00 78.81 764 ALA A N 1
ATOM 5992 C CA . ALA A 1 764 ? 19.970 -50.681 -21.566 1.00 78.81 764 ALA A CA 1
ATOM 5993 C C . ALA A 1 764 ? 21.438 -50.438 -21.165 1.00 78.81 764 ALA A C 1
ATOM 5995 O O . ALA A 1 764 ? 21.721 -49.463 -20.467 1.00 78.81 764 ALA A O 1
ATOM 5996 N N . LYS A 1 765 ? 22.388 -51.291 -21.571 1.00 80.69 765 LYS A N 1
ATOM 5997 C CA . LYS A 1 765 ? 23.821 -51.065 -21.319 1.00 80.69 765 LYS A CA 1
ATOM 5998 C C . LYS A 1 765 ? 24.363 -49.894 -22.128 1.00 80.69 765 LYS A C 1
ATOM 6000 O O . LYS A 1 765 ? 25.108 -49.090 -21.577 1.00 80.69 765 LYS A O 1
ATOM 6005 N N . VAL A 1 766 ? 23.962 -49.786 -23.392 1.00 83.31 766 VAL A N 1
ATOM 6006 C CA . VAL A 1 766 ? 24.357 -48.690 -24.286 1.00 83.31 766 VAL A CA 1
ATOM 6007 C C . VAL A 1 766 ? 23.739 -47.378 -23.808 1.00 83.31 766 VAL A C 1
ATOM 6009 O O . VAL A 1 766 ? 24.450 -46.390 -23.648 1.00 83.31 766 VAL A O 1
ATOM 6012 N N . LEU A 1 767 ? 22.449 -47.391 -23.457 1.00 84.50 767 LEU A N 1
ATOM 6013 C CA . LEU A 1 767 ? 21.746 -46.226 -22.907 1.00 84.50 767 LEU A CA 1
ATOM 6014 C C . LEU A 1 767 ? 22.345 -45.707 -21.593 1.00 84.50 767 LEU A C 1
ATOM 6016 O O . LEU A 1 767 ? 22.309 -44.509 -21.333 1.00 84.50 767 LEU A O 1
ATOM 6020 N N . ASN A 1 768 ? 22.876 -46.590 -20.743 1.00 84.38 768 ASN A N 1
ATOM 6021 C CA . ASN A 1 768 ? 23.474 -46.203 -19.460 1.00 84.38 768 ASN A CA 1
ATOM 6022 C C . ASN A 1 768 ? 24.972 -45.887 -19.542 1.00 84.38 768 ASN A C 1
ATOM 6024 O O . ASN A 1 768 ? 25.552 -45.424 -18.555 1.00 84.38 768 ASN A O 1
ATOM 6028 N N . ASP A 1 769 ? 25.607 -46.118 -20.688 1.00 87.62 769 ASP A N 1
ATOM 6029 C CA . ASP A 1 769 ? 26.980 -45.698 -20.909 1.00 87.62 769 ASP A CA 1
ATOM 6030 C C . ASP A 1 769 ? 27.022 -44.178 -21.075 1.00 87.62 769 ASP A C 1
ATOM 6032 O O . ASP A 1 769 ? 26.411 -43.611 -21.980 1.00 87.62 769 ASP A O 1
ATOM 6036 N N . THR A 1 770 ? 27.772 -43.515 -20.196 1.00 89.31 770 THR A N 1
ATOM 6037 C CA . THR A 1 770 ? 27.911 -42.055 -20.143 1.00 89.31 770 THR A CA 1
ATOM 6038 C C . THR A 1 770 ? 28.240 -41.430 -21.507 1.00 89.31 770 THR A C 1
ATOM 6040 O O . THR A 1 770 ? 27.766 -40.324 -21.772 1.00 89.31 770 THR A O 1
ATOM 6043 N N . ARG A 1 771 ? 28.980 -42.134 -22.382 1.00 92.12 771 ARG A N 1
ATOM 6044 C CA . ARG A 1 771 ? 29.352 -41.675 -23.738 1.00 92.12 771 ARG A CA 1
ATOM 6045 C C . ARG A 1 771 ? 28.150 -41.439 -24.647 1.00 92.12 771 ARG A C 1
ATOM 6047 O O . ARG A 1 771 ? 28.187 -40.528 -25.465 1.00 92.12 771 ARG A O 1
ATOM 6054 N N . TYR A 1 772 ? 27.103 -42.243 -24.490 1.00 91.81 772 TYR A N 1
ATOM 6055 C CA . TYR A 1 772 ? 25.867 -42.132 -25.264 1.00 91.81 772 TYR A CA 1
ATOM 6056 C C . TYR A 1 772 ? 24.783 -41.425 -24.455 1.00 91.81 772 TYR A C 1
ATOM 6058 O O . TYR A 1 772 ? 24.099 -40.553 -24.979 1.00 91.81 772 TYR A O 1
ATOM 6066 N N . ALA A 1 773 ? 24.682 -41.720 -23.156 1.00 90.25 773 ALA A N 1
ATOM 6067 C CA . ALA A 1 773 ? 23.659 -41.169 -22.277 1.00 90.25 773 ALA A CA 1
ATOM 6068 C C . ALA A 1 773 ? 23.627 -39.636 -22.301 1.00 90.25 773 ALA A C 1
ATOM 6070 O O . ALA A 1 773 ? 22.550 -39.054 -22.369 1.00 90.25 773 ALA A O 1
ATOM 6071 N N . GLN A 1 774 ? 24.782 -38.959 -22.269 1.00 93.62 774 GLN A N 1
ATOM 6072 C CA . GLN A 1 774 ? 24.784 -37.495 -22.242 1.00 93.62 774 GLN A CA 1
ATOM 6073 C C . GLN A 1 774 ? 24.363 -36.854 -23.577 1.00 93.62 774 GLN A C 1
ATOM 6075 O O . GLN A 1 774 ? 23.438 -36.044 -23.548 1.00 93.62 774 GLN A O 1
ATOM 6080 N N . PRO A 1 775 ? 24.944 -37.201 -24.746 1.00 95.88 775 PRO A N 1
ATOM 6081 C CA . PRO A 1 775 ? 24.424 -36.701 -26.021 1.00 95.88 775 PRO A CA 1
ATOM 6082 C C . PRO A 1 775 ? 22.930 -36.982 -26.208 1.00 95.88 775 PRO A C 1
ATOM 6084 O O . PRO A 1 775 ? 22.173 -36.092 -26.586 1.00 95.88 775 PRO A O 1
ATOM 6087 N N . LEU A 1 776 ? 22.489 -38.193 -25.861 1.00 94.06 776 LEU A N 1
ATOM 6088 C CA . LEU A 1 776 ? 21.091 -38.597 -25.960 1.00 94.06 776 LEU A CA 1
ATOM 6089 C C . LEU A 1 776 ? 20.173 -37.747 -25.064 1.00 94.06 776 LEU A C 1
ATOM 6091 O O . LEU A 1 776 ? 19.125 -37.293 -25.517 1.00 94.06 776 LEU A O 1
ATOM 6095 N N . MET A 1 777 ? 20.568 -37.484 -23.816 1.00 93.69 777 MET A N 1
ATOM 6096 C CA . MET A 1 777 ? 19.808 -36.636 -22.889 1.00 93.69 777 MET A CA 1
ATOM 6097 C C . MET A 1 777 ? 19.754 -35.169 -23.328 1.00 93.69 777 MET A C 1
ATOM 6099 O O . MET A 1 777 ? 18.707 -34.538 -23.198 1.00 93.69 777 MET A O 1
ATOM 6103 N N . PHE A 1 778 ? 20.853 -34.631 -23.866 1.00 96.69 778 PHE A N 1
ATOM 6104 C CA . PHE A 1 778 ? 20.899 -33.273 -24.415 1.00 96.69 778 PHE A CA 1
ATOM 6105 C C . PHE A 1 778 ? 19.913 -33.114 -25.583 1.00 96.69 778 PHE A C 1
ATOM 6107 O O . PHE A 1 778 ? 19.083 -32.204 -25.583 1.00 96.69 778 PHE A O 1
ATOM 6114 N N . LEU A 1 779 ? 19.943 -34.055 -26.534 1.00 96.00 779 LEU A N 1
ATOM 6115 C CA . LEU A 1 779 ? 19.030 -34.073 -27.681 1.00 96.00 779 LEU A CA 1
ATOM 6116 C C . LEU A 1 779 ? 17.575 -34.270 -27.250 1.00 96.00 779 LEU A C 1
ATOM 6118 O O . LEU A 1 779 ? 16.688 -33.596 -27.769 1.00 96.00 779 LEU A O 1
ATOM 6122 N N . ALA A 1 780 ? 17.320 -35.146 -26.274 1.00 93.62 780 ALA A N 1
ATOM 6123 C CA . ALA A 1 780 ? 15.989 -35.329 -25.708 1.00 93.62 780 ALA A CA 1
ATOM 6124 C C . ALA A 1 780 ? 15.459 -34.049 -25.062 1.00 93.62 780 ALA A C 1
ATOM 6126 O O . ALA A 1 780 ? 14.324 -33.672 -25.339 1.00 93.62 780 ALA A O 1
ATOM 6127 N N . GLY A 1 781 ? 16.265 -33.343 -24.267 1.00 94.31 781 GLY A N 1
ATOM 6128 C CA . GLY A 1 781 ? 15.856 -32.074 -23.665 1.00 94.31 781 GLY A CA 1
ATOM 6129 C C . GLY A 1 781 ? 15.370 -31.068 -24.711 1.00 94.31 781 GLY A C 1
ATOM 6130 O O . GLY A 1 781 ? 14.248 -30.568 -24.612 1.00 94.31 781 GLY A O 1
ATOM 6131 N N . LEU A 1 782 ? 16.167 -30.831 -25.757 1.00 96.12 782 LEU A N 1
ATOM 6132 C CA . LEU A 1 782 ? 15.806 -29.905 -26.837 1.00 96.12 782 LEU A CA 1
ATOM 6133 C C . LEU A 1 782 ? 14.606 -30.397 -27.667 1.00 96.12 782 LEU A C 1
ATOM 6135 O O . LEU A 1 782 ? 13.718 -29.603 -27.976 1.00 96.12 782 LEU A O 1
ATOM 6139 N N . ALA A 1 783 ? 14.519 -31.698 -27.969 1.00 94.38 783 ALA A N 1
ATOM 6140 C CA . ALA A 1 783 ? 13.387 -32.264 -28.708 1.00 94.38 783 ALA A CA 1
ATOM 6141 C C . ALA A 1 783 ? 12.060 -32.114 -27.947 1.00 94.38 783 ALA A C 1
ATOM 6143 O O . ALA A 1 783 ? 11.041 -31.725 -28.522 1.00 94.38 783 ALA A O 1
ATOM 6144 N N . HIS A 1 784 ? 12.078 -32.390 -26.641 1.00 92.69 784 HIS A N 1
ATOM 6145 C CA . HIS A 1 784 ? 10.919 -32.219 -25.766 1.00 92.69 784 HIS A CA 1
ATOM 6146 C C . HIS A 1 784 ? 10.572 -30.741 -25.564 1.00 92.69 784 HIS A C 1
ATOM 6148 O O . HIS A 1 784 ? 9.393 -30.408 -25.474 1.00 92.69 784 HIS A O 1
ATOM 6154 N N . ALA A 1 785 ? 11.553 -29.833 -25.579 1.00 92.75 785 ALA A N 1
ATOM 6155 C CA . ALA A 1 785 ? 11.288 -28.395 -25.566 1.00 92.75 785 ALA A CA 1
ATOM 6156 C C . ALA A 1 785 ? 10.574 -27.917 -26.844 1.00 92.75 785 ALA A C 1
ATOM 6158 O O . ALA A 1 785 ? 9.636 -27.127 -26.748 1.00 92.75 785 ALA A O 1
ATOM 6159 N N . GLU A 1 786 ? 10.944 -28.429 -28.023 1.00 92.88 786 GLU A N 1
ATOM 6160 C CA . GLU A 1 786 ? 10.229 -28.143 -29.279 1.00 92.88 786 GLU A CA 1
ATOM 6161 C C . GLU A 1 786 ? 8.795 -28.690 -29.265 1.00 92.88 786 GLU A C 1
ATOM 6163 O O . GLU A 1 786 ? 7.858 -28.022 -29.714 1.00 92.88 786 GLU A O 1
ATOM 6168 N N . TRP A 1 787 ? 8.587 -29.873 -28.684 1.00 89.38 787 TRP A N 1
ATOM 6169 C CA . TRP A 1 787 ? 7.243 -30.408 -28.479 1.00 89.38 787 TRP A CA 1
ATOM 6170 C C . TRP A 1 787 ? 6.416 -29.543 -27.518 1.00 89.38 787 TRP A C 1
ATOM 6172 O O . TRP A 1 787 ? 5.301 -29.154 -27.866 1.00 89.38 787 TRP A O 1
ATOM 6182 N N . MET A 1 788 ? 6.976 -29.161 -26.365 1.00 87.94 788 MET A N 1
ATOM 6183 C CA . MET A 1 788 ? 6.308 -28.300 -25.382 1.00 87.94 788 MET A CA 1
ATOM 6184 C C . MET A 1 788 ? 5.983 -26.915 -25.944 1.00 87.94 788 MET A C 1
ATOM 6186 O O . MET A 1 788 ? 4.915 -26.369 -25.674 1.00 87.94 788 MET A O 1
ATOM 6190 N N . LYS A 1 789 ? 6.863 -26.365 -26.781 1.00 89.25 789 LYS A N 1
ATOM 6191 C CA . LYS A 1 789 ? 6.631 -25.112 -27.501 1.00 89.25 789 LYS A CA 1
ATOM 6192 C C . LYS A 1 789 ? 5.475 -25.227 -28.494 1.00 89.25 789 LYS A C 1
ATOM 6194 O O . LYS A 1 789 ? 4.676 -24.299 -28.600 1.00 89.25 789 LYS A O 1
ATOM 6199 N N . LYS A 1 790 ? 5.355 -26.361 -29.193 1.00 86.62 790 LYS A N 1
ATOM 6200 C CA . LYS A 1 790 ? 4.236 -26.638 -30.106 1.00 86.62 790 LYS A CA 1
ATOM 6201 C C . LYS A 1 790 ? 2.908 -26.801 -29.360 1.00 86.62 790 LYS A C 1
ATOM 6203 O O . LYS A 1 790 ? 1.891 -26.313 -29.842 1.00 86.62 790 LYS A O 1
ATOM 6208 N N . THR A 1 791 ? 2.901 -27.492 -28.221 1.00 83.00 791 THR A N 1
ATOM 6209 C CA . THR A 1 791 ? 1.677 -27.767 -27.447 1.00 83.00 791 THR A CA 1
ATOM 6210 C C . THR A 1 791 ? 1.252 -26.597 -26.560 1.00 83.00 791 THR A C 1
ATOM 6212 O O . THR A 1 791 ? 0.064 -26.434 -26.303 1.00 83.00 791 THR A O 1
ATOM 6215 N N . ASN A 1 792 ? 2.192 -25.744 -26.140 1.00 81.44 792 ASN A N 1
ATOM 6216 C CA . ASN A 1 792 ? 1.950 -24.607 -25.248 1.00 81.44 792 ASN A CA 1
ATOM 6217 C C . ASN A 1 792 ? 2.536 -23.290 -25.810 1.00 81.44 792 ASN A C 1
ATOM 6219 O O . ASN A 1 792 ? 3.372 -22.653 -25.160 1.00 81.44 792 ASN A O 1
ATOM 6223 N N . PRO A 1 793 ? 2.103 -22.824 -26.997 1.00 81.06 793 PRO A N 1
ATOM 6224 C CA . PRO A 1 793 ? 2.731 -21.689 -27.682 1.00 81.06 793 PRO A CA 1
ATOM 6225 C C . PRO A 1 793 ? 2.656 -20.374 -26.889 1.00 81.06 793 PRO A C 1
ATOM 6227 O O . PRO A 1 793 ? 3.610 -19.601 -26.897 1.00 81.06 793 PRO A O 1
ATOM 6230 N N . LEU A 1 794 ? 1.563 -20.140 -26.151 1.00 71.69 794 LEU A N 1
ATOM 6231 C CA . LEU A 1 794 ? 1.387 -18.948 -25.305 1.00 71.69 794 LEU A CA 1
ATOM 6232 C C . LEU A 1 794 ? 2.317 -18.933 -24.081 1.00 71.69 794 LEU A C 1
ATOM 6234 O O . LEU A 1 794 ? 2.710 -17.869 -23.607 1.00 71.69 794 LEU A O 1
ATOM 6238 N N . LEU A 1 795 ? 2.679 -20.110 -23.560 1.00 79.62 795 LEU A N 1
ATOM 6239 C CA . LEU A 1 795 ? 3.627 -20.222 -22.451 1.00 79.62 795 LEU A CA 1
ATOM 6240 C C . LEU A 1 795 ? 5.043 -19.867 -22.928 1.00 79.62 795 LEU A C 1
ATOM 6242 O O . LEU A 1 795 ? 5.761 -19.123 -22.262 1.00 79.62 795 LEU A O 1
ATOM 6246 N N . PHE A 1 796 ? 5.417 -20.362 -24.112 1.00 83.31 796 PHE A N 1
ATOM 6247 C CA . PHE A 1 796 ? 6.745 -20.185 -24.702 1.00 83.31 796 PHE A CA 1
ATOM 6248 C C . PHE A 1 796 ? 6.964 -18.825 -25.380 1.00 83.31 796 PHE A C 1
ATOM 6250 O O . PHE A 1 796 ? 8.118 -18.462 -25.601 1.00 83.31 796 PHE A O 1
ATOM 6257 N N . SER A 1 797 ? 5.910 -18.062 -25.692 1.00 73.94 797 SER A N 1
ATOM 6258 C CA . SER A 1 797 ? 6.056 -16.723 -26.274 1.00 73.94 797 SER A CA 1
ATOM 6259 C C . SER A 1 797 ? 6.523 -15.692 -25.246 1.00 73.94 797 SER A C 1
ATOM 6261 O O . SER A 1 797 ? 7.520 -15.016 -25.486 1.00 73.94 797 SER A O 1
ATOM 6263 N N . ASN A 1 798 ? 5.844 -15.597 -24.093 1.00 71.69 798 ASN A N 1
ATOM 6264 C CA . ASN A 1 798 ? 6.010 -14.450 -23.185 1.00 71.69 798 ASN A CA 1
ATOM 6265 C C . ASN A 1 798 ? 6.266 -14.818 -21.708 1.00 71.69 798 ASN A C 1
ATOM 6267 O O . ASN A 1 798 ? 6.732 -13.966 -20.942 1.00 71.69 798 ASN A O 1
ATOM 6271 N N . LYS A 1 799 ? 5.992 -16.065 -21.288 1.00 82.00 799 LYS A N 1
ATOM 6272 C CA . LYS A 1 799 ? 5.967 -16.442 -19.859 1.00 82.00 799 LYS A CA 1
ATOM 6273 C C . LYS A 1 799 ? 7.238 -17.126 -19.343 1.00 82.00 799 LYS A C 1
ATOM 6275 O O . LYS A 1 799 ? 7.461 -17.117 -18.131 1.00 82.00 799 LYS A O 1
ATOM 6280 N N . ILE A 1 800 ? 8.089 -17.685 -20.211 1.00 89.38 800 ILE A N 1
ATOM 6281 C CA . ILE A 1 800 ? 9.372 -18.279 -19.790 1.00 89.38 800 ILE A CA 1
ATOM 6282 C C . ILE A 1 800 ? 10.366 -17.168 -19.428 1.00 89.38 800 ILE A C 1
ATOM 6284 O O . ILE A 1 800 ? 10.898 -16.499 -20.312 1.00 89.38 800 ILE A O 1
ATOM 6288 N N . LYS A 1 801 ? 10.632 -16.980 -18.131 1.00 91.62 801 LYS A N 1
ATOM 6289 C CA . LYS A 1 801 ? 11.597 -15.978 -17.633 1.00 91.62 801 LYS A CA 1
ATOM 6290 C C . LYS A 1 801 ? 12.947 -16.583 -17.255 1.00 91.62 801 LYS A C 1
ATOM 6292 O O . LYS A 1 801 ? 13.964 -15.893 -17.287 1.00 91.62 801 LYS A O 1
ATOM 6297 N N . ALA A 1 802 ? 12.969 -17.878 -16.949 1.00 93.44 802 ALA A N 1
ATOM 6298 C CA . ALA A 1 802 ? 14.176 -18.580 -16.548 1.00 93.44 802 ALA A CA 1
ATOM 6299 C C . ALA A 1 802 ? 14.280 -19.962 -17.197 1.00 93.44 802 ALA A C 1
ATOM 6301 O O . ALA A 1 802 ? 13.286 -20.607 -17.530 1.00 93.44 802 ALA A O 1
ATOM 6302 N N . VAL A 1 803 ? 15.511 -20.425 -17.352 1.00 95.00 803 VAL A N 1
ATOM 6303 C CA . VAL A 1 803 ? 15.850 -21.761 -17.823 1.00 95.00 803 VAL A CA 1
ATOM 6304 C C . VAL A 1 803 ? 16.919 -22.304 -16.885 1.00 95.00 803 VAL A C 1
ATOM 6306 O O . VAL A 1 803 ? 17.846 -21.609 -16.480 1.00 95.00 803 VAL A O 1
ATOM 6309 N N . SER A 1 804 ? 16.780 -23.543 -16.452 1.00 95.81 804 SER A N 1
ATOM 6310 C CA . SER A 1 804 ? 17.731 -24.180 -15.547 1.00 95.81 804 SER A CA 1
ATOM 6311 C C . SER A 1 804 ? 17.874 -25.639 -15.910 1.00 95.81 804 SER A C 1
ATOM 6313 O O . SER A 1 804 ? 16.976 -26.241 -16.488 1.00 95.81 804 SER A O 1
ATOM 6315 N N . GLY A 1 805 ? 19.000 -26.242 -15.566 1.00 94.38 805 GLY A N 1
ATOM 6316 C CA . GLY A 1 805 ? 19.152 -27.669 -15.768 1.00 94.38 805 GLY A CA 1
ATOM 6317 C C . GLY A 1 805 ? 20.077 -28.302 -14.756 1.00 94.38 805 GLY A C 1
ATOM 6318 O O . GLY A 1 805 ? 20.860 -27.623 -14.093 1.00 94.38 805 GLY A O 1
ATOM 6319 N N . PHE A 1 806 ? 19.923 -29.608 -14.587 1.00 93.62 806 PHE A N 1
ATOM 6320 C CA . PHE A 1 806 ? 20.639 -30.379 -13.584 1.00 93.62 806 PHE A CA 1
ATOM 6321 C C . PHE A 1 806 ? 21.844 -31.079 -14.219 1.00 93.62 806 PHE A C 1
ATOM 6323 O O . PHE A 1 806 ? 21.679 -31.934 -15.091 1.00 93.62 806 PHE A O 1
ATOM 6330 N N . SER A 1 807 ? 23.062 -30.763 -13.771 1.00 93.62 807 SER A N 1
ATOM 6331 C CA . SER A 1 807 ? 24.308 -31.326 -14.305 1.00 93.62 807 SER A CA 1
ATOM 6332 C C . SER A 1 807 ? 24.422 -31.096 -15.821 1.00 93.62 807 SER A C 1
ATOM 6334 O O . SER A 1 807 ? 24.537 -29.962 -16.273 1.00 93.62 807 SER A O 1
ATOM 6336 N N . LEU A 1 808 ? 24.344 -32.146 -16.642 1.00 94.81 808 LEU A N 1
ATOM 6337 C CA . LEU A 1 808 ? 24.288 -32.024 -18.102 1.00 94.81 808 LEU A CA 1
ATOM 6338 C C . LEU A 1 808 ? 23.172 -31.078 -18.583 1.00 94.81 808 LEU A C 1
ATOM 6340 O O . LEU A 1 808 ? 23.352 -30.367 -19.573 1.00 94.81 808 LEU A O 1
ATOM 6344 N N . GLY A 1 809 ? 22.040 -31.044 -17.876 1.00 95.44 809 GLY A N 1
ATOM 6345 C CA . GLY A 1 809 ? 20.929 -30.161 -18.203 1.00 95.44 809 GLY A CA 1
ATOM 6346 C C . GLY A 1 809 ? 21.327 -28.683 -18.222 1.00 95.44 809 GLY A C 1
ATOM 6347 O O . GLY A 1 809 ? 20.715 -27.912 -18.946 1.00 95.44 809 GLY A O 1
ATOM 6348 N N . GLU A 1 810 ? 22.366 -28.271 -17.487 1.00 96.56 810 GLU A N 1
ATOM 6349 C CA . GLU A 1 810 ? 22.871 -26.891 -17.514 1.00 96.56 810 GLU A CA 1
ATOM 6350 C C . GLU A 1 810 ? 23.423 -26.503 -18.895 1.00 96.56 810 GLU A C 1
ATOM 6352 O O . GLU A 1 810 ? 23.175 -25.399 -19.372 1.00 96.56 810 GLU A O 1
ATOM 6357 N N . VAL A 1 811 ? 24.092 -27.430 -19.588 1.00 96.38 811 VAL A N 1
ATOM 6358 C CA . VAL A 1 811 ? 24.560 -27.215 -20.970 1.00 96.38 811 VAL A CA 1
ATOM 6359 C C . VAL A 1 811 ? 23.371 -27.115 -21.927 1.00 96.38 811 VAL A C 1
ATOM 6361 O O . VAL A 1 811 ? 23.348 -26.262 -22.810 1.00 96.38 811 VAL A O 1
ATOM 6364 N N . THR A 1 812 ? 22.347 -27.944 -21.704 1.00 97.31 812 THR A N 1
ATOM 6365 C CA . THR A 1 812 ? 21.089 -27.902 -22.469 1.00 97.31 812 THR A CA 1
ATOM 6366 C C . THR A 1 812 ? 20.364 -26.568 -22.263 1.00 97.31 812 THR A C 1
ATOM 6368 O O . THR A 1 812 ? 19.910 -25.961 -23.227 1.00 97.31 812 THR A O 1
ATOM 6371 N N . ALA A 1 813 ? 20.329 -26.064 -21.025 1.00 96.94 813 ALA A N 1
ATOM 6372 C CA . ALA A 1 813 ? 19.748 -24.773 -20.669 1.00 96.94 813 ALA A CA 1
ATOM 6373 C C . ALA A 1 813 ? 20.466 -23.601 -21.351 1.00 96.94 813 ALA A C 1
ATOM 6375 O O . ALA A 1 813 ? 19.808 -22.714 -21.890 1.00 96.94 813 ALA A O 1
ATOM 6376 N N . LEU A 1 814 ? 21.803 -23.612 -21.362 1.00 96.56 814 LEU A N 1
ATOM 6377 C CA . LEU A 1 814 ? 22.612 -22.595 -22.039 1.00 96.56 814 LEU A CA 1
ATOM 6378 C C . LEU A 1 814 ? 22.403 -22.615 -23.558 1.00 96.56 814 LEU A C 1
ATOM 6380 O O . LEU A 1 814 ? 22.255 -21.555 -24.161 1.00 96.56 814 LEU A O 1
ATOM 6384 N N . CYS A 1 815 ? 22.337 -23.803 -24.164 1.00 96.38 815 CYS A N 1
ATOM 6385 C CA . CYS A 1 815 ? 22.033 -23.945 -25.587 1.00 96.38 815 CYS A CA 1
ATOM 6386 C C . CYS A 1 815 ? 20.625 -23.422 -25.916 1.00 96.38 815 CYS A C 1
ATOM 6388 O O . CYS A 1 815 ? 20.463 -22.574 -26.790 1.00 96.38 815 CYS A O 1
ATOM 6390 N N . PHE A 1 816 ? 19.611 -23.841 -25.151 1.00 95.62 816 PHE A N 1
ATOM 6391 C CA . PHE A 1 816 ? 18.228 -23.395 -25.335 1.00 95.62 816 PHE A CA 1
ATOM 6392 C C . PHE A 1 816 ? 18.069 -21.872 -25.179 1.00 95.62 816 PHE A C 1
ATOM 6394 O O . PHE A 1 816 ? 17.329 -21.245 -25.934 1.00 95.62 816 PHE A O 1
ATOM 6401 N N . ALA A 1 817 ? 18.780 -21.264 -24.225 1.00 94.62 817 ALA A N 1
ATOM 6402 C CA . ALA A 1 817 ? 18.768 -19.818 -23.999 1.00 94.62 817 ALA A CA 1
ATOM 6403 C C . ALA A 1 817 ? 19.595 -19.020 -25.032 1.00 94.62 817 ALA A C 1
ATOM 6405 O O . ALA A 1 817 ? 19.666 -17.793 -24.945 1.00 94.62 817 ALA A O 1
ATOM 6406 N N . GLY A 1 818 ? 20.230 -19.697 -25.997 1.00 93.69 818 GLY A N 1
ATOM 6407 C CA . GLY A 1 818 ? 21.037 -19.079 -27.050 1.00 93.69 818 GLY A CA 1
ATOM 6408 C C . GLY A 1 818 ? 22.421 -18.605 -26.598 1.00 93.69 818 GLY A C 1
ATOM 6409 O O . GLY A 1 818 ? 23.056 -17.834 -27.310 1.00 93.69 818 GLY A O 1
ATOM 6410 N N . ALA A 1 819 ? 22.900 -19.041 -25.428 1.00 94.50 819 ALA A N 1
ATOM 6411 C CA . ALA A 1 819 ? 24.241 -18.714 -24.941 1.00 94.50 819 ALA A CA 1
ATOM 6412 C C . ALA A 1 819 ? 25.343 -19.498 -25.681 1.00 94.50 819 ALA A C 1
ATOM 6414 O O . ALA A 1 819 ? 26.481 -19.038 -25.753 1.00 94.50 819 ALA A O 1
ATOM 6415 N N . ILE A 1 820 ? 25.008 -20.681 -26.211 1.00 94.50 820 ILE A N 1
ATOM 6416 C CA . ILE A 1 820 ? 25.900 -21.567 -26.973 1.00 94.50 820 ILE A CA 1
ATOM 6417 C C . ILE A 1 820 ? 25.122 -22.084 -28.191 1.00 94.50 820 ILE A C 1
ATOM 6419 O O . ILE A 1 820 ? 23.944 -22.424 -28.058 1.00 94.50 820 ILE A O 1
ATOM 6423 N N . SER A 1 821 ? 25.763 -22.156 -29.362 1.00 94.88 821 SER A N 1
ATOM 6424 C CA . SER A 1 821 ? 25.154 -22.751 -30.561 1.00 94.88 821 SER A CA 1
ATOM 6425 C C . SER A 1 821 ? 24.829 -24.238 -30.343 1.00 94.88 821 SER A C 1
ATOM 6427 O O . SER A 1 821 ? 25.395 -24.890 -29.461 1.00 94.88 821 SER A O 1
ATOM 6429 N N . PHE A 1 822 ? 23.902 -24.793 -31.126 1.00 96.38 822 PHE A N 1
ATOM 6430 C CA . PHE A 1 822 ? 23.553 -26.213 -31.022 1.00 96.38 822 PHE A CA 1
ATOM 6431 C C . PHE A 1 822 ? 24.757 -27.111 -31.333 1.00 96.38 822 PHE A C 1
ATOM 6433 O O . PHE A 1 822 ? 25.033 -28.056 -30.594 1.00 96.38 822 PHE A O 1
ATOM 6440 N N . GLU A 1 823 ? 25.486 -26.791 -32.398 1.00 95.31 823 GLU A N 1
ATOM 6441 C CA . GLU A 1 823 ? 26.641 -27.541 -32.874 1.00 95.31 823 GLU A CA 1
ATOM 6442 C C . GLU A 1 823 ? 27.770 -27.544 -31.843 1.00 95.31 823 GLU A C 1
ATOM 6444 O O . GLU A 1 823 ? 28.274 -28.612 -31.488 1.00 95.31 823 GLU A O 1
ATOM 6449 N N . ASP A 1 824 ? 28.114 -26.370 -31.304 1.00 94.69 824 ASP A N 1
ATOM 6450 C CA . ASP A 1 824 ? 29.168 -26.254 -30.296 1.00 94.69 824 ASP A CA 1
ATOM 6451 C C . ASP A 1 824 ? 28.771 -26.949 -28.990 1.00 94.69 824 ASP A C 1
ATOM 6453 O O . ASP A 1 824 ? 29.585 -27.645 -28.378 1.00 94.69 824 ASP A O 1
ATOM 6457 N N . ALA A 1 825 ? 27.510 -26.803 -28.567 1.00 95.75 825 ALA A N 1
ATOM 6458 C CA . ALA A 1 825 ? 27.009 -27.460 -27.367 1.00 95.75 825 ALA A CA 1
ATOM 6459 C C . ALA A 1 825 ? 27.025 -28.989 -27.516 1.00 95.75 825 ALA A C 1
ATOM 6461 O O . ALA A 1 825 ? 27.445 -29.682 -26.588 1.00 95.75 825 ALA A O 1
ATOM 6462 N N . LEU A 1 826 ? 26.620 -29.532 -28.670 1.00 96.56 826 LEU A N 1
ATOM 6463 C CA . LEU A 1 826 ? 26.620 -30.975 -28.903 1.00 96.56 826 LEU A CA 1
ATOM 6464 C C . LEU A 1 826 ? 28.040 -31.545 -29.003 1.00 96.56 826 LEU A C 1
ATOM 6466 O O . LEU A 1 826 ? 28.316 -32.585 -28.398 1.00 96.56 826 LEU A O 1
ATOM 6470 N N . GLU A 1 827 ? 28.955 -30.862 -29.695 1.00 94.56 827 GLU A N 1
ATOM 6471 C CA . GLU A 1 827 ? 30.368 -31.256 -29.750 1.00 94.56 827 GLU A CA 1
ATOM 6472 C C . GLU A 1 827 ? 30.995 -31.209 -28.348 1.00 94.56 827 GLU A C 1
ATOM 6474 O O . GLU A 1 827 ? 31.676 -32.147 -27.919 1.00 94.56 827 GLU A O 1
ATOM 6479 N N . PHE A 1 828 ? 30.679 -30.177 -27.560 1.00 94.56 828 PHE A N 1
ATOM 6480 C CA . PHE A 1 828 ? 31.095 -30.103 -26.165 1.00 94.56 828 PHE A CA 1
ATOM 6481 C C . PHE A 1 828 ? 30.546 -31.271 -25.334 1.00 94.56 828 PHE A C 1
ATOM 6483 O O . PHE A 1 828 ? 31.300 -31.902 -24.590 1.00 94.56 828 PHE A O 1
ATOM 6490 N N . VAL A 1 829 ? 29.262 -31.614 -25.473 1.00 95.94 829 VAL A N 1
ATOM 6491 C CA . VAL A 1 829 ? 28.644 -32.756 -24.776 1.00 95.94 829 VAL A CA 1
ATOM 6492 C C . VAL A 1 829 ? 29.286 -34.083 -25.201 1.00 95.94 829 VAL A C 1
ATOM 6494 O O . VAL A 1 829 ? 29.556 -34.934 -24.348 1.00 95.94 829 VAL A O 1
ATOM 6497 N N . LYS A 1 830 ? 29.608 -34.264 -26.486 1.00 95.19 830 LYS A N 1
ATOM 6498 C CA . LYS A 1 830 ? 30.345 -35.430 -27.002 1.00 95.19 830 LYS A CA 1
ATOM 6499 C C . LYS A 1 830 ? 31.736 -35.541 -26.373 1.00 95.19 830 LYS A C 1
ATOM 6501 O O . LYS A 1 830 ? 32.139 -36.624 -25.945 1.00 95.19 830 LYS A O 1
ATOM 6506 N N . ILE A 1 831 ? 32.472 -34.439 -26.263 1.00 93.38 831 ILE A N 1
ATOM 6507 C CA . ILE A 1 831 ? 33.801 -34.433 -25.640 1.00 93.38 831 ILE A CA 1
ATOM 6508 C C . ILE A 1 831 ? 33.692 -34.689 -24.129 1.00 93.38 831 ILE A C 1
ATOM 6510 O O . ILE A 1 831 ? 34.354 -35.587 -23.602 1.00 93.38 831 ILE A O 1
ATOM 6514 N N . ARG A 1 832 ? 32.812 -33.956 -23.435 1.00 93.00 832 ARG A N 1
ATOM 6515 C CA . ARG A 1 832 ? 32.552 -34.076 -21.991 1.00 93.00 832 ARG A CA 1
ATOM 6516 C C . ARG A 1 832 ? 32.191 -35.506 -21.606 1.00 93.00 832 ARG A C 1
ATOM 6518 O O . ARG A 1 832 ? 32.774 -36.054 -20.674 1.00 93.00 832 ARG A O 1
ATOM 6525 N N . SER A 1 833 ? 31.268 -36.122 -22.337 1.00 93.19 833 SER A N 1
ATOM 6526 C CA . SER A 1 833 ? 30.803 -37.485 -22.074 1.00 93.19 833 SER A CA 1
ATOM 6527 C C . SER A 1 833 ? 31.909 -38.527 -22.237 1.00 93.19 833 SER A C 1
ATOM 6529 O O . SER A 1 833 ? 32.083 -39.374 -21.361 1.00 93.19 833 SER A O 1
ATOM 6531 N N . ASN A 1 834 ? 32.725 -38.420 -23.290 1.00 92.69 834 ASN A N 1
ATOM 6532 C CA . ASN A 1 834 ? 33.874 -39.298 -23.515 1.00 92.69 834 ASN A CA 1
ATOM 6533 C C . ASN A 1 834 ? 34.951 -39.157 -22.438 1.00 92.69 834 ASN A C 1
ATOM 6535 O O . ASN A 1 834 ? 35.490 -40.163 -21.976 1.00 92.69 834 ASN A O 1
ATOM 6539 N N . ILE A 1 835 ? 35.260 -37.928 -22.022 1.00 92.12 835 ILE A N 1
ATOM 6540 C CA . ILE A 1 835 ? 36.227 -37.668 -20.952 1.00 92.12 835 ILE A CA 1
ATOM 6541 C C . ILE A 1 835 ? 35.709 -38.247 -19.631 1.00 92.12 835 ILE A C 1
ATOM 6543 O O . ILE A 1 835 ? 36.411 -39.013 -18.972 1.00 92.12 835 ILE A O 1
ATOM 6547 N N . MET A 1 836 ? 34.465 -37.937 -19.260 1.00 90.38 836 MET A N 1
ATOM 6548 C CA . MET A 1 836 ? 33.867 -38.398 -18.005 1.00 90.38 836 MET A CA 1
ATOM 6549 C C . MET A 1 836 ? 33.703 -39.923 -17.957 1.00 90.38 836 MET A C 1
ATOM 6551 O O . MET A 1 836 ? 33.861 -40.517 -16.892 1.00 90.38 836 MET A O 1
ATOM 6555 N N . ALA A 1 837 ? 33.438 -40.576 -19.091 1.00 88.44 837 ALA A N 1
ATOM 6556 C CA . ALA A 1 837 ? 33.335 -42.032 -19.172 1.00 88.44 837 ALA A CA 1
ATOM 6557 C C . ALA A 1 837 ? 34.671 -42.762 -18.948 1.00 88.44 837 ALA A C 1
ATOM 6559 O O . ALA A 1 837 ? 34.667 -43.928 -18.565 1.00 88.44 837 ALA A O 1
ATOM 6560 N N . ARG A 1 838 ? 35.818 -42.096 -19.155 1.00 87.62 838 ARG A N 1
ATOM 6561 C CA . ARG A 1 838 ? 37.151 -42.668 -18.878 1.00 87.62 838 ARG A CA 1
ATOM 6562 C C . ARG A 1 838 ? 37.490 -42.673 -17.385 1.00 87.62 838 ARG A C 1
ATOM 6564 O O . ARG A 1 838 ? 38.374 -43.417 -16.959 1.00 87.62 838 ARG A O 1
ATOM 6571 N N . CYS A 1 839 ? 36.800 -41.864 -16.581 1.00 82.50 839 CYS A N 1
ATOM 6572 C CA . CYS A 1 839 ? 37.014 -41.765 -15.139 1.00 82.50 839 CYS A CA 1
ATOM 6573 C C . CYS A 1 839 ? 36.339 -42.929 -14.392 1.00 82.50 839 CYS A C 1
ATOM 6575 O O . CYS A 1 839 ? 35.261 -42.790 -13.813 1.00 82.50 839 CYS A O 1
ATOM 6577 N N . ASN A 1 840 ? 37.006 -44.085 -14.403 1.00 74.88 840 ASN A N 1
ATOM 6578 C CA . ASN A 1 840 ? 36.555 -45.324 -13.766 1.00 74.88 840 ASN A CA 1
ATOM 6579 C C . ASN A 1 840 ? 36.940 -45.413 -12.275 1.00 74.88 840 ASN A C 1
ATOM 6581 O O . ASN A 1 840 ? 37.827 -44.717 -11.792 1.00 74.88 840 ASN A O 1
ATOM 6585 N N . GLY A 1 841 ? 36.285 -46.315 -11.534 1.00 77.88 841 GLY A N 1
ATOM 6586 C CA . GLY A 1 841 ? 36.625 -46.635 -10.134 1.00 77.88 841 GLY A CA 1
ATOM 6587 C C . GLY A 1 841 ? 35.863 -45.836 -9.067 1.00 77.88 841 GLY A C 1
ATOM 6588 O O . GLY A 1 841 ? 35.950 -46.161 -7.880 1.00 77.88 841 GLY A O 1
ATOM 6589 N N . GLY A 1 842 ? 35.070 -44.848 -9.486 1.00 85.69 842 GLY A N 1
ATOM 6590 C CA . GLY A 1 842 ? 34.138 -44.107 -8.635 1.00 85.69 842 GLY A CA 1
ATOM 6591 C C . GLY A 1 842 ? 32.743 -44.738 -8.557 1.00 85.69 842 GLY A C 1
ATOM 6592 O O . GLY A 1 842 ? 32.382 -45.591 -9.366 1.00 85.69 842 GLY A O 1
ATOM 6593 N N . SER A 1 843 ? 31.960 -44.311 -7.571 1.00 90.19 843 SER A N 1
ATOM 6594 C CA . SER A 1 843 ? 30.545 -44.636 -7.387 1.00 90.19 843 SER A CA 1
ATOM 6595 C C . SER A 1 843 ? 29.829 -43.450 -6.730 1.00 90.19 843 SER A C 1
ATOM 6597 O O . SER A 1 843 ? 30.473 -42.554 -6.174 1.00 90.19 843 SER A O 1
ATOM 6599 N N . MET A 1 844 ? 28.498 -43.440 -6.776 1.00 92.62 844 MET A N 1
ATOM 6600 C CA . MET A 1 844 ? 27.668 -42.437 -6.107 1.00 92.62 844 MET A CA 1
ATOM 6601 C C . MET A 1 844 ? 26.564 -43.111 -5.292 1.00 92.62 844 MET A C 1
ATOM 6603 O O . MET A 1 844 ? 26.059 -44.172 -5.661 1.00 92.62 844 MET A O 1
ATOM 6607 N N . VAL A 1 845 ? 26.162 -42.481 -4.193 1.00 92.19 845 VAL A N 1
ATOM 6608 C CA . VAL A 1 845 ? 25.094 -42.952 -3.307 1.00 92.19 845 VAL A CA 1
ATOM 6609 C C . VAL A 1 845 ? 24.166 -41.804 -2.946 1.00 92.19 845 VAL A C 1
ATOM 6611 O O . VAL A 1 845 ? 24.617 -40.723 -2.584 1.00 92.19 845 VAL A O 1
ATOM 6614 N N . SER A 1 846 ? 22.862 -42.034 -3.053 1.00 90.12 846 SER A N 1
ATOM 6615 C CA . SER A 1 846 ? 21.829 -41.128 -2.562 1.00 90.12 846 SER A CA 1
ATOM 6616 C C . SER A 1 846 ? 21.509 -41.471 -1.110 1.00 90.12 846 SER A C 1
ATOM 6618 O O . SER A 1 846 ? 21.147 -42.608 -0.812 1.00 90.12 846 SER A O 1
ATOM 6620 N N . LEU A 1 847 ? 21.673 -40.498 -0.219 1.00 89.12 847 LEU A N 1
ATOM 6621 C CA . LEU A 1 847 ? 21.318 -40.584 1.191 1.00 89.12 847 LEU A CA 1
ATOM 6622 C C . LEU A 1 847 ? 20.018 -39.823 1.421 1.00 89.12 847 LEU A C 1
ATOM 6624 O O . LEU A 1 847 ? 19.916 -38.642 1.083 1.00 89.12 847 LEU A O 1
ATOM 6628 N N . ILE A 1 848 ? 19.039 -40.511 1.994 1.00 85.56 848 ILE A N 1
ATOM 6629 C CA . ILE A 1 848 ? 17.721 -39.981 2.308 1.00 85.56 848 ILE A CA 1
ATOM 6630 C C . ILE A 1 848 ? 17.569 -39.961 3.820 1.00 85.56 848 ILE A C 1
ATOM 6632 O O . ILE A 1 848 ? 17.756 -40.973 4.494 1.00 85.56 848 ILE A O 1
ATOM 6636 N N . GLY A 1 849 ? 17.197 -38.798 4.333 1.00 79.50 849 GLY A N 1
ATOM 6637 C CA . GLY A 1 849 ? 16.772 -38.638 5.716 1.00 79.50 849 GLY A CA 1
ATOM 6638 C C . GLY A 1 849 ? 17.841 -38.212 6.715 1.00 79.50 849 GLY A C 1
ATOM 6639 O O . GLY A 1 849 ? 17.660 -38.373 7.918 1.00 79.50 849 GLY A O 1
ATOM 6640 N N . LEU A 1 850 ? 18.930 -37.620 6.222 1.00 82.19 850 LEU A N 1
ATOM 6641 C CA . LEU A 1 850 ? 20.005 -37.047 7.032 1.00 82.19 850 LEU A CA 1
ATOM 6642 C C . LEU A 1 850 ? 20.130 -35.537 6.796 1.00 82.19 850 LEU A C 1
ATOM 6644 O O . LEU A 1 850 ? 19.880 -35.046 5.691 1.00 82.19 850 LEU A O 1
ATOM 6648 N N . SER A 1 851 ? 20.564 -34.798 7.820 1.00 82.25 851 SER A N 1
ATOM 6649 C CA . SER A 1 851 ? 20.921 -33.385 7.665 1.00 82.25 851 SER A CA 1
ATOM 6650 C C . SER A 1 851 ? 22.210 -33.238 6.845 1.00 82.25 851 SER A C 1
ATOM 6652 O O . SER A 1 851 ? 23.051 -34.144 6.801 1.00 82.25 851 SER A O 1
ATOM 6654 N N . LEU A 1 852 ? 22.425 -32.075 6.218 1.00 83.50 852 LEU A N 1
ATOM 6655 C CA . LEU A 1 852 ? 23.686 -31.815 5.509 1.00 83.50 852 LEU A CA 1
ATOM 6656 C C . LEU A 1 852 ? 24.903 -31.904 6.439 1.00 83.50 852 LEU A C 1
ATOM 6658 O O . LEU A 1 852 ? 25.978 -32.342 6.022 1.00 83.50 852 LEU A O 1
ATOM 6662 N N . ARG A 1 853 ? 24.738 -31.504 7.702 1.00 85.25 853 ARG A N 1
ATOM 6663 C CA . ARG A 1 853 ? 25.781 -31.591 8.724 1.00 85.25 853 ARG A CA 1
ATOM 6664 C C . ARG A 1 853 ? 26.185 -33.045 8.975 1.00 85.25 853 ARG A C 1
ATOM 6666 O O . ARG A 1 853 ? 27.380 -33.347 8.957 1.00 85.25 853 ARG A O 1
ATOM 6673 N N . ASP A 1 854 ? 25.212 -33.939 9.128 1.00 87.19 854 ASP A N 1
ATOM 6674 C CA . ASP A 1 854 ? 25.461 -35.365 9.372 1.00 87.19 854 ASP A CA 1
ATOM 6675 C C . ASP A 1 854 ? 26.096 -36.036 8.156 1.00 87.19 854 ASP A C 1
ATOM 6677 O O . ASP A 1 854 ? 27.086 -36.759 8.285 1.00 87.19 854 ASP A O 1
ATOM 6681 N N . VAL A 1 855 ? 25.599 -35.730 6.953 1.00 88.69 855 VAL A N 1
ATOM 6682 C CA . VAL A 1 855 ? 26.185 -36.249 5.711 1.00 88.69 855 VAL A CA 1
ATOM 6683 C C . VAL A 1 855 ? 27.631 -35.785 5.547 1.00 88.69 855 VAL A C 1
ATOM 6685 O O . VAL A 1 855 ? 28.495 -36.600 5.221 1.00 88.69 855 VAL A O 1
ATOM 6688 N N . LYS A 1 856 ? 27.942 -34.512 5.829 1.00 89.44 856 LYS A N 1
ATOM 6689 C CA . LYS A 1 856 ? 29.327 -34.008 5.814 1.00 89.44 856 LYS A CA 1
ATOM 6690 C C . LYS A 1 856 ? 30.208 -34.729 6.840 1.00 89.44 856 LYS A C 1
ATOM 6692 O O . LYS A 1 856 ? 31.355 -35.054 6.528 1.00 89.44 856 LYS A O 1
ATOM 6697 N N . ALA A 1 857 ? 29.689 -35.026 8.032 1.00 89.75 857 ALA A N 1
ATOM 6698 C CA . ALA A 1 857 ? 30.421 -35.777 9.052 1.00 89.75 857 ALA A CA 1
ATOM 6699 C C . ALA A 1 857 ? 30.709 -37.228 8.617 1.00 89.75 857 ALA A C 1
ATOM 6701 O O . ALA A 1 857 ? 31.827 -37.714 8.797 1.00 89.75 857 ALA A O 1
ATOM 6702 N N . LEU A 1 858 ? 29.740 -37.907 7.997 1.00 91.12 858 LEU A N 1
ATOM 6703 C CA . LEU A 1 858 ? 29.912 -39.257 7.444 1.00 91.12 858 LEU A CA 1
ATOM 6704 C C . LEU A 1 858 ? 30.874 -39.279 6.249 1.00 91.12 858 LEU A C 1
ATOM 6706 O O . LEU A 1 858 ? 31.727 -40.164 6.150 1.00 91.12 858 LEU A O 1
ATOM 6710 N N . CYS A 1 859 ? 30.791 -38.275 5.376 1.00 91.88 859 CYS A N 1
ATOM 6711 C CA . CYS A 1 859 ? 31.730 -38.069 4.275 1.00 91.88 859 CYS A CA 1
ATOM 6712 C C . CYS A 1 859 ? 33.165 -37.931 4.798 1.00 91.88 859 CYS A C 1
ATOM 6714 O O . CYS A 1 859 ? 34.056 -38.636 4.333 1.00 91.88 859 CYS A O 1
ATOM 6716 N N . LYS A 1 860 ? 33.383 -37.131 5.853 1.00 92.31 860 LYS A N 1
ATOM 6717 C CA . LYS A 1 860 ? 34.702 -36.981 6.492 1.00 92.31 860 LYS A CA 1
ATOM 6718 C C . LYS A 1 860 ? 35.254 -38.303 7.042 1.00 92.31 860 LYS A C 1
ATOM 6720 O O . LYS A 1 860 ? 36.455 -38.528 6.960 1.00 92.31 860 LYS A O 1
ATOM 6725 N N . LYS A 1 861 ? 34.398 -39.180 7.580 1.00 91.19 861 LYS A N 1
ATOM 6726 C CA . LYS A 1 861 ? 34.804 -40.501 8.104 1.00 91.19 861 LYS A CA 1
ATOM 6727 C C . LYS A 1 861 ? 35.151 -41.513 7.009 1.00 91.19 861 LYS A C 1
ATOM 6729 O O . LYS A 1 861 ? 35.960 -42.401 7.241 1.00 91.19 861 LYS A O 1
ATOM 6734 N N . THR A 1 862 ? 34.520 -41.407 5.843 1.00 91.38 862 THR A N 1
ATOM 6735 C CA . THR A 1 862 ? 34.627 -42.402 4.758 1.00 91.38 862 THR A CA 1
ATOM 6736 C C . THR A 1 862 ? 35.525 -41.953 3.613 1.00 91.38 862 THR A C 1
ATOM 6738 O O . THR A 1 862 ? 35.923 -42.777 2.798 1.00 91.38 862 THR A O 1
ATOM 6741 N N . GLY A 1 863 ? 35.839 -40.660 3.534 1.00 89.69 863 GLY A N 1
ATOM 6742 C CA . GLY A 1 863 ? 36.531 -40.047 2.403 1.00 89.69 863 GLY A CA 1
ATOM 6743 C C . GLY A 1 863 ? 35.627 -39.753 1.201 1.00 89.69 863 GLY A C 1
ATOM 6744 O O . GLY A 1 863 ? 36.136 -39.331 0.167 1.00 89.69 863 GLY A O 1
ATOM 6745 N N . CYS A 1 864 ? 34.307 -39.954 1.317 1.00 92.31 864 CYS A N 1
ATOM 6746 C CA . CYS A 1 864 ? 33.351 -39.494 0.308 1.00 92.31 864 CYS A CA 1
ATOM 6747 C C . CYS A 1 864 ? 33.228 -37.961 0.316 1.00 92.31 864 CYS A C 1
ATOM 6749 O O . CYS A 1 864 ? 33.602 -37.286 1.274 1.00 92.31 864 CYS A O 1
ATOM 6751 N N . THR A 1 865 ? 32.637 -37.411 -0.740 1.00 92.75 865 THR A N 1
ATOM 6752 C CA . THR A 1 865 ? 32.316 -35.982 -0.869 1.00 92.75 865 THR A CA 1
ATOM 6753 C C . THR A 1 865 ? 30.853 -35.799 -1.250 1.00 92.75 865 THR A C 1
ATOM 6755 O O . THR A 1 865 ? 30.232 -36.704 -1.806 1.00 92.75 865 THR A O 1
ATOM 6758 N N . VAL A 1 866 ? 30.277 -34.643 -0.924 1.00 91.62 866 VAL A N 1
ATOM 6759 C CA . VAL A 1 866 ? 28.921 -34.295 -1.366 1.00 91.62 866 VAL A CA 1
ATOM 6760 C C . VAL A 1 866 ? 28.981 -33.888 -2.833 1.00 91.62 866 VAL A C 1
ATOM 6762 O O . VAL A 1 866 ? 29.795 -33.045 -3.187 1.00 91.62 866 VAL A O 1
ATOM 6765 N N . ALA A 1 867 ? 28.103 -34.471 -3.644 1.00 89.75 867 ALA A N 1
ATOM 6766 C CA . ALA A 1 867 ? 28.032 -34.276 -5.086 1.00 89.75 867 ALA A CA 1
ATOM 6767 C C . ALA A 1 867 ? 26.744 -33.567 -5.525 1.00 89.75 867 ALA A C 1
ATOM 6769 O O . ALA A 1 867 ? 26.789 -32.729 -6.413 1.00 89.75 867 ALA A O 1
ATOM 6770 N N . ASN A 1 868 ? 25.594 -33.841 -4.894 1.00 88.38 868 ASN A N 1
ATOM 6771 C CA . ASN A 1 868 ? 24.341 -33.139 -5.211 1.00 88.38 868 ASN A CA 1
ATOM 6772 C C . ASN A 1 868 ? 23.562 -32.787 -3.942 1.00 88.38 868 ASN A C 1
ATOM 6774 O O . ASN A 1 868 ? 23.432 -33.618 -3.038 1.00 88.38 868 ASN A O 1
ATOM 6778 N N . LEU A 1 869 ? 22.992 -31.581 -3.912 1.00 83.44 869 LEU A N 1
ATOM 6779 C CA . LEU A 1 869 ? 22.187 -31.068 -2.804 1.00 83.44 869 LEU A CA 1
ATOM 6780 C C . LEU A 1 869 ? 20.741 -30.823 -3.239 1.00 83.44 869 LEU A C 1
ATOM 6782 O O . LEU A 1 869 ? 20.414 -29.767 -3.789 1.00 83.44 869 LEU A O 1
ATOM 6786 N N . ILE A 1 870 ? 19.880 -31.796 -2.938 1.00 78.94 870 ILE A N 1
ATOM 6787 C CA . ILE A 1 870 ? 18.449 -31.796 -3.243 1.00 78.94 870 ILE A CA 1
ATOM 6788 C C . ILE A 1 870 ? 17.684 -31.782 -1.905 1.00 78.94 870 ILE A C 1
ATOM 6790 O O . ILE A 1 870 ? 17.335 -32.816 -1.335 1.00 78.94 870 ILE A O 1
ATOM 6794 N N . CYS A 1 871 ? 17.512 -30.588 -1.339 1.00 69.25 871 CYS A N 1
ATOM 6795 C CA . CYS A 1 871 ? 16.989 -30.380 0.017 1.00 69.25 871 CYS A CA 1
ATOM 6796 C C . CYS A 1 871 ? 16.171 -29.083 0.125 1.00 69.25 871 CYS A C 1
ATOM 6798 O O . CYS A 1 871 ? 16.149 -28.287 -0.808 1.00 69.25 871 CYS A O 1
ATOM 6800 N N . HIS A 1 872 ? 15.481 -28.882 1.250 1.00 64.00 872 HIS A N 1
ATOM 6801 C CA . HIS A 1 872 ? 14.649 -27.698 1.505 1.00 64.00 872 HIS A CA 1
ATOM 6802 C C . HIS A 1 872 ? 15.493 -26.504 1.996 1.00 64.00 872 HIS A C 1
ATOM 6804 O O . HIS A 1 872 ? 16.295 -26.676 2.914 1.00 64.00 872 HIS A O 1
ATOM 6810 N N . HIS A 1 873 ? 15.281 -25.293 1.456 1.00 57.50 873 HIS A N 1
ATOM 6811 C CA . HIS A 1 873 ? 16.114 -24.108 1.738 1.00 57.50 873 HIS A CA 1
ATOM 6812 C C . HIS A 1 873 ? 16.099 -23.671 3.217 1.00 57.50 873 HIS A C 1
ATOM 6814 O O . HIS A 1 873 ? 17.150 -23.570 3.842 1.00 57.50 873 HIS A O 1
ATOM 6820 N N . ASN A 1 874 ? 14.914 -23.514 3.819 1.00 49.00 874 ASN A N 1
ATOM 6821 C CA . ASN A 1 874 ? 14.795 -22.990 5.191 1.00 49.00 874 ASN A CA 1
ATOM 6822 C C . ASN A 1 874 ? 15.246 -23.946 6.313 1.00 49.00 874 ASN A C 1
ATOM 6824 O O . ASN A 1 874 ? 15.272 -23.549 7.475 1.00 49.00 874 ASN A O 1
ATOM 6828 N N . LYS A 1 875 ? 15.546 -25.220 6.019 1.00 53.00 875 LYS A N 1
ATOM 6829 C CA . LYS A 1 875 ? 15.765 -26.245 7.059 1.00 53.00 875 LYS A CA 1
ATOM 6830 C C . LYS A 1 875 ? 16.790 -27.318 6.651 1.00 53.00 875 LYS A C 1
ATOM 6832 O O . LYS A 1 875 ? 16.654 -28.483 7.031 1.00 53.00 875 LYS A O 1
ATOM 6837 N N . VAL A 1 876 ? 17.837 -26.934 5.908 1.00 53.28 876 VAL A N 1
ATOM 6838 C CA . VAL A 1 876 ? 18.938 -27.828 5.459 1.00 53.28 876 VAL A CA 1
ATOM 6839 C C . VAL A 1 876 ? 19.580 -28.604 6.627 1.00 53.28 876 VAL A C 1
ATOM 6841 O O . VAL A 1 876 ? 20.052 -29.732 6.453 1.00 53.28 876 VAL A O 1
ATOM 6844 N N . GLU A 1 877 ? 19.558 -28.027 7.831 1.00 48.34 877 GLU A N 1
ATOM 6845 C CA . GLU A 1 877 ? 20.147 -28.607 9.043 1.00 48.34 877 GLU A CA 1
ATOM 6846 C C . GLU A 1 877 ? 19.168 -29.414 9.918 1.00 48.34 877 GLU A C 1
ATOM 6848 O O . GLU A 1 877 ? 19.628 -30.143 10.790 1.00 48.34 877 GLU A O 1
ATOM 6853 N N . LEU A 1 878 ? 17.846 -29.338 9.694 1.00 42.88 878 LEU A N 1
ATOM 6854 C CA . LEU A 1 878 ? 16.841 -29.748 10.695 1.00 42.88 878 LEU A CA 1
ATOM 6855 C C . LEU A 1 878 ? 15.819 -30.811 10.242 1.00 42.88 878 LEU A C 1
ATOM 6857 O O . LEU A 1 878 ? 15.030 -31.248 11.077 1.00 42.88 878 LEU A O 1
ATOM 6861 N N . ILE A 1 879 ? 15.795 -31.257 8.973 1.00 51.12 879 ILE A N 1
ATOM 6862 C CA . ILE A 1 879 ? 14.764 -32.212 8.500 1.00 51.12 879 ILE A CA 1
ATOM 6863 C C . ILE A 1 879 ? 15.335 -33.581 8.074 1.00 51.12 879 ILE A C 1
ATOM 6865 O O . ILE A 1 879 ? 16.187 -33.643 7.184 1.00 51.12 879 ILE A O 1
ATOM 6869 N N . PRO A 1 880 ? 14.762 -34.698 8.569 1.00 47.09 880 PRO A N 1
ATOM 6870 C CA . PRO A 1 880 ? 15.093 -36.071 8.182 1.00 47.09 880 PRO A CA 1
ATOM 6871 C C . PRO A 1 880 ? 14.464 -36.515 6.841 1.00 47.09 880 PRO A C 1
ATOM 6873 O O . PRO A 1 880 ? 14.059 -37.664 6.697 1.00 47.09 880 PRO A O 1
ATOM 6876 N N . HIS A 1 881 ? 14.396 -35.645 5.821 1.00 57.69 881 HIS A N 1
ATOM 6877 C CA . HIS A 1 881 ? 13.872 -35.996 4.480 1.00 57.69 881 HIS A CA 1
ATOM 6878 C C . HIS A 1 881 ? 14.677 -35.421 3.299 1.00 57.69 881 HIS A C 1
ATOM 6880 O O . HIS A 1 881 ? 14.224 -35.482 2.159 1.00 57.69 881 HIS A O 1
ATOM 6886 N N . ASN A 1 882 ? 15.872 -34.873 3.541 1.00 70.62 882 ASN A N 1
ATOM 6887 C CA . ASN A 1 882 ? 16.748 -34.393 2.468 1.00 70.62 882 ASN A CA 1
ATOM 6888 C C . ASN A 1 882 ? 17.253 -35.552 1.600 1.00 70.62 882 ASN A C 1
ATOM 6890 O O . ASN A 1 882 ? 17.553 -36.623 2.131 1.00 70.62 882 ASN A O 1
ATOM 6894 N N . VAL A 1 883 ? 17.412 -35.307 0.295 1.00 80.69 883 VAL A N 1
ATOM 6895 C CA . VAL A 1 883 ? 18.099 -36.211 -0.634 1.00 80.69 883 VAL A CA 1
ATOM 6896 C C . VAL A 1 883 ? 19.472 -35.614 -0.941 1.00 80.69 883 VAL A C 1
ATOM 6898 O O . VAL A 1 883 ? 19.611 -34.659 -1.703 1.00 80.69 883 VAL A O 1
ATOM 6901 N N . ILE A 1 884 ? 20.519 -36.162 -0.333 1.00 87.94 884 ILE A N 1
ATOM 6902 C CA . ILE A 1 884 ? 21.894 -35.704 -0.556 1.00 87.94 884 ILE A CA 1
ATOM 6903 C C . ILE A 1 884 ? 22.655 -36.818 -1.255 1.00 87.94 884 ILE A C 1
ATOM 6905 O O . ILE A 1 884 ? 22.691 -37.948 -0.776 1.00 87.94 884 ILE A O 1
ATOM 6909 N N . VAL A 1 885 ? 23.256 -36.516 -2.404 1.00 90.31 885 VAL A N 1
ATOM 6910 C CA . VAL A 1 885 ? 24.059 -37.498 -3.136 1.00 90.31 885 VAL A CA 1
ATOM 6911 C C . VAL A 1 885 ? 25.523 -37.302 -2.787 1.00 90.31 885 VAL A C 1
ATOM 6913 O O . VAL A 1 885 ? 26.042 -36.190 -2.886 1.00 90.31 885 VAL A O 1
ATOM 6916 N N . CYS A 1 886 ? 26.186 -38.388 -2.413 1.00 92.88 886 CYS A N 1
ATOM 6917 C CA . CYS A 1 886 ? 27.613 -38.444 -2.145 1.00 92.88 886 CYS A CA 1
ATOM 6918 C C . CYS A 1 886 ? 28.334 -39.227 -3.242 1.00 92.88 886 CYS A C 1
ATOM 6920 O O . CYS A 1 886 ? 27.773 -40.153 -3.828 1.00 92.88 886 CYS A O 1
ATOM 6922 N N . ALA A 1 887 ? 29.590 -38.878 -3.488 1.00 93.25 887 ALA A N 1
ATOM 6923 C CA . ALA A 1 887 ? 30.453 -39.512 -4.471 1.00 93.25 887 ALA A CA 1
ATOM 6924 C C . ALA A 1 887 ? 31.820 -39.844 -3.856 1.00 93.25 887 ALA A C 1
ATOM 6926 O O . ALA A 1 887 ? 32.341 -39.097 -3.023 1.00 93.25 887 ALA A O 1
ATOM 6927 N N . GLY A 1 888 ? 32.393 -40.973 -4.268 1.00 92.62 888 GLY A N 1
ATOM 6928 C CA . GLY A 1 888 ? 33.689 -41.466 -3.799 1.00 92.62 888 GLY A CA 1
ATOM 6929 C C . GLY A 1 888 ? 34.134 -42.702 -4.579 1.00 92.62 888 GLY A C 1
ATOM 6930 O O . GLY A 1 888 ? 33.464 -43.124 -5.523 1.00 92.62 888 GLY A O 1
ATOM 6931 N N . SER A 1 889 ? 35.243 -43.327 -4.188 1.00 92.38 889 SER A N 1
ATOM 6932 C CA . SER A 1 889 ? 35.625 -44.641 -4.715 1.00 92.38 889 SER A CA 1
ATOM 6933 C C . SER A 1 889 ? 34.584 -45.709 -4.344 1.00 92.38 889 SER A C 1
ATOM 6935 O O . SER A 1 889 ? 33.823 -45.559 -3.383 1.00 92.38 889 SER A O 1
ATOM 6937 N N . LYS A 1 890 ? 34.559 -46.831 -5.075 1.00 90.25 890 LYS A N 1
ATOM 6938 C CA . LYS A 1 890 ? 33.643 -47.948 -4.769 1.00 90.25 890 LYS A CA 1
ATOM 6939 C C . LYS A 1 890 ? 33.746 -48.424 -3.312 1.00 90.25 890 LYS A C 1
ATOM 6941 O O . LYS A 1 890 ? 32.719 -48.696 -2.697 1.00 90.25 890 LYS A O 1
ATOM 6946 N N . SER A 1 891 ? 34.956 -48.479 -2.750 1.00 91.31 891 SER A N 1
ATOM 6947 C CA . SER A 1 891 ? 35.170 -48.874 -1.352 1.00 91.31 891 SER A CA 1
ATOM 6948 C C . SER A 1 891 ? 34.704 -47.805 -0.360 1.00 91.31 891 SER A C 1
ATOM 6950 O O . SER A 1 891 ? 34.090 -48.141 0.649 1.00 91.31 891 SER A O 1
ATOM 6952 N N . GLN A 1 892 ? 34.923 -46.520 -0.654 1.00 93.88 892 GLN A N 1
ATOM 6953 C CA . GLN A 1 892 ? 34.456 -45.418 0.196 1.00 93.88 892 GLN A CA 1
ATOM 6954 C C . GLN A 1 892 ? 32.925 -45.362 0.257 1.00 93.88 892 GLN A C 1
ATOM 6956 O O . GLN A 1 892 ? 32.358 -45.211 1.338 1.00 93.88 892 GLN A O 1
ATOM 6961 N N . VAL A 1 893 ? 32.253 -45.547 -0.885 1.00 92.56 893 VAL A N 1
ATOM 6962 C CA . VAL A 1 893 ? 30.785 -45.591 -0.960 1.00 92.56 893 VAL A CA 1
ATOM 6963 C C . VAL A 1 893 ? 30.220 -46.819 -0.242 1.00 92.56 893 VAL A C 1
ATOM 6965 O O . VAL A 1 893 ? 29.234 -46.688 0.481 1.00 92.56 893 VAL A O 1
ATOM 6968 N N . ALA A 1 894 ? 30.855 -47.988 -0.375 1.00 92.00 894 ALA A N 1
ATOM 6969 C CA . ALA A 1 894 ? 30.458 -49.186 0.368 1.00 92.00 894 ALA A CA 1
ATOM 6970 C C . ALA A 1 894 ? 30.574 -48.977 1.889 1.00 92.00 894 ALA A C 1
ATOM 6972 O O . ALA A 1 894 ? 29.639 -49.274 2.630 1.00 92.00 894 ALA A O 1
ATOM 6973 N N . ASN A 1 895 ? 31.672 -48.375 2.355 1.00 92.62 895 ASN A N 1
ATOM 6974 C CA . ASN A 1 895 ? 31.848 -48.030 3.767 1.00 92.62 895 ASN A CA 1
ATOM 6975 C C . ASN A 1 895 ? 30.809 -47.009 4.251 1.00 92.62 895 ASN A C 1
ATOM 6977 O O . ASN A 1 895 ? 30.319 -47.115 5.373 1.00 92.62 895 ASN A O 1
ATOM 6981 N N . LEU A 1 896 ? 30.451 -46.030 3.414 1.00 92.81 896 LEU A N 1
ATOM 6982 C CA . LEU A 1 896 ? 29.409 -45.053 3.729 1.00 92.81 896 LEU A CA 1
ATOM 6983 C C . LEU A 1 896 ? 28.039 -45.713 3.897 1.00 92.81 896 LEU A C 1
ATOM 6985 O O . LEU A 1 896 ? 27.352 -45.405 4.867 1.00 92.81 896 LEU A O 1
ATOM 6989 N N . LEU A 1 897 ? 27.672 -46.654 3.024 1.00 92.44 897 LEU A N 1
ATOM 6990 C CA . LEU A 1 897 ? 26.435 -47.429 3.161 1.00 92.44 897 LEU A CA 1
ATOM 6991 C C . LEU A 1 897 ? 26.397 -48.218 4.477 1.00 92.44 897 LEU A C 1
ATOM 6993 O O . LEU A 1 897 ? 25.419 -48.106 5.211 1.00 92.44 897 LEU A O 1
ATOM 6997 N N . LEU A 1 898 ? 27.488 -48.901 4.839 1.00 91.62 898 LEU A N 1
ATOM 6998 C CA . LEU A 1 898 ? 27.584 -49.644 6.104 1.00 91.62 898 LEU A CA 1
ATOM 6999 C C . LEU A 1 898 ? 27.452 -48.750 7.346 1.00 91.62 898 LEU A C 1
ATOM 7001 O O . LEU A 1 898 ? 26.968 -49.196 8.385 1.00 91.62 898 LEU A O 1
ATOM 7005 N N . LEU A 1 899 ? 27.920 -47.498 7.283 1.00 91.19 899 LEU A N 1
ATOM 7006 C CA . LEU A 1 899 ? 27.731 -46.542 8.377 1.00 91.19 899 LEU A CA 1
ATOM 7007 C C . LEU A 1 899 ? 26.294 -46.032 8.442 1.00 91.19 899 LEU A C 1
ATOM 7009 O O . LEU A 1 899 ? 25.778 -45.853 9.539 1.00 91.19 899 LEU A O 1
ATOM 7013 N N . VAL A 1 900 ? 25.665 -45.806 7.289 1.00 89.44 900 VAL A N 1
ATOM 7014 C CA . VAL A 1 900 ? 24.284 -45.323 7.186 1.00 89.44 900 VAL A CA 1
ATOM 7015 C C . VAL A 1 900 ? 23.292 -46.376 7.689 1.00 89.44 900 VAL A C 1
ATOM 7017 O O . VAL A 1 900 ? 22.383 -46.023 8.431 1.00 89.44 900 VAL A O 1
ATOM 7020 N N . GLU A 1 901 ? 23.512 -47.659 7.388 1.00 87.94 901 GLU A N 1
ATOM 7021 C CA . GLU A 1 901 ? 22.699 -48.782 7.893 1.00 87.94 901 GLU A CA 1
ATOM 7022 C C . GLU A 1 901 ? 22.703 -48.902 9.426 1.00 87.94 901 GLU A C 1
ATOM 7024 O O . GLU A 1 901 ? 21.766 -49.439 10.011 1.00 87.94 901 GLU A O 1
ATOM 7029 N N . LYS A 1 902 ? 23.742 -48.386 10.095 1.00 87.88 902 LYS A N 1
ATOM 7030 C CA . LYS A 1 902 ? 23.866 -48.406 11.561 1.00 87.88 902 LYS A CA 1
ATOM 7031 C C . LYS A 1 902 ? 23.162 -47.234 12.252 1.00 87.88 902 LYS A C 1
ATOM 7033 O O . LYS A 1 902 ? 23.148 -47.191 13.481 1.00 87.88 902 LYS A O 1
ATOM 7038 N N . ILE A 1 903 ? 22.627 -46.267 11.504 1.00 86.50 903 ILE A N 1
ATOM 7039 C CA . ILE A 1 903 ? 21.967 -45.087 12.073 1.00 86.50 903 ILE A CA 1
ATOM 7040 C C . ILE A 1 903 ? 20.512 -45.445 12.414 1.00 86.50 903 ILE A C 1
ATOM 7042 O O . ILE A 1 903 ? 19.768 -45.853 11.523 1.00 86.50 903 ILE A O 1
ATOM 7046 N N . PRO A 1 904 ? 20.068 -45.280 13.674 1.00 76.00 904 PRO A N 1
ATOM 7047 C CA . PRO A 1 904 ? 18.682 -45.543 14.044 1.00 76.00 904 PRO A CA 1
ATOM 7048 C C . PRO A 1 904 ? 17.736 -44.504 13.417 1.00 76.00 904 PRO A C 1
ATOM 7050 O O . PRO A 1 904 ? 18.022 -43.308 13.423 1.00 76.00 904 PRO A O 1
ATOM 7053 N N . GLY A 1 905 ? 16.582 -44.953 12.912 1.00 77.44 905 GLY A N 1
ATOM 7054 C CA . GLY A 1 905 ? 15.543 -44.096 12.324 1.00 77.44 905 GLY A CA 1
ATOM 7055 C C . GLY A 1 905 ? 15.236 -44.413 10.856 1.00 77.44 905 GLY A C 1
ATOM 7056 O O . GLY A 1 905 ? 15.706 -45.402 10.305 1.00 77.44 905 GLY A O 1
ATOM 7057 N N . LYS A 1 906 ? 14.413 -43.576 10.209 1.00 75.94 906 LYS A N 1
ATOM 7058 C CA . LYS A 1 906 ? 14.020 -43.721 8.790 1.00 75.94 906 LYS A CA 1
ATOM 7059 C C . LYS A 1 906 ? 15.085 -43.144 7.843 1.00 75.94 906 LYS A C 1
ATOM 7061 O O . LYS A 1 906 ? 14.796 -42.239 7.062 1.00 75.94 906 LYS A O 1
ATOM 7066 N N . VAL A 1 907 ? 16.316 -43.639 7.947 1.00 83.69 907 VAL A N 1
ATOM 7067 C CA . VAL A 1 907 ? 17.448 -43.240 7.098 1.00 83.69 907 VAL A CA 1
ATOM 7068 C C . VAL A 1 907 ? 17.694 -44.311 6.035 1.00 83.69 907 VAL A C 1
ATOM 7070 O O . VAL A 1 907 ? 17.730 -45.496 6.351 1.00 83.69 907 VAL A O 1
ATOM 7073 N N . TYR A 1 908 ? 17.888 -43.906 4.777 1.00 84.31 908 TYR A N 1
ATOM 7074 C CA . TYR A 1 908 ? 18.106 -44.834 3.662 1.00 84.31 908 TYR A CA 1
ATOM 7075 C C . TYR A 1 908 ? 19.301 -44.415 2.805 1.00 84.31 908 TYR A C 1
ATOM 7077 O O . TYR A 1 908 ? 19.436 -43.248 2.444 1.00 84.31 908 TYR A O 1
ATOM 7085 N N . GLY A 1 909 ? 20.145 -45.377 2.429 1.00 87.81 909 GLY A N 1
ATOM 7086 C CA . GLY A 1 909 ? 21.209 -45.196 1.442 1.00 87.81 909 GLY A CA 1
ATOM 7087 C C . GLY A 1 909 ? 20.947 -46.042 0.198 1.00 87.81 909 GLY A C 1
ATOM 7088 O O . GLY A 1 909 ? 20.760 -47.250 0.302 1.00 87.81 909 GLY A O 1
ATOM 7089 N N . LYS A 1 910 ? 20.937 -45.430 -0.992 1.00 88.75 910 LYS A N 1
ATOM 7090 C CA . LYS A 1 910 ? 20.749 -46.130 -2.273 1.00 88.75 910 LYS A CA 1
ATOM 7091 C C . LYS A 1 910 ? 21.893 -45.826 -3.228 1.00 88.75 910 LYS A C 1
ATOM 7093 O O . LYS A 1 910 ? 22.064 -44.686 -3.660 1.00 88.75 910 LYS A O 1
ATOM 7098 N N . GLN A 1 911 ? 22.660 -46.851 -3.594 1.00 88.56 911 GLN A N 1
ATOM 7099 C CA . GLN A 1 911 ? 23.709 -46.714 -4.601 1.00 88.56 911 GLN A CA 1
ATOM 7100 C C . GLN A 1 911 ? 23.104 -46.383 -5.973 1.00 88.56 911 GLN A C 1
ATOM 7102 O O . GLN A 1 911 ? 22.132 -47.006 -6.410 1.00 88.56 911 GLN A O 1
ATOM 7107 N N . LEU A 1 912 ? 23.680 -45.394 -6.655 1.00 84.94 912 LEU A N 1
ATOM 7108 C CA . LEU A 1 912 ? 23.256 -44.972 -7.985 1.00 84.94 912 LEU A CA 1
ATOM 7109 C C . LEU A 1 912 ? 23.948 -45.817 -9.061 1.00 84.94 912 LEU A C 1
ATOM 7111 O O . LEU A 1 912 ? 25.123 -46.167 -8.943 1.00 84.94 912 LEU A O 1
ATOM 7115 N N . ARG A 1 913 ? 23.217 -46.133 -10.134 1.00 78.06 913 ARG A N 1
ATOM 7116 C CA . ARG A 1 913 ? 23.722 -46.901 -11.284 1.00 78.06 913 ARG A CA 1
ATOM 7117 C C . ARG A 1 913 ? 24.451 -45.975 -12.258 1.00 78.06 913 ARG A C 1
ATOM 7119 O O . ARG A 1 913 ? 23.941 -45.667 -13.327 1.00 78.06 913 ARG A O 1
ATOM 7126 N N . VAL A 1 914 ? 25.620 -45.494 -11.851 1.00 77.25 914 VAL A N 1
ATOM 7127 C CA . VAL A 1 914 ? 26.457 -44.580 -12.640 1.00 77.25 914 VAL A CA 1
ATOM 7128 C C . VAL A 1 914 ? 27.876 -45.122 -12.774 1.00 77.25 914 VAL A C 1
ATOM 7130 O O . VAL A 1 914 ? 28.352 -45.858 -11.911 1.00 77.25 914 VAL A O 1
ATOM 7133 N N . SER A 1 915 ? 28.555 -44.766 -13.865 1.00 73.44 915 SER A N 1
ATOM 7134 C CA . SER A 1 915 ? 29.889 -45.287 -14.189 1.00 73.44 915 SER A CA 1
ATOM 7135 C C . SER A 1 915 ? 31.029 -44.636 -13.393 1.00 73.44 915 SER A C 1
ATOM 7137 O O . SER A 1 915 ? 32.131 -45.181 -13.369 1.00 73.44 915 SER A O 1
ATOM 7139 N N . GLY A 1 916 ? 30.785 -43.497 -12.734 1.00 83.06 916 GLY A N 1
ATOM 7140 C CA . GLY A 1 916 ? 31.818 -42.736 -12.030 1.00 83.06 916 GLY A CA 1
ATOM 7141 C C . GLY A 1 916 ? 31.296 -41.880 -10.874 1.00 83.06 916 GLY A C 1
ATOM 7142 O O . GLY A 1 916 ? 30.095 -41.751 -10.650 1.00 83.06 916 GLY A O 1
ATOM 7143 N N . ALA A 1 917 ? 32.234 -41.292 -10.127 1.00 88.75 917 ALA A N 1
ATOM 7144 C CA . ALA A 1 917 ? 31.986 -40.396 -8.995 1.00 88.75 917 ALA A CA 1
ATOM 7145 C C . ALA A 1 917 ? 31.880 -38.933 -9.470 1.00 88.75 917 ALA A C 1
ATOM 7147 O O . ALA A 1 917 ? 32.809 -38.144 -9.293 1.00 88.75 917 ALA A O 1
ATOM 7148 N N . PHE A 1 918 ? 30.781 -38.585 -10.142 1.00 90.94 918 PHE A N 1
ATOM 7149 C CA . PHE A 1 918 ? 30.584 -37.251 -10.728 1.00 90.94 918 PHE A CA 1
ATOM 7150 C C . PHE A 1 918 ? 30.449 -36.147 -9.668 1.00 90.94 918 PHE A C 1
ATOM 7152 O O . PHE A 1 918 ? 30.065 -36.435 -8.535 1.00 90.94 918 PHE A O 1
ATOM 7159 N N . HIS A 1 919 ? 30.749 -34.895 -10.046 1.00 92.75 919 HIS A N 1
ATOM 7160 C CA . HIS A 1 919 ? 30.666 -33.719 -9.161 1.00 92.75 919 HIS A CA 1
ATOM 7161 C C . HIS A 1 919 ? 31.510 -33.881 -7.889 1.00 92.75 919 HIS A C 1
ATOM 7163 O O . HIS A 1 919 ? 31.074 -33.577 -6.781 1.00 92.75 919 HIS A O 1
ATOM 7169 N N . SER A 1 920 ? 32.707 -34.449 -8.056 1.00 91.31 920 SER A N 1
ATOM 7170 C CA . SER A 1 920 ? 33.653 -34.685 -6.971 1.00 91.31 920 SER A CA 1
ATOM 7171 C C . SER A 1 920 ? 35.095 -34.553 -7.439 1.00 91.31 920 SER A C 1
ATOM 7173 O O . SER A 1 920 ? 35.391 -34.597 -8.637 1.00 91.31 920 SER A O 1
ATOM 7175 N N . ASN A 1 921 ? 36.020 -34.521 -6.479 1.00 87.69 921 ASN A N 1
ATOM 7176 C CA . ASN A 1 921 ? 37.458 -34.493 -6.743 1.00 87.69 921 ASN A CA 1
ATOM 7177 C C . ASN A 1 921 ? 37.956 -35.678 -7.594 1.00 87.69 921 ASN A C 1
ATOM 7179 O O . ASN A 1 921 ? 38.994 -35.556 -8.246 1.00 87.69 921 ASN A O 1
ATOM 7183 N N . HIS A 1 922 ? 37.218 -36.794 -7.672 1.00 87.12 922 HIS A N 1
ATOM 7184 C CA . HIS A 1 922 ? 37.551 -37.905 -8.575 1.00 87.12 922 HIS A CA 1
ATOM 7185 C C . HIS A 1 922 ? 37.490 -37.521 -10.062 1.00 87.12 922 HIS A C 1
ATOM 7187 O O . HIS A 1 922 ? 38.086 -38.202 -10.893 1.00 87.12 922 HIS A O 1
ATOM 7193 N N . MET A 1 923 ? 36.821 -36.417 -10.400 1.00 91.62 923 MET A N 1
ATOM 7194 C CA . MET A 1 923 ? 36.719 -35.883 -11.759 1.00 91.62 923 MET A CA 1
ATOM 7195 C C . MET A 1 923 ? 37.736 -34.765 -12.045 1.00 91.62 923 MET A C 1
ATOM 7197 O O . MET A 1 923 ? 37.635 -34.090 -13.067 1.00 91.62 923 MET A O 1
ATOM 7201 N N . SER A 1 924 ? 38.746 -34.563 -11.190 1.00 90.25 924 SER A N 1
ATOM 7202 C CA . SER A 1 924 ? 39.747 -33.494 -11.372 1.00 90.25 924 SER A CA 1
ATOM 7203 C C . SER A 1 924 ? 40.508 -33.603 -12.696 1.00 90.25 924 SER A C 1
ATOM 7205 O O . SER A 1 924 ? 40.779 -32.590 -13.339 1.00 90.25 924 SER A O 1
ATOM 7207 N N . GLN A 1 925 ? 40.827 -34.827 -13.140 1.00 87.94 925 GLN A N 1
ATOM 7208 C CA . GLN A 1 925 ? 41.431 -35.036 -14.459 1.00 87.94 925 GLN A CA 1
ATOM 7209 C C . GLN A 1 925 ? 40.460 -34.639 -15.576 1.00 87.94 925 GLN A C 1
ATOM 7211 O O . GLN A 1 925 ? 40.831 -33.860 -16.448 1.00 87.94 925 GLN A O 1
ATOM 7216 N N . ALA A 1 926 ? 39.205 -35.086 -15.490 1.00 89.19 926 ALA A N 1
ATOM 7217 C CA . ALA A 1 926 ? 38.178 -34.737 -16.464 1.00 89.19 926 ALA A CA 1
ATOM 7218 C C . ALA A 1 926 ? 37.947 -33.223 -16.565 1.00 89.19 926 ALA A C 1
ATOM 7220 O O . ALA A 1 926 ? 37.799 -32.704 -17.664 1.00 89.19 926 ALA A O 1
ATOM 7221 N N . SER A 1 927 ? 37.966 -32.497 -15.443 1.00 91.88 927 SER A N 1
ATOM 7222 C CA . SER A 1 927 ? 37.823 -31.035 -15.424 1.00 91.88 927 SER A CA 1
ATOM 7223 C C . SER A 1 927 ? 38.958 -30.327 -16.180 1.00 91.88 927 SER A C 1
ATOM 7225 O O . SER A 1 927 ? 38.702 -29.378 -16.925 1.00 91.88 927 SER A O 1
ATOM 7227 N N . ARG A 1 928 ? 40.203 -30.819 -16.068 1.00 90.62 928 ARG A N 1
ATOM 7228 C CA . ARG A 1 928 ? 41.347 -30.291 -16.836 1.00 90.62 928 ARG A CA 1
ATOM 7229 C C . ARG A 1 928 ? 41.176 -30.502 -18.337 1.00 90.62 928 ARG A C 1
ATOM 7231 O O . ARG A 1 928 ? 41.413 -29.573 -19.104 1.00 90.62 928 ARG A O 1
ATOM 7238 N N . ASP A 1 929 ? 40.721 -31.682 -18.740 1.00 88.69 929 ASP A N 1
ATOM 7239 C CA . ASP A 1 929 ? 40.538 -32.015 -20.155 1.00 88.69 929 ASP A CA 1
ATOM 7240 C C . ASP A 1 929 ? 39.331 -31.256 -20.754 1.00 88.69 929 ASP A C 1
ATOM 7242 O O . ASP A 1 929 ? 39.402 -30.723 -21.861 1.00 88.69 929 ASP A O 1
ATOM 7246 N N . VAL A 1 930 ? 38.248 -31.099 -19.981 1.00 88.81 930 VAL A N 1
ATOM 7247 C CA . VAL A 1 930 ? 37.060 -30.294 -20.330 1.00 88.81 930 VAL A CA 1
ATOM 7248 C C . VAL A 1 930 ? 37.403 -28.813 -20.509 1.00 88.81 930 VAL A C 1
ATOM 7250 O O . VAL A 1 930 ? 36.879 -28.171 -21.419 1.00 88.81 930 VAL A O 1
ATOM 7253 N N . LYS A 1 931 ? 38.315 -28.266 -19.695 1.00 91.31 931 LYS A N 1
ATOM 7254 C CA . LYS A 1 931 ? 38.791 -26.881 -19.842 1.00 91.31 931 LYS A CA 1
ATOM 7255 C C . LYS A 1 931 ? 39.401 -26.623 -21.223 1.00 91.31 931 LYS A C 1
ATOM 7257 O O . LYS A 1 931 ? 39.204 -25.542 -21.770 1.00 91.31 931 LYS A O 1
ATOM 7262 N N . ILE A 1 932 ? 40.114 -27.596 -21.793 1.00 87.19 932 ILE A N 1
ATOM 7263 C CA . ILE A 1 932 ? 40.714 -27.469 -23.130 1.00 87.19 932 ILE A CA 1
ATOM 7264 C C . ILE A 1 932 ? 39.619 -27.405 -24.203 1.00 87.19 932 ILE A C 1
ATOM 7266 O O . ILE A 1 932 ? 39.707 -26.581 -25.111 1.00 87.19 932 ILE A O 1
ATOM 7270 N N . ALA A 1 933 ? 38.575 -28.229 -24.075 1.00 84.12 933 ALA A N 1
ATOM 7271 C CA . ALA A 1 933 ? 37.441 -28.237 -24.998 1.00 84.12 933 ALA A CA 1
ATOM 7272 C C . ALA A 1 933 ? 36.649 -26.918 -24.951 1.00 84.12 933 ALA A C 1
ATOM 7274 O O . ALA A 1 933 ? 36.386 -26.318 -25.989 1.00 84.12 933 ALA A O 1
ATOM 7275 N N . LEU A 1 934 ? 36.350 -26.419 -23.746 1.00 84.94 934 LEU A N 1
ATOM 7276 C CA . LEU A 1 934 ? 35.631 -25.153 -23.551 1.00 84.94 934 LEU A CA 1
ATOM 7277 C C . LEU A 1 934 ? 36.417 -23.928 -24.025 1.00 84.94 934 LEU A C 1
ATOM 7279 O O . LEU A 1 934 ? 35.806 -22.927 -24.386 1.00 84.94 934 LEU A O 1
ATOM 7283 N N . GLY A 1 935 ? 37.753 -23.984 -24.033 1.00 80.31 935 GLY A N 1
ATOM 7284 C CA . GLY A 1 935 ? 38.606 -22.890 -24.511 1.00 80.31 935 GLY A CA 1
ATOM 7285 C C . GLY A 1 935 ? 38.434 -22.557 -25.997 1.00 80.31 935 GLY A C 1
ATOM 7286 O O . GLY A 1 935 ? 38.863 -21.493 -26.427 1.00 80.31 935 GLY A O 1
ATOM 7287 N N . ARG A 1 936 ? 37.821 -23.457 -26.776 1.00 77.69 936 ARG A N 1
ATOM 7288 C CA . ARG A 1 936 ? 37.598 -23.303 -28.223 1.00 77.69 936 ARG A CA 1
ATOM 7289 C C . ARG A 1 936 ? 36.163 -22.907 -28.581 1.00 77.69 936 ARG A C 1
ATOM 7291 O O . ARG A 1 936 ? 35.881 -22.708 -29.755 1.00 77.69 936 ARG A O 1
ATOM 7298 N N . MET A 1 937 ? 35.277 -22.817 -27.590 1.00 86.81 937 MET A N 1
ATOM 7299 C CA . MET A 1 937 ? 33.846 -22.594 -27.780 1.00 86.81 937 MET A CA 1
ATOM 7300 C C . MET A 1 937 ? 33.489 -21.119 -27.601 1.00 86.81 937 MET A C 1
ATOM 7302 O O . MET A 1 937 ? 33.910 -20.493 -26.625 1.00 86.81 937 MET A O 1
ATOM 7306 N N . LEU A 1 938 ? 32.675 -20.577 -28.508 1.00 88.62 938 LEU A N 1
ATOM 7307 C CA . LEU A 1 938 ? 32.111 -19.241 -28.350 1.00 88.62 938 LEU A CA 1
ATOM 7308 C C . LEU A 1 938 ? 30.931 -19.300 -27.373 1.00 88.62 938 LEU A C 1
ATOM 7310 O O . LEU A 1 938 ? 29.974 -20.040 -27.586 1.00 88.62 938 LEU A O 1
ATOM 7314 N N . ILE A 1 939 ? 31.009 -18.519 -26.296 1.00 92.44 939 ILE A N 1
ATOM 7315 C CA . ILE A 1 939 ? 29.963 -18.432 -25.274 1.00 92.44 939 ILE A CA 1
ATOM 7316 C C . ILE A 1 939 ? 29.508 -16.981 -25.172 1.00 92.44 939 ILE A C 1
ATOM 7318 O O . ILE A 1 939 ? 30.309 -16.085 -24.900 1.00 92.44 939 ILE A O 1
ATOM 7322 N N . CYS A 1 940 ? 28.212 -16.758 -25.349 1.00 91.81 940 CYS A N 1
ATOM 7323 C CA . CYS A 1 940 ? 27.570 -15.459 -25.198 1.00 91.81 940 CYS A CA 1
ATOM 7324 C C . CYS A 1 940 ? 26.712 -15.422 -23.929 1.00 91.81 940 CYS A C 1
ATOM 7326 O O . CYS A 1 940 ? 26.374 -16.453 -23.349 1.00 91.81 940 CYS A O 1
ATOM 7328 N N . MET A 1 941 ? 26.338 -14.219 -23.495 1.00 91.06 941 MET A N 1
ATOM 7329 C CA . MET A 1 941 ? 25.322 -14.081 -22.453 1.00 91.06 941 MET A CA 1
ATOM 7330 C C . MET A 1 941 ? 23.927 -14.334 -23.037 1.00 91.06 941 MET A C 1
ATOM 7332 O O . MET A 1 941 ? 23.625 -13.809 -24.112 1.00 91.06 941 MET A O 1
ATOM 7336 N N . PRO A 1 942 ? 23.060 -15.095 -22.345 1.00 85.69 942 PRO A N 1
ATOM 7337 C CA . PRO A 1 942 ? 21.679 -15.259 -22.775 1.00 85.69 942 PRO A CA 1
ATOM 7338 C C . PRO A 1 942 ? 20.940 -13.917 -22.664 1.00 85.69 942 PRO A C 1
ATOM 7340 O O . PRO A 1 942 ? 21.018 -13.238 -21.643 1.00 85.69 942 PRO A O 1
ATOM 7343 N N . THR A 1 943 ? 20.226 -13.522 -23.720 1.00 75.56 943 THR A N 1
ATOM 7344 C CA . THR A 1 943 ? 19.571 -12.200 -23.813 1.00 75.56 943 THR A CA 1
ATOM 7345 C C . THR A 1 943 ? 18.092 -12.217 -23.438 1.00 75.56 943 THR A C 1
ATOM 7347 O O . THR A 1 943 ? 17.529 -11.171 -23.128 1.00 75.56 943 THR A O 1
ATOM 7350 N N . LYS A 1 944 ? 17.448 -13.390 -23.479 1.00 79.25 944 LYS A N 1
ATOM 7351 C CA . LYS A 1 944 ? 15.994 -13.53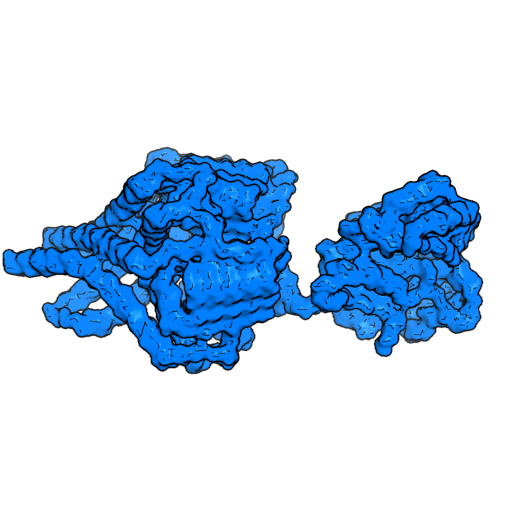1 -23.288 1.00 79.25 944 LYS A CA 1
ATOM 7352 C C . LYS A 1 944 ? 15.600 -14.205 -21.980 1.00 79.25 944 LYS A C 1
ATOM 7354 O O . LYS A 1 944 ? 14.576 -13.845 -21.408 1.00 79.25 944 LYS A O 1
ATOM 7359 N N . GLN A 1 945 ? 16.367 -15.193 -21.524 1.00 89.19 945 GLN A N 1
ATOM 7360 C CA . GLN A 1 945 ? 16.059 -15.950 -20.314 1.00 89.19 945 GLN A CA 1
ATOM 7361 C C . GLN A 1 945 ? 17.242 -15.986 -19.359 1.00 89.19 945 GLN A C 1
ATOM 7363 O O . GLN A 1 945 ? 18.397 -16.105 -19.763 1.00 89.19 945 GLN A O 1
ATOM 7368 N N . LEU A 1 946 ? 16.923 -15.960 -18.070 1.00 92.88 946 LEU A N 1
ATOM 7369 C CA . LEU A 1 946 ? 17.888 -16.157 -17.004 1.00 92.88 946 LEU A CA 1
ATOM 7370 C C . LEU A 1 946 ? 18.359 -17.616 -16.967 1.00 92.88 946 LEU A C 1
ATOM 7372 O O . LEU A 1 946 ? 17.524 -18.519 -16.962 1.00 92.88 946 LEU A O 1
ATOM 7376 N N . VAL A 1 947 ? 19.670 -17.856 -16.872 1.00 95.62 947 VAL A N 1
ATOM 7377 C CA . VAL A 1 947 ? 20.231 -19.205 -16.678 1.00 95.62 947 VAL A CA 1
ATOM 7378 C C . VAL A 1 947 ? 21.020 -19.264 -15.376 1.00 95.62 947 VAL A C 1
ATOM 7380 O O . VAL A 1 947 ? 21.876 -18.414 -15.125 1.00 95.62 947 VAL A O 1
ATOM 7383 N N . LEU A 1 948 ? 20.719 -20.257 -14.533 1.00 95.19 948 LEU A N 1
ATOM 7384 C CA . LEU A 1 948 ? 21.345 -20.437 -13.221 1.00 95.19 948 LEU A CA 1
ATOM 7385 C C . LEU A 1 948 ? 22.462 -21.478 -13.275 1.00 95.19 948 LEU A C 1
ATOM 7387 O O . LEU A 1 948 ? 22.311 -22.528 -13.900 1.00 95.19 948 LEU A O 1
ATOM 7391 N N . SER A 1 949 ? 23.545 -21.216 -12.542 1.00 96.44 949 SER A N 1
ATOM 7392 C CA . SER A 1 949 ? 24.662 -22.150 -12.426 1.00 96.44 949 SER A CA 1
ATOM 7393 C C . SER A 1 949 ? 24.405 -23.241 -11.390 1.00 96.44 949 SER A C 1
ATOM 7395 O O . SER A 1 949 ? 23.991 -22.945 -10.263 1.00 96.44 949 SER A O 1
ATOM 7397 N N . ASN A 1 950 ? 24.753 -24.496 -11.705 1.00 96.19 950 ASN A N 1
ATOM 7398 C CA . ASN A 1 950 ? 24.721 -25.570 -10.711 1.00 96.19 950 ASN A CA 1
ATOM 7399 C C . ASN A 1 950 ? 25.728 -25.363 -9.570 1.00 96.19 950 ASN A C 1
ATOM 7401 O O . ASN A 1 950 ? 25.493 -25.873 -8.480 1.00 96.19 950 ASN A O 1
ATOM 7405 N N . VAL A 1 951 ? 26.827 -24.631 -9.786 1.00 95.38 951 VAL A N 1
ATOM 7406 C CA . VAL A 1 951 ? 27.894 -24.462 -8.781 1.00 95.38 951 VAL A CA 1
ATOM 7407 C C . VAL A 1 951 ? 27.520 -23.417 -7.732 1.00 95.38 951 VAL A C 1
ATOM 7409 O O . VAL A 1 951 ? 27.739 -23.618 -6.538 1.00 95.38 951 VAL A O 1
ATOM 7412 N N . THR A 1 952 ? 26.959 -22.285 -8.160 1.00 93.12 952 THR A N 1
ATOM 7413 C CA . THR A 1 952 ? 26.627 -21.167 -7.259 1.00 93.12 952 THR A CA 1
ATOM 7414 C C . THR A 1 952 ? 25.175 -21.206 -6.787 1.00 93.12 952 THR A C 1
ATOM 7416 O O . THR A 1 952 ? 24.868 -20.696 -5.707 1.00 93.12 952 THR A O 1
ATOM 7419 N N . GLY A 1 953 ? 24.282 -21.814 -7.576 1.00 90.88 953 GLY A N 1
ATOM 7420 C CA . GLY A 1 953 ? 22.837 -21.730 -7.382 1.00 90.88 953 GLY A CA 1
ATOM 7421 C C . GLY A 1 953 ? 22.258 -20.349 -7.705 1.00 90.88 953 GLY A C 1
ATOM 7422 O O . GLY A 1 953 ? 21.175 -20.022 -7.233 1.00 90.88 953 GLY A O 1
ATOM 7423 N N . ARG A 1 954 ? 22.997 -19.513 -8.446 1.00 92.69 954 ARG A N 1
ATOM 7424 C CA . ARG A 1 954 ? 22.627 -18.138 -8.813 1.00 92.69 954 ARG A CA 1
ATOM 7425 C C . ARG A 1 954 ? 22.790 -17.930 -10.329 1.00 92.69 954 ARG A C 1
ATOM 7427 O O . ARG A 1 954 ? 23.463 -18.743 -10.971 1.00 92.69 954 ARG A O 1
ATOM 7434 N N . PRO A 1 955 ? 22.193 -16.874 -10.907 1.00 94.19 955 PRO A N 1
ATOM 7435 C CA . PRO A 1 955 ? 22.352 -16.571 -12.322 1.00 94.19 955 PRO A CA 1
ATOM 7436 C C . PRO A 1 955 ? 23.778 -16.213 -12.717 1.00 94.19 955 PRO A C 1
ATOM 7438 O O . PRO A 1 955 ? 24.524 -15.638 -11.922 1.00 94.19 955 PRO A O 1
ATOM 7441 N N . TYR A 1 956 ? 24.108 -16.513 -13.969 1.00 92.31 956 TYR A N 1
ATOM 7442 C CA . TYR A 1 956 ? 25.332 -16.052 -14.610 1.00 92.31 956 TYR A CA 1
ATOM 7443 C C . TYR A 1 956 ? 25.354 -14.531 -14.785 1.00 92.31 956 TYR A C 1
ATOM 7445 O O . TYR A 1 956 ? 24.341 -13.927 -15.133 1.00 92.31 956 TYR A O 1
ATOM 7453 N N . ARG A 1 957 ? 26.521 -13.918 -14.569 1.00 89.44 957 ARG A N 1
ATOM 7454 C CA . ARG A 1 957 ? 26.744 -12.466 -14.673 1.00 89.44 957 ARG A CA 1
ATOM 7455 C C . ARG A 1 957 ? 27.559 -12.074 -15.901 1.00 89.44 957 ARG A C 1
ATOM 7457 O O . ARG A 1 957 ? 27.461 -10.938 -16.349 1.00 89.44 957 ARG A O 1
ATOM 7464 N N . SER A 1 958 ? 28.367 -12.987 -16.438 1.00 92.19 958 SER A N 1
ATOM 7465 C CA . SER A 1 958 ? 29.155 -12.766 -17.655 1.00 92.19 958 SER A CA 1
ATOM 7466 C C . SER A 1 958 ? 29.469 -14.075 -18.387 1.00 92.19 958 SER A C 1
ATOM 7468 O O . SER A 1 958 ? 29.446 -15.156 -17.795 1.00 92.19 958 SER A O 1
ATOM 7470 N N . SER A 1 959 ? 29.806 -13.985 -19.677 1.00 90.56 959 SER A N 1
ATOM 7471 C CA . SER A 1 959 ? 30.217 -15.134 -20.499 1.00 90.56 959 SER A CA 1
ATOM 7472 C C . SER A 1 959 ? 31.476 -15.823 -19.959 1.00 90.56 959 SER A C 1
ATOM 7474 O O . SER A 1 959 ? 31.553 -17.052 -19.929 1.00 90.56 959 SER A O 1
ATOM 7476 N N . ASP A 1 960 ? 32.429 -15.046 -19.438 1.00 89.31 960 ASP A N 1
ATOM 7477 C CA . ASP A 1 960 ? 33.623 -15.570 -18.765 1.00 89.31 960 ASP A CA 1
ATOM 7478 C C . ASP A 1 960 ? 33.274 -16.395 -17.522 1.00 89.31 960 ASP A C 1
ATOM 7480 O O . ASP A 1 960 ? 33.937 -17.388 -17.205 1.00 89.31 960 ASP A O 1
ATOM 7484 N N . GLU A 1 961 ? 32.247 -15.974 -16.780 1.00 93.25 961 GLU A N 1
ATOM 7485 C CA . GLU A 1 961 ? 31.765 -16.708 -15.616 1.00 93.25 961 GLU A CA 1
ATOM 7486 C C . GLU A 1 961 ? 31.123 -18.037 -16.030 1.00 93.25 961 GLU A C 1
ATOM 7488 O O . GLU A 1 961 ? 31.392 -19.049 -15.380 1.00 93.25 961 GLU A O 1
ATOM 7493 N N . ILE A 1 962 ? 30.372 -18.067 -17.141 1.00 94.12 962 ILE A N 1
ATOM 7494 C CA . ILE A 1 962 ? 29.816 -19.305 -17.716 1.00 94.12 962 ILE A CA 1
ATOM 7495 C C . ILE A 1 962 ? 30.925 -20.324 -17.956 1.00 94.12 962 ILE A C 1
ATOM 7497 O O . ILE A 1 962 ? 30.879 -21.436 -17.425 1.00 94.12 962 ILE A O 1
ATOM 7501 N N . GLN A 1 963 ? 31.973 -19.936 -18.682 1.00 92.50 963 GLN A N 1
ATOM 7502 C CA . GLN A 1 963 ? 33.079 -20.841 -18.984 1.00 92.50 963 GLN A CA 1
ATOM 7503 C C . GLN A 1 963 ? 33.764 -21.354 -17.706 1.00 92.50 963 GLN A C 1
ATOM 7505 O O . GLN A 1 963 ? 33.999 -22.555 -17.550 1.00 92.50 963 GLN A O 1
ATOM 7510 N N . LYS A 1 964 ? 34.059 -20.453 -16.757 1.00 93.62 964 LYS A N 1
ATOM 7511 C CA . LYS A 1 964 ? 34.729 -20.794 -15.491 1.00 93.62 964 LYS A CA 1
ATOM 7512 C C . LYS A 1 964 ? 33.896 -21.746 -14.635 1.00 93.62 964 LYS A C 1
ATOM 7514 O O . LYS A 1 964 ? 34.452 -22.687 -14.063 1.00 93.62 964 LYS A O 1
ATOM 7519 N N . LEU A 1 965 ? 32.590 -21.510 -14.517 1.00 95.50 965 LEU A N 1
ATOM 7520 C CA . LEU A 1 965 ? 31.722 -22.333 -13.679 1.00 95.50 965 LEU A CA 1
ATOM 7521 C C . LEU A 1 965 ? 31.382 -23.670 -14.337 1.00 95.50 965 LEU A C 1
ATOM 7523 O O . LEU A 1 965 ? 31.330 -24.650 -13.605 1.00 95.50 965 LEU A O 1
ATOM 7527 N N . LEU A 1 966 ? 31.282 -23.772 -15.667 1.00 94.75 966 LEU A N 1
ATOM 7528 C CA . LEU A 1 966 ? 31.135 -25.068 -16.350 1.00 94.75 966 LEU A CA 1
ATOM 7529 C C . LEU A 1 966 ? 32.341 -25.996 -16.122 1.00 94.75 966 LEU A C 1
ATOM 7531 O O . LEU A 1 966 ? 32.173 -27.203 -15.955 1.00 94.75 966 LEU A O 1
ATOM 7535 N N . ILE A 1 967 ? 33.560 -25.449 -16.041 1.00 93.62 967 ILE A N 1
ATOM 7536 C CA . ILE A 1 967 ? 34.763 -26.229 -15.688 1.00 93.62 967 ILE A CA 1
ATOM 7537 C C . ILE A 1 967 ? 34.674 -26.732 -14.242 1.00 93.62 967 ILE A C 1
ATOM 7539 O O . ILE A 1 967 ? 34.956 -27.904 -13.967 1.00 93.62 967 ILE A O 1
ATOM 7543 N N . LYS A 1 968 ? 34.275 -25.847 -13.316 1.00 95.19 968 LYS A N 1
ATOM 7544 C CA . LYS A 1 968 ? 34.097 -26.186 -11.895 1.00 95.19 968 LYS A CA 1
ATOM 7545 C C . LYS A 1 968 ? 32.945 -27.162 -11.671 1.00 95.19 968 LYS A C 1
ATOM 7547 O O . LYS A 1 968 ? 33.054 -28.020 -10.805 1.00 95.19 968 LYS A O 1
ATOM 7552 N N . GLN A 1 969 ? 31.893 -27.093 -12.485 1.00 95.50 969 GLN A N 1
ATOM 7553 C CA . GLN A 1 969 ? 30.709 -27.950 -12.413 1.00 95.50 969 GLN A CA 1
ATOM 7554 C C . GLN A 1 969 ? 31.070 -29.438 -12.404 1.00 95.50 969 GLN A C 1
ATOM 7556 O O . GLN A 1 969 ? 30.393 -30.233 -11.767 1.00 95.50 969 GLN A O 1
ATOM 7561 N N . ILE A 1 970 ? 32.154 -29.832 -13.076 1.00 93.31 970 ILE A N 1
ATOM 7562 C CA . ILE A 1 970 ? 32.609 -31.226 -13.151 1.00 93.31 970 ILE A CA 1
ATOM 7563 C C . ILE A 1 970 ? 33.038 -31.788 -11.781 1.00 93.31 970 ILE A C 1
ATOM 7565 O O . ILE A 1 970 ? 32.888 -32.990 -11.541 1.00 93.31 970 ILE A O 1
ATOM 7569 N N . VAL A 1 971 ? 33.556 -30.938 -10.888 1.00 93.38 971 VAL A N 1
ATOM 7570 C CA . VAL A 1 971 ? 34.159 -31.331 -9.598 1.00 93.38 971 VAL A CA 1
ATOM 7571 C C . VAL A 1 971 ? 33.427 -30.784 -8.374 1.00 93.38 971 VAL A C 1
ATOM 7573 O O . VAL A 1 971 ? 33.597 -31.329 -7.288 1.00 93.38 971 VAL A O 1
ATOM 7576 N N . GLU A 1 972 ? 32.612 -29.745 -8.544 1.00 94.19 972 GLU A N 1
ATOM 7577 C CA . GLU A 1 972 ? 31.834 -29.106 -7.481 1.00 94.19 972 GLU A CA 1
ATOM 7578 C C . GLU A 1 972 ? 30.400 -29.650 -7.415 1.00 94.19 972 GLU A C 1
ATOM 7580 O O . GLU A 1 972 ? 29.842 -30.050 -8.443 1.00 94.19 972 GLU A O 1
ATOM 7585 N N . PRO A 1 973 ? 29.766 -29.627 -6.228 1.00 93.12 973 PRO A N 1
ATOM 7586 C CA . PRO A 1 973 ? 28.428 -30.157 -6.055 1.00 93.12 973 PRO A CA 1
ATOM 7587 C C . PRO A 1 973 ? 27.343 -29.319 -6.733 1.00 93.12 973 PRO A C 1
ATOM 7589 O O . PRO A 1 973 ? 27.363 -28.088 -6.676 1.00 93.12 973 PRO A O 1
ATOM 7592 N N . VAL A 1 974 ? 26.318 -29.995 -7.256 1.00 93.88 974 VAL A N 1
ATOM 7593 C CA . VAL A 1 974 ? 25.121 -29.357 -7.820 1.00 93.88 974 VAL A CA 1
ATOM 7594 C C . VAL A 1 974 ? 24.233 -28.795 -6.703 1.00 93.88 974 VAL A C 1
ATOM 7596 O O . VAL A 1 974 ? 23.629 -29.535 -5.919 1.00 93.88 974 VAL A O 1
ATOM 7599 N N . GLN A 1 975 ? 24.115 -27.469 -6.655 1.00 91.44 975 GLN A N 1
ATOM 7600 C CA . GLN A 1 975 ? 23.337 -26.686 -5.688 1.00 91.44 975 GLN A CA 1
ATOM 7601 C C . GLN A 1 975 ? 21.851 -26.572 -6.077 1.00 91.44 975 GLN A C 1
ATOM 7603 O O . GLN A 1 975 ? 21.288 -25.477 -6.081 1.00 91.44 975 GLN A O 1
ATOM 7608 N N . TRP A 1 976 ? 21.193 -27.691 -6.398 1.00 90.19 976 TRP A N 1
ATOM 7609 C CA . TRP A 1 976 ? 19.821 -27.672 -6.932 1.00 90.19 976 TRP A CA 1
ATOM 7610 C C . TRP A 1 976 ? 18.822 -26.960 -6.011 1.00 90.19 976 TRP A C 1
ATOM 7612 O O . TRP A 1 976 ? 18.027 -26.154 -6.481 1.00 90.19 976 TRP A O 1
ATOM 7622 N N . HIS A 1 977 ? 18.910 -27.172 -4.694 1.00 83.75 977 HIS A N 1
ATOM 7623 C CA . HIS A 1 977 ? 18.058 -26.472 -3.723 1.00 83.75 977 HIS A CA 1
ATOM 7624 C C . HIS A 1 977 ? 18.128 -24.938 -3.824 1.00 83.75 977 HIS A C 1
ATOM 7626 O O . HIS A 1 977 ? 17.091 -24.285 -3.785 1.00 83.75 977 HIS A O 1
ATOM 7632 N N . ARG A 1 978 ? 19.328 -24.364 -4.005 1.00 86.06 978 ARG A N 1
ATOM 7633 C CA . ARG A 1 978 ? 19.517 -22.910 -4.157 1.00 86.06 978 ARG A CA 1
ATOM 7634 C C . ARG A 1 978 ? 18.961 -22.400 -5.473 1.00 86.06 978 ARG A C 1
ATOM 7636 O O . ARG A 1 978 ? 18.447 -21.293 -5.530 1.00 86.06 978 ARG A O 1
ATOM 7643 N N . MET A 1 979 ? 19.055 -23.209 -6.528 1.00 91.25 979 MET A N 1
ATOM 7644 C CA . MET A 1 979 ? 18.463 -22.857 -7.816 1.00 91.25 979 MET A CA 1
ATOM 7645 C C . MET A 1 979 ? 16.940 -22.784 -7.706 1.00 91.25 979 MET A C 1
ATOM 7647 O O . MET A 1 979 ? 16.346 -21.808 -8.146 1.00 91.25 979 MET A O 1
ATOM 7651 N N . VAL A 1 980 ? 16.311 -23.779 -7.073 1.00 87.62 980 VAL A N 1
ATOM 7652 C CA . VAL A 1 980 ? 14.856 -23.794 -6.853 1.00 87.62 980 VAL A CA 1
ATOM 7653 C C . VAL A 1 980 ? 14.420 -22.615 -5.985 1.00 87.62 980 VAL A C 1
ATOM 7655 O O . VAL A 1 980 ? 13.506 -21.893 -6.365 1.00 87.62 980 VAL A O 1
ATOM 7658 N N . GLU A 1 981 ? 15.113 -22.367 -4.875 1.00 83.50 981 GLU A N 1
ATOM 7659 C CA . GLU A 1 981 ? 14.894 -21.200 -4.010 1.00 83.50 981 GLU A CA 1
ATOM 7660 C C . GLU A 1 981 ? 14.985 -19.882 -4.793 1.00 83.50 981 GLU A C 1
ATOM 7662 O O . GLU A 1 981 ? 14.108 -19.026 -4.675 1.00 83.50 981 GLU A O 1
ATOM 7667 N N . TYR A 1 982 ? 16.021 -19.724 -5.624 1.00 85.25 982 TYR A N 1
ATOM 7668 C CA . TYR A 1 982 ? 16.189 -18.537 -6.453 1.00 85.25 982 TYR A CA 1
ATOM 7669 C C . TYR A 1 982 ? 14.987 -18.327 -7.377 1.00 85.25 982 TYR A C 1
ATOM 7671 O O . TYR A 1 982 ? 14.385 -17.254 -7.401 1.00 85.25 982 TYR A O 1
ATOM 7679 N N . LEU A 1 983 ? 14.599 -19.380 -8.097 1.00 89.06 983 LEU A N 1
ATOM 7680 C CA . LEU A 1 983 ? 13.477 -19.340 -9.028 1.00 89.06 983 LEU A CA 1
ATOM 7681 C C . LEU A 1 983 ? 12.154 -19.027 -8.309 1.00 89.06 983 LEU A C 1
ATOM 7683 O O . LEU A 1 983 ? 11.381 -18.196 -8.777 1.00 89.06 983 LEU A O 1
ATOM 7687 N N . VAL A 1 984 ? 11.892 -19.644 -7.158 1.00 82.88 984 VAL A N 1
ATOM 7688 C CA . VAL A 1 984 ? 10.623 -19.478 -6.432 1.00 82.88 984 VAL A CA 1
ATOM 7689 C C . VAL A 1 984 ? 10.523 -18.124 -5.732 1.00 82.88 984 VAL A C 1
ATOM 7691 O O . VAL A 1 984 ? 9.492 -17.455 -5.860 1.00 82.88 984 VAL A O 1
ATOM 7694 N N . HIS A 1 985 ? 11.552 -17.718 -4.985 1.00 75.31 985 HIS A N 1
ATOM 7695 C CA . HIS A 1 985 ? 11.462 -16.568 -4.079 1.00 75.31 985 HIS A CA 1
ATOM 7696 C C . HIS A 1 985 ? 11.972 -15.268 -4.691 1.00 75.31 985 HIS A C 1
ATOM 7698 O O . HIS A 1 985 ? 11.422 -14.210 -4.394 1.00 75.31 985 HIS A O 1
ATOM 7704 N N . TYR A 1 986 ? 12.996 -15.333 -5.543 1.00 76.75 986 TYR A N 1
ATOM 7705 C CA . TYR A 1 986 ? 13.591 -14.134 -6.135 1.00 76.75 986 TYR A CA 1
ATOM 7706 C C . TYR A 1 986 ? 12.977 -13.822 -7.503 1.00 76.75 986 TYR A C 1
ATOM 7708 O O . TYR A 1 986 ? 12.627 -12.674 -7.760 1.00 76.75 986 TYR A O 1
ATOM 7716 N N . GLU A 1 987 ? 12.753 -14.840 -8.340 1.00 81.62 987 GLU A N 1
ATOM 7717 C CA . GLU A 1 987 ? 12.146 -14.662 -9.673 1.00 81.62 987 GLU A CA 1
ATOM 7718 C C . GLU A 1 987 ? 10.615 -14.792 -9.690 1.00 81.62 987 GLU A C 1
ATOM 7720 O O . GLU A 1 987 ? 9.964 -14.464 -10.688 1.00 81.62 987 GLU A O 1
ATOM 7725 N N . ASN A 1 988 ? 10.016 -15.227 -8.575 1.00 81.19 988 ASN A N 1
ATOM 7726 C CA . ASN A 1 988 ? 8.578 -15.465 -8.438 1.00 81.19 988 ASN A CA 1
ATOM 7727 C C . ASN A 1 988 ? 8.025 -16.465 -9.478 1.00 81.19 988 ASN A C 1
ATOM 7729 O O . ASN A 1 988 ? 6.911 -16.307 -9.977 1.00 81.19 988 ASN A O 1
ATOM 7733 N N . ILE A 1 989 ? 8.807 -17.493 -9.825 1.00 85.44 989 ILE A N 1
ATOM 7734 C CA . ILE A 1 989 ? 8.364 -18.582 -10.701 1.00 85.44 989 ILE A CA 1
ATOM 7735 C C . ILE A 1 989 ? 7.299 -19.411 -9.976 1.00 85.44 989 ILE A C 1
ATOM 7737 O O . ILE A 1 989 ? 7.472 -19.805 -8.817 1.00 85.44 989 ILE A O 1
ATOM 7741 N N . ARG A 1 990 ? 6.185 -19.674 -10.665 1.00 83.94 990 ARG A N 1
ATOM 7742 C CA . ARG A 1 990 ? 5.068 -20.501 -10.165 1.00 83.94 990 ARG A CA 1
ATOM 7743 C C . ARG A 1 990 ? 4.727 -21.675 -11.076 1.00 83.94 990 ARG A C 1
ATOM 7745 O O . ARG A 1 990 ? 4.102 -22.631 -10.626 1.00 83.94 990 ARG A O 1
ATOM 7752 N N . THR A 1 991 ? 5.202 -21.646 -12.322 1.00 87.25 991 THR A N 1
ATOM 7753 C CA . THR A 1 991 ? 5.109 -22.773 -13.256 1.00 87.25 991 THR A CA 1
ATOM 7754 C C . THR A 1 991 ? 6.492 -23.331 -13.569 1.00 87.25 991 THR A C 1
ATOM 7756 O O . THR A 1 991 ? 7.396 -22.594 -13.952 1.00 87.25 991 THR A O 1
ATOM 7759 N N . PHE A 1 992 ? 6.663 -24.641 -13.448 1.00 90.12 992 PHE A N 1
ATOM 7760 C CA . PHE A 1 992 ? 7.884 -25.330 -13.858 1.00 90.12 992 PHE A CA 1
ATOM 7761 C C . PHE A 1 992 ? 7.559 -26.297 -14.986 1.00 90.12 992 PHE A C 1
ATOM 7763 O O . PHE A 1 992 ? 6.614 -27.076 -14.882 1.00 90.12 992 PHE A O 1
ATOM 7770 N N . VAL A 1 993 ? 8.341 -26.231 -16.059 1.00 91.50 993 VAL A N 1
ATOM 7771 C CA . VAL A 1 993 ? 8.189 -27.062 -17.252 1.00 91.50 993 VAL A CA 1
ATOM 7772 C C . VAL A 1 993 ? 9.421 -27.941 -17.385 1.00 91.50 993 VAL A C 1
ATOM 7774 O O . VAL A 1 993 ? 10.481 -27.460 -17.771 1.00 91.50 993 VAL A O 1
ATOM 7777 N N . GLU A 1 994 ? 9.314 -29.222 -17.052 1.00 92.12 994 GLU A N 1
ATOM 7778 C CA . GLU A 1 994 ? 10.394 -30.181 -17.273 1.00 92.12 994 GLU A CA 1
ATOM 7779 C C . GLU A 1 994 ? 10.380 -30.681 -18.723 1.00 92.12 994 GLU A C 1
ATOM 7781 O O . GLU A 1 994 ? 9.442 -31.358 -19.150 1.00 92.12 994 GLU A O 1
ATOM 7786 N N . CYS A 1 995 ? 11.438 -30.352 -19.465 1.00 90.75 995 CYS A N 1
ATOM 7787 C CA . CYS A 1 995 ? 11.656 -30.775 -20.845 1.00 90.75 995 CYS A CA 1
ATOM 7788 C C . CYS A 1 995 ? 12.740 -31.858 -20.879 1.00 90.75 995 CYS A C 1
ATOM 7790 O O . CYS A 1 995 ? 13.932 -31.551 -20.835 1.00 90.75 995 CYS A O 1
ATOM 7792 N N . GLY A 1 996 ? 12.344 -33.128 -20.966 1.00 83.06 996 GLY A N 1
ATOM 7793 C CA . GLY A 1 996 ? 13.282 -34.240 -21.109 1.00 83.06 996 GLY A CA 1
ATOM 7794 C C . GLY A 1 996 ? 12.611 -35.608 -21.051 1.00 83.06 996 GLY A C 1
ATOM 7795 O O . GLY A 1 996 ? 11.391 -35.724 -21.037 1.00 83.06 996 GLY A O 1
ATOM 7796 N N . SER A 1 997 ? 13.417 -36.663 -21.038 1.00 72.19 997 SER A N 1
ATOM 7797 C CA . SER A 1 997 ? 12.942 -38.025 -20.816 1.00 72.19 997 SER A CA 1
ATOM 7798 C C . SER A 1 997 ? 12.617 -38.198 -19.326 1.00 72.19 997 SER A C 1
ATOM 7800 O O . SER A 1 997 ? 13.512 -38.118 -18.487 1.00 72.19 997 SER A O 1
ATOM 7802 N N . MET A 1 998 ? 11.345 -38.415 -18.977 1.00 78.94 998 MET A N 1
ATOM 7803 C CA . MET A 1 998 ? 10.826 -38.526 -17.599 1.00 78.94 998 MET A CA 1
ATOM 7804 C C . MET A 1 998 ? 10.652 -37.236 -16.789 1.00 78.94 998 MET A C 1
ATOM 7806 O O . MET A 1 998 ? 11.161 -36.169 -17.101 1.00 78.94 998 MET A O 1
ATOM 7810 N N . SER A 1 999 ? 9.879 -37.373 -15.704 1.00 79.31 999 SER A N 1
ATOM 7811 C CA . SER A 1 999 ? 9.459 -36.303 -14.790 1.00 79.31 999 SER A CA 1
ATOM 7812 C C . SER A 1 999 ? 10.303 -36.258 -13.492 1.00 79.31 999 SER A C 1
ATOM 7814 O O . SER A 1 999 ? 9.760 -36.200 -12.376 1.00 79.31 999 SER A O 1
ATOM 7816 N N . VAL A 1 1000 ? 11.624 -36.448 -13.586 1.00 81.50 1000 VAL A N 1
ATOM 7817 C CA . VAL A 1 1000 ? 12.503 -36.647 -12.413 1.00 81.50 1000 VAL A CA 1
ATOM 7818 C C . VAL A 1 1000 ? 12.653 -35.359 -11.604 1.00 81.50 1000 VAL A C 1
ATOM 7820 O O . VAL A 1 1000 ? 12.541 -35.387 -10.371 1.00 81.50 1000 VAL A O 1
ATOM 7823 N N . LEU A 1 1001 ? 12.865 -34.225 -12.270 1.00 85.25 1001 LEU A N 1
ATOM 7824 C CA . LEU A 1 1001 ? 12.976 -32.921 -11.621 1.00 85.25 1001 LEU A CA 1
ATOM 7825 C C . LEU A 1 1001 ? 11.633 -32.472 -11.051 1.00 85.25 1001 LEU A C 1
ATOM 7827 O O . LEU A 1 1001 ? 11.602 -31.930 -9.955 1.00 85.25 1001 LEU A O 1
ATOM 7831 N N . THR A 1 1002 ? 10.524 -32.781 -11.716 1.00 83.06 1002 THR A N 1
ATOM 7832 C CA . THR A 1 1002 ? 9.157 -32.489 -11.269 1.00 83.06 1002 THR A CA 1
ATOM 7833 C C . THR A 1 1002 ? 8.827 -33.216 -9.969 1.00 83.06 1002 THR A C 1
ATOM 7835 O O . THR A 1 1002 ? 8.339 -32.610 -9.014 1.00 83.06 1002 THR A O 1
ATOM 7838 N N . LYS A 1 1003 ? 9.149 -34.514 -9.881 1.00 81.12 1003 LYS A N 1
ATOM 7839 C CA . LYS A 1 1003 ? 8.991 -35.299 -8.641 1.00 81.12 1003 LYS A CA 1
ATOM 7840 C C . LYS A 1 1003 ? 9.865 -34.744 -7.515 1.00 81.12 1003 LYS A C 1
ATOM 7842 O O . LYS A 1 1003 ? 9.426 -34.654 -6.370 1.00 81.12 1003 LYS A O 1
ATOM 7847 N N . THR A 1 1004 ? 11.083 -34.340 -7.860 1.00 78.81 1004 THR A N 1
ATOM 7848 C CA . THR A 1 1004 ? 12.037 -33.743 -6.924 1.00 78.81 1004 THR A CA 1
ATOM 7849 C C . THR A 1 1004 ? 11.554 -32.388 -6.402 1.00 78.81 1004 THR A C 1
ATOM 7851 O O . THR A 1 1004 ? 11.555 -32.160 -5.196 1.00 78.81 1004 THR A O 1
ATOM 7854 N N . LEU A 1 1005 ? 11.078 -31.516 -7.290 1.00 80.88 1005 LEU A N 1
ATOM 7855 C CA . LEU A 1 1005 ? 10.481 -30.227 -6.960 1.00 80.88 1005 LEU A CA 1
ATOM 7856 C C . LEU A 1 1005 ? 9.272 -30.392 -6.059 1.00 80.88 1005 LEU A C 1
ATOM 7858 O O . LEU A 1 1005 ? 9.193 -29.717 -5.044 1.00 80.88 1005 LEU A O 1
ATOM 7862 N N . ARG A 1 1006 ? 8.373 -31.331 -6.371 1.00 77.25 1006 ARG A N 1
ATOM 7863 C CA . ARG A 1 1006 ? 7.229 -31.624 -5.505 1.00 77.25 1006 ARG A CA 1
ATOM 7864 C C . ARG A 1 1006 ? 7.700 -31.950 -4.090 1.00 77.25 1006 ARG A C 1
ATOM 7866 O O . ARG A 1 1006 ? 7.190 -31.373 -3.146 1.00 77.25 1006 ARG A O 1
ATOM 7873 N N . SER A 1 1007 ? 8.727 -32.783 -3.926 1.00 71.50 1007 SER A N 1
ATOM 7874 C CA . SER A 1 1007 ? 9.279 -33.073 -2.595 1.00 71.50 1007 SER A CA 1
ATOM 7875 C C . SER A 1 1007 ? 9.908 -31.859 -1.897 1.00 71.50 1007 SER A C 1
ATOM 7877 O O . SER A 1 1007 ? 9.901 -31.818 -0.668 1.00 71.50 1007 SER A O 1
ATOM 7879 N N . ILE A 1 1008 ? 10.487 -30.916 -2.646 1.00 73.50 1008 ILE A N 1
ATOM 7880 C CA . ILE A 1 1008 ? 11.075 -29.686 -2.094 1.00 73.50 1008 ILE A CA 1
ATOM 7881 C C . ILE A 1 1008 ? 9.968 -28.700 -1.684 1.00 73.50 1008 ILE A C 1
ATOM 7883 O O . ILE A 1 1008 ? 10.075 -28.104 -0.619 1.00 73.50 1008 ILE A O 1
ATOM 7887 N N . LEU A 1 1009 ? 8.908 -28.572 -2.490 1.00 71.69 1009 LEU A N 1
ATOM 7888 C CA . LEU A 1 1009 ? 7.880 -27.529 -2.384 1.00 71.69 1009 LEU A CA 1
ATOM 7889 C C . LEU A 1 1009 ? 6.647 -27.931 -1.548 1.00 71.69 1009 LEU A C 1
ATOM 7891 O O . LEU A 1 1009 ? 6.033 -27.072 -0.928 1.00 71.69 1009 LEU A O 1
ATOM 7895 N N . HIS A 1 1010 ? 6.272 -29.217 -1.488 1.00 60.94 1010 HIS A N 1
ATOM 7896 C CA . HIS A 1 1010 ? 5.021 -29.677 -0.845 1.00 60.94 1010 HIS A CA 1
ATOM 7897 C C . HIS A 1 1010 ? 4.933 -29.331 0.651 1.00 60.94 1010 HIS A C 1
ATOM 7899 O O . HIS A 1 1010 ? 3.850 -29.094 1.163 1.00 60.94 1010 HIS A O 1
ATOM 7905 N N . LYS A 1 1011 ? 6.067 -29.250 1.357 1.00 53.31 1011 LYS A N 1
ATOM 7906 C CA . LYS A 1 1011 ? 6.100 -28.940 2.800 1.00 53.31 1011 LYS A CA 1
ATOM 7907 C C . LYS A 1 1011 ? 6.198 -27.454 3.130 1.00 53.31 1011 LYS A C 1
ATOM 7909 O O . LYS A 1 1011 ? 6.160 -27.101 4.304 1.00 53.31 1011 LYS A O 1
ATOM 7914 N N . GLU A 1 1012 ? 6.355 -26.607 2.123 1.00 51.16 1012 GLU A N 1
ATOM 7915 C CA . GLU A 1 1012 ? 6.377 -25.158 2.302 1.00 51.16 1012 GLU A CA 1
ATOM 7916 C C . GLU A 1 1012 ? 4.947 -24.582 2.382 1.00 51.16 1012 GLU A C 1
ATOM 7918 O O . GLU A 1 1012 ? 4.769 -23.490 2.908 1.00 51.16 1012 GLU A O 1
ATOM 7923 N N . PHE A 1 1013 ? 3.934 -25.347 1.935 1.00 50.25 1013 PHE A N 1
ATOM 7924 C CA . PHE A 1 1013 ? 2.541 -24.893 1.779 1.00 50.25 1013 PHE A CA 1
ATOM 7925 C C . PHE A 1 1013 ? 1.466 -25.873 2.308 1.00 50.25 1013 PHE A C 1
ATOM 7927 O O . PHE A 1 1013 ? 0.276 -25.643 2.104 1.00 50.25 1013 PHE A O 1
ATOM 7934 N N . ASP A 1 1014 ? 1.844 -26.959 2.997 1.00 42.75 1014 ASP A N 1
ATOM 7935 C CA . ASP A 1 1014 ? 0.889 -27.962 3.523 1.00 42.75 1014 ASP A CA 1
ATOM 7936 C C . ASP A 1 1014 ? -0.011 -27.431 4.664 1.00 42.75 1014 ASP A C 1
ATOM 7938 O O . ASP A 1 1014 ? -1.021 -28.061 4.975 1.00 42.75 1014 ASP A O 1
ATOM 7942 N N . ASP A 1 1015 ? 0.286 -26.260 5.240 1.00 43.25 1015 ASP A N 1
ATOM 7943 C CA . ASP A 1 1015 ? -0.578 -25.623 6.246 1.00 43.25 1015 ASP A CA 1
ATOM 7944 C C . ASP A 1 1015 ? -1.804 -24.901 5.621 1.00 43.25 1015 ASP A C 1
ATOM 7946 O O . ASP A 1 1015 ? -2.717 -24.520 6.351 1.00 43.25 1015 ASP A O 1
ATOM 7950 N N . GLU A 1 1016 ? -1.883 -24.758 4.283 1.00 36.56 1016 GLU A N 1
ATOM 7951 C CA . GLU A 1 1016 ? -2.930 -23.971 3.585 1.00 36.56 1016 GLU A CA 1
ATOM 7952 C C . GLU A 1 1016 ? -3.708 -24.710 2.468 1.00 36.56 1016 GLU A C 1
ATOM 7954 O O . GLU A 1 1016 ? -4.491 -24.093 1.750 1.00 36.56 1016 GLU A O 1
ATOM 7959 N N . GLY A 1 1017 ? -3.578 -26.034 2.326 1.00 36.72 1017 GLY A N 1
ATOM 7960 C CA . GLY A 1 1017 ? -4.405 -26.814 1.391 1.00 36.72 1017 GLY A CA 1
ATOM 7961 C C . GLY A 1 1017 ? -4.044 -26.642 -0.095 1.00 36.72 1017 GLY A C 1
ATOM 7962 O O . GLY A 1 1017 ? -4.617 -25.829 -0.813 1.00 36.72 1017 GLY A O 1
ATOM 7963 N N . GLY A 1 1018 ? -3.170 -27.526 -0.593 1.00 44.84 1018 GLY A N 1
ATOM 7964 C CA . GLY A 1 1018 ? -2.847 -27.688 -2.019 1.00 44.84 1018 GLY A CA 1
ATOM 7965 C C . GLY A 1 1018 ? -1.527 -27.036 -2.451 1.00 44.84 1018 GLY A C 1
ATOM 7966 O O . GLY A 1 1018 ? -1.137 -25.987 -1.960 1.00 44.84 1018 GLY A O 1
ATOM 7967 N N . CYS A 1 1019 ? -0.813 -27.672 -3.390 1.00 49.78 1019 CYS A N 1
ATOM 7968 C CA . CYS A 1 1019 ? 0.470 -27.184 -3.913 1.00 49.78 1019 CYS A CA 1
ATOM 7969 C C . CYS A 1 1019 ? 0.244 -25.973 -4.845 1.00 49.78 1019 CYS A C 1
ATOM 7971 O O . CYS A 1 1019 ? -0.293 -26.171 -5.936 1.00 49.78 1019 CYS A O 1
ATOM 7973 N N . PRO A 1 1020 ? 0.700 -24.750 -4.504 1.00 56.88 1020 PRO A N 1
ATOM 7974 C CA . PRO A 1 1020 ? 0.450 -23.532 -5.292 1.00 56.88 1020 PRO A CA 1
ATOM 7975 C C . PRO A 1 1020 ? 1.304 -23.431 -6.574 1.00 56.88 1020 PRO A C 1
ATOM 7977 O O . PRO A 1 1020 ? 1.380 -22.370 -7.193 1.00 56.88 1020 PRO A O 1
ATOM 7980 N N . PHE A 1 1021 ? 1.982 -24.515 -6.966 1.00 69.50 1021 PHE A N 1
ATOM 7981 C CA . PHE A 1 1021 ? 2.867 -24.573 -8.129 1.00 69.50 1021 PHE A CA 1
ATOM 7982 C C . PHE A 1 1021 ? 2.296 -25.471 -9.220 1.00 69.50 1021 PHE A C 1
ATOM 7984 O O . PHE A 1 1021 ? 1.934 -26.621 -8.962 1.00 69.50 1021 PHE A O 1
ATOM 7991 N N . ASN A 1 1022 ? 2.319 -24.980 -10.458 1.00 76.00 1022 ASN A N 1
ATOM 7992 C CA . ASN A 1 1022 ? 1.987 -25.771 -11.634 1.00 76.00 1022 ASN A CA 1
ATOM 7993 C C . ASN A 1 1022 ? 3.243 -26.499 -12.141 1.00 76.00 1022 ASN A C 1
ATOM 7995 O O . ASN A 1 1022 ? 4.219 -25.864 -12.546 1.00 76.00 1022 ASN A O 1
ATOM 7999 N N . LEU A 1 1023 ? 3.244 -27.831 -12.089 1.00 80.44 1023 LEU A N 1
ATOM 8000 C CA . LEU A 1 1023 ? 4.377 -28.659 -12.503 1.00 80.44 1023 LEU A CA 1
ATOM 8001 C C . LEU A 1 1023 ? 4.012 -29.450 -13.763 1.00 80.44 1023 LEU A C 1
ATOM 8003 O O . LEU A 1 1023 ? 3.282 -30.441 -13.693 1.00 80.44 1023 LEU A O 1
ATOM 8007 N N . LEU A 1 1024 ? 4.542 -29.018 -14.903 1.00 81.31 1024 LEU A N 1
ATOM 8008 C CA . LEU A 1 1024 ? 4.345 -29.638 -16.209 1.00 81.31 1024 LEU A CA 1
ATOM 8009 C C . LEU A 1 1024 ? 5.567 -30.491 -16.564 1.00 81.31 1024 LEU A C 1
ATOM 8011 O O . LEU A 1 1024 ? 6.703 -30.070 -16.359 1.00 81.31 1024 LEU A O 1
ATOM 8015 N N . SER A 1 1025 ? 5.346 -31.673 -17.132 1.00 79.25 1025 SER A N 1
ATOM 8016 C CA . SER A 1 1025 ? 6.414 -32.526 -17.662 1.00 79.25 1025 SER A CA 1
ATOM 8017 C C . SER A 1 1025 ? 5.947 -33.216 -18.932 1.00 79.25 1025 SER A C 1
ATOM 8019 O O . SER A 1 1025 ? 4.775 -33.583 -19.013 1.00 79.25 1025 SER A O 1
ATOM 8021 N N . SER A 1 1026 ? 6.865 -33.478 -19.855 1.00 67.69 1026 SER A N 1
ATOM 8022 C CA . SER A 1 1026 ? 6.608 -34.214 -21.102 1.00 67.69 1026 SER A CA 1
ATOM 8023 C C . SER A 1 1026 ? 6.001 -35.612 -20.921 1.00 67.69 1026 SER A C 1
ATOM 8025 O O . SER A 1 1026 ? 5.248 -36.059 -21.779 1.00 67.69 1026 SER A O 1
ATOM 8027 N N . ASP A 1 1027 ? 6.284 -36.275 -19.797 1.00 62.12 1027 ASP A N 1
ATOM 8028 C CA . ASP A 1 1027 ? 5.836 -37.645 -19.496 1.00 62.12 1027 ASP A CA 1
ATOM 8029 C C . ASP A 1 1027 ? 4.508 -37.727 -18.713 1.00 62.12 1027 ASP A C 1
ATOM 8031 O O . ASP A 1 1027 ? 3.960 -38.818 -18.542 1.00 62.12 1027 ASP A O 1
ATOM 8035 N N . ASN A 1 1028 ? 3.980 -36.608 -18.200 1.00 45.75 1028 ASN A N 1
ATOM 8036 C CA . ASN A 1 1028 ? 2.650 -36.629 -17.589 1.00 45.75 1028 ASN A CA 1
ATOM 8037 C C . ASN A 1 1028 ? 1.655 -36.689 -18.743 1.00 45.75 1028 ASN A C 1
ATOM 8039 O O . ASN A 1 1028 ? 1.462 -35.675 -19.407 1.00 45.75 1028 ASN A O 1
ATOM 8043 N N . ASN A 1 1029 ? 1.088 -37.876 -18.988 1.00 32.59 1029 ASN A N 1
ATOM 8044 C CA . ASN A 1 1029 ? -0.008 -38.090 -19.933 1.00 32.59 1029 ASN A CA 1
ATOM 8045 C C . ASN A 1 1029 ? -0.997 -36.919 -19.855 1.00 32.59 1029 ASN A C 1
ATOM 8047 O O . ASN A 1 1029 ? -1.707 -36.768 -18.858 1.00 32.59 1029 ASN A O 1
ATOM 8051 N N . PHE A 1 1030 ? -0.962 -36.102 -20.904 1.00 31.58 1030 PHE A N 1
ATOM 8052 C CA . PHE A 1 1030 ? -1.998 -35.155 -21.277 1.00 31.58 1030 PHE A CA 1
ATOM 8053 C C . PHE A 1 1030 ? -3.137 -35.909 -21.953 1.00 31.58 1030 PHE A C 1
ATOM 8055 O O . PHE A 1 1030 ? -2.828 -36.784 -22.798 1.00 31.58 1030 PHE A O 1
#

InterPro domains:
  IPR001227 Acyl transferase domain superfamily [G3DSA:3.40.366.10] (718-1005)
  IPR011004 Trimeric LpxA-like superfamily [SSF51161] (43-193)
  IPR011004 Trimeric LpxA-like superfamily [SSF51161] (317-441)
  IPR011004 Trimeric LpxA-like superfamily [SSF51161] (603-707)
  IPR014043 Acyl transferase domain [PF00698] (718-1010)
  IPR014043 Acyl transferase domain [SM00827] (718-1028)
  IPR016035 Acyl transferase/acyl hydrolase/lysophospholipase [SSF52151] (715-1010)
  IPR052760 Mitochondrial malonyltransferase [PTHR47170] (707-1008)

Radius of gyration: 35.82 Å; chains: 1; bounding box: 79×108×74 Å

Foldseek 3Di:
DVVVVCCVVVLVVCLVCLLVVLLVVLVVLLVVLLCLLCVLQNADDFFKDFPPDSNNVSLLQSLLSVLVNLLSCQLCAQHVVVVVSLVSSQAAAEAQEGGHSEADRRRNQEHAEELEYEDAHEYEAQWDAAPRMIGGAHAAHYALEYAEHNEYAYHLEAEEQLEYEYHPEYDDHNDYDYYQFYWWFWPIDTPGGHPRFRQGDDDDNVLSVVLSSVLSSVVSNLVSQLVVQLVVQVVVCVVVVDPVSNLVSLLVSVLVSLVVLLVVLLVLLCVLPVDADAPDFDQDPSNVSSQSSSLSSLVNPSNVVSCCLQPAFDVCVQVSLVSNQEAAAHCEAEGDERDGSLSNQEYAYHLEYEEHHEYEAQWDGDSRGIGGAHAYHYYNEYEHHHEYEHHLEYEYALEYEYHPEYADHNRYADHVWYWWFMPTDIDDPPADPVNVVVVVVVVVVVVVVVVVVVVVVCVVDDDDDDDDDDDPDDDDPDDDPPCPPVNVVVVSVVLSSVSSSPVSVLVVQLVVLVVVLCVVCVDDDPVNVVVCNVVSLLVSLVVLLVVLLVLCVVLDQDDFDKDAAPDPNNVSLVSSLVSQFVSCVRRCQSCQQHVVSVVSLVSVQAAEEACEGGHQSDTDDSNSNQHHAEAQEYHANEAEDQWDDDPRIIGGAHQHAYALEYEYHCEYRDGLEAHDALEYERHVAYDDHNHYRDHNWYWIIIPIDTPRPPDLQQEEEEQEAFDQAAAQLCVVQCPPPVLVVLQVLLCVLLVDRLCQCRHNPHDPVSCQQLLNVLLNSLSQLVSLVVVCCVVCVVCVPPRHAAYEYDLSSLLSRQCVLVQFPSSLSSNLSNQLSVLQSVLAQKWKKKKFFAAPVVVVVLCVVLVKDWAEWLAADVCSGPTGGTTTMIMDGPRSLVVSQVVQVPDPDPMDMGIGPHRHRWQAPSCVVSLVSSLVSLVPGRGFDRDRHFYAQQQPLGTDDGRVSVSVRSSNNRHHHGPVNSVLCCCCPVVVRQEYEYRGNDDVVVVSSCSRQVVVCVVPDDRSHHYHYSPPDD

Secondary structure (DSSP, 8-state):
-HHHHHHHHHHHHHHHHHHHHHHHHHHHHHHHHHHHHHHHT-S--SEEEETTSHHHHHHHHHHHHHHHHHHHHGGGTTSHHHHHHHHHTT-EE-TT-EESS-B-S-GGGEEE-TT-EE-TT-EEE-EEEETTEEEE--EEE-TT-EE-TT-EEETT-EE-TT-EEPTT-EE-TT-EE-TTEEEETTTTEEEEE-----------HHHHHHHHHHHHHHHHHHHHHHHHHHHHHHHHHHHH--HHHHHHHHHHHHHHHHHHHHHHHHHHHHHH-S---TT--B--HHHHHHHHHHHHHHHSHHHHHHHHHHHTT-TTHHHHHHHTT-EE-TT-EE--PBP-GGGGGEEE-TT-EE-TT-EEE-EEE-SS-EEE--EEE-TT-EE-TT-EEETT-EE-TT-EE-TT-EE-TT-EE-TT-EEEETTEEEE-----HHHHHHHHHHHHHHHHHHHHHHHHHHTT----------------S-------HHHHHHHHHHHHHHHHHHHHHHHHHHHHHHHHHHHHSTT--HHHHHHHHHHHHHHHHHHHHHHHHHHHHHH-PPPSSEEETTSHHHHHHHHHHHHHHHHIIIIIGGGTTSHHHHHHHHHTT-EE-SS-EEE-SS---S-GGGEEE-TT-EEES-EE-SEEEETTEEEE--EEE-TT-EE-TT-EE-TT-EE-TT-EEPTT-BPPTT-EE-TT-EEETTTTEEE-SS----EEEEE--TT---TTTTTTTTTSHHHHHHHHHHHHHHSS-HHHHHSTT--HHHHHSHHHHHHHHHHHHHHHHHHHHHH-HHHHHHTEEEEEESTHHHHHHHHHTTSS-HHHHHHHHHHHHHHHHH--SEEEEEEES--HHHHHHHHHHHT-EEEEEE--GGGTTT-TT-EEEEEEEHHHHHHHHHHHTTS-SS-EEEE---SS--SSGGGHHHHHHHHHHHTTS-----SSSEEB-TTTSSB---HHHHHHHHHHHTTS-B-HHHHHHIIIIIS---EEEE-SSSSHHHHHHHHHHTTTSTTSSS--SEEEETTS--

pLDDT: mean 77.65, std 17.73, range [22.31, 97.69]

Sequence (1030 aa):
VAMRLIIWFGTVKGILLFPVFVPAGCLSHMLLVFILKWVVIGRFQVGKARMFSFYFLKWWLVRRVIHVSTLYTWVFDETPMSSFWLRALGASVGKNTSLEQPYILEPDLVNIGNDCVLEFETQLNTSEIKKGILEFRQVIIGDRVKIGVRSVLLGGTKVGEGCEILAKSALDLNTSFGENTMIQGAPAKVAGNTNGEVWQVKTGCSLACLQIIGMVIFLAILALITFVGATIGLSLQHRFGSVAMVVYLGAVFSTLSCTLFLLITAFLHWILFPELSAGVEYTSTWFFARKWFMDRLFLSPIFRYASERTLQTSSTFPWYLKLLGADVGEHAWMNHPYIRVGINHVSIRADAHLGMLSYFSTERKSSRGVSFWPINVEEKVSIGQRCVFLSGANLEQYSTVGAETVLPHDYFVYEGGTAFGSPPVFFRTSVSEEARVAQTQEAGALLNISNHLIEVGTTLGKSTDGNSEQDSEGGEIGRRQDIGKGGFWTYVLAMIFLQSLMPVALGSSYGFLFYVATIIFDDLSITHIILSAPAIYIIGSLMLMLFLKVMQMLGGSFSIGTSNFFSFHFFYWHIFADMIYFATSTALYPISGTAFYCAWLKFMGANIGKRVFISPENGGFREIDFLNIGDDCVLMTPNIHAHYTDNGQLQFCPVLLEDRVEINFGATVMPLTQYQKGCCLRPHSVTVKGQICEADTEYYGNPCKGLYSQEENKAAILFPGQGSQYPGMLENVKDLPAVKVMLIKAEEILGWNVLEYCGKEADAKVLNDTRYAQPLMFLAGLAHAEWMKKTNPLLFSNKIKAVSGFSLGEVTALCFAGAISFEDALEFVKIRSNIMARCNGGSMVSLIGLSLRDVKALCKKTGCTVANLICHHNKVELIPHNVIVCAGSKSQVANLLLLVEKIPGKVYGKQLRVSGAFHSNHMSQASRDVKIALGRMLICMPTKQLVLSNVTGRPYRSSDEIQKLLIKQIVEPVQWHRMVEYLVHYENIRTFVECGSMSVLTKTLRSILHKEFDDEGGCPFNLLSSDNNF